Protein AF-0000000077098644 (afdb_homodimer)

Structure (mmCIF, N/CA/C/O backbone):
data_AF-0000000077098644-model_v1
#
loop_
_entity.id
_entity.type
_entity.pdbx_description
1 polymer 'Putative guanine deaminase'
#
loop_
_atom_site.group_PDB
_atom_site.id
_atom_site.type_symbol
_atom_site.label_atom_id
_atom_site.label_alt_id
_atom_site.label_comp_id
_atom_site.label_asym_id
_atom_site.label_entity_id
_atom_site.label_seq_id
_atom_site.pdbx_PDB_ins_code
_atom_site.Cartn_x
_atom_site.Cartn_y
_atom_site.Cartn_z
_atom_site.occupancy
_atom_site.B_iso_or_equiv
_atom_site.auth_seq_id
_atom_site.auth_comp_id
_atom_site.auth_asym_id
_atom_site.auth_atom_id
_atom_site.pdbx_PDB_model_num
ATOM 1 N N . MET A 1 1 ? 15.141 -17.438 -31.172 1 58.09 1 MET A N 1
ATOM 2 C CA . MET A 1 1 ? 15.016 -16.125 -30.547 1 58.09 1 MET A CA 1
ATOM 3 C C . MET A 1 1 ? 16.312 -15.328 -30.672 1 58.09 1 MET A C 1
ATOM 5 O O . MET A 1 1 ? 17.406 -15.891 -30.594 1 58.09 1 MET A O 1
ATOM 9 N N . LYS A 1 2 ? 16.281 -14.086 -31.203 1 70.31 2 LYS A N 1
ATOM 10 C CA . LYS A 1 2 ? 17.438 -13.336 -31.672 1 70.31 2 LYS A CA 1
ATOM 11 C C . LYS A 1 2 ? 18.234 -12.773 -30.484 1 70.31 2 LYS A C 1
ATOM 13 O O . LYS A 1 2 ? 17.656 -12.469 -29.438 1 70.31 2 LYS A O 1
ATOM 18 N N . ASN A 1 3 ? 19.5 -12.984 -30.406 1 91.62 3 ASN A N 1
ATOM 19 C CA . ASN A 1 3 ? 20.453 -12.375 -29.5 1 91.62 3 ASN A CA 1
ATOM 20 C C . ASN A 1 3 ? 20.359 -10.852 -29.5 1 91.62 3 ASN A C 1
ATOM 22 O O . ASN A 1 3 ? 20.234 -10.242 -30.562 1 91.62 3 ASN A O 1
ATOM 26 N N . PHE A 1 4 ? 20.203 -10.289 -28.406 1 98.12 4 PHE A N 1
ATOM 27 C CA . PHE A 1 4 ? 20.188 -8.836 -28.266 1 98.12 4 PHE A CA 1
ATOM 28 C C . PHE A 1 4 ? 20.734 -8.422 -26.891 1 98.12 4 PHE A C 1
ATOM 30 O O . PHE A 1 4 ? 21.047 -9.281 -26.062 1 98.12 4 PHE A O 1
ATOM 37 N N . ALA A 1 5 ? 20.906 -7.164 -26.734 1 98.5 5 ALA A N 1
ATOM 38 C CA . ALA A 1 5 ? 21.328 -6.625 -25.453 1 98.5 5 ALA A CA 1
ATOM 39 C C . ALA A 1 5 ? 20.453 -5.461 -25.016 1 98.5 5 ALA A C 1
ATOM 41 O O . ALA A 1 5 ? 19.906 -4.738 -25.859 1 98.5 5 ALA A O 1
ATOM 42 N N . LEU A 1 6 ? 20.203 -5.328 -23.781 1 98.75 6 LEU A N 1
ATOM 43 C CA . LEU A 1 6 ? 19.609 -4.148 -23.172 1 98.75 6 LEU A CA 1
ATOM 44 C C . LEU A 1 6 ? 20.656 -3.279 -22.5 1 98.75 6 LEU A C 1
ATOM 46 O O . LEU A 1 6 ? 21.469 -3.775 -21.703 1 98.75 6 LEU A O 1
ATOM 50 N N . LYS A 1 7 ? 20.672 -2.049 -22.828 1 98.69 7 LYS A N 1
ATOM 51 C CA . LYS A 1 7 ? 21.578 -1.112 -22.156 1 98.69 7 LYS A CA 1
ATOM 52 C C . LYS A 1 7 ? 20.844 -0.292 -21.109 1 98.69 7 LYS A C 1
ATOM 54 O O . LYS A 1 7 ? 19.781 0.269 -21.375 1 98.69 7 LYS A O 1
ATOM 59 N N . GLY A 1 8 ? 21.266 -0.245 -19.859 1 98.56 8 GLY A N 1
ATOM 60 C CA . GLY A 1 8 ? 20.672 0.546 -18.797 1 98.56 8 GLY A CA 1
ATOM 61 C C . GLY A 1 8 ? 21.281 0.28 -17.438 1 98.56 8 GLY A C 1
ATOM 62 O O . GLY A 1 8 ? 22.438 -0.147 -17.344 1 98.56 8 GLY A O 1
ATOM 63 N N . ASP A 1 9 ? 20.625 0.71 -16.375 1 98.81 9 ASP A N 1
ATOM 64 C CA . ASP A 1 9 ? 21.062 0.485 -15 1 98.81 9 ASP A CA 1
ATOM 65 C C . ASP A 1 9 ? 20.516 -0.837 -14.461 1 98.81 9 ASP A C 1
ATOM 67 O O . ASP A 1 9 ? 19.359 -0.913 -14.039 1 98.81 9 ASP A O 1
ATOM 71 N N . ILE A 1 10 ? 21.391 -1.859 -14.453 1 98.94 10 ILE A N 1
ATOM 72 C CA . ILE A 1 10 ? 20.984 -3.238 -14.203 1 98.94 10 ILE A CA 1
ATOM 73 C C . ILE A 1 10 ? 21.141 -3.557 -12.711 1 98.94 10 ILE A C 1
ATOM 75 O O . ILE A 1 10 ? 22.203 -3.316 -12.133 1 98.94 10 ILE A O 1
ATOM 79 N N . ILE A 1 11 ? 20.094 -4.043 -12.086 1 98.94 11 ILE A N 1
ATOM 80 C CA . ILE A 1 11 ? 20.109 -4.312 -10.648 1 98.94 11 ILE A CA 1
ATOM 81 C C . ILE A 1 11 ? 19.391 -5.617 -10.352 1 98.94 11 ILE A C 1
ATOM 83 O O . ILE A 1 11 ? 18.328 -5.891 -10.93 1 98.94 11 ILE A O 1
ATOM 87 N N . TYR A 1 12 ? 19.906 -6.535 -9.602 1 98.81 12 TYR A N 1
ATOM 88 C CA . TYR A 1 12 ? 19.312 -7.805 -9.211 1 98.81 12 TYR A CA 1
ATOM 89 C C . TYR A 1 12 ? 19.906 -8.32 -7.91 1 98.81 12 TYR A C 1
ATOM 91 O O . TYR A 1 12 ? 20.703 -7.617 -7.27 1 98.81 12 TYR A O 1
ATOM 99 N N . THR A 1 13 ? 19.422 -9.43 -7.383 1 98.56 13 THR A N 1
ATOM 100 C CA . THR A 1 13 ? 19.875 -10 -6.117 1 98.56 13 THR A CA 1
ATOM 101 C C . THR A 1 13 ? 20.297 -11.453 -6.301 1 98.56 13 THR A C 1
ATOM 103 O O . THR A 1 13 ? 19.5 -12.367 -6.078 1 98.56 13 THR A O 1
ATOM 106 N N . PRO A 1 14 ? 21.609 -11.719 -6.602 1 97.56 14 PRO A N 1
ATOM 107 C CA . PRO A 1 14 ? 22.062 -13.109 -6.707 1 97.56 14 PRO A CA 1
ATOM 108 C C . PRO A 1 14 ? 21.984 -13.859 -5.379 1 97.56 14 PRO A C 1
ATOM 110 O O . PRO A 1 14 ? 21.875 -15.086 -5.363 1 97.56 14 PRO A O 1
ATOM 113 N N . GLU A 1 15 ? 22.078 -13.148 -4.258 1 95.81 15 GLU A N 1
ATOM 114 C CA . GLU A 1 15 ? 21.906 -13.641 -2.895 1 95.81 15 GLU A CA 1
ATOM 115 C C . GLU A 1 15 ? 20.922 -12.773 -2.117 1 95.81 15 GLU A C 1
ATOM 117 O O . GLU A 1 15 ? 20.719 -11.602 -2.459 1 95.81 15 GLU A O 1
ATOM 122 N N . PRO A 1 16 ? 20.391 -13.445 -1.053 1 93.88 16 PRO A N 1
ATOM 123 C CA . PRO A 1 16 ? 19.422 -12.648 -0.293 1 93.88 16 PRO A CA 1
ATOM 124 C C . PRO A 1 16 ? 20.078 -11.461 0.425 1 93.88 16 PRO A C 1
ATOM 126 O O . PRO A 1 16 ? 21.203 -11.578 0.917 1 93.88 16 PRO A O 1
ATOM 129 N N . GLY A 1 17 ? 19.547 -10.312 0.445 1 90.5 17 GLY A N 1
ATOM 130 C CA . GLY A 1 17 ? 19.906 -9.234 1.354 1 90.5 17 GLY A CA 1
ATOM 131 C C . GLY A 1 17 ? 20.844 -8.219 0.729 1 90.5 17 GLY A C 1
ATOM 132 O O . GLY A 1 17 ? 21.25 -7.254 1.386 1 90.5 17 GLY A O 1
ATOM 133 N N . LYS A 1 18 ? 21.188 -8.508 -0.54 1 93.94 18 LYS A N 1
ATOM 134 C CA . LYS A 1 18 ? 22.094 -7.547 -1.161 1 93.94 18 LYS A CA 1
ATOM 135 C C . LYS A 1 18 ? 21.734 -7.328 -2.629 1 93.94 18 LYS A C 1
ATOM 137 O O . LYS A 1 18 ? 21.609 -8.281 -3.395 1 93.94 18 LYS A O 1
ATOM 142 N N . PHE A 1 19 ? 21.734 -6.066 -2.988 1 98 19 PHE A N 1
ATOM 143 C CA . PHE A 1 19 ? 21.594 -5.719 -4.398 1 98 19 PHE A CA 1
ATOM 144 C C . PHE A 1 19 ? 22.938 -5.766 -5.105 1 98 19 PHE A C 1
ATOM 146 O O . PHE A 1 19 ? 23.953 -5.352 -4.543 1 98 19 PHE A O 1
ATOM 153 N N . ARG A 1 20 ? 22.984 -6.344 -6.211 1 98.56 20 ARG A N 1
ATOM 154 C CA . ARG A 1 20 ? 24.094 -6.172 -7.152 1 98.56 20 ARG A CA 1
ATOM 155 C C . ARG A 1 20 ? 23.734 -5.164 -8.242 1 98.56 20 ARG A C 1
ATOM 157 O O . ARG A 1 20 ? 22.688 -5.289 -8.891 1 98.56 20 ARG A O 1
ATOM 164 N N . CYS A 1 21 ? 24.594 -4.121 -8.43 1 98.62 21 CYS A N 1
ATOM 165 C CA . CYS A 1 21 ? 24.297 -2.998 -9.312 1 98.62 21 CYS A CA 1
ATOM 166 C C . CYS A 1 21 ? 25.328 -2.885 -10.43 1 98.62 21 CYS A C 1
ATOM 168 O O . CYS A 1 21 ? 26.531 -3.002 -10.188 1 98.62 21 CYS A O 1
ATOM 170 N N . HIS A 1 22 ? 24.844 -2.764 -11.633 1 98.69 22 HIS A N 1
ATOM 171 C CA . HIS A 1 22 ? 25.672 -2.471 -12.805 1 98.69 22 HIS A CA 1
ATOM 172 C C . HIS A 1 22 ? 25.172 -1.228 -13.531 1 98.69 22 HIS A C 1
ATOM 174 O O . HIS A 1 22 ? 24.25 -1.31 -14.344 1 98.69 22 HIS A O 1
ATOM 180 N N . GLU A 1 23 ? 25.812 -0.122 -13.297 1 98.06 23 GLU A N 1
ATOM 181 C CA . GLU A 1 23 ? 25.391 1.157 -13.867 1 98.06 23 GLU A CA 1
ATOM 182 C C . GLU A 1 23 ? 25.75 1.241 -15.344 1 98.06 23 GLU A C 1
ATOM 184 O O . GLU A 1 23 ? 26.844 0.845 -15.75 1 98.06 23 GLU A O 1
ATOM 189 N N . ASP A 1 24 ? 24.828 1.708 -16.141 1 97.94 24 ASP A N 1
ATOM 190 C CA . ASP A 1 24 ? 25.062 1.985 -17.562 1 97.94 24 ASP A CA 1
ATOM 191 C C . ASP A 1 24 ? 25.766 0.818 -18.234 1 97.94 24 ASP A C 1
ATOM 193 O O . ASP A 1 24 ? 26.844 0.997 -18.828 1 97.94 24 ASP A O 1
ATOM 197 N N . SER A 1 25 ? 25.109 -0.327 -18.109 1 98.75 25 SER A N 1
ATOM 198 C CA . SER A 1 25 ? 25.719 -1.57 -18.578 1 98.75 25 SER A CA 1
ATOM 199 C C . SER A 1 25 ? 24.812 -2.283 -19.578 1 98.75 25 SER A C 1
ATOM 201 O O . SER A 1 25 ? 23.719 -1.815 -19.875 1 98.75 25 SER A O 1
ATOM 203 N N . TYR A 1 26 ? 25.391 -3.371 -20.141 1 98.69 26 TYR A N 1
ATOM 204 C CA . TYR A 1 26 ? 24.688 -4.176 -21.125 1 98.69 26 TYR A CA 1
ATOM 205 C C . TYR A 1 26 ? 24.281 -5.527 -20.547 1 98.69 26 TYR A C 1
ATOM 207 O O . TYR A 1 26 ? 25.125 -6.23 -19.969 1 98.69 26 TYR A O 1
ATOM 215 N N . LEU A 1 27 ? 23.062 -5.844 -20.625 1 98.88 27 LEU A N 1
ATOM 216 C CA . LEU A 1 27 ? 22.547 -7.18 -20.344 1 98.88 27 LEU A CA 1
ATOM 217 C C . LEU A 1 27 ? 22.297 -7.945 -21.641 1 98.88 27 LEU A C 1
ATOM 219 O O . LEU A 1 27 ? 21.438 -7.559 -22.422 1 98.88 27 LEU A O 1
ATOM 223 N N . VAL A 1 28 ? 22.938 -9.055 -21.828 1 98.69 28 VAL A N 1
ATOM 224 C CA . VAL A 1 28 ? 22.891 -9.734 -23.125 1 98.69 28 VAL A CA 1
ATOM 225 C C . VAL A 1 28 ? 22 -10.961 -23.031 1 98.69 28 VAL A C 1
ATOM 227 O O . VAL A 1 28 ? 22.125 -11.766 -22.109 1 98.69 28 VAL A O 1
ATOM 230 N N . CYS A 1 29 ? 21.078 -11.086 -23.922 1 98.62 29 CYS A N 1
ATOM 231 C CA . CYS A 1 29 ? 20.219 -12.25 -24.094 1 98.62 29 CYS A CA 1
ATOM 232 C C . CYS A 1 29 ? 20.703 -13.125 -25.25 1 98.62 29 CYS A C 1
ATOM 234 O O . CYS A 1 29 ? 20.922 -12.633 -26.359 1 98.62 29 CYS A O 1
ATOM 236 N N . GLY A 1 30 ? 20.953 -14.344 -25 1 97.38 30 GLY A N 1
ATOM 237 C CA . GLY A 1 30 ? 21.234 -15.344 -26.016 1 97.38 30 GLY A CA 1
ATOM 238 C C . GLY A 1 30 ? 20.266 -16.516 -25.984 1 97.38 30 GLY A C 1
ATOM 239 O O . GLY A 1 30 ? 20.312 -17.328 -25.062 1 97.38 30 GLY A O 1
ATOM 240 N N . ASP A 1 31 ? 19.484 -16.641 -27 1 95.75 31 ASP A N 1
ATOM 241 C CA . ASP A 1 31 ? 18.516 -17.734 -27.141 1 95.75 31 ASP A CA 1
ATOM 242 C C . ASP A 1 31 ? 17.609 -17.828 -25.906 1 95.75 31 ASP A C 1
ATOM 244 O O . ASP A 1 31 ? 17.484 -18.891 -25.297 1 95.75 31 ASP A O 1
ATOM 248 N N . GLY A 1 32 ? 17.203 -16.719 -25.438 1 97.44 32 GLY A N 1
ATOM 249 C CA . GLY A 1 32 ? 16.203 -16.641 -24.391 1 97.44 32 GLY A CA 1
ATOM 250 C C . GLY A 1 32 ? 16.797 -16.734 -23 1 97.44 32 GLY A C 1
ATOM 251 O O . GLY A 1 32 ? 16.078 -16.734 -22 1 97.44 32 GLY A O 1
ATOM 252 N N . LYS A 1 33 ? 18.125 -16.766 -22.922 1 98.38 33 LYS A N 1
ATOM 253 C CA . LYS A 1 33 ? 18.812 -16.906 -21.641 1 98.38 33 LYS A CA 1
ATOM 254 C C . LYS A 1 33 ? 19.781 -15.742 -21.422 1 98.38 33 LYS A C 1
ATOM 256 O O . LYS A 1 33 ? 20.219 -15.102 -22.391 1 98.38 33 LYS A O 1
ATOM 261 N N . VAL A 1 34 ? 20.062 -15.492 -20.188 1 98.75 34 VAL A N 1
ATOM 262 C CA . VAL A 1 34 ? 21.047 -14.477 -19.844 1 98.75 34 VAL A CA 1
ATOM 263 C C . VAL A 1 34 ? 22.453 -14.961 -20.188 1 98.75 34 VAL A C 1
ATOM 265 O O . VAL A 1 34 ? 22.859 -16.047 -19.781 1 98.75 34 VAL A O 1
ATOM 268 N N . LYS A 1 35 ? 23.156 -14.211 -20.938 1 98.25 35 LYS A N 1
ATOM 269 C CA . LYS A 1 35 ? 24.531 -14.547 -21.266 1 98.25 35 LYS A CA 1
ATOM 270 C C . LYS A 1 35 ? 25.5 -13.867 -20.297 1 98.25 35 LYS A C 1
ATOM 272 O O . LYS A 1 35 ? 26.578 -14.391 -20.016 1 98.25 35 LYS A O 1
ATOM 277 N N . GLY A 1 36 ? 25.062 -12.641 -19.875 1 98.06 36 GLY A N 1
ATOM 278 C CA . GLY A 1 36 ? 25.906 -11.914 -18.938 1 98.06 36 GLY A CA 1
ATOM 279 C C . GLY A 1 36 ? 25.703 -10.414 -18.984 1 98.06 36 GLY A C 1
ATOM 280 O O . GLY A 1 36 ? 24.828 -9.922 -19.703 1 98.06 36 GLY A O 1
ATOM 281 N N . ILE A 1 37 ? 26.422 -9.727 -18.141 1 98.75 37 ILE A N 1
ATOM 282 C CA . ILE A 1 37 ? 26.391 -8.273 -18.016 1 98.75 37 ILE A CA 1
ATOM 283 C C . ILE A 1 37 ? 27.797 -7.707 -18.266 1 98.75 37 ILE A C 1
ATOM 285 O O . ILE A 1 37 ? 28.781 -8.227 -17.734 1 98.75 37 ILE A O 1
ATOM 289 N N . TRP A 1 38 ? 27.859 -6.68 -19.078 1 98.31 38 TRP A N 1
ATOM 290 C CA . TRP A 1 38 ? 29.141 -6.051 -19.359 1 98.31 38 TRP A CA 1
ATOM 291 C C . TRP A 1 38 ? 29.016 -4.531 -19.391 1 98.31 38 TRP A C 1
ATOM 293 O O . TRP A 1 38 ? 28 -4 -19.859 1 98.31 38 TRP A O 1
ATOM 303 N N . ARG A 1 39 ? 30.016 -3.848 -18.969 1 97.19 39 ARG A N 1
ATOM 304 C CA . ARG A 1 39 ? 30.078 -2.396 -19.109 1 97.19 39 ARG A CA 1
ATOM 305 C C . ARG A 1 39 ? 30.266 -2 -20.562 1 97.19 39 ARG A C 1
ATOM 307 O O . ARG A 1 39 ? 29.672 -1.032 -21.031 1 97.19 39 ARG A O 1
ATOM 314 N N . GLU A 1 40 ? 31.094 -2.791 -21.172 1 96.38 40 GLU A N 1
ATOM 315 C CA . GLU A 1 40 ? 31.328 -2.689 -22.609 1 96.38 40 GLU A CA 1
ATOM 316 C C . GLU A 1 40 ? 31.109 -4.031 -23.312 1 96.38 40 GLU A C 1
ATOM 318 O O . GLU A 1 40 ? 31.578 -5.066 -22.828 1 96.38 40 GLU A O 1
ATOM 323 N N . LEU A 1 41 ? 30.469 -3.992 -24.406 1 96.12 41 LEU A N 1
ATOM 324 C CA . LEU A 1 41 ? 30.156 -5.242 -25.078 1 96.12 41 LEU A CA 1
ATOM 325 C C . LEU A 1 41 ? 31.422 -5.898 -25.625 1 96.12 41 LEU A C 1
ATOM 327 O O . LEU A 1 41 ? 32.219 -5.258 -26.312 1 96.12 41 LEU A O 1
ATOM 331 N N . PRO A 1 42 ? 31.578 -7.102 -25.312 1 95.12 42 PRO A N 1
ATOM 332 C CA . PRO A 1 42 ? 32.719 -7.824 -25.906 1 95.12 42 PRO A CA 1
ATOM 333 C C . PRO A 1 42 ? 32.625 -7.941 -27.422 1 95.12 42 PRO A C 1
ATOM 335 O O . PRO A 1 42 ? 31.531 -7.812 -27.984 1 95.12 42 PRO A O 1
ATOM 338 N N . GLU A 1 43 ? 33.688 -8.305 -28 1 95.81 43 GLU A N 1
ATOM 339 C CA . GLU A 1 43 ? 33.781 -8.414 -29.453 1 95.81 43 GLU A CA 1
ATOM 340 C C . GLU A 1 43 ? 32.875 -9.492 -29.984 1 95.81 43 GLU A C 1
ATOM 342 O O . GLU A 1 43 ? 32.312 -9.359 -31.094 1 95.81 43 GLU A O 1
ATOM 347 N N . ARG A 1 44 ? 32.688 -10.5 -29.266 1 94 44 ARG A N 1
ATOM 348 C CA . ARG A 1 44 ? 31.859 -11.625 -29.703 1 94 44 ARG A CA 1
ATOM 349 C C . ARG A 1 44 ? 30.406 -11.195 -29.875 1 94 44 ARG A C 1
ATOM 351 O O . ARG A 1 44 ? 29.625 -11.891 -30.531 1 94 44 ARG A O 1
ATOM 358 N N . PHE A 1 45 ? 30.078 -10.07 -29.297 1 94 45 PHE A N 1
ATOM 359 C CA . PHE A 1 45 ? 28.719 -9.562 -29.453 1 94 45 PHE A CA 1
ATOM 360 C C . PHE A 1 45 ? 28.703 -8.352 -30.375 1 94 45 PHE A C 1
ATOM 362 O O . PHE A 1 45 ? 27.766 -7.555 -30.344 1 94 45 PHE A O 1
ATOM 369 N N . SER A 1 46 ? 29.734 -8.172 -31.109 1 91.06 46 SER A N 1
ATOM 370 C CA . SER A 1 46 ? 29.797 -7.062 -32.062 1 91.06 46 SER A CA 1
ATOM 371 C C . SER A 1 46 ? 28.625 -7.117 -33.031 1 91.06 46 SER A C 1
ATOM 373 O O . SER A 1 46 ? 28.312 -8.18 -33.562 1 91.06 46 SER A O 1
ATOM 375 N N . GLY A 1 47 ? 27.922 -6.031 -33.281 1 91.75 47 GLY A N 1
ATOM 376 C CA . GLY A 1 47 ? 26.844 -5.949 -34.219 1 91.75 47 GLY A CA 1
ATOM 377 C C . GLY A 1 47 ? 25.516 -6.402 -33.656 1 91.75 47 GLY A C 1
ATOM 378 O O . GLY A 1 47 ? 24.484 -6.309 -34.344 1 91.75 47 GLY A O 1
ATOM 379 N N . ILE A 1 48 ? 25.578 -6.883 -32.438 1 94.31 48 ILE A N 1
ATOM 380 C CA . ILE A 1 48 ? 24.344 -7.34 -31.812 1 94.31 48 ILE A CA 1
ATOM 381 C C . ILE A 1 48 ? 23.375 -6.172 -31.672 1 94.31 48 ILE A C 1
ATOM 383 O O . ILE A 1 48 ? 23.797 -5.02 -31.531 1 94.31 48 ILE A O 1
ATOM 387 N N . ARG A 1 49 ? 22.109 -6.449 -31.844 1 96.75 49 ARG A N 1
ATOM 388 C CA . ARG A 1 49 ? 21.094 -5.422 -31.625 1 96.75 49 ARG A CA 1
ATOM 389 C C . ARG A 1 49 ? 21.078 -4.965 -30.172 1 96.75 49 ARG A C 1
ATOM 391 O O . ARG A 1 49 ? 21.094 -5.789 -29.25 1 96.75 49 ARG A O 1
ATOM 398 N N . VAL A 1 50 ? 21.094 -3.662 -29.984 1 97.69 50 VAL A N 1
ATOM 399 C CA . VAL A 1 50 ? 21.078 -3.1 -28.641 1 97.69 50 VAL A CA 1
ATOM 400 C C . VAL A 1 50 ? 19.859 -2.199 -28.469 1 97.69 50 VAL A C 1
ATOM 402 O O . VAL A 1 50 ? 19.641 -1.283 -29.266 1 97.69 50 VAL A O 1
ATOM 405 N N . GLU A 1 51 ? 18.969 -2.539 -27.547 1 97.56 51 GLU A N 1
ATOM 406 C CA . GLU A 1 51 ? 17.922 -1.62 -27.109 1 97.56 51 GLU A CA 1
ATOM 407 C C . GLU A 1 51 ? 18.438 -0.688 -26.016 1 97.56 51 GLU A C 1
ATOM 409 O O . GLU A 1 51 ? 18.891 -1.146 -24.969 1 97.56 51 GLU A O 1
ATOM 414 N N . ASP A 1 52 ? 18.328 0.62 -26.25 1 97.88 52 ASP A N 1
ATOM 415 C CA . ASP A 1 52 ? 18.938 1.594 -25.359 1 97.88 52 ASP A CA 1
ATOM 416 C C . ASP A 1 52 ? 17.938 2.125 -24.344 1 97.88 52 ASP A C 1
ATOM 418 O O . ASP A 1 52 ? 17.062 2.932 -24.688 1 97.88 52 ASP A O 1
ATOM 422 N N . TYR A 1 53 ? 18.062 1.683 -23.109 1 98 53 TYR A N 1
ATOM 423 C CA . TYR A 1 53 ? 17.25 2.154 -22 1 98 53 TYR A CA 1
ATOM 424 C C . TYR A 1 53 ? 18.094 2.949 -21 1 98 53 TYR A C 1
ATOM 426 O O . TYR A 1 53 ? 17.875 2.873 -19.797 1 98 53 TYR A O 1
ATOM 434 N N . SER A 1 54 ? 19.047 3.707 -21.516 1 97.69 54 SER A N 1
ATOM 435 C CA . SER A 1 54 ? 19.922 4.504 -20.672 1 97.69 54 SER A CA 1
ATOM 436 C C . SER A 1 54 ? 19.141 5.352 -19.688 1 97.69 54 SER A C 1
ATOM 438 O O . SER A 1 54 ? 18.172 6.016 -20.062 1 97.69 54 SER A O 1
ATOM 440 N N . GLY A 1 55 ? 19.578 5.312 -18.406 1 97.06 55 GLY A N 1
ATOM 441 C CA . GLY A 1 55 ? 18.953 6.098 -17.359 1 97.06 55 GLY A CA 1
ATOM 442 C C . GLY A 1 55 ? 17.812 5.371 -16.672 1 97.06 55 GLY A C 1
ATOM 443 O O . GLY A 1 55 ? 17.344 5.797 -15.609 1 97.06 55 GLY A O 1
ATOM 444 N N . LYS A 1 56 ? 17.391 4.211 -17.234 1 98.06 56 LYS A N 1
ATOM 445 C CA . LYS A 1 56 ? 16.281 3.451 -16.656 1 98.06 56 LYS A CA 1
ATOM 446 C C . LYS A 1 56 ? 16.797 2.227 -15.906 1 98.06 56 LYS A C 1
ATOM 448 O O . LYS A 1 56 ? 17.891 1.743 -16.172 1 98.06 56 LYS A O 1
ATOM 453 N N . LEU A 1 57 ? 16.031 1.795 -14.914 1 98.75 57 LEU A N 1
ATOM 454 C CA . LEU A 1 57 ? 16.359 0.584 -14.164 1 98.75 57 LEU A CA 1
ATOM 455 C C . LEU A 1 57 ? 15.969 -0.662 -14.953 1 98.75 57 LEU A C 1
ATOM 457 O O . LEU A 1 57 ? 14.914 -0.696 -15.586 1 98.75 57 LEU A O 1
ATOM 461 N N . ILE A 1 58 ? 16.828 -1.641 -14.969 1 98.88 58 ILE A N 1
ATOM 462 C CA . ILE A 1 58 ? 16.531 -2.957 -15.523 1 98.88 58 ILE A CA 1
ATOM 463 C C . ILE A 1 58 ? 16.688 -4.02 -14.438 1 98.88 58 ILE A C 1
ATOM 465 O O . ILE A 1 58 ? 17.766 -4.148 -13.836 1 98.88 58 ILE A O 1
ATOM 469 N N . PHE A 1 59 ? 15.672 -4.758 -14.109 1 98.94 59 PHE A N 1
ATOM 470 C CA . PHE A 1 59 ? 15.727 -5.805 -13.094 1 98.94 59 PHE A CA 1
ATOM 471 C C . PHE A 1 59 ? 14.984 -7.055 -13.57 1 98.94 59 PHE A C 1
ATOM 473 O O . PHE A 1 59 ? 14.273 -7.02 -14.578 1 98.94 59 PHE A O 1
ATOM 480 N N . PRO A 1 60 ? 15.211 -8.219 -12.938 1 98.94 60 PRO A N 1
ATOM 481 C CA . PRO A 1 60 ? 14.555 -9.453 -13.375 1 98.94 60 PRO A CA 1
ATOM 482 C C . PRO A 1 60 ? 13.031 -9.367 -13.289 1 98.94 60 PRO A C 1
ATOM 484 O O . PRO A 1 60 ? 12.492 -8.727 -12.383 1 98.94 60 PRO A O 1
ATOM 487 N N . GLY A 1 61 ? 12.352 -10.016 -14.258 1 98.81 61 GLY A N 1
ATOM 488 C CA . GLY A 1 61 ? 10.906 -10.141 -14.148 1 98.81 61 GLY A CA 1
ATOM 489 C C . GLY A 1 61 ? 10.461 -10.727 -12.82 1 98.81 61 GLY A C 1
ATOM 490 O O . GLY A 1 61 ? 11.102 -11.641 -12.289 1 98.81 61 GLY A O 1
ATOM 491 N N . LEU A 1 62 ? 9.43 -10.219 -12.266 1 98.88 62 LEU A N 1
ATOM 492 C CA . LEU A 1 62 ? 8.977 -10.633 -10.938 1 98.88 62 LEU A CA 1
ATOM 493 C C . LEU A 1 62 ? 8.148 -11.914 -11.023 1 98.88 62 LEU A C 1
ATOM 495 O O . LEU A 1 62 ? 7.586 -12.227 -12.078 1 98.88 62 LEU A O 1
ATOM 499 N N . CYS A 1 63 ? 8.109 -12.648 -9.93 1 98.94 63 CYS A N 1
ATOM 500 C CA . CYS A 1 63 ? 7.441 -13.945 -9.867 1 98.94 63 CYS A CA 1
ATOM 501 C C . CYS A 1 63 ? 6.312 -13.93 -8.844 1 98.94 63 CYS A C 1
ATOM 503 O O . CYS A 1 63 ? 6.539 -13.617 -7.672 1 98.94 63 CYS A O 1
ATOM 505 N N . ASP A 1 64 ? 5.125 -14.242 -9.25 1 98.94 64 ASP A 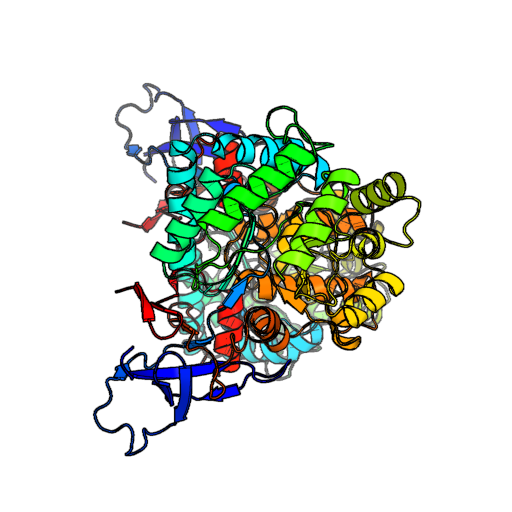N 1
ATOM 506 C CA . ASP A 1 64 ? 3.961 -14.367 -8.375 1 98.94 64 ASP A CA 1
ATOM 507 C C . ASP A 1 64 ? 3.604 -15.836 -8.148 1 98.94 64 ASP A C 1
ATOM 509 O O . ASP A 1 64 ? 2.979 -16.469 -9.008 1 98.94 64 ASP A O 1
ATOM 513 N N . LEU A 1 65 ? 3.84 -16.359 -6.941 1 98.94 65 LEU A N 1
ATOM 514 C CA . LEU A 1 65 ? 3.717 -17.781 -6.672 1 98.94 65 LEU A CA 1
ATOM 515 C C . LEU A 1 65 ? 2.277 -18.156 -6.328 1 98.94 65 LEU A C 1
ATOM 517 O O . LEU A 1 65 ? 1.948 -19.328 -6.191 1 98.94 65 LEU A O 1
ATOM 521 N N . HIS A 1 66 ? 1.433 -17.156 -6.203 1 98.94 66 HIS A N 1
ATOM 522 C CA . HIS A 1 66 ? 0.057 -17.469 -5.836 1 98.94 66 HIS A CA 1
ATOM 523 C C . HIS A 1 66 ? -0.893 -16.344 -6.234 1 98.94 66 HIS A C 1
ATOM 525 O O . HIS A 1 66 ? -0.877 -15.273 -5.625 1 98.94 66 HIS A O 1
ATOM 531 N N . ILE A 1 67 ? -1.764 -16.625 -7.184 1 98.88 67 ILE A N 1
ATOM 532 C CA . ILE A 1 67 ? -2.727 -15.633 -7.648 1 98.88 67 ILE A CA 1
ATOM 533 C C . ILE A 1 67 ? -3.988 -16.328 -8.148 1 98.88 67 ILE A C 1
ATOM 535 O O . ILE A 1 67 ? -3.914 -17.391 -8.773 1 98.88 67 ILE A O 1
ATOM 539 N N . HIS A 1 68 ? -5.172 -15.836 -7.805 1 98.88 68 HIS A N 1
ATOM 540 C CA . HIS A 1 68 ? -6.453 -16.312 -8.32 1 98.88 68 HIS A CA 1
ATOM 541 C C . HIS A 1 68 ? -6.938 -15.453 -9.484 1 98.88 68 HIS A C 1
ATOM 543 O O . HIS A 1 68 ? -7.496 -14.375 -9.266 1 98.88 68 HIS A O 1
ATOM 549 N N . ALA A 1 69 ? -6.875 -15.945 -10.664 1 98.81 69 ALA A N 1
ATOM 550 C CA . ALA A 1 69 ? -7.246 -15.156 -11.836 1 98.81 69 ALA A CA 1
ATOM 551 C C . ALA A 1 69 ? -8.719 -14.766 -11.789 1 98.81 69 ALA A C 1
ATOM 553 O O . ALA A 1 69 ? -9.062 -13.609 -12.047 1 98.81 69 ALA A O 1
ATOM 554 N N . PRO A 1 70 ? -9.617 -15.711 -11.375 1 98.75 70 PRO A N 1
ATOM 555 C CA . PRO A 1 70 ? -11.039 -15.375 -11.461 1 98.75 70 PRO A CA 1
ATOM 556 C C . PRO A 1 70 ? -11.469 -14.352 -10.414 1 98.75 70 PRO A C 1
ATOM 558 O O . PRO A 1 70 ? -12.602 -13.852 -10.453 1 98.75 70 PRO A O 1
ATOM 561 N N . GLN A 1 71 ? -10.617 -14.078 -9.492 1 98.5 71 GLN A N 1
ATOM 562 C CA . GLN A 1 71 ? -10.984 -13.156 -8.43 1 98.5 71 GLN A CA 1
ATOM 563 C C . GLN A 1 71 ? -10.586 -11.727 -8.773 1 98.5 71 GLN A C 1
ATOM 565 O O . GLN A 1 71 ? -10.953 -10.789 -8.07 1 98.5 71 GLN A O 1
ATOM 570 N N . TYR A 1 72 ? -9.922 -11.5 -9.867 1 98.31 72 TYR A N 1
ATOM 571 C CA . TYR A 1 72 ? -9.438 -10.188 -10.273 1 98.31 72 TYR A CA 1
ATOM 572 C C . TYR A 1 72 ? -10.578 -9.188 -10.391 1 98.31 72 TYR A C 1
ATOM 574 O O . TYR A 1 72 ? -10.406 -8 -10.102 1 98.31 72 TYR A O 1
ATOM 582 N N . SER A 1 73 ? -11.758 -9.633 -10.727 1 97.5 73 SER A N 1
ATOM 583 C CA . SER A 1 73 ? -12.875 -8.758 -11.07 1 97.5 73 SER A CA 1
ATOM 584 C C . SER A 1 73 ? -13.375 -7.988 -9.852 1 97.5 73 SER A C 1
ATOM 586 O O . SER A 1 73 ? -13.852 -6.859 -9.984 1 97.5 73 SER A O 1
ATOM 588 N N . PHE A 1 74 ? -13.227 -8.562 -8.68 1 97.62 74 PHE A N 1
ATOM 589 C CA . PHE A 1 74 ? -13.82 -7.887 -7.531 1 97.62 74 PHE A CA 1
ATOM 590 C C . PHE A 1 74 ? -12.734 -7.434 -6.555 1 97.62 74 PHE A C 1
ATOM 592 O O . PHE A 1 74 ? -13.008 -7.211 -5.375 1 97.62 74 PHE A O 1
ATOM 599 N N . ARG A 1 75 ? -11.461 -7.379 -7.062 1 97.44 75 ARG A N 1
ATOM 600 C CA . ARG A 1 75 ? -10.375 -6.926 -6.203 1 97.44 75 ARG A CA 1
ATOM 601 C C . ARG A 1 75 ? -10.695 -5.574 -5.578 1 97.44 75 ARG A C 1
ATOM 603 O O . ARG A 1 75 ? -11.312 -4.715 -6.219 1 97.44 75 ARG A O 1
ATOM 610 N N . GLY A 1 76 ? -10.312 -5.406 -4.32 1 96.44 76 GLY A N 1
ATOM 611 C CA . GLY A 1 76 ? -10.516 -4.168 -3.588 1 96.44 76 GLY A CA 1
ATOM 612 C C . GLY A 1 76 ? -11.906 -4.055 -2.984 1 96.44 76 GLY A C 1
ATOM 613 O O . GLY A 1 76 ? -12.297 -2.98 -2.525 1 96.44 76 GLY A O 1
ATOM 614 N N . ILE A 1 77 ? -12.703 -5.141 -2.959 1 95.25 77 ILE A N 1
ATOM 615 C CA . ILE A 1 77 ? -14.055 -5.125 -2.422 1 95.25 77 ILE A CA 1
ATOM 616 C C . ILE A 1 77 ? -14.164 -6.117 -1.266 1 95.25 77 ILE A C 1
ATOM 618 O O . ILE A 1 77 ? -13.625 -7.223 -1.334 1 95.25 77 ILE A O 1
ATOM 622 N N . GLY A 1 78 ? -14.812 -5.723 -0.227 1 91.81 78 GLY A N 1
ATOM 623 C CA . GLY A 1 78 ? -15.086 -6.605 0.896 1 91.81 78 GLY A CA 1
ATOM 624 C C . GLY A 1 78 ? -13.875 -6.832 1.781 1 91.81 78 GLY A C 1
ATOM 625 O O . GLY A 1 78 ? -13.773 -7.867 2.441 1 91.81 78 GLY A O 1
ATOM 626 N N . MET A 1 79 ? -12.961 -5.906 1.808 1 88.44 79 MET A N 1
ATOM 627 C CA . MET A 1 79 ? -11.68 -6.086 2.477 1 88.44 79 MET A CA 1
ATOM 628 C C . MET A 1 79 ? -11.82 -5.926 3.986 1 88.44 79 MET A C 1
ATOM 630 O O . MET A 1 79 ? -10.859 -6.113 4.73 1 88.44 79 MET A O 1
ATOM 634 N N . ASP A 1 80 ? -13.008 -5.676 4.492 1 85.38 80 ASP A N 1
ATOM 635 C CA . ASP A 1 80 ? -13.266 -5.582 5.926 1 85.38 80 ASP A CA 1
ATOM 636 C C . ASP A 1 80 ? -13.734 -6.922 6.488 1 85.38 80 ASP A C 1
ATOM 638 O O . ASP A 1 80 ? -13.969 -7.047 7.691 1 85.38 80 ASP A O 1
ATOM 642 N N . MET A 1 81 ? -13.805 -7.961 5.66 1 90.06 81 MET A N 1
ATOM 643 C CA . MET A 1 81 ? -14.25 -9.281 6.086 1 90.06 81 MET A CA 1
ATOM 644 C C . MET A 1 81 ? -13.062 -10.188 6.395 1 90.06 81 MET A C 1
ATOM 646 O O . MET A 1 81 ? -11.953 -9.953 5.91 1 90.06 81 MET A O 1
ATOM 650 N N . GLU A 1 82 ? -13.383 -11.188 7.246 1 93.19 82 GLU A N 1
ATOM 651 C CA . GLU A 1 82 ? -12.414 -12.266 7.418 1 93.19 82 GLU A CA 1
ATOM 652 C C . GLU A 1 82 ? -12.492 -13.266 6.27 1 93.19 82 GLU A C 1
ATOM 654 O O . GLU A 1 82 ? -13.391 -13.18 5.426 1 93.19 82 GLU A O 1
ATOM 659 N N . LEU A 1 83 ? -11.609 -14.211 6.254 1 93.62 83 LEU A N 1
ATOM 660 C CA . LEU A 1 83 ? -11.391 -15.109 5.129 1 93.62 83 LEU A CA 1
ATOM 661 C C . LEU A 1 83 ? -12.664 -15.867 4.777 1 93.62 83 LEU A C 1
ATOM 663 O O . LEU A 1 83 ? -13.172 -15.75 3.658 1 93.62 83 LEU A O 1
ATOM 667 N N . LEU A 1 84 ? -13.242 -16.641 5.727 1 93.94 84 LEU A N 1
ATOM 668 C CA . LEU A 1 84 ? -14.312 -17.578 5.406 1 93.94 84 LEU A CA 1
ATOM 669 C C . LEU A 1 84 ? -15.586 -16.844 5 1 93.94 84 LEU A C 1
ATOM 671 O O . LEU A 1 84 ? -16.172 -17.141 3.959 1 93.94 84 LEU A O 1
ATOM 675 N N . PRO A 1 85 ? -16 -15.734 5.734 1 94.69 85 PRO A N 1
ATOM 676 C CA . PRO A 1 85 ? -17.141 -14.953 5.25 1 94.69 85 PRO A CA 1
ATOM 677 C C . PRO A 1 85 ? -16.875 -14.273 3.91 1 94.69 85 PRO A C 1
ATOM 679 O O . PRO A 1 85 ? -17.781 -14.125 3.094 1 94.69 85 PRO A O 1
ATOM 682 N N . TRP A 1 86 ? -15.672 -13.844 3.666 1 96 86 TRP A N 1
ATOM 683 C CA . TRP A 1 86 ? -15.273 -13.211 2.414 1 96 86 TRP A CA 1
ATOM 684 C C . TRP A 1 86 ? -15.414 -14.172 1.243 1 96 86 TRP A C 1
ATOM 686 O O . TRP A 1 86 ? -15.859 -13.789 0.162 1 96 86 TRP A O 1
ATOM 696 N N . LEU A 1 87 ? -15.031 -15.477 1.418 1 95.81 87 LEU A N 1
ATOM 697 C CA . LEU A 1 87 ? -15.195 -16.516 0.404 1 95.81 87 LEU A CA 1
ATOM 698 C C . LEU A 1 87 ? -16.656 -16.688 0.042 1 95.81 87 LEU A C 1
ATOM 700 O O . LEU A 1 87 ? -17.016 -16.688 -1.139 1 95.81 87 LEU A O 1
ATOM 704 N N . GLU A 1 88 ? -17.5 -16.734 1.049 1 96 88 GLU A N 1
ATOM 705 C CA . GLU A 1 88 ? -18.922 -17 0.865 1 96 88 GLU A CA 1
ATOM 706 C C . GLU A 1 88 ? -19.625 -15.82 0.207 1 96 88 GLU A C 1
ATOM 708 O O . GLU A 1 88 ? -20.531 -16 -0.615 1 96 88 GLU A O 1
ATOM 713 N N . THR A 1 89 ? -19.234 -14.656 0.572 1 95.69 89 THR A N 1
ATOM 714 C CA . THR A 1 89 ? -19.953 -13.453 0.17 1 95.69 89 THR A CA 1
ATOM 715 C C . THR A 1 89 ? -19.516 -13 -1.22 1 95.69 89 THR A C 1
ATOM 717 O O . THR A 1 89 ? -20.344 -12.562 -2.025 1 95.69 89 THR A O 1
ATOM 720 N N . TYR A 1 90 ? -18.203 -13.156 -1.495 1 96.12 90 TYR A N 1
ATOM 721 C CA . TYR A 1 90 ? -17.703 -12.523 -2.719 1 96.12 90 TYR A CA 1
ATOM 722 C C . TYR A 1 90 ? -17.031 -13.547 -3.625 1 96.12 90 TYR A C 1
ATOM 724 O O . TYR A 1 90 ? -17.266 -13.57 -4.836 1 96.12 90 TYR A O 1
ATOM 732 N N . THR A 1 91 ? -16.219 -14.422 -3.086 1 97.69 91 THR A N 1
ATOM 733 C CA . THR A 1 91 ? -15.312 -15.258 -3.867 1 97.69 91 THR A CA 1
ATOM 734 C C . THR A 1 91 ? -16.094 -16.328 -4.629 1 97.69 91 THR A C 1
ATOM 736 O O . THR A 1 91 ? -16.016 -16.391 -5.855 1 97.69 91 THR A O 1
ATOM 739 N N . PHE A 1 92 ? -16.906 -17.156 -3.881 1 98.12 92 PHE A N 1
ATOM 740 C CA . PHE A 1 92 ? -17.609 -18.281 -4.504 1 98.12 92 PHE A CA 1
ATOM 741 C C . PHE A 1 92 ? -18.625 -17.797 -5.516 1 98.12 92 PHE A C 1
ATOM 743 O O . PHE A 1 92 ? -18.688 -18.297 -6.645 1 98.12 92 PHE A O 1
ATOM 750 N N . PRO A 1 93 ? -19.391 -16.734 -5.133 1 97.56 93 PRO A N 1
ATOM 751 C CA . PRO A 1 93 ? -20.344 -16.219 -6.125 1 97.56 93 PRO A CA 1
ATOM 752 C C . PRO A 1 93 ? -19.656 -15.711 -7.391 1 97.56 93 PRO A C 1
ATOM 754 O O . PRO A 1 93 ? -20.125 -15.977 -8.5 1 97.56 93 PRO A O 1
ATOM 757 N N . GLU A 1 94 ? -18.578 -15.055 -7.281 1 98 94 GLU A N 1
ATOM 758 C CA . GLU A 1 94 ? -17.875 -14.539 -8.445 1 98 94 GLU A CA 1
ATOM 759 C C . GLU A 1 94 ? -17.281 -15.672 -9.281 1 98 94 GLU A C 1
ATOM 761 O O . GLU A 1 94 ? -17.453 -15.703 -10.508 1 98 94 GLU A O 1
ATOM 766 N N . GLU A 1 95 ? -16.609 -16.578 -8.68 1 98.56 95 GLU A N 1
ATOM 767 C CA . GLU A 1 95 ? -15.938 -17.672 -9.391 1 98.56 95 GLU A CA 1
ATOM 768 C C . GLU A 1 95 ? -16.938 -18.562 -10.117 1 98.56 95 GLU A C 1
ATOM 770 O O . GLU A 1 95 ? -16.641 -19.094 -11.188 1 98.56 95 GLU A O 1
ATOM 775 N N . SER A 1 96 ? -18.125 -18.703 -9.539 1 98.56 96 SER A N 1
ATOM 776 C CA . SER A 1 96 ? -19.156 -19.547 -10.148 1 98.56 96 SER A CA 1
ATOM 777 C C . SER A 1 96 ? -19.562 -19 -11.516 1 98.56 96 SER A C 1
ATOM 779 O O . SER A 1 96 ? -20.031 -19.766 -12.375 1 98.56 96 SER A O 1
ATOM 781 N N . LYS A 1 97 ? -19.375 -17.734 -11.781 1 98.38 97 LYS A N 1
ATOM 782 C CA . LYS A 1 97 ? -19.797 -17.094 -13.023 1 98.38 97 LYS A CA 1
ATOM 783 C C . LYS A 1 97 ? -18.953 -17.578 -14.203 1 98.38 97 LYS A C 1
ATOM 785 O O . LYS A 1 97 ? -19.344 -17.391 -15.359 1 98.38 97 LYS A O 1
ATOM 790 N N . TYR A 1 98 ? -17.859 -18.188 -13.984 1 98.62 98 TYR A N 1
ATOM 791 C CA . TYR A 1 98 ? -16.891 -18.5 -15.031 1 98.62 98 TYR A CA 1
ATOM 792 C C . TYR A 1 98 ? -17.297 -19.75 -15.789 1 98.62 98 TYR A C 1
ATOM 794 O O . TYR A 1 98 ? -16.672 -20.109 -16.797 1 98.62 98 TYR A O 1
ATOM 802 N N . GLY A 1 99 ? -18.344 -20.391 -15.266 1 97.94 99 GLY A N 1
ATOM 803 C CA . GLY A 1 99 ? -18.953 -21.422 -16.094 1 97.94 99 GLY A CA 1
ATOM 804 C C . GLY A 1 99 ? -19.469 -20.906 -17.422 1 97.94 99 GLY A C 1
ATOM 805 O O . GLY A 1 99 ? -19.562 -21.656 -18.391 1 97.94 99 GLY A O 1
ATOM 806 N N . ASP A 1 100 ? -19.828 -19.641 -17.422 1 98.5 100 ASP A N 1
ATOM 807 C CA . ASP A 1 100 ? -20.141 -18.938 -18.656 1 98.5 100 ASP A CA 1
ATOM 808 C C . ASP A 1 100 ? -18.875 -18.438 -19.344 1 98.5 100 ASP A C 1
ATOM 810 O O . ASP A 1 100 ? -18.266 -17.469 -18.906 1 98.5 100 ASP A O 1
ATOM 814 N N . LEU A 1 101 ? -18.547 -19.062 -20.484 1 98.44 101 LEU A N 1
ATOM 815 C CA . LEU A 1 101 ? -17.266 -18.812 -21.141 1 98.44 101 LEU A CA 1
ATOM 816 C C . LEU A 1 101 ? -17.203 -17.375 -21.656 1 98.44 101 LEU A C 1
ATOM 818 O O . LEU A 1 101 ? -16.125 -16.797 -21.766 1 98.44 101 LEU A O 1
ATOM 822 N N . GLU A 1 102 ? -18.344 -16.812 -22 1 98.56 102 GLU A N 1
ATOM 823 C CA . GLU A 1 102 ? -18.359 -15.422 -22.422 1 98.56 102 GLU A CA 1
ATOM 824 C C . GLU A 1 102 ? -17.922 -14.492 -21.281 1 98.56 102 GLU A C 1
ATOM 826 O O . GLU A 1 102 ? -17.141 -13.57 -21.484 1 98.56 102 GLU A O 1
ATOM 831 N N . TYR A 1 103 ? -18.484 -14.727 -20.156 1 98.56 103 TYR A N 1
ATOM 832 C CA . TYR A 1 103 ? -18.078 -13.953 -19 1 98.56 103 TYR A CA 1
ATOM 833 C C . TYR A 1 103 ? -16.609 -14.195 -18.656 1 98.56 103 TYR A C 1
ATOM 835 O O . TYR A 1 103 ? -15.859 -13.25 -18.391 1 98.56 103 TYR A O 1
ATOM 843 N N . ALA A 1 104 ? -16.234 -15.461 -18.641 1 98.81 104 ALA A N 1
ATOM 844 C CA . ALA A 1 104 ? -14.844 -15.805 -18.344 1 98.81 104 ALA A CA 1
ATOM 845 C C . ALA A 1 104 ? -13.875 -15.086 -19.266 1 98.81 104 ALA A C 1
ATOM 847 O O . ALA A 1 104 ? -12.859 -14.547 -18.828 1 98.81 104 ALA A O 1
ATOM 848 N N . LYS A 1 105 ? -14.234 -15.078 -20.516 1 98.81 105 LYS A N 1
ATOM 849 C CA . LYS A 1 105 ? -13.375 -14.438 -21.516 1 98.81 105 LYS A CA 1
ATOM 850 C C . LYS A 1 105 ? -13.211 -12.945 -21.219 1 98.81 105 LYS A C 1
ATOM 852 O O . LYS A 1 105 ? -12.094 -12.43 -21.203 1 98.81 105 LYS A O 1
ATOM 857 N N . LYS A 1 106 ? -14.305 -12.305 -20.953 1 98.62 106 LYS A N 1
ATOM 858 C CA . LYS A 1 106 ? -14.281 -10.883 -20.656 1 98.62 106 LYS A CA 1
ATOM 859 C C . LYS A 1 106 ? -13.422 -10.594 -19.422 1 98.62 106 LYS A C 1
ATOM 861 O O . LYS A 1 106 ? -12.57 -9.703 -19.453 1 98.62 106 LYS A O 1
ATOM 866 N N . ALA A 1 107 ? -13.609 -11.289 -18.406 1 98.69 107 ALA A N 1
ATOM 867 C CA . ALA A 1 107 ? -12.906 -11.078 -17.141 1 98.69 107 ALA A CA 1
ATOM 868 C C . ALA A 1 107 ? -11.422 -11.422 -17.281 1 98.69 107 ALA A C 1
ATOM 870 O O . ALA A 1 107 ? -10.562 -10.656 -16.844 1 98.69 107 ALA A O 1
ATOM 871 N N . TYR A 1 108 ? -11.094 -12.555 -17.922 1 98.88 108 TYR A N 1
ATOM 872 C CA . TYR A 1 108 ? -9.711 -13 -18.031 1 98.88 108 TYR A CA 1
ATOM 873 C C . TYR A 1 108 ? -8.922 -12.078 -18.953 1 98.88 108 TYR A C 1
ATOM 875 O O . TYR A 1 108 ? -7.723 -11.867 -18.766 1 98.88 108 TYR A O 1
ATOM 883 N N . GLU A 1 109 ? -9.586 -11.508 -19.953 1 98.81 109 GLU A N 1
ATOM 884 C CA . GLU A 1 109 ? -8.898 -10.578 -20.844 1 98.81 109 GLU A CA 1
ATOM 885 C C . GLU A 1 109 ? -8.43 -9.336 -20.078 1 98.81 109 GLU A C 1
ATOM 887 O O . GLU A 1 109 ? -7.324 -8.836 -20.312 1 98.81 109 GLU A O 1
ATOM 892 N N . ILE A 1 110 ? -9.242 -8.812 -19.219 1 98.44 110 ILE A N 1
ATOM 893 C CA . ILE A 1 110 ? -8.859 -7.672 -18.391 1 98.44 110 ILE A CA 1
ATOM 894 C C . ILE A 1 110 ? -7.676 -8.047 -17.5 1 98.44 110 ILE A C 1
ATOM 896 O O . ILE A 1 110 ? -6.676 -7.332 -17.453 1 98.44 110 ILE A O 1
ATOM 900 N N . PHE A 1 111 ? -7.773 -9.203 -16.875 1 98.62 111 PHE A N 1
ATOM 901 C CA . PHE A 1 111 ? -6.742 -9.703 -15.969 1 98.62 111 PHE A CA 1
ATOM 902 C C . PHE A 1 111 ? -5.418 -9.867 -16.703 1 98.62 111 PHE A C 1
ATOM 904 O O . PHE A 1 111 ? -4.387 -9.359 -16.266 1 98.62 111 PHE A O 1
ATOM 911 N N . THR A 1 112 ? -5.418 -10.555 -17.844 1 98.62 112 THR A N 1
ATOM 912 C CA . THR A 1 112 ? -4.188 -10.906 -18.547 1 98.62 112 THR A CA 1
ATOM 913 C C . THR A 1 112 ? -3.543 -9.672 -19.156 1 98.62 112 THR A C 1
ATOM 915 O O . THR A 1 112 ? -2.316 -9.578 -19.234 1 98.62 112 THR A O 1
ATOM 918 N N . GLU A 1 113 ? -4.332 -8.742 -19.578 1 97.81 113 GLU A N 1
ATOM 919 C CA . GLU A 1 113 ? -3.766 -7.508 -20.109 1 97.81 113 GLU A CA 1
ATOM 920 C C . GLU A 1 113 ? -3.055 -6.715 -19.016 1 97.81 113 GLU A C 1
ATOM 922 O O . GLU A 1 113 ? -1.966 -6.18 -19.234 1 97.81 113 GLU A O 1
ATOM 927 N N . ASP A 1 114 ? -3.697 -6.629 -17.875 1 97.38 114 ASP A N 1
ATOM 928 C CA . ASP A 1 114 ? -3.057 -5.93 -16.766 1 97.38 114 ASP A CA 1
ATOM 929 C C . ASP A 1 114 ? -1.78 -6.645 -16.328 1 97.38 114 ASP A C 1
ATOM 931 O O . ASP A 1 114 ? -0.791 -6 -15.977 1 97.38 114 ASP A O 1
ATOM 935 N N . LEU A 1 115 ? -1.859 -7.941 -16.328 1 98.12 115 LEU A N 1
ATOM 936 C CA . LEU A 1 115 ? -0.675 -8.727 -15.992 1 98.12 115 LEU A CA 1
ATOM 937 C C . LEU A 1 115 ? 0.439 -8.484 -17 1 98.12 115 LEU A C 1
ATOM 939 O O . LEU A 1 115 ? 1.605 -8.344 -16.625 1 98.12 115 LEU A O 1
ATOM 943 N N . ARG A 1 116 ? 0.096 -8.445 -18.266 1 98.12 116 ARG A N 1
ATOM 944 C CA . ARG A 1 116 ? 1.054 -8.188 -19.328 1 98.12 116 ARG A CA 1
ATOM 945 C C . ARG A 1 116 ? 1.759 -6.848 -19.125 1 98.12 116 ARG A C 1
ATOM 947 O O . ARG A 1 116 ? 2.963 -6.734 -19.359 1 98.12 116 ARG A O 1
ATOM 954 N N . ARG A 1 117 ? 1.096 -5.887 -18.594 1 97.06 117 ARG A N 1
ATOM 955 C CA . ARG A 1 117 ? 1.629 -4.539 -18.422 1 97.06 117 ARG A CA 1
ATOM 956 C C . ARG A 1 117 ? 2.381 -4.402 -17.109 1 97.06 117 ARG A C 1
ATOM 958 O O . ARG A 1 117 ? 3.137 -3.445 -16.922 1 97.06 117 ARG A O 1
ATOM 965 N N . SER A 1 118 ? 2.141 -5.312 -16.203 1 97.62 118 SER A N 1
ATOM 966 C CA . SER A 1 118 ? 2.771 -5.258 -14.883 1 97.62 118 SER A CA 1
ATOM 967 C C . SER A 1 118 ? 4.223 -5.719 -14.945 1 97.62 118 SER A C 1
ATOM 969 O O . SER A 1 118 ? 4.723 -6.074 -16.016 1 97.62 118 SER A O 1
ATOM 971 N N . ALA A 1 119 ? 4.906 -5.773 -13.812 1 98.56 119 ALA A N 1
ATOM 972 C CA . ALA A 1 119 ? 6.301 -6.195 -13.742 1 98.56 119 ALA A CA 1
ATOM 973 C C . ALA A 1 119 ? 6.406 -7.707 -13.547 1 98.56 119 ALA A C 1
ATOM 975 O O . ALA A 1 119 ? 7.508 -8.25 -13.453 1 98.56 119 ALA A O 1
ATOM 976 N N . THR A 1 120 ? 5.273 -8.438 -13.547 1 98.81 120 THR A N 1
ATOM 977 C CA . THR A 1 120 ? 5.254 -9.875 -13.281 1 98.81 120 THR A CA 1
ATOM 978 C C . THR A 1 120 ? 5.449 -10.664 -14.57 1 98.81 120 THR A C 1
ATOM 980 O O . THR A 1 120 ? 4.727 -10.453 -15.547 1 98.81 120 THR A O 1
ATOM 983 N N . SER A 1 121 ? 6.426 -11.578 -14.531 1 98.62 121 SER A N 1
ATOM 984 C CA . SER A 1 121 ? 6.734 -12.352 -15.727 1 98.62 121 SER A CA 1
ATOM 985 C C . SER A 1 121 ? 6.336 -13.812 -15.562 1 98.62 121 SER A C 1
ATOM 987 O O . SER A 1 121 ? 6.121 -14.523 -16.547 1 98.62 121 SER A O 1
ATOM 989 N N . ARG A 1 122 ? 6.348 -14.289 -14.336 1 98.81 122 ARG A N 1
ATOM 990 C CA . ARG A 1 122 ? 5.996 -15.672 -14.023 1 98.81 122 ARG A CA 1
ATOM 991 C C . ARG A 1 122 ? 4.871 -15.734 -13 1 98.81 122 ARG A C 1
ATOM 993 O O . ARG A 1 122 ? 4.84 -14.953 -12.047 1 98.81 122 ARG A O 1
ATOM 1000 N N . VAL A 1 123 ? 3.945 -16.672 -13.258 1 98.88 123 VAL A N 1
ATOM 1001 C CA . VAL A 1 123 ? 2.816 -16.766 -12.336 1 98.88 123 VAL A CA 1
ATOM 1002 C C . VAL A 1 123 ? 2.494 -18.234 -12.055 1 98.88 123 VAL A C 1
ATOM 1004 O O . VAL A 1 123 ? 2.748 -19.109 -12.891 1 98.88 123 VAL A O 1
ATOM 1007 N N . ASN A 1 124 ? 2.064 -18.484 -10.898 1 98.75 124 ASN A N 1
ATOM 1008 C CA . ASN A 1 124 ? 1.364 -19.703 -10.484 1 98.75 124 ASN A CA 1
ATOM 1009 C C . ASN A 1 124 ? -0.105 -19.422 -10.18 1 98.75 124 ASN A C 1
ATOM 1011 O O . ASN A 1 124 ? -0.433 -18.891 -9.117 1 98.75 124 ASN A O 1
ATOM 1015 N N . VAL A 1 125 ? -1.046 -19.906 -11.078 1 98.81 125 VAL A N 1
ATOM 1016 C CA . VAL A 1 125 ? -2.377 -19.297 -11.125 1 98.81 125 VAL A CA 1
ATOM 1017 C C . VAL A 1 125 ? -3.428 -20.359 -10.773 1 98.81 125 VAL A C 1
ATOM 1019 O O . VAL A 1 125 ? -3.357 -21.484 -11.25 1 98.81 125 VAL A O 1
ATOM 1022 N N . PHE A 1 126 ? -4.34 -19.953 -9.914 1 98.88 126 PHE A N 1
ATOM 1023 C CA . PHE A 1 126 ? -5.578 -20.703 -9.695 1 98.88 126 PHE A CA 1
ATOM 1024 C C . PHE A 1 126 ? -6.641 -20.281 -10.711 1 98.88 126 PHE A C 1
ATOM 1026 O O . PHE A 1 126 ? -6.922 -19.094 -10.867 1 98.88 126 PHE A O 1
ATOM 1033 N N . ALA A 1 127 ? -7.211 -21.234 -11.398 1 98.81 127 ALA A N 1
ATOM 1034 C CA . ALA A 1 127 ? -8.406 -20.984 -12.195 1 98.81 127 ALA A CA 1
ATOM 1035 C C . ALA A 1 127 ? -9.672 -21.266 -11.391 1 98.81 127 ALA A C 1
ATOM 1037 O O . ALA A 1 127 ? -9.75 -20.906 -10.211 1 98.81 127 ALA A O 1
ATOM 1038 N N . THR A 1 128 ? -10.781 -21.703 -12.031 1 98.81 128 THR A N 1
ATOM 1039 C CA . THR A 1 128 ? -11.992 -22.172 -11.375 1 98.81 128 THR A CA 1
ATOM 1040 C C . THR A 1 128 ? -12.156 -23.672 -11.539 1 98.81 128 THR A C 1
ATOM 1042 O O . THR A 1 128 ? -11.25 -24.344 -12.023 1 98.81 128 THR A O 1
ATOM 1045 N N . ILE A 1 129 ? -13.289 -24.219 -11.07 1 98.75 129 ILE A N 1
ATOM 1046 C CA . ILE A 1 129 ? -13.547 -25.641 -11.195 1 98.75 129 ILE A CA 1
ATOM 1047 C C . ILE A 1 129 ? -13.922 -25.984 -12.641 1 98.75 129 ILE A C 1
ATOM 1049 O O . ILE A 1 129 ? -13.984 -27.156 -13.016 1 98.75 129 ILE A O 1
ATOM 1053 N N . HIS A 1 130 ? -14.125 -24.984 -13.508 1 98.69 130 HIS A N 1
ATOM 1054 C CA . HIS A 1 130 ? -14.633 -25.156 -14.859 1 98.69 130 HIS A CA 1
ATOM 1055 C C . HIS A 1 130 ? -13.508 -25.438 -15.844 1 98.69 130 HIS A C 1
ATOM 1057 O O . HIS A 1 130 ? -12.703 -24.562 -16.156 1 98.69 130 HIS A O 1
ATOM 1063 N N . ARG A 1 131 ? -13.516 -26.625 -16.391 1 98.56 131 ARG A N 1
ATOM 1064 C CA . ARG A 1 131 ? -12.438 -27.125 -17.25 1 98.56 131 ARG A CA 1
ATOM 1065 C C . ARG A 1 131 ? -12.195 -26.188 -18.422 1 98.56 131 ARG A C 1
ATOM 1067 O O . ARG A 1 131 ? -11.07 -25.75 -18.656 1 98.56 131 ARG A O 1
ATOM 1074 N N . GLU A 1 132 ? -13.234 -25.812 -19.141 1 98.69 132 GLU A N 1
ATOM 1075 C CA . GLU A 1 132 ? -13.102 -25 -20.359 1 98.69 132 GLU A CA 1
ATOM 1076 C C . GLU A 1 132 ? -12.586 -23.609 -20.016 1 98.69 132 GLU A C 1
ATOM 1078 O O . GLU A 1 132 ? -11.789 -23.047 -20.766 1 98.69 132 GLU A O 1
ATOM 1083 N N . ALA A 1 133 ? -13.055 -23.047 -18.922 1 98.88 133 ALA A N 1
ATOM 1084 C CA . ALA A 1 133 ? -12.578 -21.734 -18.484 1 98.88 133 ALA A CA 1
ATOM 1085 C C . ALA A 1 133 ? -11.094 -21.781 -18.125 1 98.88 133 ALA A C 1
ATOM 1087 O O . ALA A 1 133 ? -10.359 -20.828 -18.375 1 98.88 133 ALA A O 1
ATOM 1088 N N . ALA A 1 134 ? -10.68 -22.859 -17.516 1 98.88 134 ALA A N 1
ATOM 1089 C CA . ALA A 1 134 ? -9.273 -23.016 -17.172 1 98.88 134 ALA A CA 1
ATOM 1090 C C . ALA A 1 134 ? -8.398 -23.062 -18.422 1 98.88 134 ALA A C 1
ATOM 1092 O O . ALA A 1 134 ? -7.316 -22.469 -18.453 1 98.88 134 ALA A O 1
ATOM 1093 N N . VAL A 1 135 ? -8.859 -23.781 -19.422 1 98.88 135 VAL A N 1
ATOM 1094 C CA . VAL A 1 135 ? -8.125 -23.844 -20.672 1 98.88 135 VAL A CA 1
ATOM 1095 C C . VAL A 1 135 ? -8.055 -22.453 -21.297 1 98.88 135 VAL A C 1
ATOM 1097 O O . VAL A 1 135 ? -6.992 -22.016 -21.766 1 98.88 135 VAL A O 1
ATOM 1100 N N . LEU A 1 136 ? -9.195 -21.75 -21.281 1 98.88 136 LEU A N 1
ATOM 1101 C CA . LEU A 1 136 ? -9.266 -20.406 -21.828 1 98.88 136 LEU A CA 1
ATOM 1102 C C . LEU A 1 136 ? -8.281 -19.484 -21.125 1 98.88 136 LEU A C 1
ATOM 1104 O O . LEU A 1 136 ? -7.598 -18.688 -21.781 1 98.88 136 LEU A O 1
ATOM 1108 N N . LEU A 1 137 ? -8.211 -19.562 -19.812 1 98.94 137 LEU A N 1
ATOM 1109 C CA . LEU A 1 137 ? -7.266 -18.766 -19.047 1 98.94 137 LEU A CA 1
ATOM 1110 C C . LEU A 1 137 ? -5.836 -19.016 -19.516 1 98.94 137 LEU A C 1
ATOM 1112 O O . LEU A 1 137 ? -5.074 -18.062 -19.734 1 98.94 137 LEU A O 1
ATOM 1116 N N . MET A 1 138 ? -5.473 -20.281 -19.641 1 98.88 138 MET A N 1
ATOM 1117 C CA . MET A 1 138 ? -4.125 -20.641 -20.062 1 98.88 138 MET A CA 1
ATOM 1118 C C . MET A 1 138 ? -3.834 -20.094 -21.469 1 98.88 138 MET A C 1
ATOM 1120 O O . MET A 1 138 ? -2.736 -19.594 -21.719 1 98.88 138 MET A O 1
ATOM 1124 N N . ASP A 1 139 ? -4.832 -20.172 -22.344 1 98.88 139 ASP A N 1
ATOM 1125 C CA . ASP A 1 139 ? -4.695 -19.609 -23.688 1 98.88 139 ASP A CA 1
ATOM 1126 C C . ASP A 1 139 ? -4.391 -18.125 -23.641 1 98.88 139 ASP A C 1
ATOM 1128 O O . ASP A 1 139 ? -3.494 -17.641 -24.328 1 98.88 139 ASP A O 1
ATOM 1132 N N . LEU A 1 140 ? -5.113 -17.406 -22.844 1 98.88 140 LEU A N 1
ATOM 1133 C CA . LEU A 1 140 ? -5.004 -15.953 -22.781 1 98.88 140 LEU A CA 1
ATOM 1134 C C . LEU A 1 140 ? -3.707 -15.531 -22.094 1 98.88 140 LEU A C 1
ATOM 1136 O O . LEU A 1 140 ? -3.113 -14.516 -22.453 1 98.88 140 LEU A O 1
ATOM 1140 N N . LEU A 1 141 ? -3.262 -16.297 -21.109 1 98.88 141 LEU A N 1
ATOM 1141 C CA . LEU A 1 141 ? -1.975 -16.031 -20.484 1 98.88 141 LEU A CA 1
ATOM 1142 C C . LEU A 1 141 ? -0.833 -16.203 -21.469 1 98.88 141 LEU A C 1
ATOM 1144 O O . LEU A 1 141 ? 0.071 -15.367 -21.547 1 98.88 141 LEU A O 1
ATOM 1148 N N . GLU A 1 142 ? -0.897 -17.281 -22.25 1 98.62 142 GLU A N 1
ATOM 1149 C CA . GLU A 1 142 ? 0.13 -17.516 -23.266 1 98.62 142 GLU A CA 1
ATOM 1150 C C . GLU A 1 142 ? 0.106 -16.453 -24.344 1 98.62 142 GLU A C 1
ATOM 1152 O O . GLU A 1 142 ? 1.158 -15.992 -24.797 1 98.62 142 GLU A O 1
ATOM 1157 N N . LYS A 1 143 ? -1.104 -16.094 -24.734 1 98.44 143 LYS A N 1
ATOM 1158 C CA . LYS A 1 143 ? -1.241 -15.016 -25.703 1 98.44 143 LYS A CA 1
ATOM 1159 C C . LYS A 1 143 ? -0.608 -13.727 -25.188 1 98.44 143 LYS A C 1
ATOM 1161 O O . LYS A 1 143 ? -0.015 -12.969 -25.953 1 98.44 143 LYS A O 1
ATOM 1166 N N . ALA A 1 144 ? -0.687 -13.469 -23.891 1 98.38 144 ALA A N 1
ATOM 1167 C CA . ALA A 1 144 ? -0.121 -12.273 -23.25 1 98.38 144 ALA A CA 1
ATOM 1168 C C . ALA A 1 144 ? 1.393 -12.406 -23.094 1 98.38 144 ALA A C 1
ATOM 1170 O O . ALA A 1 144 ? 2.066 -11.445 -22.719 1 98.38 144 ALA A O 1
ATOM 1171 N N . GLY A 1 145 ? 1.948 -13.562 -23.328 1 98.19 145 GLY A N 1
ATOM 1172 C CA . GLY A 1 145 ? 3.381 -13.797 -23.25 1 98.19 145 GLY A CA 1
ATOM 1173 C C . GLY A 1 145 ? 3.852 -14.18 -21.859 1 98.19 145 GLY A C 1
ATOM 1174 O O . GLY A 1 145 ? 5.055 -14.219 -21.594 1 98.19 145 GLY A O 1
ATOM 1175 N N . ILE A 1 146 ? 2.908 -14.477 -20.984 1 98.44 146 ILE A N 1
ATOM 1176 C CA . ILE A 1 146 ? 3.227 -14.828 -19.594 1 98.44 146 ILE A CA 1
ATOM 1177 C C . ILE A 1 146 ? 3.516 -16.328 -19.5 1 98.44 146 ILE A C 1
ATOM 1179 O O . ILE A 1 146 ? 2.881 -17.141 -20.188 1 98.44 146 ILE A O 1
ATOM 1183 N N . CYS A 1 147 ? 4.484 -16.703 -18.672 1 98.38 147 CYS A N 1
ATOM 1184 C CA . CYS A 1 147 ? 4.844 -18.109 -18.484 1 98.38 147 CYS A CA 1
ATOM 1185 C C . CYS A 1 147 ? 4.645 -18.516 -17.031 1 98.38 147 CYS A C 1
ATOM 1187 O O . CYS A 1 147 ? 4.648 -17.672 -16.141 1 98.38 147 CYS A O 1
ATOM 1189 N N . GLY A 1 148 ? 4.441 -19.781 -16.766 1 98.69 148 GLY A N 1
ATOM 1190 C CA . GLY A 1 148 ? 4.32 -20.312 -15.43 1 98.69 148 GLY A CA 1
ATOM 1191 C C . GLY A 1 148 ? 3.434 -21.547 -15.352 1 98.69 148 GLY A C 1
ATOM 1192 O O . GLY A 1 148 ? 3.604 -22.484 -16.141 1 98.69 148 GLY A O 1
ATOM 1193 N N . PHE A 1 149 ? 2.623 -21.578 -14.367 1 98.88 149 PHE A N 1
ATOM 1194 C CA . PHE A 1 149 ? 1.729 -22.703 -14.133 1 98.88 149 PHE A CA 1
ATOM 1195 C C . PHE A 1 149 ? 0.303 -22.234 -13.891 1 98.88 149 PHE A C 1
ATOM 1197 O O . PHE A 1 149 ? 0.093 -21.141 -13.359 1 98.88 149 PHE A O 1
ATOM 1204 N N . ALA A 1 150 ? -0.635 -22.953 -14.328 1 98.88 150 ALA A N 1
ATOM 1205 C CA . ALA A 1 150 ? -2.045 -22.75 -14.016 1 98.88 150 ALA A CA 1
ATOM 1206 C C . ALA A 1 150 ? -2.758 -24.078 -13.766 1 98.88 150 ALA A C 1
ATOM 1208 O O . ALA A 1 150 ? -2.359 -25.109 -14.297 1 98.88 150 ALA A O 1
ATOM 1209 N N . GLY A 1 151 ? -3.729 -24.016 -12.906 1 98.75 151 GLY A N 1
ATOM 1210 C CA . GLY A 1 151 ? -4.422 -25.25 -12.602 1 98.75 151 GLY A CA 1
ATOM 1211 C C . GLY A 1 151 ? -5.926 -25.094 -12.484 1 98.75 151 GLY A C 1
ATOM 1212 O O . GLY A 1 151 ? -6.406 -24.078 -11.969 1 98.75 151 GLY A O 1
ATOM 1213 N N . LYS A 1 152 ? -6.68 -26.062 -13.031 1 98.88 152 LYS A N 1
ATOM 1214 C CA . LYS A 1 152 ? -8.094 -26.203 -12.711 1 98.88 152 LYS A CA 1
ATOM 1215 C C . LYS A 1 152 ? -8.297 -26.5 -11.227 1 98.88 152 LYS A C 1
ATOM 1217 O O . LYS A 1 152 ? -7.688 -27.438 -10.688 1 98.88 152 LYS A O 1
ATOM 1222 N N . VAL A 1 153 ? -9.141 -25.766 -10.609 1 98.88 153 VAL A N 1
ATOM 1223 C CA . VAL A 1 153 ? -9.383 -25.938 -9.18 1 98.88 153 VAL A CA 1
ATOM 1224 C C . VAL A 1 153 ? -10.242 -27.188 -8.961 1 98.88 153 VAL A C 1
ATOM 1226 O O . VAL A 1 153 ? -11.141 -27.484 -9.75 1 98.88 153 VAL A O 1
ATOM 1229 N N . CYS A 1 154 ? -9.93 -27.953 -7.926 1 98.81 154 CYS A N 1
ATOM 1230 C CA . CYS A 1 154 ? -10.711 -29.109 -7.5 1 98.81 154 CYS A CA 1
ATOM 1231 C C . CYS A 1 154 ? -11.406 -28.828 -6.172 1 98.81 154 CYS A C 1
ATOM 1233 O O . CYS A 1 154 ? -10.773 -28.406 -5.207 1 98.81 154 CYS A O 1
ATOM 1235 N N . MET A 1 155 ? -12.625 -28.984 -6.141 1 98.31 155 MET A N 1
ATOM 1236 C CA . MET A 1 155 ? -13.453 -28.719 -4.969 1 98.31 155 MET A CA 1
ATOM 1237 C C . MET A 1 155 ? -14.758 -29.5 -5.023 1 98.31 155 MET A C 1
ATOM 1239 O O . MET A 1 155 ? -15.578 -29.297 -5.922 1 98.31 155 MET A O 1
ATOM 1243 N N . ASP A 1 156 ? -15.023 -30.438 -3.998 1 98.38 156 ASP A N 1
ATOM 1244 C CA . ASP A 1 156 ? -16.203 -31.281 -4.109 1 98.38 156 ASP A CA 1
ATOM 1245 C C . ASP A 1 156 ? -16.984 -31.312 -2.799 1 98.38 156 ASP A C 1
ATOM 1247 O O . ASP A 1 156 ? -17.922 -32.094 -2.641 1 98.38 156 ASP A O 1
ATOM 1251 N N . ARG A 1 157 ? -16.594 -30.469 -1.828 1 97.69 157 ARG A N 1
ATOM 1252 C CA . ARG A 1 157 ? -17.359 -30.375 -0.588 1 97.69 157 ARG A CA 1
ATOM 1253 C C . ARG A 1 157 ? -17.203 -29.016 0.056 1 97.69 157 ARG A C 1
ATOM 1255 O O . ARG A 1 157 ? -16.281 -28.25 -0.297 1 97.69 157 ARG A O 1
ATOM 1262 N N . ASN A 1 158 ? -18.078 -28.625 1.038 1 96.81 158 ASN A N 1
ATOM 1263 C CA . ASN A 1 158 ? -18.031 -27.438 1.871 1 96.81 158 ASN A CA 1
ATOM 1264 C C . ASN A 1 158 ? -17.906 -26.172 1.028 1 96.81 158 ASN A C 1
ATOM 1266 O O . ASN A 1 158 ? -17.078 -25.312 1.305 1 96.81 158 ASN A O 1
ATOM 1270 N N . CYS A 1 159 ? -18.531 -26.062 -0.012 1 95.75 159 CYS A N 1
ATOM 1271 C CA . CYS A 1 159 ? -18.688 -24.938 -0.922 1 95.75 159 CYS A CA 1
ATOM 1272 C C . CYS A 1 159 ? -20.109 -24.875 -1.47 1 95.75 159 CYS A C 1
ATOM 1274 O O . CYS A 1 159 ? -20.891 -25.812 -1.298 1 95.75 159 CYS A O 1
ATOM 1276 N N . PRO A 1 160 ? -20.484 -23.812 -2.02 1 96.62 160 PRO A N 1
ATOM 1277 C CA . PRO A 1 160 ? -21.859 -23.688 -2.486 1 96.62 160 PRO A CA 1
ATOM 1278 C C . PRO A 1 160 ? -22.219 -24.719 -3.557 1 96.62 160 PRO A C 1
ATOM 1280 O O . PRO A 1 160 ? -21.375 -25.047 -4.398 1 96.62 160 PRO A O 1
ATOM 1283 N N . ASP A 1 161 ? -23.469 -25.094 -3.604 1 95.81 161 ASP A N 1
ATOM 1284 C CA . ASP A 1 161 ? -23.953 -26.125 -4.512 1 95.81 161 ASP A CA 1
ATOM 1285 C C . ASP A 1 161 ? -23.719 -25.719 -5.969 1 95.81 161 ASP A C 1
ATOM 1287 O O . ASP A 1 161 ? -23.438 -26.578 -6.816 1 95.81 161 ASP A O 1
ATOM 1291 N N . ASP A 1 162 ? -23.828 -24.469 -6.219 1 95.38 162 ASP A N 1
ATOM 1292 C CA . ASP A 1 162 ? -23.719 -24.016 -7.598 1 95.38 162 ASP A CA 1
ATOM 1293 C C . ASP A 1 162 ? -22.25 -23.828 -8 1 95.38 162 ASP A C 1
ATOM 1295 O O . ASP A 1 162 ? -21.953 -23.453 -9.141 1 95.38 162 ASP A O 1
ATOM 1299 N N . TYR A 1 163 ? -21.359 -24.062 -7.109 1 97.81 163 TYR A N 1
ATOM 1300 C CA . TYR A 1 163 ? -19.938 -24 -7.367 1 97.81 163 TYR A CA 1
ATOM 1301 C C . TYR A 1 163 ? -19.203 -25.141 -6.688 1 97.81 163 TYR A C 1
ATOM 1303 O O . TYR A 1 163 ? -18.234 -24.922 -5.945 1 97.81 163 TYR A O 1
ATOM 1311 N N . ARG A 1 164 ? -19.656 -26.25 -6.867 1 97.75 164 ARG A N 1
ATOM 1312 C CA . ARG A 1 164 ? -19.156 -27.5 -6.312 1 97.75 164 ARG A CA 1
ATOM 1313 C C . ARG A 1 164 ? -19.156 -28.609 -7.367 1 97.75 164 ARG A C 1
ATOM 1315 O O . ARG A 1 164 ? -20.109 -28.75 -8.125 1 97.75 164 ARG A O 1
ATOM 1322 N N . GLU A 1 165 ? -18.078 -29.344 -7.449 1 98 165 GLU A N 1
ATOM 1323 C CA . GLU A 1 165 ? -18.094 -30.516 -8.312 1 98 165 GLU A CA 1
ATOM 1324 C C . GLU A 1 165 ? -18.922 -31.641 -7.707 1 98 165 GLU A C 1
ATOM 1326 O O . GLU A 1 165 ? -19 -31.766 -6.484 1 98 165 GLU A O 1
ATOM 1331 N N . GLU A 1 166 ? -19.531 -32.406 -8.586 1 97 166 GLU A N 1
ATOM 1332 C CA . GLU A 1 166 ? -20.562 -33.344 -8.195 1 97 166 GLU A CA 1
ATOM 1333 C C . GLU A 1 166 ? -20.062 -34.344 -7.137 1 97 166 GLU A C 1
ATOM 1335 O O . GLU A 1 166 ? -20.75 -34.625 -6.156 1 97 166 GLU A O 1
ATOM 1340 N N . ASP A 1 167 ? -18.953 -34.938 -7.391 1 97.25 167 ASP A N 1
ATOM 1341 C CA . ASP A 1 167 ? -18.312 -35.875 -6.469 1 97.25 167 ASP A CA 1
ATOM 1342 C C . ASP A 1 167 ? -16.828 -36.031 -6.801 1 97.25 167 ASP A C 1
ATOM 1344 O O . ASP A 1 167 ? -16.312 -35.406 -7.734 1 97.25 167 ASP A O 1
ATOM 1348 N N . ALA A 1 168 ? -16.141 -36.781 -5.992 1 98.31 168 ALA A N 1
ATOM 1349 C CA . ALA A 1 168 ? -14.695 -36.969 -6.125 1 98.31 168 ALA A CA 1
ATOM 1350 C C . ALA A 1 168 ? -14.344 -37.531 -7.5 1 98.31 168 ALA A C 1
ATOM 1352 O O . ALA A 1 168 ? -13.375 -37.094 -8.133 1 98.31 168 ALA A O 1
ATOM 1353 N N . ARG A 1 169 ? -15.078 -38.5 -7.965 1 97.88 169 ARG A N 1
ATOM 1354 C CA . ARG A 1 169 ? -14.82 -39.156 -9.242 1 97.88 169 ARG A CA 1
ATOM 1355 C C . ARG A 1 169 ? -14.953 -38.188 -10.398 1 97.88 169 ARG A C 1
ATOM 1357 O O . ARG A 1 169 ? -14.078 -38.125 -11.273 1 97.88 169 ARG A O 1
ATOM 1364 N N . THR A 1 170 ? -16.016 -37.469 -10.359 1 97.88 170 THR A N 1
ATOM 1365 C CA . THR A 1 170 ? -16.25 -36.469 -11.406 1 97.88 170 THR A CA 1
ATOM 1366 C C . THR A 1 170 ? -15.141 -35.438 -11.414 1 97.88 170 THR A C 1
ATOM 1368 O O . THR A 1 170 ? -14.648 -35.062 -12.477 1 97.88 170 THR A O 1
ATOM 1371 N N . SER A 1 171 ? -14.805 -34.938 -10.266 1 98.31 171 SER A N 1
ATOM 1372 C CA . SER A 1 171 ? -13.742 -33.938 -10.156 1 98.31 171 SER A CA 1
ATOM 1373 C C . SER A 1 171 ? -12.43 -34.469 -10.719 1 98.31 171 SER A C 1
ATOM 1375 O O . SER A 1 171 ? -11.75 -33.781 -11.477 1 98.31 171 SER A O 1
ATOM 1377 N N . ALA A 1 172 ? -12.062 -35.656 -10.336 1 98.38 172 ALA A N 1
ATOM 1378 C CA . ALA A 1 172 ? -10.828 -36.281 -10.812 1 98.38 172 ALA A CA 1
ATOM 1379 C C . ALA A 1 172 ? -10.859 -36.469 -12.328 1 98.38 172 ALA A C 1
ATOM 1381 O O . ALA A 1 172 ? -9.859 -36.25 -13.008 1 98.38 172 ALA A O 1
ATOM 1382 N N . GLU A 1 173 ? -11.969 -36.938 -12.812 1 98.25 173 GLU A N 1
ATOM 1383 C CA . GLU A 1 173 ? -12.117 -37.156 -14.25 1 98.25 173 GLU A CA 1
ATOM 1384 C C . GLU A 1 173 ? -12.008 -35.875 -15.031 1 98.25 173 GLU A C 1
ATOM 1386 O O . GLU A 1 173 ? -11.359 -35.812 -16.078 1 98.25 173 GLU A O 1
ATOM 1391 N N . GLU A 1 174 ? -12.688 -34.844 -14.547 1 98.44 174 GLU A N 1
ATOM 1392 C CA . GLU A 1 174 ? -12.602 -33.531 -15.203 1 98.44 174 GLU A CA 1
ATOM 1393 C C . GLU A 1 174 ? -11.18 -33 -15.172 1 98.44 174 GLU A C 1
ATOM 1395 O O . GLU A 1 174 ? -10.75 -32.312 -16.109 1 98.44 174 GLU A O 1
ATOM 1400 N N . THR A 1 175 ? -10.5 -33.219 -14.094 1 98.75 175 THR A N 1
ATOM 1401 C CA . THR A 1 175 ? -9.109 -32.812 -13.984 1 98.75 175 THR A CA 1
ATOM 1402 C C . THR A 1 175 ? -8.25 -33.562 -15.008 1 98.75 175 THR A C 1
ATOM 1404 O O . THR A 1 175 ? -7.379 -32.969 -15.641 1 98.75 175 THR A O 1
ATOM 1407 N N . ARG A 1 176 ? -8.484 -34.844 -15.172 1 98.5 176 ARG A N 1
ATOM 1408 C CA . ARG A 1 176 ? -7.754 -35.625 -16.156 1 98.5 176 ARG A CA 1
ATOM 1409 C C . ARG A 1 176 ? -8.023 -35.125 -17.578 1 98.5 176 ARG A C 1
ATOM 1411 O O . ARG A 1 176 ? -7.109 -35.031 -18.391 1 98.5 176 ARG A O 1
ATOM 1418 N N . LYS A 1 177 ? -9.305 -34.875 -17.844 1 98.75 177 LYS A N 1
ATOM 1419 C CA . LYS A 1 177 ? -9.664 -34.344 -19.156 1 98.75 177 LYS A CA 1
ATOM 1420 C C . LYS A 1 177 ? -8.984 -33 -19.406 1 98.75 177 LYS A C 1
ATOM 1422 O O . LYS A 1 177 ? -8.484 -32.75 -20.516 1 98.75 177 LYS A O 1
ATOM 1427 N N . TRP A 1 178 ? -9.016 -32.156 -18.422 1 98.81 178 TRP A N 1
ATOM 1428 C CA . TRP A 1 178 ? -8.312 -30.875 -18.516 1 98.81 178 TRP A CA 1
ATOM 1429 C C . TRP A 1 178 ? -6.832 -31.094 -18.797 1 98.81 178 TRP A C 1
ATOM 1431 O O . TRP A 1 178 ? -6.285 -30.5 -19.734 1 98.81 178 TRP A O 1
ATOM 1441 N N . TYR A 1 179 ? -6.176 -31.938 -18.078 1 98.75 179 TYR A N 1
ATOM 1442 C CA . TYR A 1 179 ? -4.754 -32.25 -18.219 1 98.75 179 TYR A CA 1
ATOM 1443 C C . TYR A 1 179 ? -4.434 -32.719 -19.625 1 98.75 179 TYR A C 1
ATOM 1445 O O . TYR A 1 179 ? -3.465 -32.25 -20.25 1 98.75 179 TYR A O 1
ATOM 1453 N N . GLU A 1 180 ? -5.242 -33.594 -20.141 1 98.62 180 GLU A N 1
ATOM 1454 C CA . GLU A 1 180 ? -5.008 -34.125 -21.484 1 98.62 180 GLU A CA 1
ATOM 1455 C C . GLU A 1 180 ? -5.031 -33.031 -22.531 1 98.62 180 GLU A C 1
ATOM 1457 O O . GLU A 1 180 ? -4.309 -33.094 -23.531 1 98.62 180 GLU A O 1
ATOM 1462 N N . THR A 1 181 ? -5.828 -32.031 -22.266 1 98.5 181 THR A N 1
ATOM 1463 C CA . THR A 1 181 ? -5.969 -30.938 -23.203 1 98.5 181 THR A CA 1
ATOM 1464 C C . THR A 1 181 ? -4.746 -30.016 -23.156 1 98.5 181 THR A C 1
ATOM 1466 O O . THR A 1 181 ? -4.375 -29.406 -24.172 1 98.5 181 THR A O 1
ATOM 1469 N N . VAL A 1 182 ? -4.059 -29.953 -22.016 1 98.62 182 VAL A N 1
ATOM 1470 C CA . VAL A 1 182 ? -3.1 -28.859 -21.844 1 98.62 182 VAL A CA 1
ATOM 1471 C C . VAL A 1 182 ? -1.717 -29.438 -21.547 1 98.62 182 VAL A C 1
ATOM 1473 O O . VAL A 1 182 ? -0.752 -28.688 -21.375 1 98.62 182 VAL A O 1
ATOM 1476 N N . LYS A 1 183 ? -1.471 -30.734 -21.469 1 98.06 183 LYS A N 1
ATOM 1477 C CA . LYS A 1 183 ? -0.281 -31.391 -20.953 1 98.06 183 LYS A CA 1
ATOM 1478 C C . LYS A 1 183 ? 0.949 -31.062 -21.797 1 98.06 183 LYS A C 1
ATOM 1480 O O . LYS A 1 183 ? 2.078 -31.109 -21.297 1 98.06 183 LYS A O 1
ATOM 1485 N N . ASP A 1 184 ? 0.784 -30.656 -23.062 1 97.94 184 ASP A N 1
ATOM 1486 C CA . ASP A 1 184 ? 1.916 -30.438 -23.953 1 97.94 184 ASP A CA 1
ATOM 1487 C C . ASP A 1 184 ? 2.332 -28.969 -23.953 1 97.94 184 ASP A C 1
ATOM 1489 O O . ASP A 1 184 ? 3.279 -28.578 -24.641 1 97.94 184 ASP A O 1
ATOM 1493 N N . ARG A 1 185 ? 1.628 -28.188 -23.125 1 97.75 185 ARG A N 1
ATOM 1494 C CA . ARG A 1 185 ? 1.955 -26.766 -23.062 1 97.75 185 ARG A CA 1
ATOM 1495 C C . ARG A 1 185 ? 3.314 -26.547 -22.406 1 97.75 185 ARG A C 1
ATOM 1497 O O . ARG A 1 185 ? 3.648 -27.219 -21.422 1 97.75 185 ARG A O 1
ATOM 1504 N N . THR A 1 186 ? 4.059 -25.578 -22.969 1 95.62 186 THR A N 1
ATOM 1505 C CA . THR A 1 186 ? 5.402 -25.359 -22.453 1 95.62 186 THR A CA 1
ATOM 1506 C C . THR A 1 186 ? 5.516 -23.984 -21.797 1 95.62 186 THR A C 1
ATOM 1508 O O . THR A 1 186 ? 6.395 -23.75 -20.969 1 95.62 186 THR A O 1
ATOM 1511 N N . MET A 1 187 ? 4.641 -23.016 -22.172 1 97.44 187 MET A N 1
ATOM 1512 C CA . MET A 1 187 ? 4.668 -21.688 -21.562 1 97.44 187 MET A CA 1
ATOM 1513 C C . MET A 1 187 ? 3.865 -21.656 -20.266 1 97.44 187 MET A C 1
ATOM 1515 O O . MET 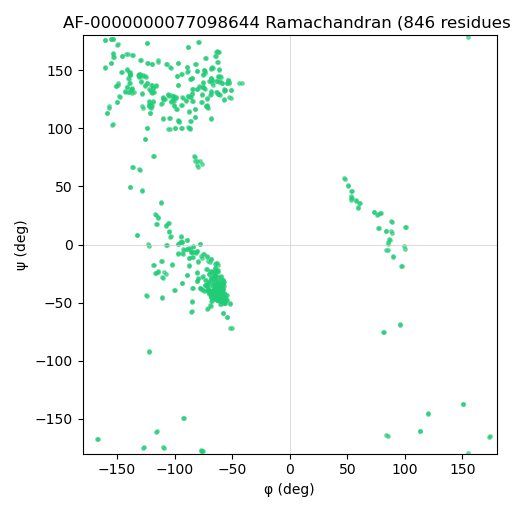A 1 187 ? 4.406 -21.359 -19.203 1 97.44 187 MET A O 1
ATOM 1519 N N . MET A 1 188 ? 2.598 -22.031 -20.422 1 98.44 188 MET A N 1
ATOM 1520 C CA . MET A 1 188 ? 1.741 -22.219 -19.25 1 98.44 188 MET A CA 1
ATOM 1521 C C . MET A 1 188 ? 1.513 -23.703 -18.969 1 98.44 188 MET A C 1
ATOM 1523 O O . MET A 1 188 ? 0.624 -24.312 -19.562 1 98.44 188 MET A O 1
ATOM 1527 N N . ARG A 1 189 ? 2.232 -24.25 -18.047 1 98.62 189 ARG A N 1
ATOM 1528 C CA . ARG A 1 189 ? 2.191 -25.672 -17.766 1 98.62 189 ARG A CA 1
ATOM 1529 C C . ARG A 1 189 ? 1.114 -26 -16.734 1 98.62 189 ARG A C 1
ATOM 1531 O O . ARG A 1 189 ? 0.746 -25.141 -15.93 1 98.62 189 ARG A O 1
ATOM 1538 N N . PRO A 1 190 ? 0.643 -27.172 -16.828 1 98.81 190 PRO A N 1
ATOM 1539 C CA . PRO A 1 190 ? -0.395 -27.562 -15.875 1 98.81 190 PRO A CA 1
ATOM 1540 C C . PRO A 1 190 ? 0.164 -27.844 -14.484 1 98.81 190 PRO A C 1
ATOM 1542 O O . PRO A 1 190 ? 1.277 -28.359 -14.352 1 98.81 190 PRO A O 1
ATOM 1545 N N . ILE A 1 191 ? -0.608 -27.531 -13.477 1 98.88 191 ILE A N 1
ATOM 1546 C CA . ILE A 1 191 ? -0.308 -27.797 -12.07 1 98.88 191 ILE A CA 1
ATOM 1547 C C . ILE A 1 191 ? -1.564 -28.297 -11.359 1 98.88 191 ILE A C 1
ATOM 1549 O O . ILE A 1 191 ? -2.664 -27.797 -11.609 1 98.88 191 ILE A O 1
ATOM 1553 N N . LEU A 1 192 ? -1.443 -29.359 -10.586 1 98.88 192 LEU A N 1
ATOM 1554 C CA . LEU A 1 192 ? -2.562 -29.906 -9.828 1 98.88 192 LEU A CA 1
ATOM 1555 C C . LEU A 1 192 ? -2.979 -28.953 -8.703 1 98.88 192 LEU A C 1
ATOM 1557 O O . LEU A 1 192 ? -2.139 -28.516 -7.922 1 98.88 192 LEU A O 1
ATOM 1561 N N . THR A 1 193 ? -4.355 -28.656 -8.586 1 98.88 193 THR A N 1
ATOM 1562 C CA . THR A 1 193 ? -4.766 -27.531 -7.75 1 98.88 193 THR A CA 1
ATOM 1563 C C . THR A 1 193 ? -5.969 -27.906 -6.891 1 98.88 193 THR A C 1
ATOM 1565 O O . THR A 1 193 ? -7.062 -27.375 -7.086 1 98.88 193 THR A O 1
ATOM 1568 N N . PRO A 1 194 ? -5.77 -28.859 -5.902 1 98.81 194 PRO A N 1
ATOM 1569 C CA . PRO A 1 194 ? -6.805 -28.844 -4.867 1 98.81 194 PRO A CA 1
ATOM 1570 C C . PRO A 1 194 ? -6.941 -27.469 -4.191 1 98.81 194 PRO A C 1
ATOM 1572 O O . PRO A 1 194 ? -5.941 -26.891 -3.762 1 98.81 194 PRO A O 1
ATOM 1575 N N . ARG A 1 195 ? -8.102 -26.938 -4.211 1 98.44 195 ARG A N 1
ATOM 1576 C CA . ARG A 1 195 ? -8.266 -25.578 -3.713 1 98.44 195 ARG A CA 1
ATOM 1577 C C . ARG A 1 195 ? -7.641 -25.422 -2.33 1 98.44 195 ARG A C 1
ATOM 1579 O O . ARG A 1 195 ? -6.75 -24.594 -2.133 1 98.44 195 ARG A O 1
ATOM 1586 N N . PHE A 1 196 ? -8.195 -25.969 -1.304 1 97.31 196 PHE A N 1
ATOM 1587 C CA . PHE A 1 196 ? -7.688 -26.172 0.047 1 97.31 196 PHE A CA 1
ATOM 1588 C C . PHE A 1 196 ? -8.367 -27.375 0.705 1 97.31 196 PHE A C 1
ATOM 1590 O O . PHE A 1 196 ? -9.391 -27.859 0.219 1 97.31 196 PHE A O 1
ATOM 1597 N N . LEU A 1 197 ? -7.832 -27.906 1.68 1 97 197 LEU A N 1
ATOM 1598 C CA . LEU A 1 197 ? -8.203 -29.203 2.232 1 97 197 LEU A CA 1
ATOM 1599 C C . LEU A 1 197 ? -9.68 -29.234 2.613 1 97 197 LEU A C 1
ATOM 1601 O O . LEU A 1 197 ? -10.375 -30.219 2.34 1 97 197 LEU A O 1
ATOM 1605 N N . PRO A 1 198 ? -10.242 -28.172 3.215 1 97.62 198 PRO A N 1
ATOM 1606 C CA . PRO A 1 198 ? -11.633 -28.234 3.676 1 97.62 198 PRO A CA 1
ATOM 1607 C C . PRO A 1 198 ? -12.625 -28.438 2.533 1 97.62 198 PRO A C 1
ATOM 1609 O O . PRO A 1 198 ? -13.727 -28.953 2.752 1 97.62 198 PRO A O 1
ATOM 1612 N N . SER A 1 199 ? -12.242 -28.094 1.359 1 98.06 199 SER A N 1
ATOM 1613 C CA . SER A 1 199 ? -13.211 -28.172 0.264 1 98.06 199 SER A CA 1
ATOM 1614 C C . SER A 1 199 ? -12.953 -29.391 -0.614 1 98.06 199 SER A C 1
ATOM 1616 O O . SER A 1 199 ? -13.547 -29.516 -1.689 1 98.06 199 SER A O 1
ATOM 1618 N N . CYS A 1 200 ? -12.078 -30.281 -0.275 1 98.44 200 CYS A N 1
ATOM 1619 C CA . CYS A 1 200 ? -11.766 -31.5 -0.995 1 98.44 200 CYS A CA 1
ATOM 1620 C C . CYS A 1 200 ? -11.977 -32.719 -0.106 1 98.44 200 CYS A C 1
ATOM 1622 O O . CYS A 1 200 ? -11.32 -32.875 0.932 1 98.44 200 CYS A O 1
ATOM 1624 N N . SER A 1 201 ? -12.859 -33.625 -0.51 1 98.12 201 SER A N 1
ATOM 1625 C CA . SER A 1 201 ? -13.086 -34.844 0.263 1 98.12 201 SER A CA 1
ATOM 1626 C C . SER A 1 201 ? -11.836 -35.719 0.296 1 98.12 201 SER A C 1
ATOM 1628 O O . SER A 1 201 ? -10.953 -35.594 -0.551 1 98.12 201 SER A O 1
ATOM 1630 N N . ASP A 1 202 ? -11.812 -36.625 1.224 1 97.69 202 ASP A N 1
ATOM 1631 C CA . ASP A 1 202 ? -10.703 -37.594 1.295 1 97.69 202 ASP A CA 1
ATOM 1632 C C . ASP A 1 202 ? -10.594 -38.406 0.008 1 97.69 202 ASP A C 1
ATOM 1634 O O . ASP A 1 202 ? -9.492 -38.656 -0.472 1 97.69 202 ASP A O 1
ATOM 1638 N N . GLU A 1 203 ? -11.727 -38.781 -0.469 1 98.31 203 GLU A N 1
ATOM 1639 C CA . GLU A 1 203 ? -11.75 -39.562 -1.709 1 98.31 203 GLU A CA 1
ATOM 1640 C C . GLU A 1 203 ? -11.141 -38.781 -2.861 1 98.31 203 GLU A C 1
ATOM 1642 O O . GLU A 1 203 ? -10.359 -39.312 -3.65 1 98.31 203 GLU A O 1
ATOM 1647 N N . LEU A 1 204 ? -11.508 -37.531 -2.963 1 98.62 204 LEU A N 1
ATOM 1648 C CA . LEU A 1 204 ? -10.938 -36.688 -4.004 1 98.62 204 LEU A CA 1
ATOM 1649 C C . LEU A 1 204 ? -9.43 -36.531 -3.828 1 98.62 204 LEU A C 1
ATOM 1651 O O . LEU A 1 204 ? -8.672 -36.656 -4.793 1 98.62 204 LEU A O 1
ATOM 1655 N N . MET A 1 205 ? -8.977 -36.281 -2.596 1 98.44 205 MET A N 1
ATOM 1656 C CA . MET A 1 205 ? -7.551 -36.125 -2.318 1 98.44 205 MET A CA 1
ATOM 1657 C C . MET A 1 205 ? -6.785 -37.375 -2.691 1 98.44 205 MET A C 1
ATOM 1659 O O . MET A 1 205 ? -5.668 -37.312 -3.201 1 98.44 205 MET A O 1
ATOM 1663 N N . GLU A 1 206 ? -7.387 -38.531 -2.445 1 98.38 206 GLU A N 1
ATOM 1664 C CA . GLU A 1 206 ? -6.777 -39.812 -2.818 1 98.38 206 GLU A CA 1
ATOM 1665 C C . GLU A 1 206 ? -6.625 -39.906 -4.332 1 98.38 206 GLU A C 1
ATOM 1667 O O . GLU A 1 206 ? -5.582 -40.344 -4.824 1 98.38 206 GLU A O 1
ATOM 1672 N N . GLN A 1 207 ? -7.66 -39.594 -5.012 1 98.56 207 GLN A N 1
ATOM 1673 C CA . GLN A 1 207 ? -7.629 -39.656 -6.469 1 98.56 207 GLN A CA 1
ATOM 1674 C C . GLN A 1 207 ? -6.598 -38.688 -7.039 1 98.56 207 GLN A C 1
ATOM 1676 O O . GLN A 1 207 ? -5.875 -39.031 -7.977 1 98.56 207 GLN A O 1
ATOM 1681 N N . LEU A 1 208 ? -6.527 -37.469 -6.496 1 98.56 208 LEU A N 1
ATOM 1682 C CA . LEU A 1 208 ? -5.562 -36.469 -6.953 1 98.56 208 LEU A CA 1
ATOM 1683 C C . LEU A 1 208 ? -4.137 -36.938 -6.656 1 98.56 208 LEU A C 1
ATOM 1685 O O . LEU A 1 208 ? -3.227 -36.688 -7.453 1 98.56 208 LEU A O 1
ATOM 1689 N N . GLY A 1 209 ? -3.928 -37.531 -5.461 1 98.25 209 GLY A N 1
ATOM 1690 C CA . GLY A 1 209 ? -2.623 -38.094 -5.145 1 98.25 209 GLY A CA 1
ATOM 1691 C C . GLY A 1 209 ? -2.162 -39.125 -6.145 1 98.25 209 GLY A C 1
ATOM 1692 O O . GLY A 1 209 ? -1.003 -39.125 -6.566 1 98.25 209 GLY A O 1
ATOM 1693 N N . LYS A 1 210 ? -3.07 -40.062 -6.48 1 98.06 210 LYS A N 1
ATOM 1694 C CA . LYS A 1 210 ? -2.77 -41.094 -7.48 1 98.06 210 LYS A CA 1
ATOM 1695 C C . LYS A 1 210 ? -2.43 -40.438 -8.828 1 98.06 210 LYS A C 1
ATOM 1697 O O . LYS A 1 210 ? -1.466 -40.844 -9.484 1 98.06 210 LYS A O 1
ATOM 1702 N N . PHE A 1 211 ? -3.205 -39.562 -9.188 1 98.25 211 PHE A N 1
ATOM 1703 C CA . PHE A 1 211 ? -3.01 -38.875 -10.453 1 98.25 211 PHE A CA 1
ATOM 1704 C C . PHE A 1 211 ? -1.667 -38.125 -10.477 1 98.25 211 PHE A C 1
ATOM 1706 O O . PHE A 1 211 ? -0.97 -38.156 -11.5 1 98.25 211 PHE A O 1
ATOM 1713 N N . GLN A 1 212 ? -1.328 -37.469 -9.391 1 98.31 212 GLN A N 1
ATOM 1714 C CA . GLN A 1 212 ? -0.045 -36.781 -9.258 1 98.31 212 GLN A CA 1
ATOM 1715 C C . GLN A 1 212 ? 1.116 -37.75 -9.469 1 98.31 212 GLN A C 1
ATOM 1717 O O . GLN A 1 212 ? 2.061 -37.438 -10.203 1 98.31 212 GLN A O 1
ATOM 1722 N N . ARG A 1 213 ? 1.059 -38.906 -8.875 1 97.44 213 ARG A N 1
ATOM 1723 C CA . ARG A 1 213 ? 2.107 -39.906 -9.008 1 97.44 213 ARG A CA 1
ATOM 1724 C C . ARG A 1 213 ? 2.232 -40.375 -10.461 1 97.44 213 ARG A C 1
ATOM 1726 O O . ARG A 1 213 ? 3.338 -40.625 -10.938 1 97.44 213 ARG A O 1
ATOM 1733 N N . GLU A 1 214 ? 1.135 -40.438 -11.125 1 97.56 214 GLU A N 1
ATOM 1734 C CA . GLU A 1 214 ? 1.101 -40.906 -12.508 1 97.56 214 GLU A CA 1
ATOM 1735 C C . GLU A 1 214 ? 1.719 -39.844 -13.445 1 97.56 214 GLU A C 1
ATOM 1737 O O . GLU A 1 214 ? 2.346 -40.219 -14.445 1 97.56 214 GLU A O 1
ATOM 1742 N N . THR A 1 215 ? 1.513 -38.625 -13.156 1 97.56 215 THR A N 1
ATOM 1743 C CA . THR A 1 215 ? 1.807 -37.594 -14.141 1 97.56 215 THR A CA 1
ATOM 1744 C C . THR A 1 215 ? 3.039 -36.781 -13.727 1 97.56 215 THR A C 1
ATOM 1746 O O . THR A 1 215 ? 3.646 -36.094 -14.555 1 97.56 215 THR A O 1
ATOM 1749 N N . GLY A 1 216 ? 3.322 -36.781 -12.398 1 97.5 216 GLY A N 1
ATOM 1750 C CA . GLY A 1 216 ? 4.426 -35.969 -11.906 1 97.5 216 GLY A CA 1
ATOM 1751 C C . GLY A 1 216 ? 4.09 -34.5 -11.82 1 97.5 216 GLY A C 1
ATOM 1752 O O . GLY A 1 216 ? 4.984 -33.656 -11.664 1 97.5 216 GLY A O 1
ATOM 1753 N N . LEU A 1 217 ? 2.855 -34.188 -11.898 1 98.31 217 LEU A N 1
ATOM 1754 C CA . LEU A 1 217 ? 2.424 -32.781 -11.852 1 98.31 217 LEU A CA 1
ATOM 1755 C C . LEU A 1 217 ? 2.871 -32.125 -10.555 1 98.31 217 LEU A C 1
ATOM 1757 O O . LEU A 1 217 ? 2.852 -32.75 -9.492 1 98.31 217 LEU A O 1
ATOM 1761 N N . TYR A 1 218 ? 3.334 -30.859 -10.68 1 98.69 218 TYR A N 1
ATOM 1762 C CA . TYR A 1 218 ? 3.486 -30.031 -9.484 1 98.69 218 TYR A CA 1
ATOM 1763 C C . TYR A 1 218 ? 2.146 -29.828 -8.789 1 98.69 218 TYR A C 1
ATOM 1765 O O . TYR A 1 218 ? 1.1 -30.203 -9.32 1 98.69 218 TYR A O 1
ATOM 1773 N N . VAL A 1 219 ? 2.189 -29.344 -7.539 1 98.88 219 VAL A N 1
ATOM 1774 C CA . VAL A 1 219 ? 0.972 -29.141 -6.762 1 98.88 219 VAL A CA 1
ATOM 1775 C C . VAL A 1 219 ? 0.954 -27.734 -6.184 1 98.88 219 VAL A C 1
ATOM 1777 O O . VAL A 1 219 ? 2 -27.188 -5.824 1 98.88 219 VAL A O 1
ATOM 1780 N N . GLN A 1 220 ? -0.192 -27.094 -6.168 1 98.88 220 GLN A N 1
ATOM 1781 C CA . GLN A 1 220 ? -0.397 -25.844 -5.434 1 98.88 220 GLN A CA 1
ATOM 1782 C C . GLN A 1 220 ? -1.657 -25.922 -4.578 1 98.88 220 GLN A C 1
ATOM 1784 O O . GLN A 1 220 ? -2.646 -26.547 -4.969 1 98.88 220 GLN A O 1
ATOM 1789 N N . SER A 1 221 ? -1.632 -25.281 -3.475 1 98.88 221 SER A N 1
ATOM 1790 C CA . SER A 1 221 ? -2.793 -25.172 -2.598 1 98.88 221 SER A CA 1
ATOM 1791 C C . SER A 1 221 ? -2.57 -24.109 -1.522 1 98.88 221 SER A C 1
ATOM 1793 O O . SER A 1 221 ? -1.771 -23.188 -1.706 1 98.88 221 SER A O 1
ATOM 1795 N N . HIS A 1 222 ? -3.438 -24.094 -0.515 1 98.81 222 HIS A N 1
ATOM 1796 C CA . HIS A 1 222 ? -3.34 -23.219 0.645 1 98.81 222 HIS A CA 1
ATOM 1797 C C . HIS A 1 222 ? -2.918 -23.984 1.889 1 98.81 222 HIS A C 1
ATOM 1799 O O . HIS A 1 222 ? -3.148 -25.188 1.981 1 98.81 222 HIS A O 1
ATOM 1805 N N . LEU A 1 223 ? -2.332 -23.266 2.789 1 98.81 223 LEU A N 1
ATOM 1806 C CA . LEU A 1 223 ? -1.863 -23.938 3.992 1 98.81 223 LEU A CA 1
ATOM 1807 C C . LEU A 1 223 ? -1.897 -23 5.195 1 98.81 223 LEU A C 1
ATOM 1809 O O . LEU A 1 223 ? -1.271 -21.938 5.176 1 98.81 223 LEU A O 1
ATOM 1813 N N . SER A 1 224 ? -2.604 -23.359 6.238 1 98.69 224 SER A N 1
ATOM 1814 C CA . SER A 1 224 ? -2.537 -22.781 7.578 1 98.69 224 SER A CA 1
ATOM 1815 C C . SER A 1 224 ? -2.652 -21.266 7.543 1 98.69 224 SER A C 1
ATOM 1817 O O . SER A 1 224 ? -1.818 -20.562 8.117 1 98.69 224 SER A O 1
ATOM 1819 N N . GLU A 1 225 ? -3.637 -20.766 6.879 1 98.19 225 GLU A N 1
ATOM 1820 C CA . GLU A 1 225 ? -3.771 -19.344 6.621 1 98.19 225 GLU A CA 1
ATOM 1821 C C . GLU A 1 225 ? -4.449 -18.625 7.793 1 98.19 225 GLU A C 1
ATOM 1823 O O . GLU A 1 225 ? -4.008 -17.562 8.219 1 98.19 225 GLU A O 1
ATOM 1828 N N . ASN A 1 226 ? -5.5 -19.141 8.227 1 96.81 226 ASN A N 1
ATOM 1829 C CA . ASN A 1 226 ? -6.387 -18.5 9.195 1 96.81 226 ASN A CA 1
ATOM 1830 C C . ASN A 1 226 ? -6.684 -19.422 10.375 1 96.81 226 ASN A C 1
ATOM 1832 O O . ASN A 1 226 ? -6.855 -20.625 10.195 1 96.81 226 ASN A O 1
ATOM 1836 N N . PRO A 1 227 ? -6.828 -18.906 11.578 1 95.94 227 PRO A N 1
ATOM 1837 C CA . PRO A 1 227 ? -7.039 -19.766 12.75 1 95.94 227 PRO A CA 1
ATOM 1838 C C . PRO A 1 227 ? -8.289 -20.641 12.617 1 95.94 227 PRO A C 1
ATOM 1840 O O . PRO A 1 227 ? -8.25 -21.812 12.961 1 95.94 227 PRO A O 1
ATOM 1843 N N . GLU A 1 228 ? -9.359 -20.047 12.156 1 95.88 228 GLU A N 1
ATOM 1844 C CA . GLU A 1 228 ? -10.594 -20.812 12.016 1 95.88 228 GLU A CA 1
ATOM 1845 C C . GLU A 1 228 ? -10.445 -21.906 10.977 1 95.88 228 GLU A C 1
ATOM 1847 O O . GLU A 1 228 ? -11.016 -22.984 11.117 1 95.88 228 GLU A O 1
ATOM 1852 N N . GLU A 1 229 ? -9.719 -21.641 9.953 1 96.38 229 GLU A N 1
ATOM 1853 C CA . GLU A 1 229 ? -9.43 -22.625 8.914 1 96.38 229 GLU A CA 1
ATOM 1854 C C . GLU A 1 229 ? -8.594 -23.781 9.469 1 96.38 229 GLU A C 1
ATOM 1856 O O . GLU A 1 229 ? -8.875 -24.938 9.195 1 96.38 229 GLU A O 1
ATOM 1861 N N . VAL A 1 230 ? -7.578 -23.484 10.25 1 97.62 230 VAL A N 1
ATOM 1862 C CA . VAL A 1 230 ? -6.695 -24.5 10.836 1 97.62 230 VAL A CA 1
ATOM 1863 C C . VAL A 1 230 ? -7.496 -25.406 11.758 1 97.62 230 VAL A C 1
ATOM 1865 O O . VAL A 1 230 ? -7.332 -26.641 11.719 1 97.62 230 VAL A O 1
ATOM 1868 N N . GLU A 1 231 ? -8.383 -24.766 12.547 1 97.44 231 GLU A N 1
ATOM 1869 C CA . GLU A 1 231 ? -9.242 -25.547 13.43 1 97.44 231 GLU A CA 1
ATOM 1870 C C . GLU A 1 231 ? -10.188 -26.453 12.633 1 97.44 231 GLU A C 1
ATOM 1872 O O . GLU A 1 231 ? -10.43 -27.594 13.016 1 97.44 231 GLU A O 1
ATOM 1877 N N . TRP A 1 232 ? -10.703 -25.906 11.578 1 97.62 232 TRP A N 1
ATOM 1878 C CA . TRP A 1 232 ? -11.609 -26.656 10.711 1 97.62 232 TRP A CA 1
ATOM 1879 C C . TRP A 1 232 ? -10.914 -27.891 10.125 1 97.62 232 TRP A C 1
ATOM 1881 O O . TRP A 1 232 ? -11.5 -28.969 10.078 1 97.62 232 TRP A O 1
ATOM 1891 N N . VAL A 1 233 ? -9.68 -27.766 9.727 1 97.88 233 VAL A N 1
ATOM 1892 C CA . VAL A 1 233 ? -8.922 -28.875 9.148 1 97.88 233 VAL A CA 1
ATOM 1893 C C . VAL A 1 233 ? -8.68 -29.938 10.211 1 97.88 233 VAL A C 1
ATOM 1895 O O . VAL A 1 233 ? -8.734 -31.141 9.914 1 97.88 233 VAL A O 1
ATOM 1898 N N . LYS A 1 234 ? -8.406 -29.5 11.398 1 97.12 234 LYS A N 1
ATOM 1899 C CA . LYS A 1 234 ? -8.227 -30.453 12.492 1 97.12 234 LYS A CA 1
ATOM 1900 C C . LYS A 1 234 ? -9.484 -31.297 12.695 1 97.12 234 LYS A C 1
ATOM 1902 O O . LYS A 1 234 ? -9.391 -32.469 13.031 1 97.12 234 LYS A O 1
ATOM 1907 N N . GLU A 1 235 ? -10.594 -30.688 12.508 1 98 235 GLU A N 1
ATOM 1908 C CA . GLU A 1 235 ? -11.867 -31.391 12.641 1 98 235 GLU A CA 1
ATOM 1909 C C . GLU A 1 235 ? -12.078 -32.375 11.492 1 98 235 GLU A C 1
ATOM 1911 O O . GLU A 1 235 ? -12.562 -33.5 11.695 1 98 235 GLU A O 1
ATOM 1916 N N . LEU A 1 236 ? -11.711 -32.031 10.312 1 97.69 236 LEU A N 1
ATOM 1917 C CA . LEU A 1 236 ? -11.945 -32.812 9.109 1 97.69 236 LEU A CA 1
ATOM 1918 C C . LEU A 1 236 ? -10.93 -33.938 8.984 1 97.69 236 LEU A C 1
ATOM 1920 O O . LEU A 1 236 ? -11.211 -34.969 8.367 1 97.69 236 LEU A O 1
ATOM 1924 N N . ALA A 1 237 ? -9.75 -33.688 9.531 1 97.25 237 ALA A N 1
ATOM 1925 C CA . ALA A 1 237 ? -8.656 -34.656 9.461 1 97.25 237 ALA A CA 1
ATOM 1926 C C . ALA A 1 237 ? -8.039 -34.906 10.836 1 97.25 237 ALA A C 1
ATOM 1928 O O . ALA A 1 237 ? -6.848 -34.625 11.039 1 97.25 237 ALA A O 1
ATOM 1929 N N . PRO A 1 238 ? -8.797 -35.438 11.727 1 96.06 238 PRO A N 1
ATOM 1930 C CA . PRO A 1 238 ? -8.305 -35.625 13.094 1 96.06 238 PRO A CA 1
ATOM 1931 C C . PRO A 1 238 ? -7.117 -36.594 13.172 1 96.06 238 PRO A C 1
ATOM 1933 O O . PRO A 1 238 ? -6.391 -36.594 14.172 1 96.06 238 PRO A O 1
ATOM 1936 N N . TRP A 1 239 ? -6.918 -37.312 12.164 1 94.81 239 TRP A N 1
ATOM 1937 C CA . TRP A 1 239 ? -5.82 -38.25 12.109 1 94.81 239 TRP A CA 1
ATOM 1938 C C . TRP A 1 239 ? -4.504 -37.562 11.781 1 94.81 239 TRP A C 1
ATOM 1940 O O . TRP A 1 239 ? -3.432 -38.156 11.914 1 94.81 239 TRP A O 1
ATOM 1950 N N . SER A 1 240 ? -4.539 -36.375 11.328 1 96.69 240 SER A N 1
ATOM 1951 C CA . SER A 1 240 ? -3.34 -35.656 10.93 1 96.69 240 SER A CA 1
ATOM 1952 C C . SER A 1 240 ? -2.73 -34.906 12.102 1 96.69 240 SER A C 1
ATOM 1954 O O . SER A 1 240 ? -3.451 -34.406 12.977 1 96.69 240 SER A O 1
ATOM 1956 N N . GLU A 1 241 ? -1.444 -34.75 12.117 1 96.44 241 GLU A N 1
ATOM 1957 C CA . GLU A 1 241 ? -0.737 -34 13.156 1 96.44 241 GLU A CA 1
ATOM 1958 C C . GLU A 1 241 ? -0.913 -32.5 12.977 1 96.44 241 GLU A C 1
ATOM 1960 O O . GLU A 1 241 ? -0.914 -31.75 13.953 1 96.44 241 GLU A O 1
ATOM 1965 N N . ASN A 1 242 ? -0.887 -32.062 11.82 1 97.38 242 ASN A N 1
ATOM 1966 C CA . ASN A 1 242 ? -1.102 -30.688 11.414 1 97.38 242 ASN A CA 1
ATOM 1967 C C . ASN A 1 242 ? -1.632 -30.594 9.984 1 97.38 242 ASN A C 1
ATOM 1969 O O . ASN A 1 242 ? -1.821 -31.609 9.32 1 97.38 242 ASN A O 1
ATOM 1973 N N . TYR A 1 243 ? -1.918 -29.406 9.539 1 98.38 243 TYR A N 1
ATOM 1974 C CA . TYR A 1 243 ? -2.525 -29.141 8.242 1 98.38 243 TYR A CA 1
ATOM 1975 C C . TYR A 1 243 ? -1.676 -29.719 7.109 1 98.38 243 TYR A C 1
ATOM 1977 O O . TYR A 1 243 ? -2.193 -30.375 6.211 1 98.38 243 TYR A O 1
ATOM 1985 N N . GLY A 1 244 ? -0.362 -29.5 7.07 1 98.5 244 GLY A N 1
ATOM 1986 C CA . GLY A 1 244 ? 0.542 -30.047 6.066 1 98.5 244 GLY A CA 1
ATOM 1987 C C . GLY A 1 244 ? 0.554 -31.562 6.02 1 98.5 244 GLY A C 1
ATOM 1988 O O . GLY A 1 244 ? 0.586 -32.156 4.941 1 98.5 244 GLY A O 1
ATOM 1989 N N . ASP A 1 245 ? 0.512 -32.125 7.203 1 98.19 245 ASP A N 1
ATOM 1990 C CA . ASP A 1 245 ? 0.476 -33.594 7.316 1 98.19 245 ASP A CA 1
ATOM 1991 C C . ASP A 1 245 ? -0.778 -34.156 6.656 1 98.19 245 ASP A C 1
ATOM 1993 O O . ASP A 1 245 ? -0.751 -35.25 6.109 1 98.19 245 ASP A O 1
ATOM 1997 N N . ALA A 1 246 ? -1.807 -33.438 6.723 1 98.19 246 ALA A N 1
ATOM 1998 C CA . ALA A 1 246 ? -3.051 -33.875 6.098 1 98.19 246 ALA A CA 1
ATOM 1999 C C . ALA A 1 246 ? -2.893 -33.969 4.582 1 98.19 246 ALA A C 1
ATOM 2001 O O . ALA A 1 246 ? -3.465 -34.875 3.957 1 98.19 246 ALA A O 1
ATOM 2002 N N . TYR A 1 247 ? -2.189 -33.062 3.955 1 98.5 247 TYR A N 1
ATOM 2003 C CA . TYR A 1 247 ? -1.87 -33.156 2.535 1 98.5 247 TYR A CA 1
ATOM 2004 C C . TYR A 1 247 ? -0.9 -34.312 2.281 1 98.5 247 TYR A C 1
ATOM 2006 O O . TYR A 1 247 ? -1.025 -35.031 1.286 1 98.5 247 TYR A O 1
ATOM 2014 N N . ASP A 1 248 ? 0.086 -34.375 3.164 1 98.19 248 ASP A N 1
ATOM 2015 C CA . ASP A 1 248 ? 1.184 -35.344 3.01 1 98.19 248 ASP A CA 1
ATOM 2016 C C . ASP A 1 248 ? 0.665 -36.75 2.947 1 98.19 248 ASP A C 1
ATOM 2018 O O . ASP A 1 248 ? 1.224 -37.594 2.236 1 98.19 248 ASP A O 1
ATOM 2022 N N . ARG A 1 249 ? -0.331 -37.031 3.65 1 96.62 249 ARG A N 1
ATOM 2023 C CA . ARG A 1 249 ? -0.935 -38.375 3.697 1 96.62 249 ARG A CA 1
ATOM 2024 C C . ARG A 1 249 ? -1.364 -38.812 2.307 1 96.62 249 ARG A C 1
ATOM 2026 O O . ARG A 1 249 ? -1.335 -40.031 2 1 96.62 249 ARG A O 1
ATOM 2033 N N . PHE A 1 250 ? -1.747 -37.938 1.522 1 97.44 250 PHE A N 1
ATOM 2034 C CA . PHE A 1 250 ? -2.25 -38.25 0.193 1 97.44 250 PHE A CA 1
ATOM 2035 C C . PHE A 1 250 ? -1.151 -38.094 -0.853 1 97.44 250 PHE A C 1
ATOM 2037 O O . PHE A 1 250 ? -1.403 -38.25 -2.051 1 97.44 250 PHE A O 1
ATOM 2044 N N . GLY A 1 251 ? 0.049 -37.719 -0.448 1 97.44 251 GLY A N 1
ATOM 2045 C CA . GLY A 1 251 ? 1.16 -37.531 -1.368 1 97.44 251 GLY A CA 1
ATOM 2046 C C . GLY A 1 251 ? 1.105 -36.219 -2.109 1 97.44 251 GLY A C 1
ATOM 2047 O O . GLY A 1 251 ? 1.626 -36.094 -3.221 1 97.44 251 GLY A O 1
ATOM 2048 N N . LEU A 1 252 ? 0.484 -35.25 -1.52 1 98.5 252 LEU A N 1
ATOM 2049 C CA . LEU A 1 252 ? 0.263 -33.969 -2.205 1 98.5 252 LEU A CA 1
ATOM 2050 C C . LEU A 1 252 ? 0.987 -32.844 -1.49 1 98.5 252 LEU A C 1
ATOM 2052 O O . LEU A 1 252 ? 0.549 -31.688 -1.544 1 98.5 252 LEU A O 1
ATOM 2056 N N . PHE A 1 253 ? 2.025 -33.125 -0.784 1 98.56 253 PHE A N 1
ATOM 2057 C CA . PHE A 1 253 ? 2.729 -32.125 0.006 1 98.56 253 PHE A CA 1
ATOM 2058 C C . PHE A 1 253 ? 4.223 -32.156 -0.305 1 98.56 253 PHE A C 1
ATOM 2060 O O . PHE A 1 253 ? 5.051 -32.062 0.604 1 98.56 253 PHE A O 1
ATOM 2067 N N . GLY A 1 254 ? 4.594 -32.188 -1.567 1 97.5 254 GLY A N 1
ATOM 2068 C CA . GLY A 1 254 ? 5.988 -32.188 -1.982 1 97.5 254 GLY A CA 1
ATOM 2069 C C . GLY A 1 254 ? 6.617 -33.562 -1.976 1 97.5 254 GLY A C 1
ATOM 2070 O O . GLY A 1 254 ? 5.914 -34.594 -2.051 1 97.5 254 GLY A O 1
ATOM 2071 N N . GLY A 1 255 ? 7.973 -33.656 -2.025 1 95.19 255 GLY A N 1
ATOM 2072 C CA . GLY A 1 255 ? 8.703 -34.906 -2.09 1 95.19 255 GLY A CA 1
ATOM 2073 C C . GLY A 1 255 ? 9.078 -35.312 -3.504 1 95.19 255 GLY A C 1
ATOM 2074 O O . GLY A 1 255 ? 10.234 -35.156 -3.906 1 95.19 255 GLY A O 1
ATOM 2075 N N . THR A 1 256 ? 8.07 -35.656 -4.281 1 92.12 256 THR A N 1
ATOM 2076 C CA . THR A 1 256 ? 8.344 -36.125 -5.629 1 92.12 256 THR A CA 1
ATOM 2077 C C . THR A 1 256 ? 8.086 -35.062 -6.664 1 92.12 256 THR A C 1
ATOM 2079 O O . THR A 1 256 ? 8.523 -35.156 -7.812 1 92.12 256 THR A O 1
ATOM 2082 N N . ALA A 1 257 ? 7.387 -34.094 -6.281 1 96 257 ALA A N 1
ATOM 2083 C CA . ALA A 1 257 ? 7.066 -32.969 -7.16 1 96 257 ALA A CA 1
ATOM 2084 C C . ALA A 1 257 ? 7.102 -31.656 -6.398 1 96 257 ALA A C 1
ATOM 2086 O O . ALA A 1 257 ? 6.816 -31.609 -5.199 1 96 257 ALA A O 1
ATOM 2087 N N . LYS A 1 258 ? 7.441 -30.594 -7.117 1 98.19 258 LYS A N 1
ATOM 2088 C CA . LYS A 1 258 ? 7.414 -29.281 -6.465 1 98.19 258 LYS A CA 1
ATOM 2089 C C . LYS A 1 258 ? 5.996 -28.922 -6.035 1 98.19 258 LYS A C 1
ATOM 2091 O O . LYS A 1 258 ? 5.027 -29.234 -6.734 1 98.19 258 LYS A O 1
ATOM 2096 N N . THR A 1 259 ? 5.918 -28.344 -4.914 1 98.81 259 THR A N 1
ATOM 2097 C CA . THR A 1 259 ? 4.641 -27.969 -4.32 1 98.81 259 THR A CA 1
ATOM 2098 C C . THR A 1 259 ? 4.715 -26.578 -3.711 1 98.81 259 THR A C 1
ATOM 2100 O O . THR A 1 259 ? 5.691 -26.234 -3.033 1 98.81 259 THR A O 1
ATOM 2103 N N . VAL A 1 260 ? 3.75 -25.734 -4.035 1 98.88 260 VAL A N 1
ATOM 2104 C CA . VAL A 1 260 ? 3.631 -24.422 -3.42 1 98.88 260 VAL A CA 1
ATOM 2105 C C . VAL A 1 260 ? 2.41 -24.375 -2.504 1 98.88 260 VAL A C 1
ATOM 2107 O O . VAL A 1 260 ? 1.316 -24.797 -2.902 1 98.88 260 VAL A O 1
ATOM 2110 N N . MET A 1 261 ? 2.594 -24 -1.276 1 98.94 261 MET A N 1
ATOM 2111 C CA . MET A 1 261 ? 1.527 -23.75 -0.312 1 98.94 261 MET A CA 1
ATOM 2112 C C . MET A 1 261 ? 1.436 -22.266 0.028 1 98.94 261 MET A C 1
ATOM 2114 O O . MET A 1 261 ? 2.408 -21.672 0.493 1 98.94 261 MET A O 1
ATOM 2118 N N . ALA A 1 262 ? 0.305 -21.672 -0.198 1 98.88 262 ALA A N 1
ATOM 2119 C CA . ALA A 1 262 ? 0.125 -20.234 0.003 1 98.88 262 ALA A CA 1
ATOM 2120 C C . ALA A 1 262 ? -0.117 -19.922 1.475 1 98.88 262 ALA A C 1
ATOM 2122 O O . ALA A 1 262 ? -0.697 -20.719 2.207 1 98.88 262 ALA A O 1
ATOM 2123 N N . HIS A 1 263 ? 0.298 -18.75 1.957 1 98.75 263 HIS A N 1
ATOM 2124 C CA . HIS A 1 263 ? 0.045 -18.078 3.221 1 98.75 263 HIS A CA 1
ATOM 2125 C C . HIS A 1 263 ? 0.943 -18.625 4.328 1 98.75 263 HIS A C 1
ATOM 2127 O O . HIS A 1 263 ? 1.87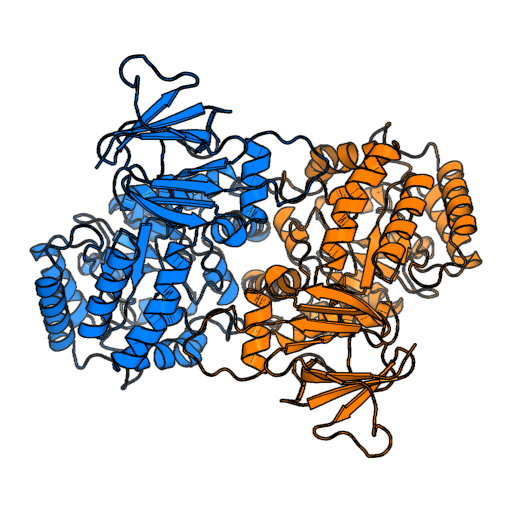8 -17.938 4.762 1 98.75 263 HIS A O 1
ATOM 2133 N N . CYS A 1 264 ? 0.659 -19.797 4.844 1 98.81 264 CYS A N 1
ATOM 2134 C CA . CYS A 1 264 ? 1.476 -20.469 5.848 1 98.81 264 CYS A CA 1
ATOM 2135 C C . CYS A 1 264 ? 1.639 -19.609 7.09 1 98.81 264 CYS A C 1
ATOM 2137 O O . CYS A 1 264 ? 2.715 -19.562 7.688 1 98.81 264 CYS A O 1
ATOM 2139 N N . VAL A 1 265 ? 0.636 -18.906 7.484 1 98.75 265 VAL A N 1
ATOM 2140 C CA . VAL A 1 265 ? 0.653 -17.953 8.586 1 98.75 265 VAL A CA 1
ATOM 2141 C C . VAL A 1 265 ? 0.804 -18.688 9.914 1 98.75 265 VAL A C 1
ATOM 2143 O O . VAL A 1 265 ? 1.56 -18.25 10.789 1 98.75 265 VAL A O 1
ATOM 2146 N N . TYR A 1 266 ? 0.14 -19.812 10.055 1 98.5 266 TYR A N 1
ATOM 2147 C CA . TYR A 1 266 ? 0.094 -20.531 11.328 1 98.5 266 TYR A CA 1
ATOM 2148 C C . TYR A 1 266 ? 0.795 -21.875 11.219 1 98.5 266 TYR A C 1
ATOM 2150 O O . TYR A 1 266 ? 0.438 -22.828 11.922 1 98.5 266 TYR A O 1
ATOM 2158 N N . SER A 1 267 ? 1.668 -21.953 10.281 1 98.5 267 SER A N 1
ATOM 2159 C CA . SER A 1 267 ? 2.502 -23.156 10.195 1 98.5 267 SER A CA 1
ATOM 2160 C C . SER A 1 267 ? 3.471 -23.234 11.375 1 98.5 267 SER A C 1
ATOM 2162 O O . SER A 1 267 ? 4.457 -22.5 11.422 1 98.5 267 SER A O 1
ATOM 2164 N N . GLY A 1 268 ? 3.242 -24.125 12.281 1 97.75 268 GLY A N 1
ATOM 2165 C CA . GLY A 1 268 ? 4.102 -24.312 13.438 1 97.75 268 GLY A CA 1
ATOM 2166 C C . GLY A 1 268 ? 5.402 -25.031 13.109 1 97.75 268 GLY A C 1
ATOM 2167 O O . GLY A 1 268 ? 5.652 -25.359 11.945 1 97.75 268 GLY A O 1
ATOM 2168 N N . LYS A 1 269 ? 6.199 -25.281 14.117 1 98 269 LYS A N 1
ATOM 2169 C CA . LYS A 1 269 ? 7.543 -25.828 13.969 1 98 269 LYS A CA 1
ATOM 2170 C C . LYS A 1 269 ? 7.504 -27.172 13.25 1 98 269 LYS A C 1
ATOM 2172 O O . LYS A 1 269 ? 8.305 -27.422 12.344 1 98 269 LYS A O 1
ATOM 2177 N N . LYS A 1 270 ? 6.59 -28.047 13.656 1 98.38 270 LYS A N 1
ATOM 2178 C CA . LYS A 1 270 ? 6.504 -29.375 13.055 1 98.38 270 LYS A CA 1
ATOM 2179 C C . LYS A 1 270 ? 6.09 -29.297 11.594 1 98.38 270 LYS A C 1
ATOM 2181 O O . LYS A 1 270 ? 6.609 -30.031 10.75 1 98.38 270 LYS A O 1
ATOM 2186 N N . GLU A 1 271 ? 5.121 -28.531 11.305 1 98.75 271 GLU A N 1
ATOM 2187 C CA . GLU A 1 271 ? 4.664 -28.359 9.93 1 98.75 271 GLU A CA 1
ATOM 2188 C C . GLU A 1 271 ? 5.758 -27.766 9.047 1 98.75 271 GLU A C 1
ATOM 2190 O O . GLU A 1 271 ? 5.953 -28.219 7.914 1 98.75 271 GLU A O 1
ATOM 2195 N N . ARG A 1 272 ? 6.484 -26.781 9.531 1 98.81 272 ARG A N 1
ATOM 2196 C CA . ARG A 1 272 ? 7.586 -26.188 8.781 1 98.81 272 ARG A CA 1
ATOM 2197 C C . ARG A 1 272 ? 8.695 -27.203 8.539 1 98.81 272 ARG A C 1
ATOM 2199 O O . ARG A 1 272 ? 9.32 -27.203 7.477 1 98.81 272 ARG A O 1
ATOM 2206 N N . ALA A 1 273 ? 8.945 -28.016 9.562 1 98.69 273 ALA A N 1
ATOM 2207 C CA . ALA A 1 273 ? 9.93 -29.078 9.375 1 98.69 273 ALA A CA 1
ATOM 2208 C C . ALA A 1 273 ? 9.508 -30.016 8.25 1 98.69 273 ALA A C 1
ATOM 2210 O O . ALA A 1 273 ? 10.352 -30.453 7.461 1 98.69 273 ALA A O 1
ATOM 2211 N N . LEU A 1 274 ? 8.25 -30.359 8.242 1 98.69 274 LEU A N 1
ATOM 2212 C CA . LEU A 1 274 ? 7.727 -31.203 7.172 1 98.69 274 LEU A CA 1
ATOM 2213 C C . LEU A 1 274 ? 7.844 -30.5 5.82 1 98.69 274 LEU A C 1
ATOM 2215 O O . LEU A 1 274 ? 8.188 -31.125 4.816 1 98.69 274 LEU A O 1
ATOM 2219 N N . MET A 1 275 ? 7.523 -29.234 5.777 1 98.81 275 MET A N 1
ATOM 2220 C CA . MET A 1 275 ? 7.68 -28.453 4.559 1 98.81 275 MET A CA 1
ATOM 2221 C C . MET A 1 275 ? 9.117 -28.516 4.043 1 98.81 275 MET A C 1
ATOM 2223 O O . MET A 1 275 ? 9.336 -28.719 2.846 1 98.81 275 MET A O 1
ATOM 2227 N N . LYS A 1 276 ? 10.055 -28.312 4.945 1 98.56 276 LYS A N 1
ATOM 2228 C CA . LYS A 1 276 ? 11.469 -28.375 4.578 1 98.56 276 LYS A CA 1
ATOM 2229 C C . LYS A 1 276 ? 11.836 -29.75 4.035 1 98.56 276 LYS A C 1
ATOM 2231 O O . LYS A 1 276 ? 12.461 -29.859 2.975 1 98.56 276 LYS A O 1
ATOM 2236 N N . ALA A 1 277 ? 11.414 -30.781 4.758 1 98.38 277 ALA A N 1
ATOM 2237 C CA . ALA A 1 277 ? 11.734 -32.156 4.387 1 98.38 277 ALA A CA 1
ATOM 2238 C C . ALA A 1 277 ? 11.164 -32.5 3.01 1 98.38 277 ALA A C 1
ATOM 2240 O O . ALA A 1 277 ? 11.773 -33.25 2.258 1 98.38 277 ALA A O 1
ATOM 2241 N N . ARG A 1 278 ? 10.031 -31.938 2.715 1 98.31 278 ARG A N 1
ATOM 2242 C CA . ARG A 1 278 ? 9.336 -32.25 1.475 1 98.31 278 ARG A CA 1
ATOM 2243 C C . ARG A 1 278 ? 9.695 -31.266 0.373 1 98.31 278 ARG A C 1
ATOM 2245 O O . ARG A 1 278 ? 9.273 -31.422 -0.773 1 98.31 278 ARG A O 1
ATOM 2252 N N . GLY A 1 279 ? 10.422 -30.219 0.675 1 98.31 279 GLY A N 1
ATOM 2253 C CA . GLY A 1 279 ? 10.805 -29.219 -0.301 1 98.31 279 GLY A CA 1
ATOM 2254 C C . GLY A 1 279 ? 9.656 -28.328 -0.723 1 98.31 279 GLY A C 1
ATOM 2255 O O . GLY A 1 279 ? 9.609 -27.859 -1.863 1 98.31 279 GLY A O 1
ATOM 2256 N N . VAL A 1 280 ? 8.703 -28.141 0.155 1 98.81 280 VAL A N 1
ATOM 2257 C CA . VAL A 1 280 ? 7.512 -27.344 -0.144 1 98.81 280 VAL A CA 1
ATOM 2258 C C . VAL A 1 280 ? 7.871 -25.859 -0.15 1 98.81 280 VAL A C 1
ATOM 2260 O O . VAL A 1 280 ? 8.633 -25.391 0.704 1 98.81 280 VAL A O 1
ATOM 2263 N N . TYR A 1 281 ? 7.391 -25.125 -1.18 1 98.88 281 TYR A N 1
ATOM 2264 C CA . TYR A 1 281 ? 7.523 -23.672 -1.253 1 98.88 281 TYR A CA 1
ATOM 2265 C C . TYR A 1 281 ? 6.402 -22.984 -0.486 1 98.88 281 TYR A C 1
ATOM 2267 O O . TYR A 1 281 ? 5.227 -23.312 -0.663 1 98.88 281 TYR A O 1
ATOM 2275 N N . ALA A 1 282 ? 6.754 -22.062 0.363 1 98.94 282 ALA A N 1
ATOM 2276 C CA . ALA A 1 282 ? 5.762 -21.172 0.953 1 98.94 282 ALA A CA 1
ATOM 2277 C C . ALA A 1 282 ? 5.578 -19.922 0.103 1 98.94 282 ALA A C 1
ATOM 2279 O O . ALA A 1 282 ? 6.547 -19.219 -0.208 1 98.94 282 ALA A O 1
ATOM 2280 N N . ALA A 1 283 ? 4.398 -19.625 -0.337 1 98.94 283 ALA A N 1
ATOM 2281 C CA . ALA A 1 283 ? 4.062 -18.359 -0.972 1 98.94 283 ALA A CA 1
ATOM 2282 C C . ALA A 1 283 ? 3.512 -17.359 0.047 1 98.94 283 ALA A C 1
ATOM 2284 O O . ALA A 1 283 ? 2.336 -17.422 0.416 1 98.94 283 ALA A O 1
ATOM 2285 N N . HIS A 1 284 ? 4.328 -16.484 0.476 1 98.88 284 HIS A N 1
ATOM 2286 C CA . HIS A 1 284 ? 3.932 -15.438 1.417 1 98.88 284 HIS A CA 1
ATOM 2287 C C . HIS A 1 284 ? 3.062 -14.383 0.738 1 98.88 284 HIS A C 1
ATOM 2289 O O . HIS A 1 284 ? 3.488 -13.758 -0.235 1 98.88 284 HIS A O 1
ATOM 2295 N N . CYS A 1 285 ? 1.844 -14.211 1.191 1 98.81 285 CYS A N 1
ATOM 2296 C CA . CYS A 1 285 ? 0.879 -13.273 0.625 1 98.81 285 CYS A CA 1
ATOM 2297 C C . CYS A 1 285 ? 0.48 -12.219 1.648 1 98.81 285 CYS A C 1
ATOM 2299 O O . CYS A 1 285 ? -0.654 -12.211 2.131 1 98.81 285 CYS A O 1
ATOM 2301 N N . PRO A 1 286 ? 1.352 -11.25 1.895 1 98.62 286 PRO A N 1
ATOM 2302 C CA . PRO A 1 286 ? 1.172 -10.359 3.039 1 98.62 286 PRO A CA 1
ATOM 2303 C C . PRO A 1 286 ? -0.087 -9.5 2.928 1 98.62 286 PRO A C 1
ATOM 2305 O O . PRO A 1 286 ? -0.792 -9.305 3.92 1 98.62 286 PRO A O 1
ATOM 2308 N N . GLN A 1 287 ? -0.383 -8.945 1.804 1 97.94 287 GLN A N 1
ATOM 2309 C CA . GLN A 1 287 ? -1.553 -8.078 1.691 1 97.94 287 GLN A CA 1
ATOM 2310 C C . GLN A 1 287 ? -2.842 -8.859 1.927 1 97.94 287 GLN A C 1
ATOM 2312 O O . GLN A 1 287 ? -3.76 -8.375 2.588 1 97.94 287 GLN A O 1
ATOM 2317 N N . SER A 1 288 ? -2.936 -10.047 1.28 1 98.12 288 SER A N 1
ATOM 2318 C CA . SER A 1 288 ? -4.102 -10.898 1.507 1 98.12 288 SER A CA 1
ATOM 2319 C C . SER A 1 288 ? -4.262 -11.234 2.984 1 98.12 288 SER A C 1
ATOM 2321 O O . SER A 1 288 ? -5.367 -11.188 3.523 1 98.12 288 SER A O 1
ATOM 2323 N N . ASN A 1 289 ? -3.141 -11.617 3.643 1 98.31 289 ASN A N 1
ATOM 2324 C CA . ASN A 1 289 ? -3.166 -11.938 5.066 1 98.31 289 ASN A CA 1
ATOM 2325 C C . ASN A 1 289 ? -3.672 -10.758 5.898 1 98.31 289 ASN A C 1
ATOM 2327 O O . ASN A 1 289 ? -4.414 -10.953 6.859 1 98.31 289 ASN A O 1
ATOM 2331 N N . LEU A 1 290 ? -3.273 -9.531 5.496 1 97.81 290 LEU A N 1
ATOM 2332 C CA . LEU A 1 290 ? -3.744 -8.32 6.172 1 97.81 290 LEU A CA 1
ATOM 2333 C C . LEU A 1 290 ? -5.227 -8.094 5.906 1 97.81 290 LEU A C 1
ATOM 2335 O O . LEU A 1 290 ? -6.012 -7.941 6.844 1 97.81 290 LEU A O 1
ATOM 2339 N N . ASN A 1 291 ? -5.605 -8.102 4.652 1 97.75 291 ASN A N 1
ATOM 2340 C CA . ASN A 1 291 ? -6.957 -7.75 4.234 1 97.75 291 ASN A CA 1
ATOM 2341 C C . ASN A 1 291 ? -7.992 -8.695 4.828 1 97.75 291 ASN A C 1
ATOM 2343 O O . ASN A 1 291 ? -9.094 -8.281 5.191 1 97.75 291 ASN A O 1
ATOM 2347 N N . LEU A 1 292 ? -7.629 -9.938 4.957 1 97.31 292 LEU A N 1
ATOM 2348 C CA . LEU A 1 292 ? -8.602 -10.93 5.402 1 97.31 292 LEU A CA 1
ATOM 2349 C C . LEU A 1 292 ? -8.352 -11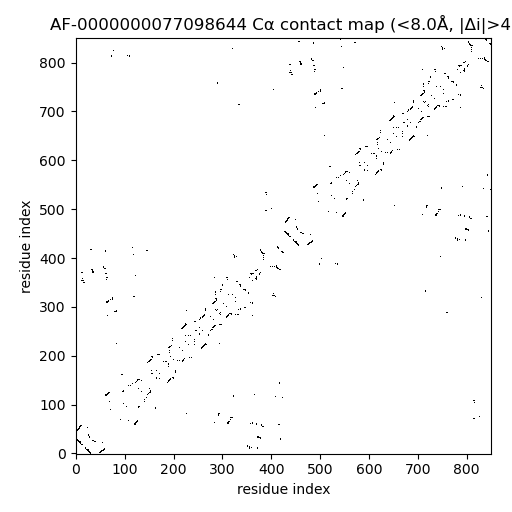.32 6.859 1 97.31 292 LEU A C 1
ATOM 2351 O O . LEU A 1 292 ? -8.867 -12.336 7.332 1 97.31 292 LEU A O 1
ATOM 2355 N N . SER A 1 293 ? -7.516 -10.57 7.539 1 96.94 293 SER A N 1
ATOM 2356 C CA . SER A 1 293 ? -7.246 -10.68 8.969 1 96.94 293 SER A CA 1
ATOM 2357 C C . SER A 1 293 ? -6.691 -12.055 9.32 1 96.94 293 SER A C 1
ATOM 2359 O O . SER A 1 293 ? -7.051 -12.633 10.352 1 96.94 293 SER A O 1
ATOM 2361 N N . SER A 1 294 ? -5.875 -12.586 8.375 1 97.62 294 SER A N 1
ATOM 2362 C CA . SER A 1 294 ? -5.309 -13.914 8.602 1 97.62 294 SER A CA 1
ATOM 2363 C C . SER A 1 294 ? -4.094 -13.844 9.516 1 97.62 294 SER A C 1
ATOM 2365 O O . SER A 1 294 ? -3.754 -14.836 10.18 1 97.62 294 SER A O 1
ATOM 2367 N N . GLY A 1 295 ? -3.441 -12.695 9.57 1 97.75 295 GLY A N 1
ATOM 2368 C CA . GLY A 1 295 ? -2.275 -12.555 10.43 1 97.75 295 GLY A CA 1
ATOM 2369 C C . GLY A 1 295 ? -0.985 -12.367 9.656 1 97.75 295 GLY A C 1
ATOM 2370 O O . GLY A 1 295 ? -0.996 -11.828 8.539 1 97.75 295 GLY A O 1
ATOM 2371 N N . ILE A 1 296 ? 0.133 -12.625 10.32 1 98.44 296 ILE A N 1
ATOM 2372 C CA . ILE A 1 296 ? 1.447 -12.391 9.727 1 98.44 296 ILE A CA 1
ATOM 2373 C C . ILE A 1 296 ? 2.252 -13.688 9.711 1 98.44 296 ILE A C 1
ATOM 2375 O O . ILE A 1 296 ? 2.502 -14.281 10.766 1 98.44 296 ILE A O 1
ATOM 2379 N N . ALA A 1 297 ? 2.635 -14.133 8.508 1 98.69 297 ALA A N 1
ATOM 2380 C CA . ALA A 1 297 ? 3.432 -15.352 8.391 1 98.69 297 ALA A CA 1
ATOM 2381 C C . ALA A 1 297 ? 4.832 -15.156 8.961 1 98.69 297 ALA A C 1
ATOM 2383 O O . ALA A 1 297 ? 5.422 -14.078 8.812 1 98.69 297 ALA A O 1
ATOM 2384 N N . PRO A 1 298 ? 5.414 -16.156 9.602 1 98.5 298 PRO A N 1
ATOM 2385 C CA . PRO A 1 298 ? 6.766 -16.047 10.156 1 98.5 298 PRO A CA 1
ATOM 2386 C C . PRO A 1 298 ? 7.852 -16.25 9.102 1 98.5 298 PRO A C 1
ATOM 2388 O O . PRO A 1 298 ? 8.648 -17.188 9.211 1 98.5 298 PRO A O 1
ATOM 2391 N N . VAL A 1 299 ? 7.98 -15.375 8.211 1 98.62 299 VAL A N 1
ATOM 2392 C CA . VAL A 1 299 ? 8.812 -15.523 7.02 1 98.62 299 VAL A CA 1
ATOM 2393 C C . VAL A 1 299 ? 10.281 -15.594 7.418 1 98.62 299 VAL A C 1
ATOM 2395 O O . VAL A 1 299 ? 11.047 -16.375 6.855 1 98.62 299 VAL A O 1
ATOM 2398 N N . ARG A 1 300 ? 10.742 -14.695 8.391 1 98.44 300 ARG A N 1
ATOM 2399 C CA . ARG A 1 300 ? 12.125 -14.758 8.852 1 98.44 300 ARG A CA 1
ATOM 2400 C C . ARG A 1 300 ? 12.461 -16.141 9.398 1 98.44 300 ARG A C 1
ATOM 2402 O O . ARG A 1 300 ? 13.531 -16.688 9.125 1 98.44 300 ARG A O 1
ATOM 2409 N N . THR A 1 301 ? 11.547 -16.672 10.203 1 98.62 301 THR A N 1
ATOM 2410 C CA . THR A 1 301 ? 11.727 -18.016 10.742 1 98.62 301 THR A CA 1
ATOM 2411 C C . THR A 1 301 ? 11.883 -19.031 9.609 1 98.62 301 THR A C 1
ATOM 2413 O O . THR A 1 301 ? 12.773 -19.891 9.656 1 98.62 301 THR A O 1
ATOM 2416 N N . MET A 1 302 ? 11.008 -18.953 8.625 1 98.75 302 MET A N 1
ATOM 2417 C CA . MET A 1 302 ? 11.055 -19.875 7.492 1 98.75 302 MET A CA 1
ATOM 2418 C C . MET A 1 302 ? 12.391 -19.781 6.762 1 98.75 302 MET A C 1
ATOM 2420 O O . MET A 1 302 ? 12.984 -20.812 6.422 1 98.75 302 MET A O 1
ATOM 2424 N N . LEU A 1 303 ? 12.852 -18.578 6.551 1 98.31 303 LEU A N 1
ATOM 2425 C CA . LEU A 1 303 ? 14.117 -18.359 5.859 1 98.31 303 LEU A CA 1
ATOM 2426 C C . LEU A 1 303 ? 15.281 -18.938 6.664 1 98.31 303 LEU A C 1
ATOM 2428 O O . LEU A 1 303 ? 16.156 -19.609 6.109 1 98.31 303 LEU A O 1
ATOM 2432 N N . GLU A 1 304 ? 15.281 -18.688 7.953 1 98.12 304 GLU A N 1
ATOM 2433 C CA . GLU A 1 304 ? 16.344 -19.172 8.828 1 98.12 304 GLU A CA 1
ATOM 2434 C C . GLU A 1 304 ? 16.359 -20.703 8.883 1 98.12 304 GLU A C 1
ATOM 2436 O O . GLU A 1 304 ? 17.406 -21.312 9.055 1 98.12 304 GLU A O 1
ATOM 2441 N N . GLU A 1 305 ? 15.211 -21.25 8.727 1 98.5 305 GLU A N 1
ATOM 2442 C CA . GLU A 1 305 ? 15.086 -22.703 8.766 1 98.5 305 GLU A CA 1
ATOM 2443 C C . GLU A 1 305 ? 15.383 -23.328 7.402 1 98.5 305 GLU A C 1
ATOM 2445 O O . GLU A 1 305 ? 15.391 -24.547 7.258 1 98.5 305 GLU A O 1
ATOM 2450 N N . GLY A 1 306 ? 15.57 -22.531 6.41 1 97.94 306 GLY A N 1
ATOM 2451 C CA . GLY A 1 306 ? 16 -23.016 5.109 1 97.94 306 GLY A CA 1
ATOM 2452 C C . GLY A 1 306 ? 14.844 -23.406 4.207 1 97.94 306 GLY A C 1
ATOM 2453 O O . GLY A 1 306 ? 15.008 -24.219 3.291 1 97.94 306 GLY A O 1
ATOM 2454 N N . LEU A 1 307 ? 13.664 -22.953 4.465 1 98.56 307 LEU A N 1
ATOM 2455 C CA . LEU A 1 307 ? 12.516 -23.234 3.615 1 98.56 307 LEU A CA 1
ATOM 2456 C C . LEU A 1 307 ? 12.578 -22.406 2.326 1 98.56 307 LEU A C 1
ATOM 2458 O O . LEU A 1 307 ? 13.188 -21.344 2.295 1 98.56 307 LEU A O 1
ATOM 2462 N N . HIS A 1 308 ? 12.023 -22.938 1.254 1 98.44 308 HIS A N 1
ATOM 2463 C CA . HIS A 1 308 ? 11.766 -22.156 0.055 1 98.44 308 HIS A CA 1
ATOM 2464 C C . HIS A 1 308 ? 10.617 -21.172 0.277 1 98.44 308 HIS A C 1
ATOM 2466 O O . HIS A 1 308 ? 9.516 -21.578 0.641 1 98.44 308 HIS A O 1
ATOM 2472 N N . VAL A 1 309 ? 10.938 -19.922 0.13 1 98.75 309 VAL A N 1
ATOM 2473 C CA . VAL A 1 309 ? 9.914 -18.906 0.321 1 98.75 309 VAL A CA 1
ATOM 2474 C C . VAL A 1 309 ? 9.875 -17.969 -0.889 1 98.75 309 VAL A C 1
ATOM 2476 O O . VAL A 1 309 ? 10.922 -17.562 -1.396 1 98.75 309 VAL A O 1
ATOM 2479 N N . GLY A 1 310 ? 8.766 -17.719 -1.462 1 98.81 310 GLY A N 1
ATOM 2480 C CA . GLY A 1 310 ? 8.469 -16.672 -2.439 1 98.81 310 GLY A CA 1
ATOM 2481 C C . GLY A 1 310 ? 7.281 -15.812 -2.051 1 98.81 310 GLY A C 1
ATOM 2482 O O . GLY A 1 310 ? 6.816 -15.867 -0.911 1 98.81 310 GLY A O 1
ATOM 2483 N N . LEU A 1 311 ? 6.879 -14.938 -2.922 1 98.94 311 LEU A N 1
ATOM 2484 C CA . LEU A 1 311 ? 5.777 -14.016 -2.652 1 98.94 311 LEU A CA 1
ATOM 2485 C C . LEU A 1 311 ? 4.594 -14.305 -3.568 1 98.94 311 LEU A C 1
ATOM 2487 O O . LEU A 1 311 ? 4.754 -14.945 -4.613 1 98.94 311 LEU A O 1
ATOM 2491 N N . GLY A 1 312 ? 3.449 -13.922 -3.191 1 98.94 312 GLY A N 1
ATOM 2492 C CA . GLY A 1 312 ? 2.238 -14 -3.992 1 98.94 312 GLY A CA 1
ATOM 2493 C C . GLY A 1 312 ? 1.285 -12.844 -3.748 1 98.94 312 GLY A C 1
ATOM 2494 O O . GLY A 1 312 ? 1.209 -12.32 -2.635 1 98.94 312 GLY A O 1
ATOM 2495 N N . THR A 1 313 ? 0.581 -12.492 -4.766 1 98.75 313 THR A N 1
ATOM 2496 C CA . THR A 1 313 ? -0.409 -11.43 -4.621 1 98.75 313 THR A CA 1
ATOM 2497 C C . THR A 1 313 ? -1.666 -11.953 -3.93 1 98.75 313 THR A C 1
ATOM 2499 O O . THR A 1 313 ? -2.289 -11.234 -3.143 1 98.75 313 THR A O 1
ATOM 2502 N N . ASP A 1 314 ? -2.037 -13.242 -4.273 1 98.62 314 ASP A N 1
ATOM 2503 C CA . ASP A 1 314 ? -3.283 -13.859 -3.822 1 98.62 314 ASP A CA 1
ATOM 2504 C C . ASP A 1 314 ? -4.484 -12.984 -4.168 1 98.62 314 ASP A C 1
ATOM 2506 O O . ASP A 1 314 ? -5.355 -12.758 -3.324 1 98.62 314 ASP A O 1
ATOM 2510 N N . MET A 1 315 ? -4.555 -12.531 -5.254 1 96.69 315 MET A N 1
ATOM 2511 C CA . MET A 1 315 ? -5.719 -11.781 -5.715 1 96.69 315 MET A CA 1
ATOM 2512 C C . MET A 1 315 ? -6.973 -12.641 -5.684 1 96.69 315 MET A C 1
ATOM 2514 O O . MET A 1 315 ? -6.969 -13.773 -6.18 1 96.69 315 MET A O 1
ATOM 2518 N N . ALA A 1 316 ? -7.969 -12.039 -5.059 1 96.44 316 ALA A N 1
ATOM 2519 C CA . ALA A 1 316 ? -8.375 -10.695 -4.645 1 96.44 316 ALA A CA 1
ATOM 2520 C C . ALA A 1 316 ? -8.227 -10.516 -3.139 1 96.44 316 ALA A C 1
ATOM 2522 O O . ALA A 1 316 ? -8.531 -9.453 -2.602 1 96.44 316 ALA A O 1
ATOM 2523 N N . GLY A 1 317 ? -7.746 -11.641 -2.438 1 97.31 317 GLY A N 1
ATOM 2524 C CA . GLY A 1 317 ? -7.367 -11.359 -1.062 1 97.31 317 GLY A CA 1
ATOM 2525 C C . GLY A 1 317 ? -6.41 -10.195 -0.933 1 97.31 317 GLY A C 1
ATOM 2526 O O . GLY A 1 317 ? -6.566 -9.344 -0.049 1 97.31 317 GLY A O 1
ATOM 2527 N N . GLY A 1 318 ? -5.348 -10.258 -1.707 1 97.69 318 GLY A N 1
ATOM 2528 C CA . GLY A 1 318 ? -4.598 -9.039 -1.979 1 97.69 318 GLY A CA 1
ATOM 2529 C C . GLY A 1 318 ? -5.23 -8.18 -3.055 1 97.69 318 GLY A C 1
ATOM 2530 O O . GLY A 1 318 ? -5.531 -8.664 -4.148 1 97.69 318 GLY A O 1
ATOM 2531 N N . ALA A 1 319 ? -5.336 -6.926 -2.854 1 96.69 319 ALA A N 1
ATOM 2532 C CA . ALA A 1 319 ? -6.039 -6.047 -3.783 1 96.69 319 ALA A CA 1
ATOM 2533 C C . ALA A 1 319 ? -5.152 -5.684 -4.973 1 96.69 319 ALA A C 1
ATOM 2535 O O . ALA A 1 319 ? -5.641 -5.512 -6.09 1 96.69 319 ALA A O 1
ATOM 2536 N N . SER A 1 320 ? -3.908 -5.598 -4.789 1 95.44 320 SER A N 1
ATOM 2537 C CA . SER A 1 320 ? -3.002 -5.07 -5.805 1 95.44 320 SER A CA 1
ATOM 2538 C C . SER A 1 320 ? -2.35 -6.195 -6.602 1 95.44 320 SER A C 1
ATOM 2540 O O . SER A 1 320 ? -1.86 -7.168 -6.023 1 95.44 320 SER A O 1
ATOM 2542 N N . LEU A 1 321 ? -2.273 -6.008 -7.926 1 96.62 321 LEU A N 1
ATOM 2543 C CA . LEU A 1 321 ? -1.596 -6.941 -8.812 1 96.62 321 LEU A CA 1
ATOM 2544 C C . LEU A 1 321 ? -0.087 -6.719 -8.789 1 96.62 321 LEU A C 1
ATOM 2546 O O . LEU A 1 321 ? 0.672 -7.527 -9.336 1 96.62 321 LEU A O 1
ATOM 2550 N N . SER A 1 322 ? 0.396 -5.699 -8.117 1 97.56 322 SER A N 1
ATOM 2551 C CA . SER A 1 322 ? 1.798 -5.293 -8.148 1 97.56 322 SER A CA 1
ATOM 2552 C C . SER A 1 322 ? 2.639 -6.133 -7.195 1 97.56 322 SER A C 1
ATOM 2554 O O . SER A 1 322 ? 2.492 -6.035 -5.977 1 97.56 322 SER A O 1
ATOM 2556 N N . MET A 1 323 ? 3.566 -6.867 -7.73 1 98.62 323 MET A N 1
ATOM 2557 C CA . MET A 1 323 ? 4.504 -7.629 -6.906 1 98.62 323 MET A CA 1
ATOM 2558 C C . MET A 1 323 ? 5.473 -6.699 -6.188 1 98.62 323 MET A C 1
ATOM 2560 O O . MET A 1 323 ? 6.027 -7.055 -5.145 1 98.62 323 MET A O 1
ATOM 2564 N N . LEU A 1 324 ? 5.723 -5.48 -6.742 1 98.44 324 LEU A N 1
ATOM 2565 C CA . LEU A 1 324 ? 6.523 -4.496 -6.016 1 98.44 324 LEU A CA 1
ATOM 2566 C C . LEU A 1 324 ? 5.84 -4.098 -4.711 1 98.44 324 LEU A C 1
ATOM 2568 O O . LEU A 1 324 ? 6.492 -4.008 -3.668 1 98.44 324 LEU A O 1
ATOM 2572 N N . ARG A 1 325 ? 4.551 -3.963 -4.812 1 97.56 325 ARG A N 1
ATOM 2573 C CA . ARG A 1 325 ? 3.771 -3.662 -3.617 1 97.56 325 ARG A CA 1
ATOM 2574 C C . ARG A 1 325 ? 3.826 -4.816 -2.623 1 97.56 325 ARG A C 1
ATOM 2576 O O . ARG A 1 325 ? 3.973 -4.598 -1.418 1 97.56 325 ARG A O 1
ATOM 2583 N N . VAL A 1 326 ? 3.73 -5.996 -3.109 1 98.62 326 VAL A N 1
ATOM 2584 C CA . VAL A 1 326 ? 3.787 -7.172 -2.246 1 98.62 326 VAL A CA 1
ATOM 2585 C C . VAL A 1 326 ? 5.113 -7.191 -1.487 1 98.62 326 VAL A C 1
ATOM 2587 O O . VAL A 1 326 ? 5.152 -7.535 -0.303 1 98.62 326 VAL A O 1
ATOM 2590 N N . MET A 1 327 ? 6.191 -6.82 -2.131 1 98.38 327 MET A N 1
ATOM 2591 C CA . MET A 1 327 ? 7.516 -6.789 -1.514 1 98.38 327 MET A CA 1
ATOM 2592 C C . MET A 1 327 ? 7.535 -5.848 -0.316 1 98.38 327 MET A C 1
ATOM 2594 O O . MET A 1 327 ? 8.031 -6.207 0.754 1 98.38 327 MET A O 1
ATOM 2598 N N . THR A 1 328 ? 6.977 -4.652 -0.514 1 97.88 328 THR A N 1
ATOM 2599 C CA . THR A 1 328 ? 7.027 -3.664 0.556 1 97.88 328 THR A CA 1
ATOM 2600 C C . THR A 1 328 ? 6.059 -4.027 1.677 1 97.88 328 THR A C 1
ATOM 2602 O O . THR A 1 328 ? 6.34 -3.783 2.852 1 97.88 328 THR A O 1
ATOM 2605 N N . ASP A 1 329 ? 4.895 -4.625 1.319 1 98 329 ASP A N 1
ATOM 2606 C CA . ASP A 1 329 ? 4.008 -5.168 2.344 1 98 329 ASP A CA 1
ATOM 2607 C C . ASP A 1 329 ? 4.723 -6.215 3.193 1 98 329 ASP A C 1
ATOM 2609 O O . ASP A 1 329 ? 4.535 -6.27 4.41 1 98 329 ASP A O 1
ATOM 2613 N N . ALA A 1 330 ? 5.5 -7.07 2.514 1 98.44 330 ALA A N 1
ATOM 2614 C CA . ALA A 1 330 ? 6.238 -8.109 3.227 1 98.44 330 ALA A CA 1
ATOM 2615 C C . ALA A 1 330 ? 7.207 -7.5 4.234 1 98.44 330 ALA A C 1
ATOM 2617 O O . ALA A 1 330 ? 7.316 -7.98 5.367 1 98.44 330 ALA A O 1
ATOM 2618 N N . VAL A 1 331 ? 7.898 -6.453 3.83 1 98 331 VAL A N 1
ATOM 2619 C CA . VAL A 1 331 ? 8.812 -5.762 4.734 1 98 331 VAL A CA 1
ATOM 2620 C C . VAL A 1 331 ? 8.039 -5.191 5.918 1 98 331 VAL A C 1
ATOM 2622 O O . VAL A 1 331 ? 8.406 -5.41 7.074 1 98 331 VAL A O 1
ATOM 2625 N N . GLN A 1 332 ? 6.965 -4.523 5.664 1 98.06 332 GLN A N 1
ATOM 2626 C CA . GLN A 1 332 ? 6.176 -3.828 6.676 1 98.06 332 GLN A CA 1
ATOM 2627 C C . GLN A 1 332 ? 5.617 -4.809 7.707 1 98.06 332 GLN A C 1
ATOM 2629 O O . GLN A 1 332 ? 5.738 -4.586 8.914 1 98.06 332 GLN A O 1
ATOM 2634 N N . VAL A 1 333 ? 5.043 -5.91 7.242 1 98.12 333 VAL A N 1
ATOM 2635 C CA . VAL A 1 333 ? 4.406 -6.824 8.188 1 98.12 333 VAL A CA 1
ATOM 2636 C C . VAL A 1 333 ? 5.473 -7.578 8.977 1 98.12 333 VAL A C 1
ATOM 2638 O O . VAL A 1 333 ? 5.25 -7.953 10.125 1 98.12 333 VAL A O 1
ATOM 2641 N N . SER A 1 334 ? 6.645 -7.824 8.375 1 98.06 334 SER A N 1
ATOM 2642 C CA . SER A 1 334 ? 7.719 -8.469 9.117 1 98.06 334 SER A CA 1
ATOM 2643 C C . SER A 1 334 ? 8.164 -7.613 10.297 1 98.06 334 SER A C 1
ATOM 2645 O O . SER A 1 334 ? 8.602 -8.141 11.328 1 98.06 334 SER A O 1
ATOM 2647 N N . LYS A 1 335 ? 8.008 -6.312 10.18 1 97.56 335 LYS A N 1
ATOM 2648 C CA . LYS A 1 335 ? 8.336 -5.402 11.273 1 97.56 335 LYS A CA 1
ATOM 2649 C C . LYS A 1 335 ? 7.324 -5.52 12.406 1 97.56 335 LYS A C 1
ATOM 2651 O O . LYS A 1 335 ? 7.688 -5.453 13.586 1 97.56 335 LYS A O 1
ATOM 2656 N N . MET A 1 336 ? 6.074 -5.656 12.039 1 97.62 336 MET A N 1
ATOM 2657 C CA . MET A 1 336 ? 5.043 -5.855 13.055 1 97.62 336 MET A CA 1
ATOM 2658 C C . MET A 1 336 ? 5.199 -7.211 13.734 1 97.62 336 MET A C 1
ATOM 2660 O O . MET A 1 336 ? 4.934 -7.348 14.93 1 97.62 336 MET A O 1
ATOM 2664 N N . TYR A 1 337 ? 5.648 -8.234 12.906 1 98.06 337 TYR A N 1
ATOM 2665 C CA . TYR A 1 337 ? 5.953 -9.531 13.5 1 98.06 337 TYR A CA 1
ATOM 2666 C C . TYR A 1 337 ? 7.039 -9.398 14.562 1 98.06 337 TYR A C 1
ATOM 2668 O O . TYR A 1 337 ? 6.898 -9.914 15.672 1 98.06 337 TYR A O 1
ATOM 2676 N N . TRP A 1 338 ? 8.094 -8.695 14.234 1 97.56 338 TRP A N 1
ATOM 2677 C CA . TRP A 1 338 ? 9.211 -8.445 15.148 1 97.56 338 TRP A CA 1
ATOM 2678 C C . TRP A 1 338 ? 8.742 -7.684 16.375 1 97.56 338 TRP A C 1
ATOM 2680 O O . TRP A 1 338 ? 9.125 -8.016 17.5 1 97.56 338 TRP A O 1
ATOM 2690 N N . ARG A 1 339 ? 7.844 -6.742 16.219 1 96.25 339 ARG A N 1
ATOM 2691 C CA . ARG A 1 339 ? 7.422 -5.84 17.297 1 96.25 339 ARG A CA 1
ATOM 2692 C C . ARG A 1 339 ? 6.48 -6.543 18.266 1 96.25 339 ARG A C 1
ATOM 2694 O O . ARG A 1 339 ? 6.559 -6.324 19.469 1 96.25 339 ARG A O 1
ATOM 2701 N N . TYR A 1 340 ? 5.594 -7.398 17.766 1 96.81 340 TYR A N 1
ATOM 2702 C CA . TYR A 1 340 ? 4.488 -7.844 18.609 1 96.81 340 TYR A CA 1
ATOM 2703 C C . TYR A 1 340 ? 4.562 -9.344 18.859 1 96.81 340 TYR A C 1
ATOM 2705 O O . TYR A 1 340 ? 4.02 -9.844 19.859 1 96.81 340 TYR A O 1
ATOM 2713 N N . LEU A 1 341 ? 5.242 -10.078 17.922 1 97.5 341 LEU A N 1
ATOM 2714 C CA . LEU A 1 341 ? 5.109 -11.531 18.016 1 97.5 341 LEU A CA 1
ATOM 2715 C C . LEU A 1 341 ? 6.422 -12.172 18.453 1 97.5 341 LEU A C 1
ATOM 2717 O O . LEU A 1 341 ? 6.426 -13.062 19.312 1 97.5 341 LEU A O 1
ATOM 2721 N N . ASP A 1 342 ? 7.574 -11.781 17.875 1 97.62 342 ASP A N 1
ATOM 2722 C CA . ASP A 1 342 ? 8.867 -12.367 18.234 1 97.62 342 ASP A CA 1
ATOM 2723 C C . ASP A 1 342 ? 10 -11.383 17.969 1 97.62 342 ASP A C 1
ATOM 2725 O O . ASP A 1 342 ? 10.508 -11.305 16.844 1 97.62 342 ASP A O 1
ATOM 2729 N N . LYS A 1 343 ? 10.555 -10.742 18.953 1 95.81 343 LYS A N 1
ATOM 2730 C CA . LYS A 1 343 ? 11.57 -9.703 18.859 1 95.81 343 LYS A CA 1
ATOM 2731 C C . LYS A 1 343 ? 12.906 -10.266 18.375 1 95.81 343 LYS A C 1
ATOM 2733 O O . LYS A 1 343 ? 13.805 -9.516 18 1 95.81 343 LYS A O 1
ATOM 2738 N N . LYS A 1 344 ? 13.086 -11.602 18.344 1 97.25 344 LYS A N 1
ATOM 2739 C CA . LYS A 1 344 ? 14.32 -12.242 17.891 1 97.25 344 LYS A CA 1
ATOM 2740 C C . LYS A 1 344 ? 14.344 -12.383 16.375 1 97.25 344 LYS A C 1
ATOM 2742 O O . LYS A 1 344 ? 15.391 -12.695 15.797 1 97.25 344 LYS A O 1
ATOM 2747 N N . LYS A 1 345 ? 13.242 -12.148 15.734 1 97.69 345 LYS A N 1
ATOM 2748 C CA . LYS A 1 345 ? 13.133 -12.305 14.289 1 97.69 345 LYS A CA 1
ATOM 2749 C C . LYS A 1 345 ? 13.25 -10.961 13.578 1 97.69 345 LYS A C 1
ATOM 2751 O O . LYS A 1 345 ? 12.266 -10.242 13.438 1 97.69 345 LYS A O 1
ATOM 2756 N N . LYS A 1 346 ? 14.414 -10.734 13.07 1 95.44 346 LYS A N 1
ATOM 2757 C CA . LYS A 1 346 ? 14.703 -9.461 12.422 1 95.44 346 LYS A CA 1
ATOM 2758 C C . LYS A 1 346 ? 13.789 -9.227 11.219 1 95.44 346 LYS A C 1
ATOM 2760 O O . LYS A 1 346 ? 13.523 -10.156 10.453 1 95.44 346 LYS A O 1
ATOM 2765 N N . PRO A 1 347 ? 13.312 -8 11.031 1 97 347 PRO A N 1
ATOM 2766 C CA . PRO A 1 347 ? 12.477 -7.699 9.867 1 97 347 PRO A CA 1
ATOM 2767 C C . PRO A 1 347 ? 13.211 -7.91 8.547 1 97 347 PRO A C 1
ATOM 2769 O O . PRO A 1 347 ? 14.445 -7.832 8.5 1 97 347 PRO A O 1
ATOM 2772 N N . LEU A 1 348 ? 12.438 -8.125 7.504 1 97.5 348 LEU A N 1
ATOM 2773 C CA . LEU A 1 348 ? 12.992 -8.25 6.164 1 97.5 348 LEU A CA 1
ATOM 2774 C C . LEU A 1 348 ? 13.57 -6.914 5.695 1 97.5 348 LEU A C 1
ATOM 2776 O O . LEU A 1 348 ? 13 -5.855 5.965 1 97.5 348 LEU A O 1
ATOM 2780 N N . SER A 1 349 ? 14.672 -6.949 5.012 1 96.69 349 SER A N 1
ATOM 2781 C CA . SER A 1 349 ? 15.203 -5.789 4.301 1 96.69 349 SER A CA 1
ATOM 2782 C C . SER A 1 349 ? 14.641 -5.699 2.889 1 96.69 349 SER A C 1
ATOM 2784 O O . SER A 1 349 ? 14.016 -6.648 2.404 1 96.69 349 SER A O 1
ATOM 2786 N N . ALA A 1 350 ? 14.891 -4.562 2.213 1 97 350 ALA A N 1
ATOM 2787 C CA . ALA A 1 350 ? 14.414 -4.359 0.849 1 97 350 ALA A CA 1
ATOM 2788 C C . ALA A 1 350 ? 15.031 -5.371 -0.108 1 97 350 ALA A C 1
ATOM 2790 O O . ALA A 1 350 ? 14.328 -6.008 -0.894 1 97 350 ALA A O 1
ATOM 2791 N N . PRO A 1 351 ? 16.328 -5.621 -0.039 1 98 351 PRO A N 1
ATOM 2792 C CA . PRO A 1 351 ? 16.906 -6.605 -0.956 1 98 351 PRO A CA 1
ATOM 2793 C C . PRO A 1 351 ? 16.406 -8.023 -0.701 1 98 351 PRO A C 1
ATOM 2795 O O . PRO A 1 351 ? 16.281 -8.812 -1.637 1 98 351 PRO A O 1
ATOM 2798 N N . GLU A 1 352 ? 16.125 -8.336 0.583 1 98.25 352 GLU A N 1
ATOM 2799 C CA . GLU A 1 352 ? 15.555 -9.648 0.873 1 98.25 352 GLU A CA 1
ATOM 2800 C C . GLU A 1 352 ? 14.172 -9.812 0.247 1 98.25 352 GLU A C 1
ATOM 2802 O O . GLU A 1 352 ? 13.867 -10.852 -0.34 1 98.25 352 GLU A O 1
ATOM 2807 N N . ALA A 1 353 ? 13.344 -8.789 0.439 1 98.44 353 ALA A N 1
ATOM 2808 C CA . ALA A 1 353 ? 12.008 -8.828 -0.159 1 98.44 353 ALA A CA 1
ATOM 2809 C C . ALA A 1 353 ? 12.094 -8.93 -1.68 1 98.44 353 ALA A C 1
ATOM 2811 O O . ALA A 1 353 ? 11.336 -9.672 -2.303 1 98.44 353 ALA A O 1
ATOM 2812 N N . PHE A 1 354 ? 13.008 -8.156 -2.305 1 98.75 354 PHE A N 1
ATOM 2813 C CA . PHE A 1 354 ? 13.227 -8.203 -3.746 1 98.75 354 PHE A CA 1
ATOM 2814 C C . PHE A 1 354 ? 13.648 -9.594 -4.191 1 98.75 354 PHE A C 1
ATOM 2816 O O . PHE A 1 354 ? 13.148 -10.109 -5.195 1 98.75 354 PHE A O 1
ATOM 2823 N N . TYR A 1 355 ? 14.492 -10.203 -3.412 1 98.81 355 TYR A N 1
ATOM 2824 C CA . TYR A 1 355 ? 14.938 -11.562 -3.676 1 98.81 355 TYR A CA 1
ATOM 2825 C C . TYR A 1 355 ? 13.766 -12.539 -3.654 1 98.81 355 TYR A C 1
ATOM 2827 O O . TYR A 1 355 ? 13.641 -13.383 -4.543 1 98.81 355 TYR A O 1
ATOM 2835 N N . LEU A 1 356 ? 12.93 -12.43 -2.693 1 98.88 356 LEU A N 1
ATOM 2836 C CA . LEU A 1 356 ? 11.789 -13.328 -2.561 1 98.88 356 LEU A CA 1
ATOM 2837 C C . LEU A 1 356 ? 10.867 -13.219 -3.77 1 98.88 356 LEU A C 1
ATOM 2839 O O . LEU A 1 356 ? 10.25 -14.203 -4.18 1 98.88 356 LEU A O 1
ATOM 2843 N N . GLY A 1 357 ? 10.766 -11.992 -4.344 1 98.81 357 GLY A N 1
ATOM 2844 C CA . GLY A 1 357 ? 9.875 -11.773 -5.473 1 98.81 357 GLY A CA 1
ATOM 2845 C C . GLY A 1 357 ? 10.531 -12.031 -6.816 1 98.81 357 GLY A C 1
ATOM 2846 O O . GLY A 1 357 ? 9.898 -11.898 -7.863 1 98.81 357 GLY A O 1
ATOM 2847 N N . THR A 1 358 ? 11.859 -12.352 -6.832 1 98.75 358 THR A N 1
ATOM 2848 C CA . THR A 1 358 ? 12.594 -12.656 -8.055 1 98.75 358 THR A CA 1
ATOM 2849 C C . THR A 1 358 ? 13.211 -14.055 -7.977 1 98.75 358 THR A C 1
ATOM 2851 O O . THR A 1 358 ? 12.516 -15.055 -8.148 1 98.75 358 THR A O 1
ATOM 2854 N N . LYS A 1 359 ? 14.422 -14.148 -7.516 1 98.62 359 LYS A N 1
ATOM 2855 C CA . LYS A 1 359 ? 15.141 -15.414 -7.555 1 98.62 359 LYS A CA 1
ATOM 2856 C C . LYS A 1 359 ? 14.547 -16.422 -6.562 1 98.62 359 LYS A C 1
ATOM 2858 O O . LYS A 1 359 ? 14.438 -17.609 -6.863 1 98.62 359 LYS A O 1
ATOM 2863 N N . GLY A 1 360 ? 14.211 -15.953 -5.355 1 98.06 360 GLY A N 1
ATOM 2864 C CA . GLY A 1 360 ? 13.609 -16.844 -4.371 1 98.06 360 GLY A CA 1
ATOM 2865 C C . GLY A 1 360 ? 12.375 -17.562 -4.887 1 98.06 360 GLY A C 1
ATOM 2866 O O . GLY A 1 360 ? 12.367 -18.781 -5.016 1 98.06 360 GLY A O 1
ATOM 2867 N N . GLY A 1 361 ? 11.32 -16.781 -5.238 1 98.31 361 GLY A N 1
ATOM 2868 C CA . GLY A 1 361 ? 10.125 -17.359 -5.828 1 98.31 361 GLY A CA 1
ATOM 2869 C C . GLY A 1 361 ? 10.367 -17.938 -7.211 1 98.31 361 GLY A C 1
ATOM 2870 O O . GLY A 1 361 ? 9.711 -18.906 -7.605 1 98.31 361 GLY A O 1
ATOM 2871 N N . GLY A 1 362 ? 11.32 -17.359 -7.898 1 98.62 362 GLY A N 1
ATOM 2872 C CA . GLY A 1 362 ? 11.625 -17.781 -9.258 1 98.62 362 GLY A CA 1
ATOM 2873 C C . GLY A 1 362 ? 12.148 -19.203 -9.352 1 98.62 362 GLY A C 1
ATOM 2874 O O . GLY A 1 362 ? 11.977 -19.875 -10.367 1 98.62 362 GLY A O 1
ATOM 2875 N N . SER A 1 363 ? 12.742 -19.688 -8.281 1 98.5 363 SER A N 1
ATOM 2876 C CA . SER A 1 363 ? 13.328 -21.016 -8.273 1 98.5 363 SER A CA 1
ATOM 2877 C C . SER A 1 363 ? 12.258 -22.094 -8.445 1 98.5 363 SER A C 1
ATOM 2879 O O . SER A 1 363 ? 12.57 -23.234 -8.812 1 98.5 363 SER A O 1
ATOM 2881 N N . PHE A 1 364 ? 11.047 -21.766 -8.18 1 98.75 364 PHE A N 1
ATOM 2882 C CA . PHE A 1 364 ? 9.945 -22.688 -8.398 1 98.75 364 PHE A CA 1
ATOM 2883 C C . PHE A 1 364 ? 9.773 -22.969 -9.891 1 98.75 364 PHE A C 1
ATOM 2885 O O . PHE A 1 364 ? 9.391 -24.078 -10.273 1 98.75 364 PHE A O 1
ATOM 2892 N N . PHE A 1 365 ? 10.125 -22.047 -10.703 1 98.5 365 PHE A N 1
ATOM 2893 C CA . PHE A 1 365 ? 9.914 -22.141 -12.141 1 98.5 365 PHE A CA 1
ATOM 2894 C C . PHE A 1 365 ? 11.172 -22.625 -12.844 1 98.5 365 PHE A C 1
ATOM 2896 O O . PHE A 1 365 ? 11.156 -22.875 -14.055 1 98.5 365 PHE A O 1
ATOM 2903 N N . GLY A 1 366 ? 12.25 -22.75 -12.172 1 97.81 366 GLY A N 1
ATOM 2904 C CA . GLY A 1 366 ? 13.555 -23.094 -12.734 1 97.81 366 GLY A CA 1
ATOM 2905 C C . GLY A 1 366 ? 14.602 -22.016 -12.477 1 97.81 366 GLY A C 1
ATOM 2906 O O . GLY A 1 366 ? 14.672 -21.469 -11.383 1 97.81 366 GLY A O 1
ATOM 2907 N N . GLN A 1 367 ? 15.508 -21.828 -13.438 1 98.31 367 GLN A N 1
ATOM 2908 C CA . GLN A 1 367 ? 16.5 -20.766 -13.336 1 98.31 367 GLN A CA 1
ATOM 2909 C C . GLN A 1 367 ? 15.906 -19.438 -13.781 1 98.31 367 GLN A C 1
ATOM 2911 O O . GLN A 1 367 ? 16.281 -18.891 -14.828 1 98.31 367 GLN A O 1
ATOM 2916 N N . VAL A 1 368 ? 15.062 -18.922 -12.984 1 98.56 368 VAL A N 1
ATOM 2917 C CA . VAL A 1 368 ? 14.273 -17.719 -13.234 1 98.56 368 VAL A CA 1
ATOM 2918 C C . VAL A 1 368 ? 14.492 -16.703 -12.102 1 98.56 368 VAL A C 1
ATOM 2920 O O . VAL A 1 368 ? 14.711 -17.094 -10.953 1 98.56 368 VAL A O 1
ATOM 2923 N N . GLY A 1 369 ? 14.516 -15.422 -12.406 1 98.62 369 GLY A N 1
ATOM 2924 C CA . GLY A 1 369 ? 14.477 -14.383 -11.391 1 98.62 369 GLY A CA 1
ATOM 2925 C C . GLY A 1 369 ? 15.844 -13.789 -11.094 1 98.62 369 GLY A C 1
ATOM 2926 O O . GLY A 1 369 ? 16.047 -13.156 -10.047 1 98.62 369 GLY A O 1
ATOM 2927 N N . SER A 1 370 ? 16.797 -14.031 -11.961 1 98.75 370 SER A N 1
ATOM 2928 C CA . SER A 1 370 ? 18.141 -13.5 -11.789 1 98.75 370 SER A CA 1
ATOM 2929 C C . SER A 1 370 ? 18.781 -13.172 -13.133 1 98.75 370 SER A C 1
ATOM 2931 O O . SER A 1 370 ? 18.266 -13.555 -14.188 1 98.75 370 SER A O 1
ATOM 2933 N N . PHE A 1 371 ? 19.812 -12.375 -13.102 1 98.88 371 PHE A N 1
ATOM 2934 C CA . PHE A 1 371 ? 20.562 -12.078 -14.312 1 98.88 371 PHE A CA 1
ATOM 2935 C C . PHE A 1 371 ? 21.891 -12.812 -14.32 1 98.88 371 PHE A C 1
ATOM 2937 O O . PHE A 1 371 ? 22.844 -12.383 -14.984 1 98.88 371 PHE A O 1
ATOM 2944 N N . GLU A 1 372 ? 21.969 -13.82 -13.492 1 98.69 372 GLU A N 1
ATOM 2945 C CA . GLU A 1 372 ? 23.125 -14.711 -13.594 1 98.69 372 GLU A CA 1
ATOM 2946 C C . GLU A 1 372 ? 23.109 -15.492 -14.906 1 98.69 372 GLU A C 1
ATOM 2948 O O . GLU A 1 372 ? 22.031 -15.797 -15.438 1 98.69 372 GLU A O 1
ATOM 2953 N N . GLU A 1 373 ? 24.297 -15.859 -15.383 1 98.5 373 GLU A N 1
ATOM 2954 C CA . GLU A 1 373 ? 24.406 -16.562 -16.656 1 98.5 373 GLU A CA 1
ATOM 2955 C C . GLU A 1 373 ? 23.578 -17.844 -16.672 1 98.5 373 GLU A C 1
ATOM 2957 O O . GLU A 1 373 ? 23.609 -18.609 -15.703 1 98.5 373 GLU A O 1
ATOM 2962 N N . GLY A 1 374 ? 22.844 -18.047 -17.703 1 98.38 374 GLY A N 1
ATOM 2963 C CA . GLY A 1 374 ? 22.094 -19.281 -17.875 1 98.38 374 GLY A CA 1
ATOM 2964 C C . GLY A 1 374 ? 20.641 -19.141 -17.438 1 98.38 374 GLY A C 1
ATOM 2965 O O . GLY A 1 374 ? 19.797 -19.969 -17.797 1 98.38 374 GLY A O 1
ATOM 2966 N N . TYR A 1 375 ? 20.312 -18.141 -16.641 1 98.81 375 TYR A N 1
ATOM 2967 C CA . TYR A 1 375 ? 18.938 -17.922 -16.219 1 98.81 375 TYR A CA 1
ATOM 2968 C C . TYR A 1 375 ? 18.078 -17.484 -17.406 1 98.81 375 TYR A C 1
ATOM 2970 O O . TYR A 1 375 ? 18.578 -16.953 -18.391 1 98.81 375 TYR A O 1
ATOM 2978 N N . GLU A 1 376 ? 16.781 -17.797 -17.359 1 98.62 376 GLU A N 1
ATOM 2979 C CA . GLU A 1 376 ? 15.852 -17.281 -18.344 1 98.62 376 GLU A CA 1
ATOM 2980 C C . GLU A 1 376 ? 15.906 -15.758 -18.422 1 98.62 376 GLU A C 1
ATOM 2982 O O . GLU A 1 376 ? 16.031 -15.094 -17.391 1 98.62 376 GLU A O 1
ATOM 2987 N N . PHE A 1 377 ? 15.852 -15.25 -19.625 1 98.69 377 PHE A N 1
ATOM 2988 C CA . PHE A 1 377 ? 15.93 -13.805 -19.812 1 98.69 377 PHE A CA 1
ATOM 2989 C C . PHE A 1 377 ? 14.57 -13.156 -19.594 1 98.69 377 PHE A C 1
ATOM 2991 O O . PHE A 1 377 ? 13.891 -12.797 -20.562 1 98.69 377 PHE A O 1
ATOM 2998 N N . ASP A 1 378 ? 14.125 -13.016 -18.406 1 98.81 378 ASP A N 1
ATOM 2999 C CA . ASP A 1 378 ? 12.992 -12.203 -17.953 1 98.81 378 ASP A CA 1
ATOM 3000 C C . ASP A 1 378 ? 13.461 -10.859 -17.406 1 98.81 378 ASP A C 1
ATOM 3002 O O . ASP A 1 378 ? 14.133 -10.805 -16.375 1 98.81 378 ASP A O 1
ATOM 3006 N N . ALA A 1 379 ? 13.07 -9.789 -18.031 1 98.88 379 ALA A N 1
ATOM 3007 C CA . ALA A 1 379 ? 13.57 -8.477 -17.625 1 98.88 379 ALA A CA 1
ATOM 3008 C C . ALA A 1 379 ? 12.469 -7.43 -17.672 1 98.88 379 ALA A C 1
ATOM 3010 O O . ALA A 1 379 ? 11.609 -7.457 -18.562 1 98.88 379 ALA A O 1
ATOM 3011 N N . VAL A 1 380 ? 12.484 -6.547 -16.766 1 98.88 380 VAL A N 1
ATOM 3012 C CA . VAL A 1 380 ? 11.594 -5.391 -16.703 1 98.88 380 VAL A CA 1
ATOM 3013 C C . VAL A 1 380 ? 12.414 -4.105 -16.781 1 98.88 380 VAL A C 1
ATOM 3015 O O . VAL A 1 380 ? 13.469 -3.998 -16.141 1 98.88 380 VAL A O 1
ATOM 3018 N N . VAL A 1 381 ? 12.047 -3.23 -17.594 1 98.81 381 VAL A N 1
ATOM 3019 C CA . VAL A 1 381 ? 12.625 -1.895 -17.672 1 98.81 381 VAL A CA 1
ATOM 3020 C C . VAL A 1 381 ? 11.695 -0.884 -17.016 1 98.81 381 VAL A C 1
ATOM 3022 O O . VAL A 1 381 ? 10.523 -0.775 -17.375 1 98.81 381 VAL A O 1
ATOM 3025 N N . LEU A 1 382 ? 12.195 -0.172 -16.031 1 98.56 382 LEU A N 1
ATOM 3026 C CA . LEU A 1 382 ? 11.398 0.767 -15.258 1 98.56 382 LEU A CA 1
ATOM 3027 C C . LEU A 1 382 ? 11.984 2.172 -15.328 1 98.56 382 LEU A C 1
ATOM 3029 O O . LEU A 1 382 ? 13.164 2.371 -15.047 1 98.56 382 LEU A O 1
ATOM 3033 N N . ASN A 1 383 ? 11.188 3.111 -15.766 1 97.88 383 ASN A N 1
ATOM 3034 C CA . ASN A 1 383 ? 11.57 4.52 -15.75 1 97.88 383 ASN A CA 1
ATOM 3035 C C . ASN A 1 383 ? 11.227 5.18 -14.414 1 97.88 383 ASN A C 1
ATOM 3037 O O . ASN A 1 383 ? 10.094 5.617 -14.211 1 97.88 383 ASN A O 1
ATOM 3041 N N . ASP A 1 384 ? 12.172 5.32 -13.555 1 96.62 384 ASP A N 1
ATOM 3042 C CA . ASP A 1 384 ? 11.906 5.859 -12.227 1 96.62 384 ASP A CA 1
ATOM 3043 C C . ASP A 1 384 ? 12.156 7.367 -12.188 1 96.62 384 ASP A C 1
ATOM 3045 O O . ASP A 1 384 ? 12.094 7.984 -11.125 1 96.62 384 ASP A O 1
ATOM 3049 N N . ALA A 1 385 ? 12.43 7.988 -13.344 1 93.88 385 ALA A N 1
ATOM 3050 C CA . ALA A 1 385 ? 12.617 9.438 -13.406 1 93.88 385 ALA A CA 1
ATOM 3051 C C . ALA A 1 385 ? 11.32 10.164 -13.086 1 93.88 385 ALA A C 1
ATOM 3053 O O . ALA A 1 385 ? 11.344 11.297 -12.602 1 93.88 385 ALA A O 1
ATOM 3054 N N . SER A 1 386 ? 10.266 9.523 -13.336 1 90.06 386 SER A N 1
ATOM 3055 C CA . SER A 1 386 ? 8.969 10.141 -13.086 1 90.06 386 SER A CA 1
ATOM 3056 C C . SER A 1 386 ? 8.672 10.234 -11.594 1 90.06 386 SER A C 1
ATOM 3058 O O . SER A 1 386 ? 7.797 10.992 -11.18 1 90.06 386 SER A O 1
ATOM 3060 N N . LEU A 1 387 ? 9.367 9.398 -10.828 1 95.12 387 LEU A N 1
ATOM 3061 C CA . LEU A 1 387 ? 9.266 9.5 -9.375 1 95.12 387 LEU A CA 1
ATOM 3062 C C . LEU A 1 387 ? 10.094 10.664 -8.852 1 95.12 387 LEU A C 1
ATOM 3064 O O . LEU A 1 387 ? 11.156 10.453 -8.266 1 95.12 387 LEU A O 1
ATOM 3068 N N . GLY A 1 388 ? 9.758 11.812 -9.023 1 94.38 388 GLY A N 1
ATOM 3069 C CA . GLY A 1 388 ? 10.469 13.055 -8.789 1 94.38 388 GLY A CA 1
ATOM 3070 C C . GLY A 1 388 ? 11.195 13.086 -7.465 1 94.38 388 GLY A C 1
ATOM 3071 O O . GLY A 1 388 ? 10.688 12.594 -6.457 1 94.38 388 GLY A O 1
ATOM 3072 N N . THR A 1 389 ? 12.406 13.625 -7.438 1 96.62 389 THR A N 1
ATOM 3073 C CA . THR A 1 389 ? 13.195 13.875 -6.238 1 96.62 389 THR A CA 1
ATOM 3074 C C . THR A 1 389 ? 14.281 14.914 -6.512 1 96.62 389 THR A C 1
ATOM 3076 O O . THR A 1 389 ? 14.703 15.094 -7.656 1 96.62 389 THR A O 1
ATOM 3079 N N . ALA A 1 390 ? 14.641 15.602 -5.469 1 97.12 390 ALA A N 1
ATOM 3080 C CA . ALA A 1 390 ? 15.734 16.562 -5.586 1 97.12 390 ALA A CA 1
ATOM 3081 C C . ALA A 1 390 ? 17.078 15.898 -5.352 1 97.12 390 ALA A C 1
ATOM 3083 O O . ALA A 1 390 ? 18.125 16.531 -5.512 1 97.12 390 ALA A O 1
ATOM 3084 N N . LEU A 1 391 ? 17.078 14.609 -5.016 1 97.31 391 LEU A N 1
ATOM 3085 C CA . LEU A 1 391 ? 18.297 13.906 -4.625 1 97.31 391 LEU A CA 1
ATOM 3086 C C . LEU A 1 391 ? 18.922 13.211 -5.82 1 97.31 391 LEU A C 1
ATOM 3088 O O . LEU A 1 391 ? 18.234 12.836 -6.77 1 97.31 391 LEU A O 1
ATOM 3092 N N . ASP A 1 392 ? 20.219 13.172 -5.785 1 95.81 392 ASP A N 1
ATOM 3093 C CA . ASP A 1 392 ? 20.953 12.242 -6.633 1 95.81 392 ASP A CA 1
ATOM 3094 C C . ASP A 1 392 ? 21.094 10.875 -5.961 1 95.81 392 ASP A C 1
ATOM 3096 O O . ASP A 1 392 ? 21.875 10.703 -5.027 1 95.81 392 ASP A O 1
ATOM 3100 N N . LEU A 1 393 ? 20.375 9.945 -6.43 1 96.88 393 LEU A N 1
ATOM 3101 C CA . LEU A 1 393 ? 20.219 8.68 -5.715 1 96.88 393 LEU A CA 1
ATOM 3102 C C . LEU A 1 393 ? 21.156 7.617 -6.273 1 96.88 393 LEU A C 1
ATOM 3104 O O . LEU A 1 393 ? 21.406 7.566 -7.48 1 96.88 393 LEU A O 1
ATOM 3108 N N . GLN A 1 394 ? 21.641 6.781 -5.391 1 96.94 394 GLN A N 1
ATOM 3109 C CA . GLN A 1 394 ? 22.328 5.562 -5.797 1 96.94 394 GLN A CA 1
ATOM 3110 C C . GLN A 1 394 ? 21.344 4.523 -6.324 1 96.94 394 GLN A C 1
ATOM 3112 O O . GLN A 1 394 ? 20.141 4.617 -6.066 1 96.94 394 GLN A O 1
ATOM 3117 N N . MET A 1 395 ? 21.891 3.566 -7.082 1 97.75 395 MET A N 1
ATOM 3118 C CA . MET A 1 395 ? 21.031 2.604 -7.77 1 97.75 395 MET A CA 1
ATOM 3119 C C . MET A 1 395 ? 20.188 1.811 -6.77 1 97.75 395 MET A C 1
ATOM 3121 O O . MET A 1 395 ? 19.031 1.523 -7.023 1 97.75 395 MET A O 1
ATOM 3125 N N . ASP A 1 396 ? 20.812 1.425 -5.66 1 97.19 396 ASP A N 1
ATOM 3126 C CA . ASP A 1 396 ? 20.062 0.66 -4.664 1 97.19 396 ASP A CA 1
ATOM 3127 C C . ASP A 1 396 ? 18.938 1.496 -4.062 1 97.19 396 ASP A C 1
ATOM 3129 O O . ASP A 1 396 ? 17.859 0.98 -3.791 1 97.19 396 ASP A O 1
ATOM 3133 N N . GLN A 1 397 ? 19.156 2.787 -3.824 1 97 397 GLN A N 1
ATOM 3134 C CA . GLN A 1 397 ? 18.125 3.693 -3.352 1 97 397 GLN A CA 1
ATOM 3135 C C . GLN A 1 397 ? 17.016 3.857 -4.395 1 97 397 GLN A C 1
ATOM 3137 O O . GLN A 1 397 ? 15.836 3.906 -4.055 1 97 397 GLN A O 1
ATOM 3142 N N . ARG A 1 398 ? 17.438 3.949 -5.684 1 97.88 398 ARG A N 1
ATOM 3143 C CA . ARG A 1 398 ? 16.469 4.035 -6.773 1 97.88 398 ARG A CA 1
ATOM 3144 C C . ARG A 1 398 ? 15.531 2.83 -6.777 1 97.88 398 ARG A C 1
ATOM 3146 O O . ARG A 1 398 ? 14.312 2.977 -6.914 1 97.88 398 ARG A O 1
ATOM 3153 N N . MET A 1 399 ? 16.125 1.667 -6.59 1 98.25 399 MET A N 1
ATOM 3154 C CA . MET A 1 399 ? 15.328 0.442 -6.629 1 98.25 399 MET A CA 1
ATOM 3155 C C . MET A 1 399 ? 14.383 0.365 -5.438 1 98.25 399 MET A C 1
ATOM 3157 O O . MET A 1 399 ? 13.211 0.013 -5.586 1 98.25 399 MET A O 1
ATOM 3161 N N . GLU A 1 400 ? 14.922 0.671 -4.254 1 97.44 400 GLU A N 1
ATOM 3162 C CA . GLU A 1 400 ? 14.062 0.658 -3.07 1 97.44 400 GLU A CA 1
ATOM 3163 C C . GLU A 1 400 ? 12.891 1.624 -3.223 1 97.44 400 GLU A C 1
ATOM 3165 O O . GLU A 1 400 ? 11.75 1.271 -2.934 1 97.44 400 GLU A O 1
ATOM 3170 N N . ARG A 1 401 ? 13.219 2.805 -3.691 1 97.31 401 ARG A N 1
ATOM 3171 C CA . ARG A 1 401 ? 12.188 3.809 -3.928 1 97.31 401 ARG A CA 1
ATOM 3172 C C . ARG A 1 401 ? 11.164 3.316 -4.949 1 97.31 401 ARG A C 1
ATOM 3174 O O . ARG A 1 401 ? 9.961 3.514 -4.773 1 97.31 401 ARG A O 1
ATOM 3181 N N . ALA A 1 402 ? 11.656 2.689 -5.949 1 97.88 402 ALA A N 1
ATOM 3182 C CA . ALA A 1 402 ? 10.766 2.164 -6.988 1 97.88 402 ALA A CA 1
ATOM 3183 C C . ALA A 1 402 ? 9.836 1.098 -6.422 1 97.88 402 ALA A C 1
ATOM 3185 O O . ALA A 1 402 ? 8.672 1.004 -6.824 1 97.88 402 ALA A O 1
ATOM 3186 N N . MET A 1 403 ? 10.328 0.29 -5.504 1 97.94 403 MET A N 1
ATOM 3187 C CA . MET A 1 403 ? 9.5 -0.738 -4.883 1 97.94 403 MET A CA 1
ATOM 3188 C C . MET A 1 403 ? 8.297 -0.116 -4.172 1 97.94 403 MET A C 1
ATOM 3190 O O . MET A 1 403 ? 7.191 -0.652 -4.227 1 97.94 403 MET A O 1
ATOM 3194 N N . TYR A 1 404 ? 8.453 1.033 -3.572 1 97.25 404 TYR A N 1
ATOM 3195 C CA . TYR A 1 404 ? 7.422 1.646 -2.744 1 97.25 404 TYR A CA 1
ATOM 3196 C C . TYR A 1 404 ? 6.504 2.525 -3.584 1 97.25 404 TYR A C 1
ATOM 3198 O O . TYR A 1 404 ? 5.336 2.717 -3.24 1 97.25 404 TYR A O 1
ATOM 3206 N N . LEU A 1 405 ? 7.051 3.029 -4.703 1 96.81 405 LEU A N 1
ATOM 3207 C CA . LEU A 1 405 ? 6.348 4.16 -5.297 1 96.81 405 LEU A CA 1
ATOM 3208 C C . LEU A 1 405 ? 5.859 3.824 -6.699 1 96.81 405 LEU A C 1
ATOM 3210 O O . LEU A 1 405 ? 4.996 4.516 -7.246 1 96.81 405 LEU A O 1
ATOM 3214 N N . SER A 1 406 ? 6.41 2.789 -7.309 1 95.88 406 SER A N 1
ATOM 3215 C CA . SER A 1 406 ? 6.117 2.553 -8.719 1 95.88 406 SER A CA 1
ATOM 3216 C C . SER A 1 406 ? 4.828 1.757 -8.883 1 95.88 406 SER A C 1
ATOM 3218 O O . SER A 1 406 ? 4.488 0.923 -8.047 1 95.88 406 SER A O 1
ATOM 3220 N N . GLY A 1 407 ? 4.09 2.111 -9.938 1 91.56 407 GLY A N 1
ATOM 3221 C CA . GLY A 1 407 ? 3.01 1.311 -10.5 1 91.56 407 GLY A CA 1
ATOM 3222 C C . GLY A 1 407 ? 3.277 0.851 -11.914 1 91.56 407 GLY A C 1
ATOM 3223 O O . GLY A 1 407 ? 4.434 0.752 -12.336 1 91.56 407 GLY A O 1
ATOM 3224 N N . THR A 1 408 ? 2.242 0.5 -12.539 1 92 408 THR A N 1
ATOM 3225 C CA . THR A 1 408 ? 2.367 0.024 -13.914 1 92 408 THR A CA 1
ATOM 3226 C C . THR A 1 408 ? 2.818 1.15 -14.836 1 92 408 THR A C 1
ATOM 3228 O O . THR A 1 408 ? 3.467 0.903 -15.859 1 92 408 THR A O 1
ATOM 3231 N N . GLU A 1 409 ? 2.561 2.361 -14.414 1 92.12 409 GLU A N 1
ATOM 3232 C CA . GLU A 1 409 ? 2.855 3.508 -15.266 1 92.12 409 GLU A CA 1
ATOM 3233 C C . GLU A 1 409 ? 4.359 3.697 -15.438 1 92.12 409 GLU A C 1
ATOM 3235 O O . GLU A 1 409 ? 4.809 4.293 -16.422 1 92.12 409 GLU A O 1
ATOM 3240 N N . GLU A 1 410 ? 5.125 3.201 -14.523 1 96.56 410 GLU A N 1
ATOM 3241 C CA . GLU A 1 410 ? 6.574 3.367 -14.594 1 96.56 410 GLU A CA 1
ATOM 3242 C C . GLU A 1 410 ? 7.215 2.25 -15.414 1 96.56 410 GLU A C 1
ATOM 3244 O O . GLU A 1 410 ? 8.383 2.346 -15.797 1 96.56 410 GLU A O 1
ATOM 3249 N N . ILE A 1 411 ? 6.461 1.185 -15.742 1 97.62 411 ILE A N 1
ATOM 3250 C CA . ILE A 1 411 ? 7 0.079 -16.531 1 97.62 411 ILE A CA 1
ATOM 3251 C C . ILE A 1 411 ? 7.082 0.482 -18 1 97.62 411 ILE A C 1
ATOM 3253 O O . ILE A 1 411 ? 6.066 0.799 -18.609 1 97.62 411 ILE A O 1
ATOM 3257 N N . THR A 1 412 ? 8.281 0.4 -18.547 1 97.31 412 THR A N 1
ATOM 3258 C CA . THR A 1 412 ? 8.539 0.847 -19.906 1 97.31 412 THR A CA 1
ATOM 3259 C C . THR A 1 412 ? 8.562 -0.338 -20.875 1 97.31 412 THR A C 1
ATOM 3261 O O . THR A 1 412 ? 8.109 -0.226 -22.016 1 97.31 412 THR A O 1
ATOM 3264 N N . ALA A 1 413 ? 9.133 -1.426 -20.422 1 98.44 413 ALA A N 1
ATOM 3265 C CA . ALA A 1 413 ? 9.219 -2.629 -21.25 1 98.44 413 ALA A CA 1
ATOM 3266 C C . ALA A 1 413 ? 9.336 -3.879 -20.375 1 98.44 413 ALA A C 1
ATOM 3268 O O . ALA A 1 413 ? 9.734 -3.799 -19.219 1 98.44 413 ALA A O 1
ATOM 3269 N N . LYS A 1 414 ? 8.938 -4.926 -20.969 1 98.62 414 LYS A N 1
ATOM 3270 C CA . LYS A 1 414 ? 9.023 -6.219 -20.297 1 98.62 414 LYS A CA 1
ATOM 3271 C C . LYS A 1 414 ? 9.391 -7.328 -21.266 1 98.62 414 LYS A C 1
ATOM 3273 O O . LYS A 1 414 ? 8.82 -7.414 -22.359 1 98.62 414 LYS A O 1
ATOM 3278 N N . TYR A 1 415 ? 10.344 -8.117 -20.906 1 98.56 415 TYR A N 1
ATOM 3279 C CA . TYR A 1 415 ? 10.789 -9.281 -21.656 1 98.56 415 TYR A CA 1
ATOM 3280 C C . TYR A 1 415 ? 10.547 -10.57 -20.875 1 98.56 415 TYR A C 1
ATOM 3282 O O . TYR A 1 415 ? 10.797 -10.625 -19.672 1 98.56 415 TYR A O 1
ATOM 3290 N N . VAL A 1 416 ? 10.039 -11.625 -21.531 1 98.5 416 VAL A N 1
ATOM 3291 C CA . VAL A 1 416 ? 9.867 -12.953 -20.953 1 98.5 416 VAL A CA 1
ATOM 3292 C C . VAL A 1 416 ? 10.516 -14 -21.844 1 98.5 416 VAL A C 1
ATOM 3294 O O . VAL A 1 416 ? 10.125 -14.148 -23.016 1 98.5 416 VAL A O 1
ATOM 3297 N N . GLY A 1 417 ? 11.492 -14.688 -21.344 1 97.38 417 GLY A N 1
ATOM 3298 C CA . GLY A 1 417 ? 12.219 -15.648 -22.156 1 97.38 417 GLY A CA 1
ATOM 3299 C C . GLY A 1 417 ? 12.875 -15.023 -23.359 1 97.38 417 GLY A C 1
ATOM 3300 O O . GLY A 1 417 ? 12.875 -15.617 -24.453 1 97.38 417 GLY A O 1
ATOM 3301 N N . GLY A 1 418 ? 13.266 -13.844 -23.234 1 97.62 418 GLY A N 1
ATOM 3302 C CA . GLY A 1 418 ? 13.953 -13.156 -24.312 1 97.62 418 GLY A CA 1
ATOM 3303 C C . GLY A 1 418 ? 13.008 -12.516 -25.312 1 97.62 418 GLY A C 1
ATOM 3304 O O . GLY A 1 418 ? 13.445 -11.867 -26.266 1 97.62 418 GLY A O 1
ATOM 3305 N N . ARG A 1 419 ? 11.75 -12.594 -25.109 1 97.38 419 ARG A N 1
ATOM 3306 C CA . ARG A 1 419 ? 10.766 -11.984 -26 1 97.38 419 ARG A CA 1
ATOM 3307 C C . ARG A 1 419 ? 10.172 -10.727 -25.375 1 97.38 419 ARG A C 1
ATOM 3309 O O . ARG A 1 419 ? 9.727 -10.742 -24.234 1 97.38 419 ARG A O 1
ATOM 3316 N N . LYS A 1 420 ? 10.203 -9.602 -26.156 1 98 420 LYS A N 1
ATOM 3317 C CA . LYS A 1 420 ? 9.539 -8.391 -25.703 1 98 420 LYS A CA 1
ATOM 3318 C C . LYS A 1 420 ? 8.023 -8.531 -25.75 1 98 420 LYS A C 1
ATOM 3320 O O . LYS A 1 420 ? 7.449 -8.633 -26.844 1 98 420 LYS A O 1
ATOM 3325 N N . ILE A 1 421 ? 7.328 -8.453 -24.609 1 98.19 421 ILE A N 1
ATOM 3326 C CA . ILE A 1 421 ? 5.895 -8.711 -24.625 1 98.19 421 ILE A CA 1
ATOM 3327 C C . ILE A 1 421 ? 5.129 -7.422 -24.344 1 98.19 421 ILE A C 1
ATOM 3329 O O . ILE A 1 421 ? 3.91 -7.363 -24.531 1 98.19 421 ILE A O 1
ATOM 3333 N N . PHE A 1 422 ? 5.785 -6.43 -23.875 1 97.5 422 PHE A N 1
ATOM 3334 C CA . PHE A 1 422 ? 5.172 -5.145 -23.562 1 97.5 422 PHE A CA 1
ATOM 3335 C C . PHE A 1 422 ? 6.164 -4.008 -23.766 1 97.5 422 PHE A C 1
ATOM 3337 O O . PHE A 1 422 ? 7.355 -4.156 -23.484 1 97.5 422 PHE A O 1
ATOM 3344 N N . GLU A 1 423 ? 5.75 -2.918 -24.344 1 96.12 423 GLU A N 1
ATOM 3345 C CA . GLU A 1 423 ? 6.523 -1.684 -24.453 1 96.12 423 GLU A CA 1
ATOM 3346 C C . GLU A 1 423 ? 5.613 -0.459 -24.406 1 96.12 423 GLU A C 1
ATOM 3348 O O . GLU A 1 423 ? 4.566 -0.438 -25.062 1 96.12 423 GLU A O 1
ATOM 3353 N N . ARG A 1 424 ? 5.973 0.447 -23.469 1 88.81 424 ARG A N 1
ATOM 3354 C CA . ARG A 1 424 ? 5.266 1.723 -23.406 1 88.81 424 ARG A CA 1
ATOM 3355 C C . ARG A 1 424 ? 5.992 2.789 -24.219 1 88.81 424 ARG A C 1
ATOM 3357 O O . ARG A 1 424 ? 7.199 2.988 -24.062 1 88.81 424 ARG A O 1
ATOM 3364 N N . LEU A 1 425 ? 5.387 3.373 -25.219 1 68.38 425 LEU A N 1
ATOM 3365 C CA . LEU A 1 425 ? 5.969 4.387 -26.094 1 68.38 425 LEU A CA 1
ATOM 3366 C C . LEU A 1 425 ? 5.973 5.75 -25.422 1 68.38 425 LEU A C 1
ATOM 3368 O O . LEU A 1 425 ? 5.082 6.059 -24.625 1 68.38 425 LEU A O 1
ATOM 3372 N N . MET B 1 1 ? -16.016 34.156 -6.32 1 58.75 1 MET B N 1
ATOM 3373 C CA . MET B 1 1 ? -15.891 32.812 -6.895 1 58.75 1 MET B CA 1
ATOM 3374 C C . MET B 1 1 ? -17.203 32.375 -7.512 1 58.75 1 MET B C 1
ATOM 3376 O O . MET B 1 1 ? -18.281 32.656 -6.969 1 58.75 1 MET B O 1
ATOM 3380 N N . LYS B 1 2 ? -17.25 31.969 -8.797 1 70.12 2 LYS B N 1
ATOM 3381 C CA . LYS B 1 2 ? -18.453 31.797 -9.602 1 70.12 2 LYS B CA 1
ATOM 3382 C C . LYS B 1 2 ? -19.188 30.516 -9.227 1 70.12 2 LYS B C 1
ATOM 3384 O O . LYS B 1 2 ? -18.578 29.547 -8.797 1 70.12 2 LYS B O 1
ATOM 3389 N N . ASN B 1 3 ? -20.453 30.578 -8.969 1 91.75 3 ASN B N 1
ATOM 3390 C CA . ASN B 1 3 ? -21.375 29.469 -8.789 1 91.75 3 ASN B CA 1
ATOM 3391 C C . ASN B 1 3 ? -21.312 28.484 -9.961 1 91.75 3 ASN B C 1
ATOM 3393 O O . ASN B 1 3 ? -21.234 28.891 -11.117 1 91.75 3 ASN B O 1
ATOM 3397 N N . PHE B 1 4 ? -21.125 27.281 -9.688 1 98.12 4 PHE B N 1
ATOM 3398 C CA . PHE B 1 4 ? -21.141 26.234 -10.695 1 98.12 4 PHE B CA 1
ATOM 3399 C C . PHE B 1 4 ? -21.609 24.922 -10.094 1 98.12 4 PHE B C 1
ATOM 3401 O O . PHE B 1 4 ? -21.875 24.828 -8.891 1 98.12 4 PHE B O 1
ATOM 3408 N N . ALA B 1 5 ? -21.812 23.969 -10.938 1 98.56 5 ALA B N 1
ATOM 3409 C CA . ALA B 1 5 ? -22.188 22.641 -10.492 1 98.56 5 ALA B CA 1
ATOM 3410 C C . ALA B 1 5 ? -21.312 21.578 -11.148 1 98.56 5 ALA B C 1
ATOM 3412 O O . ALA B 1 5 ? -20.828 21.75 -12.266 1 98.56 5 ALA B O 1
ATOM 3413 N N . LEU B 1 6 ? -21 20.547 -10.461 1 98.75 6 LEU B N 1
ATOM 3414 C CA . LEU B 1 6 ? -20.391 19.344 -11 1 98.75 6 LEU B CA 1
ATOM 3415 C C . LEU B 1 6 ? -21.438 18.234 -11.172 1 98.75 6 LEU B C 1
ATOM 3417 O O . LEU B 1 6 ? -22.188 17.938 -10.242 1 98.75 6 LEU B O 1
ATOM 3421 N N . LYS B 1 7 ? -21.5 17.688 -12.312 1 98.69 7 LYS B N 1
ATOM 3422 C CA . LYS B 1 7 ? -22.375 16.547 -12.547 1 98.69 7 LYS B CA 1
ATOM 3423 C C . LYS B 1 7 ? -21.609 15.234 -12.531 1 98.69 7 LYS B C 1
ATOM 3425 O O . LYS B 1 7 ? -20.578 15.102 -13.195 1 98.69 7 LYS B O 1
ATOM 3430 N N . GLY B 1 8 ? -21.969 14.242 -11.742 1 98.56 8 GLY B N 1
ATOM 3431 C CA . GLY B 1 8 ? -21.344 12.938 -11.688 1 98.56 8 GLY B CA 1
ATOM 3432 C C . GLY B 1 8 ? -21.859 12.062 -10.57 1 98.56 8 GLY B C 1
ATOM 3433 O O . GLY B 1 8 ? -23 12.234 -10.117 1 98.56 8 GLY B O 1
ATOM 3434 N N . ASP B 1 9 ? -21.172 10.984 -10.242 1 98.81 9 ASP B N 1
ATOM 3435 C CA . ASP B 1 9 ? -21.516 10.078 -9.156 1 98.81 9 ASP B CA 1
ATOM 3436 C C . ASP B 1 9 ? -20.906 10.539 -7.836 1 98.81 9 ASP B C 1
ATOM 3438 O O . ASP B 1 9 ? -19.734 10.297 -7.566 1 98.81 9 ASP B O 1
ATOM 3442 N N . ILE B 1 10 ? -21.734 11.18 -7.008 1 98.94 10 ILE B N 1
ATOM 3443 C CA . ILE B 1 10 ? -21.297 11.891 -5.816 1 98.94 10 ILE B CA 1
ATOM 3444 C C . ILE B 1 10 ? -21.359 10.961 -4.605 1 98.94 10 ILE B C 1
ATOM 3446 O O . ILE B 1 10 ? -22.391 10.328 -4.355 1 98.94 10 ILE B O 1
ATOM 3450 N N . ILE B 1 11 ? -20.266 10.828 -3.881 1 98.94 11 ILE B N 1
ATOM 3451 C CA . ILE B 1 11 ? -20.203 9.906 -2.748 1 98.94 11 ILE B CA 1
ATOM 3452 C C . ILE B 1 11 ? -19.422 10.555 -1.603 1 98.94 11 ILE B C 1
ATOM 3454 O O . ILE B 1 11 ? -18.406 11.203 -1.826 1 98.94 11 ILE B O 1
ATOM 3458 N N . TYR B 1 12 ? -19.875 10.562 -0.395 1 98.81 12 TYR B N 1
ATOM 3459 C CA . TYR B 1 12 ? -19.219 11.102 0.791 1 98.81 12 TYR B CA 1
ATOM 3460 C C . TYR B 1 12 ? -19.734 10.43 2.057 1 98.81 12 TYR B C 1
ATOM 3462 O O . TYR B 1 12 ? -20.516 9.469 1.983 1 98.81 12 TYR B O 1
ATOM 3470 N N . THR B 1 13 ? -19.188 10.758 3.221 1 98.56 13 THR B N 1
ATOM 3471 C CA . THR B 1 13 ? -19.562 10.148 4.496 1 98.56 13 THR B CA 1
ATOM 3472 C C . THR B 1 13 ? -19.953 11.227 5.512 1 98.56 13 THR B C 1
ATOM 3474 O O . THR B 1 13 ? -19.109 11.664 6.301 1 98.56 13 THR B O 1
ATOM 3477 N N . PRO B 1 14 ? -21.266 11.602 5.59 1 97.56 14 PRO B N 1
ATOM 3478 C CA . PRO B 1 14 ? -21.688 12.57 6.605 1 97.56 14 PRO B CA 1
ATOM 3479 C C . PRO B 1 14 ? -21.516 12.039 8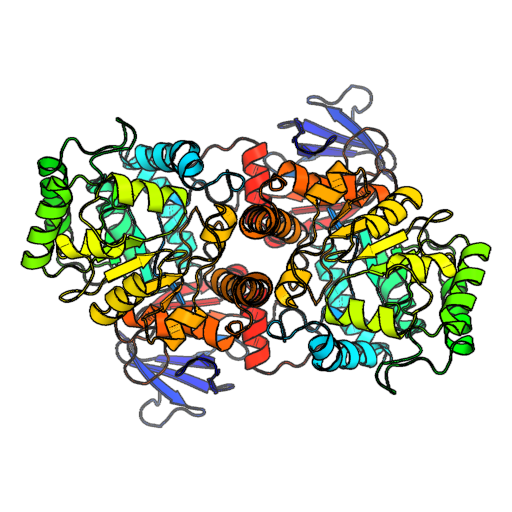.031 1 97.56 14 PRO B C 1
ATOM 3481 O O . PRO B 1 14 ? -21.375 12.828 8.969 1 97.56 14 PRO B O 1
ATOM 3484 N N . GLU B 1 15 ? -21.562 10.734 8.227 1 95.81 15 GLU B N 1
ATOM 3485 C CA . GLU B 1 15 ? -21.297 10.016 9.469 1 95.81 15 GLU B CA 1
ATOM 3486 C C . GLU B 1 15 ? -20.312 8.875 9.25 1 95.81 15 GLU B C 1
ATOM 3488 O O . GLU B 1 15 ? -20.156 8.391 8.125 1 95.81 15 GLU B O 1
ATOM 3493 N N . PRO B 1 16 ? -19.719 8.508 10.406 1 93.94 16 PRO B N 1
ATOM 3494 C CA . PRO B 1 16 ? -18.75 7.43 10.227 1 93.94 16 PRO B CA 1
ATOM 3495 C C . PRO B 1 16 ? -19.391 6.105 9.828 1 93.94 16 PRO B C 1
ATOM 3497 O O . PRO B 1 16 ? -20.5 5.797 10.281 1 93.94 16 PRO B O 1
ATOM 3500 N N . GLY B 1 17 ? -18.891 5.328 8.953 1 90.5 17 GLY B N 1
ATOM 3501 C CA . GLY B 1 17 ? -19.234 3.93 8.758 1 90.5 17 GLY B CA 1
ATOM 3502 C C . GLY B 1 17 ? -20.203 3.717 7.609 1 90.5 17 GLY B C 1
ATOM 3503 O O . GLY B 1 17 ? -20.594 2.582 7.316 1 90.5 17 GLY B O 1
ATOM 3504 N N . LYS B 1 18 ? -20.625 4.875 7.035 1 94.06 18 LYS B N 1
ATOM 3505 C CA . LYS B 1 18 ? -21.578 4.695 5.938 1 94.06 18 LYS B CA 1
ATOM 3506 C C . LYS B 1 18 ? -21.297 5.688 4.809 1 94.06 18 LYS B C 1
ATOM 3508 O O . LYS B 1 18 ? -21.203 6.891 5.047 1 94.06 18 LYS B O 1
ATOM 3513 N N . PHE B 1 19 ? -21.344 5.152 3.609 1 98 19 PHE B N 1
ATOM 3514 C CA . PHE B 1 19 ? -21.281 6.012 2.434 1 98 19 PHE B CA 1
ATOM 3515 C C . PHE B 1 19 ? -22.672 6.543 2.082 1 98 19 PHE B C 1
ATOM 3517 O O . PHE B 1 19 ? -23.656 5.82 2.178 1 98 19 PHE B O 1
ATOM 3524 N N . ARG B 1 20 ? -22.766 7.762 1.819 1 98.56 20 ARG B N 1
ATOM 3525 C CA . ARG B 1 20 ? -23.922 8.336 1.142 1 98.56 20 ARG B CA 1
ATOM 3526 C C . ARG B 1 20 ? -23.656 8.523 -0.348 1 98.56 20 ARG B C 1
ATOM 3528 O O . ARG B 1 20 ? -22.641 9.125 -0.73 1 98.56 20 ARG B O 1
ATOM 3535 N N . CYS B 1 21 ? -24.562 7.977 -1.214 1 98.62 21 CYS B N 1
ATOM 3536 C CA . CYS B 1 21 ? -24.328 7.93 -2.654 1 98.62 21 CYS B CA 1
ATOM 3537 C C . CYS B 1 21 ? -25.422 8.68 -3.404 1 98.62 21 CYS B C 1
ATOM 3539 O O . CYS B 1 21 ? -26.609 8.539 -3.092 1 98.62 21 CYS B O 1
ATOM 3541 N N . HIS B 1 22 ? -25.031 9.531 -4.301 1 98.75 22 HIS B N 1
ATOM 3542 C CA . HIS B 1 22 ? -25.922 10.211 -5.234 1 98.75 22 HIS B CA 1
ATOM 3543 C C . HIS B 1 22 ? -25.484 9.969 -6.68 1 98.75 22 HIS B C 1
ATOM 3545 O O . HIS B 1 22 ? -24.609 10.664 -7.191 1 98.75 22 HIS B O 1
ATOM 3551 N N . GLU B 1 23 ? -26.141 9.055 -7.336 1 98.06 23 GLU B N 1
ATOM 3552 C CA . GLU B 1 23 ? -25.797 8.672 -8.703 1 98.06 23 GLU B CA 1
ATOM 3553 C C . GLU B 1 23 ? -26.25 9.734 -9.703 1 98.06 23 GLU B C 1
ATOM 3555 O O . GLU B 1 23 ? -27.359 10.266 -9.594 1 98.06 23 GLU B O 1
ATOM 3560 N N . ASP B 1 24 ? -25.391 10.055 -10.625 1 97.94 24 ASP B N 1
ATOM 3561 C CA . ASP B 1 24 ? -25.703 10.953 -11.734 1 97.94 24 ASP B CA 1
ATOM 3562 C C . ASP B 1 24 ? -26.422 12.211 -11.242 1 97.94 24 ASP B C 1
ATOM 3564 O O . ASP B 1 24 ? -27.531 12.516 -11.688 1 97.94 24 ASP B O 1
ATOM 3568 N N . SER B 1 25 ? -25.719 12.867 -10.328 1 98.75 25 SER B N 1
ATOM 3569 C CA . SER B 1 25 ? -26.312 14.016 -9.648 1 98.75 25 SER B CA 1
ATOM 3570 C C . SER B 1 25 ? -25.453 15.258 -9.805 1 98.75 25 SER B C 1
ATOM 3572 O O . SER B 1 25 ? -24.375 15.203 -10.414 1 98.75 25 SER B O 1
ATOM 3574 N N . TYR B 1 26 ? -26.031 16.375 -9.305 1 98.69 26 TYR B N 1
ATOM 3575 C CA . TYR B 1 26 ? -25.344 17.656 -9.375 1 98.69 26 TYR B CA 1
ATOM 3576 C C . TYR B 1 26 ? -24.891 18.109 -7.992 1 98.69 26 TYR B C 1
ATOM 3578 O O . TYR B 1 26 ? -25.672 18.094 -7.039 1 98.69 26 TYR B O 1
ATOM 3586 N N . LEU B 1 27 ? -23.672 18.406 -7.867 1 98.88 27 LEU B N 1
ATOM 3587 C CA . LEU B 1 27 ? -23.094 19.078 -6.703 1 98.88 27 LEU B CA 1
ATOM 3588 C C . LEU B 1 27 ? -22.891 20.562 -6.969 1 98.88 27 LEU B C 1
ATOM 3590 O O . LEU B 1 27 ? -22.094 20.938 -7.82 1 98.88 27 LEU B O 1
ATOM 3594 N N . VAL B 1 28 ? -23.516 21.422 -6.211 1 98.69 28 VAL B N 1
ATOM 3595 C CA . VAL B 1 28 ? -23.531 22.844 -6.539 1 98.69 28 VAL B CA 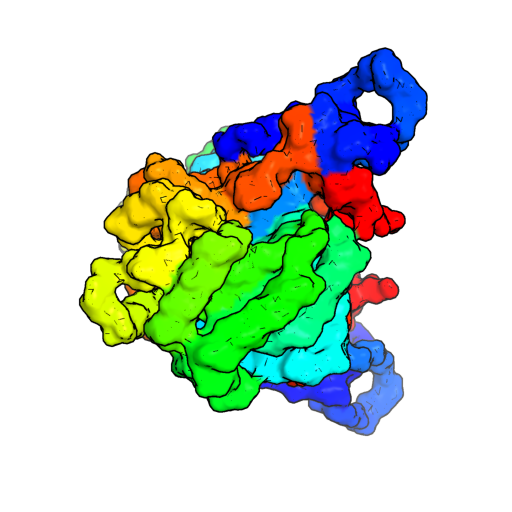1
ATOM 3596 C C . VAL B 1 28 ? -22.594 23.594 -5.59 1 98.69 28 VAL B C 1
ATOM 3598 O O . VAL B 1 28 ? -22.656 23.406 -4.375 1 98.69 28 VAL B O 1
ATOM 3601 N N . CYS B 1 29 ? -21.734 24.375 -6.125 1 98.62 29 CYS B N 1
ATOM 3602 C CA . CYS B 1 29 ? -20.859 25.281 -5.398 1 98.62 29 CYS B CA 1
ATOM 3603 C C . CYS B 1 29 ? -21.375 26.703 -5.449 1 98.62 29 CYS B C 1
ATOM 3605 O O . CYS B 1 29 ? -21.672 27.234 -6.527 1 98.62 29 CYS B O 1
ATOM 3607 N N . GLY B 1 30 ? -21.578 27.312 -4.348 1 97.44 30 GLY B N 1
ATOM 3608 C CA . GLY B 1 30 ? -21.891 28.719 -4.23 1 97.44 30 GLY B CA 1
ATOM 3609 C C . GLY B 1 30 ? -20.891 29.484 -3.375 1 97.44 30 GLY B C 1
ATOM 3610 O O . GLY B 1 30 ? -20.859 29.312 -2.154 1 97.44 30 GLY B O 1
ATOM 3611 N N . ASP B 1 31 ? -20.156 30.359 -3.975 1 95.75 31 ASP B N 1
ATOM 3612 C CA . ASP B 1 31 ? -19.172 31.203 -3.287 1 95.75 31 ASP B CA 1
ATOM 3613 C C . ASP B 1 31 ? -18.188 30.344 -2.477 1 95.75 31 ASP B C 1
ATOM 3615 O O . ASP B 1 31 ? -18 30.578 -1.282 1 95.75 31 ASP B O 1
ATOM 3619 N N . GLY B 1 32 ? -17.797 29.266 -3.043 1 97.44 32 GLY B N 1
ATOM 3620 C CA . GLY B 1 32 ? -16.75 28.453 -2.467 1 97.44 32 GLY B CA 1
ATOM 3621 C C . GLY B 1 32 ? -17.266 27.438 -1.464 1 97.44 32 GLY B C 1
ATOM 3622 O O . GLY B 1 32 ? -16.484 26.688 -0.869 1 97.44 32 GLY B O 1
ATOM 3623 N N . LYS B 1 33 ? -18.578 27.375 -1.321 1 98.38 33 LYS B N 1
ATOM 3624 C CA . LYS B 1 33 ? -19.188 26.469 -0.358 1 98.38 33 LYS B CA 1
ATOM 3625 C C . LYS B 1 33 ? -20.188 25.531 -1.043 1 98.38 33 LYS B C 1
ATOM 3627 O O . LYS B 1 33 ? -20.688 25.828 -2.125 1 98.38 33 LYS B O 1
ATOM 3632 N N . VAL B 1 34 ? -20.406 24.422 -0.409 1 98.75 34 VAL B N 1
ATOM 3633 C CA . VAL B 1 34 ? -21.391 23.469 -0.906 1 98.75 34 VAL B CA 1
ATOM 3634 C C . VAL B 1 34 ? -22.797 24.016 -0.684 1 98.75 34 VAL B C 1
ATOM 3636 O O . VAL B 1 34 ? -23.156 24.391 0.435 1 98.75 34 VAL B O 1
ATOM 3639 N N . LYS B 1 35 ? -23.547 24.078 -1.706 1 98.25 35 LYS B N 1
ATOM 3640 C CA . LYS B 1 35 ? -24.938 24.5 -1.576 1 98.25 35 LYS B CA 1
ATOM 3641 C C . LYS B 1 35 ? -25.875 23.297 -1.418 1 98.25 35 LYS B C 1
ATOM 3643 O O . LYS B 1 35 ? -26.922 23.406 -0.778 1 98.25 35 LYS B O 1
ATOM 3648 N N . GLY B 1 36 ? -25.438 22.203 -2.111 1 98.06 36 GLY B N 1
ATOM 3649 C CA . GLY B 1 36 ? -26.234 20.984 -2 1 98.06 36 GLY B CA 1
ATOM 3650 C C . GLY B 1 36 ? -26.078 20.047 -3.186 1 98.06 36 GLY B C 1
ATOM 3651 O O . GLY B 1 36 ? -25.25 20.297 -4.07 1 98.06 36 GLY B O 1
ATOM 3652 N N . ILE B 1 37 ? -26.781 18.953 -3.119 1 98.75 37 ILE B N 1
ATOM 3653 C CA . ILE B 1 37 ? -26.781 17.922 -4.152 1 98.75 37 ILE B CA 1
ATOM 3654 C C . ILE B 1 37 ? -28.203 17.703 -4.66 1 98.75 37 ILE B C 1
ATOM 3656 O O . ILE B 1 37 ? -29.141 17.609 -3.867 1 98.75 37 ILE B O 1
ATOM 3660 N N . TRP B 1 38 ? -28.328 17.656 -5.973 1 98.31 38 TRP B N 1
ATOM 3661 C CA . TRP B 1 38 ? -29.656 17.422 -6.559 1 98.31 38 TRP B CA 1
ATOM 3662 C C . TRP B 1 38 ? -29.562 16.469 -7.742 1 98.31 38 TRP B C 1
ATOM 3664 O O . TRP B 1 38 ? -28.578 16.5 -8.5 1 98.31 38 TRP B O 1
ATOM 3674 N N . ARG B 1 39 ? -30.562 15.664 -7.941 1 97.19 39 ARG B N 1
ATOM 3675 C CA . ARG B 1 39 ? -30.656 14.828 -9.133 1 97.19 39 ARG B CA 1
ATOM 3676 C C . ARG B 1 39 ? -30.938 15.672 -10.375 1 97.19 39 ARG B C 1
ATOM 3678 O O . ARG B 1 39 ? -30.391 15.414 -11.445 1 97.19 39 ARG B O 1
ATOM 3685 N N . GLU B 1 40 ? -31.781 16.641 -10.125 1 96.31 40 GLU B N 1
ATOM 3686 C CA . GLU B 1 40 ? -32.094 17.656 -11.117 1 96.31 40 GLU B CA 1
ATOM 3687 C C . GLU B 1 40 ? -31.859 19.062 -10.562 1 96.31 40 GLU B C 1
ATOM 3689 O O . GLU B 1 40 ? -32.281 19.375 -9.445 1 96.31 40 GLU B O 1
ATOM 3694 N N . LEU B 1 41 ? -31.281 19.875 -11.344 1 96.06 41 LEU B N 1
ATOM 3695 C CA . LEU B 1 41 ? -30.969 21.219 -10.852 1 96.06 41 LEU B CA 1
ATOM 3696 C C . LEU B 1 41 ? -32.25 22.016 -10.625 1 96.06 41 LEU B C 1
ATOM 3698 O O . LEU B 1 41 ? -33.094 22.109 -11.523 1 96.06 41 LEU B O 1
ATOM 3702 N N . PRO B 1 42 ? -32.344 22.562 -9.5 1 95.06 42 PRO B N 1
ATOM 3703 C CA . PRO B 1 42 ? -33.5 23.453 -9.258 1 95.06 42 PRO B CA 1
ATOM 3704 C C . PRO B 1 42 ? -33.5 24.688 -10.156 1 95.06 42 PRO B C 1
ATOM 3706 O O . PRO B 1 42 ? -32.438 25.062 -10.68 1 95.06 42 PRO B O 1
ATOM 3709 N N . GLU B 1 43 ? -34.594 25.344 -10.195 1 95.75 43 GLU B N 1
ATOM 3710 C CA . GLU B 1 43 ? -34.781 26.516 -11.039 1 95.75 43 GLU B CA 1
ATOM 3711 C C . GLU B 1 43 ? -33.844 27.641 -10.617 1 95.75 43 GLU B C 1
ATOM 3713 O O . GLU B 1 43 ? -33.375 28.406 -11.453 1 95.75 43 GLU B O 1
ATOM 3718 N N . ARG B 1 44 ? -33.625 27.766 -9.391 1 93.94 44 ARG B N 1
ATOM 3719 C CA . ARG B 1 44 ? -32.781 28.844 -8.867 1 93.94 44 ARG B CA 1
ATOM 3720 C C . ARG B 1 44 ? -31.359 28.734 -9.383 1 93.94 44 ARG B C 1
ATOM 3722 O O . ARG B 1 44 ? -30.594 29.688 -9.32 1 93.94 44 ARG B O 1
ATOM 3729 N N . PHE B 1 45 ? -31.031 27.562 -9.883 1 93.94 45 PHE B N 1
ATOM 3730 C CA . PHE B 1 45 ? -29.688 27.375 -10.445 1 93.94 45 PHE B CA 1
ATOM 3731 C C . PHE B 1 45 ? -29.75 27.297 -11.961 1 93.94 45 PHE B C 1
ATOM 3733 O O . PHE B 1 45 ? -28.828 26.781 -12.594 1 93.94 45 PHE B O 1
ATOM 3740 N N . SER B 1 46 ? -30.828 27.703 -12.516 1 91 46 SER B N 1
ATOM 3741 C CA . SER B 1 46 ? -30.953 27.703 -13.969 1 91 46 SER B CA 1
ATOM 3742 C C . SER B 1 46 ? -29.859 28.516 -14.625 1 91 46 SER B C 1
ATOM 3744 O O . SER B 1 46 ? -29.547 29.625 -14.188 1 91 46 SER B O 1
ATOM 3746 N N . GLY B 1 47 ? -29.188 28.016 -15.641 1 91.69 47 GLY B N 1
ATOM 3747 C CA . GLY B 1 47 ? -28.156 28.719 -16.391 1 91.69 47 GLY B CA 1
ATOM 3748 C C . GLY B 1 47 ? -26.781 28.625 -15.758 1 91.69 47 GLY B C 1
ATOM 3749 O O . GLY B 1 47 ? -25.797 29.109 -16.328 1 91.69 47 GLY B O 1
ATOM 3750 N N . ILE B 1 48 ? -26.766 28 -14.586 1 94.31 48 ILE B N 1
ATOM 3751 C CA . ILE B 1 48 ? -25.484 27.859 -13.906 1 94.31 48 ILE B CA 1
ATOM 3752 C C . ILE B 1 48 ? -24.547 27.016 -14.758 1 94.31 48 ILE B C 1
ATOM 3754 O O . ILE B 1 48 ? -24.984 26.156 -15.523 1 94.31 48 ILE B O 1
ATOM 3758 N N . ARG B 1 49 ? -23.281 27.344 -14.719 1 96.75 49 ARG B N 1
ATOM 3759 C CA . ARG B 1 49 ? -22.297 26.531 -15.414 1 96.75 49 ARG B CA 1
ATOM 3760 C C . ARG B 1 49 ? -22.219 25.141 -14.82 1 96.75 49 ARG B C 1
ATOM 3762 O O . ARG B 1 49 ? -22.172 24.969 -13.602 1 96.75 49 ARG B O 1
ATOM 3769 N N . VAL B 1 50 ? -22.266 24.156 -15.688 1 97.75 50 VAL B N 1
ATOM 3770 C CA . VAL B 1 50 ? -22.188 22.766 -15.25 1 97.75 50 VAL B CA 1
ATOM 3771 C C . VAL B 1 50 ? -20.984 22.078 -15.883 1 97.75 50 VAL B C 1
ATOM 3773 O O . VAL B 1 50 ? -20.828 22.094 -17.109 1 97.75 50 VAL B O 1
ATOM 3776 N N . GLU B 1 51 ? -20.031 21.625 -15.086 1 97.56 51 GLU B N 1
ATOM 3777 C CA . GLU B 1 51 ? -18.984 20.719 -15.547 1 97.56 51 GLU B CA 1
ATOM 3778 C C . GLU B 1 51 ? -19.469 19.281 -15.523 1 97.56 51 GLU B C 1
ATOM 3780 O O . GLU B 1 51 ? -19.844 18.766 -14.469 1 97.56 51 GLU B O 1
ATOM 3785 N N . ASP B 1 52 ? -19.406 18.609 -16.672 1 97.88 52 ASP B N 1
ATOM 3786 C CA . ASP B 1 52 ? -19.984 17.281 -16.797 1 97.88 52 ASP B CA 1
ATOM 3787 C C . ASP B 1 52 ? -18.938 16.188 -16.609 1 97.88 52 ASP B C 1
ATOM 3789 O O . ASP B 1 52 ? -18.109 15.953 -17.484 1 97.88 52 ASP B O 1
ATOM 3793 N N . TYR B 1 53 ? -19 15.539 -15.477 1 98 53 TYR B N 1
ATOM 3794 C CA . TYR B 1 53 ? -18.141 14.406 -15.156 1 98 53 TYR B CA 1
ATOM 3795 C C . TYR B 1 53 ? -18.938 13.117 -15.078 1 98 53 TYR B C 1
ATOM 3797 O O . TYR B 1 53 ? -18.656 12.25 -14.242 1 98 53 TYR B O 1
ATOM 3805 N N . SER B 1 54 ? -19.938 12.984 -15.93 1 97.69 54 SER B N 1
ATOM 3806 C CA . SER B 1 54 ? -20.797 11.805 -15.945 1 97.69 54 SER B CA 1
ATOM 3807 C C . SER B 1 54 ? -19.969 10.523 -15.992 1 97.69 54 SER B C 1
ATOM 3809 O O . SER B 1 54 ? -19.031 10.406 -16.797 1 97.69 54 SER B O 1
ATOM 3811 N N . GLY B 1 55 ? -20.344 9.57 -15.109 1 97.06 55 GLY B N 1
ATOM 3812 C CA . GLY B 1 55 ? -19.672 8.281 -15.07 1 97.06 55 GLY B CA 1
ATOM 3813 C C . GLY B 1 55 ? -18.469 8.258 -14.125 1 97.06 55 GLY B C 1
ATOM 3814 O O . GLY B 1 55 ? -17.953 7.188 -13.797 1 97.06 55 GLY B O 1
ATOM 3815 N N . LYS B 1 56 ? -18.047 9.453 -13.641 1 98.06 56 LYS B N 1
ATOM 3816 C CA . LYS B 1 56 ? -16.906 9.539 -12.742 1 98.06 56 LYS B CA 1
ATOM 3817 C C . LYS B 1 56 ? -17.344 9.75 -11.297 1 98.06 56 LYS B C 1
ATOM 3819 O O . LYS B 1 56 ? -18.453 10.234 -11.047 1 98.06 56 LYS B O 1
ATOM 3824 N N . LEU B 1 57 ? -16.516 9.289 -10.367 1 98.75 57 LEU B N 1
ATOM 3825 C CA . LEU B 1 57 ? -16.766 9.5 -8.945 1 98.75 57 LEU B CA 1
ATOM 3826 C C . LEU B 1 57 ? -16.391 10.922 -8.531 1 98.75 57 LEU B C 1
ATOM 3828 O O . LEU B 1 57 ? -15.375 11.453 -8.977 1 98.75 57 LEU B O 1
ATOM 3832 N N . ILE B 1 58 ? -17.234 11.547 -7.754 1 98.88 58 ILE B N 1
ATOM 3833 C CA . ILE B 1 58 ? -16.938 12.836 -7.129 1 98.88 58 ILE B CA 1
ATOM 3834 C C . ILE B 1 58 ? -17 12.695 -5.609 1 98.88 58 ILE B C 1
ATOM 3836 O O . ILE B 1 58 ? -18.031 12.297 -5.062 1 98.88 58 ILE B O 1
ATOM 3840 N N . PHE B 1 59 ? -15.945 12.938 -4.891 1 98.94 59 PHE B N 1
ATOM 3841 C CA . PHE B 1 59 ? -15.914 12.844 -3.436 1 98.94 59 PHE B CA 1
ATOM 3842 C C . PHE B 1 59 ? -15.18 14.031 -2.83 1 98.94 59 PHE B C 1
ATOM 3844 O O . PHE B 1 59 ? -14.523 14.797 -3.547 1 98.94 59 PHE B O 1
ATOM 3851 N N . PRO B 1 60 ? -15.336 14.312 -1.528 1 98.94 60 PRO B N 1
ATOM 3852 C CA . PRO B 1 60 ? -14.664 15.453 -0.905 1 98.94 60 PRO B CA 1
ATOM 3853 C C . PRO B 1 60 ? -13.148 15.375 -1 1 98.94 60 PRO B C 1
ATOM 3855 O O . PRO B 1 60 ? -12.578 14.289 -0.93 1 98.94 60 PRO B O 1
ATOM 3858 N N . GLY B 1 61 ? -12.5 16.547 -1.167 1 98.81 61 GLY B N 1
ATOM 3859 C CA . GLY B 1 61 ? -11.055 16.578 -1.069 1 98.81 61 GLY B CA 1
ATOM 3860 C C . GLY B 1 61 ? -10.523 15.961 0.209 1 98.81 61 GLY B C 1
ATOM 3861 O O . GLY B 1 61 ? -11.109 16.141 1.279 1 98.81 61 GLY B O 1
ATOM 3862 N N . LEU B 1 62 ? -9.477 15.234 0.129 1 98.88 62 LEU B N 1
ATOM 3863 C CA . LEU B 1 62 ? -8.938 14.508 1.275 1 98.88 62 LEU B CA 1
ATOM 3864 C C . LEU B 1 62 ? -8.086 15.422 2.148 1 98.88 62 LEU B C 1
ATOM 3866 O O . LEU B 1 62 ? -7.574 16.438 1.677 1 98.88 62 LEU B O 1
ATOM 3870 N N . CYS B 1 63 ? -7.965 15.078 3.416 1 98.94 63 CYS B N 1
ATOM 3871 C CA . CYS B 1 63 ? -7.266 15.883 4.406 1 98.94 63 CYS B CA 1
ATOM 3872 C C . CYS B 1 63 ? -6.086 15.125 5 1 98.94 63 CYS B C 1
ATOM 3874 O O . CYS B 1 63 ? -6.254 14.023 5.535 1 98.94 63 CYS B O 1
ATOM 3876 N N . ASP B 1 64 ? -4.918 15.656 4.906 1 98.94 64 ASP B N 1
ATOM 3877 C CA . ASP B 1 64 ? -3.703 15.109 5.5 1 98.94 64 ASP B CA 1
ATOM 3878 C C . ASP B 1 64 ? -3.295 15.898 6.742 1 98.94 64 ASP B C 1
ATOM 3880 O O . ASP B 1 64 ? -2.697 16.969 6.637 1 98.94 64 ASP B O 1
ATOM 3884 N N . LEU B 1 65 ? -3.447 15.312 7.934 1 98.94 65 LEU B N 1
ATOM 3885 C CA . LEU B 1 65 ? -3.275 16.031 9.188 1 98.94 65 LEU B CA 1
ATOM 3886 C C . LEU B 1 65 ? -1.81 16.047 9.609 1 98.94 65 LEU B C 1
ATOM 3888 O O . LEU B 1 65 ? -1.444 16.734 10.578 1 98.94 65 LEU B O 1
ATOM 3892 N N . HIS B 1 66 ? -0.989 15.328 8.891 1 98.94 66 HIS B N 1
ATOM 3893 C CA . HIS B 1 66 ? 0.412 15.289 9.289 1 98.94 66 HIS B CA 1
ATOM 3894 C C . HIS B 1 66 ? 1.31 14.883 8.125 1 98.94 66 HIS B C 1
ATOM 3896 O O . HIS B 1 66 ? 1.299 13.727 7.703 1 98.94 66 HIS B O 1
ATOM 3902 N N . ILE B 1 67 ? 2.139 15.812 7.68 1 98.88 67 ILE B N 1
ATOM 3903 C CA . ILE B 1 67 ? 3.049 15.539 6.57 1 98.88 67 ILE B CA 1
ATOM 3904 C C . ILE B 1 67 ? 4.301 16.406 6.711 1 98.88 67 ILE B C 1
ATOM 3906 O O . ILE B 1 67 ? 4.215 17.578 7.109 1 98.88 67 ILE B O 1
ATOM 3910 N N . HIS B 1 68 ? 5.48 15.859 6.492 1 98.88 68 HIS B N 1
ATOM 3911 C CA . HIS B 1 68 ? 6.738 16.594 6.453 1 98.88 68 HIS B CA 1
ATOM 3912 C C . HIS B 1 68 ? 7.137 16.922 5.02 1 98.88 68 HIS B C 1
ATOM 3914 O O . HIS B 1 68 ? 7.68 16.078 4.305 1 98.88 68 HIS B O 1
ATOM 3920 N N . ALA B 1 69 ? 7.023 18.141 4.633 1 98.81 69 ALA B N 1
ATOM 3921 C CA . ALA B 1 69 ? 7.309 18.531 3.252 1 98.81 69 ALA B CA 1
ATOM 3922 C C . ALA B 1 69 ? 8.766 18.281 2.898 1 98.81 69 ALA B C 1
ATOM 3924 O O . ALA B 1 69 ? 9.07 17.734 1.835 1 98.81 69 ALA B O 1
ATOM 3925 N N . PRO B 1 70 ? 9.719 18.609 3.838 1 98.75 70 PRO B N 1
ATOM 3926 C CA . PRO B 1 70 ? 11.133 18.5 3.447 1 98.75 70 PRO B CA 1
ATOM 3927 C C . PRO B 1 70 ? 11.586 17.047 3.318 1 98.75 70 PRO B C 1
ATOM 3929 O O . PRO B 1 70 ? 12.695 16.781 2.84 1 98.75 70 PRO B O 1
ATOM 3932 N N . GLN B 1 71 ? 10.773 16.141 3.756 1 98.56 71 GLN B N 1
ATOM 3933 C CA . GLN B 1 71 ? 11.18 14.734 3.725 1 98.56 71 GLN B CA 1
ATOM 3934 C C . GLN B 1 71 ? 10.719 14.062 2.438 1 98.56 71 GLN B C 1
ATOM 3936 O O . GLN B 1 71 ? 11.102 12.922 2.158 1 98.56 71 GLN B O 1
ATOM 3941 N N . TYR B 1 72 ? 10 14.727 1.59 1 98.31 72 TYR B N 1
ATOM 3942 C CA . TYR B 1 72 ? 9.461 14.18 0.352 1 98.31 72 TYR B CA 1
ATOM 3943 C C . TYR B 1 72 ? 10.57 13.648 -0.541 1 98.31 72 TYR B C 1
ATOM 3945 O O . TYR B 1 72 ? 10.391 12.656 -1.25 1 98.31 72 TYR B O 1
ATOM 3953 N N . SER B 1 73 ? 11.734 14.234 -0.476 1 97.44 73 SER B N 1
ATOM 3954 C CA . SER B 1 73 ? 12.812 13.969 -1.426 1 97.44 73 SER B CA 1
ATOM 3955 C C . SER B 1 73 ? 13.359 12.555 -1.255 1 97.44 73 SER B C 1
ATOM 3957 O O . SER B 1 73 ? 13.805 11.938 -2.223 1 97.44 73 SER B O 1
ATOM 3959 N N . PHE B 1 74 ? 13.289 12.016 -0.056 1 97.56 74 PHE B N 1
ATOM 3960 C CA . PHE B 1 74 ? 13.93 10.719 0.136 1 97.56 74 PHE B CA 1
ATOM 3961 C C . PHE B 1 74 ? 12.891 9.656 0.483 1 97.56 74 PHE B C 1
ATOM 3963 O O . PHE B 1 74 ? 13.227 8.625 1.062 1 97.56 74 PHE B O 1
ATOM 3970 N N . ARG B 1 75 ? 11.594 9.969 0.183 1 97.44 75 ARG B N 1
ATOM 3971 C CA . ARG B 1 75 ? 10.539 8.992 0.455 1 97.44 75 ARG B CA 1
ATOM 3972 C C . ARG B 1 75 ? 10.867 7.652 -0.186 1 97.44 75 ARG B C 1
ATOM 3974 O O . ARG B 1 75 ? 11.414 7.598 -1.288 1 97.44 75 ARG B O 1
ATOM 3981 N N . GLY B 1 76 ? 10.547 6.574 0.528 1 96.38 76 GLY B N 1
ATOM 3982 C CA . GLY B 1 76 ? 10.766 5.219 0.046 1 96.38 76 GLY B CA 1
ATOM 3983 C C . GLY B 1 76 ? 12.18 4.727 0.276 1 96.38 76 GLY B C 1
ATOM 3984 O O . GLY B 1 76 ? 12.57 3.688 -0.26 1 96.38 76 GLY B O 1
ATOM 3985 N N . ILE B 1 77 ? 13 5.434 1.079 1 95.25 77 ILE B N 1
ATOM 3986 C CA . ILE B 1 77 ? 14.383 5.051 1.342 1 95.25 77 ILE B CA 1
ATOM 3987 C C . ILE B 1 77 ? 14.578 4.816 2.838 1 95.25 77 ILE B C 1
ATOM 3989 O O . ILE B 1 77 ? 14.062 5.574 3.662 1 95.25 77 ILE B O 1
ATOM 3993 N N . GLY B 1 78 ? 15.273 3.787 3.184 1 91.81 78 GLY B N 1
ATOM 3994 C CA . GLY B 1 78 ? 15.625 3.518 4.566 1 91.81 78 GLY B CA 1
ATOM 3995 C C . GLY B 1 78 ? 14.477 2.967 5.383 1 91.81 78 GLY B C 1
ATOM 3996 O O . GLY B 1 78 ? 14.438 3.131 6.605 1 91.81 78 GLY B O 1
ATOM 3997 N N . MET B 1 79 ? 13.539 2.326 4.742 1 88.25 79 MET B N 1
ATOM 3998 C CA . MET B 1 79 ? 12.297 1.905 5.391 1 88.25 79 MET B CA 1
ATOM 3999 C C . MET B 1 79 ? 12.523 0.657 6.238 1 88.25 79 MET B C 1
ATOM 4001 O O . MET B 1 79 ? 11.617 0.201 6.934 1 88.25 79 MET B O 1
ATOM 4005 N N . ASP B 1 80 ? 13.727 0.139 6.297 1 85.25 80 ASP B N 1
ATOM 4006 C CA . ASP B 1 80 ? 14.062 -1.008 7.133 1 85.25 80 ASP B CA 1
ATOM 4007 C C . ASP B 1 80 ? 14.602 -0.558 8.492 1 85.25 80 ASP B C 1
ATOM 4009 O O . ASP B 1 80 ? 14.891 -1.388 9.359 1 85.25 80 ASP B O 1
ATOM 4013 N N . MET B 1 81 ? 14.656 0.745 8.75 1 89.94 81 MET B N 1
ATOM 4014 C CA . MET B 1 81 ? 15.156 1.287 10.008 1 89.94 81 MET B CA 1
ATOM 4015 C C . MET B 1 81 ? 14.016 1.607 10.961 1 89.94 81 MET B C 1
ATOM 4017 O O . MET B 1 81 ? 12.875 1.801 10.531 1 89.94 81 MET B O 1
ATOM 4021 N N . GLU B 1 82 ? 14.406 1.603 12.25 1 93.25 82 GLU B N 1
ATOM 4022 C CA . GLU B 1 82 ? 13.477 2.145 13.234 1 93.25 82 GLU B CA 1
ATOM 4023 C C . GLU B 1 82 ? 13.508 3.67 13.25 1 93.25 82 GLU B C 1
ATOM 4025 O O . GLU B 1 82 ? 14.352 4.281 12.586 1 93.25 82 GLU B O 1
ATOM 4030 N N . LEU B 1 83 ? 12.648 4.281 14.008 1 93.69 83 LEU B N 1
ATOM 4031 C CA . LEU B 1 83 ? 12.383 5.715 13.977 1 93.69 83 LEU B CA 1
ATOM 4032 C C . LEU B 1 83 ? 13.664 6.504 14.258 1 93.69 83 LEU B C 1
ATOM 4034 O O . LEU B 1 83 ? 14.102 7.297 13.422 1 93.69 83 LEU B O 1
ATOM 4038 N N . LEU B 1 84 ? 14.305 6.301 15.43 1 94 84 LEU B N 1
ATOM 4039 C CA . LEU B 1 84 ? 15.383 7.18 15.875 1 94 84 LEU B CA 1
ATOM 4040 C C . LEU B 1 84 ? 16.609 7.035 14.977 1 94 84 LEU B C 1
ATOM 4042 O O . LEU B 1 84 ? 17.141 8.031 14.5 1 94 84 LEU B O 1
ATOM 4046 N N . PRO B 1 85 ? 17.031 5.77 14.586 1 94.75 85 PRO B N 1
ATOM 4047 C CA . PRO B 1 85 ? 18.125 5.656 13.617 1 94.75 85 PRO B CA 1
ATOM 4048 C C . PRO B 1 85 ? 17.766 6.23 12.25 1 94.75 85 PRO B C 1
ATOM 4050 O O . PRO B 1 85 ? 18.625 6.77 11.555 1 94.75 85 PRO B O 1
ATOM 4053 N N . TRP B 1 86 ? 16.547 6.105 11.836 1 96.06 86 TRP B N 1
ATOM 4054 C CA . TRP B 1 86 ? 16.062 6.641 10.562 1 96.06 86 TRP B CA 1
ATOM 4055 C C . TRP B 1 86 ? 16.172 8.156 10.531 1 96.06 86 TRP B C 1
ATOM 4057 O O . TRP B 1 86 ? 16.547 8.742 9.516 1 96.06 86 TRP B O 1
ATOM 4067 N N . LEU B 1 87 ? 15.828 8.859 11.656 1 95.88 87 LEU B N 1
ATOM 4068 C CA . LEU B 1 87 ? 15.961 10.305 11.781 1 95.88 87 LEU B CA 1
ATOM 4069 C C . LEU B 1 87 ? 17.422 10.734 11.602 1 95.88 87 LEU B C 1
ATOM 4071 O O . LEU B 1 87 ? 17.703 11.641 10.812 1 95.88 87 LEU B O 1
ATOM 4075 N N . GLU B 1 88 ? 18.297 10.016 12.234 1 96 88 GLU B N 1
ATOM 4076 C CA . GLU B 1 88 ? 19.719 10.359 12.242 1 96 88 GLU B CA 1
ATOM 4077 C C . GLU B 1 88 ? 20.359 10.109 10.883 1 96 88 GLU B C 1
ATOM 4079 O O . GLU B 1 88 ? 21.234 10.867 10.445 1 96 88 GLU B O 1
ATOM 4084 N N . THR B 1 89 ? 19.953 9.078 10.25 1 95.75 89 THR B N 1
ATOM 4085 C CA . THR B 1 89 ? 20.625 8.617 9.031 1 95.75 89 THR B CA 1
ATOM 4086 C C . THR B 1 89 ? 20.094 9.367 7.812 1 95.75 89 THR B C 1
ATOM 4088 O O . THR B 1 89 ? 20.859 9.719 6.914 1 95.75 89 THR B O 1
ATOM 4091 N N . TYR B 1 90 ? 18.766 9.648 7.824 1 96.19 90 TYR B N 1
ATOM 4092 C CA . TYR B 1 90 ? 18.203 10.164 6.582 1 96.19 90 TYR B CA 1
ATOM 4093 C C . TYR B 1 90 ? 17.5 11.492 6.816 1 96.19 90 TYR B C 1
ATOM 4095 O O . TYR B 1 90 ? 17.688 12.438 6.043 1 96.19 90 TYR B O 1
ATOM 4103 N N . THR B 1 91 ? 16.734 11.625 7.859 1 97.75 91 THR B N 1
ATOM 4104 C CA . THR B 1 91 ? 15.805 12.742 8.039 1 97.75 91 THR B CA 1
ATOM 4105 C C . THR B 1 91 ? 16.562 14.031 8.328 1 97.75 91 THR B C 1
ATOM 4107 O O . THR B 1 91 ? 16.438 15.016 7.59 1 97.75 91 THR B O 1
ATOM 4110 N N . PHE B 1 92 ? 17.453 14.031 9.398 1 98.12 92 PHE B N 1
ATOM 4111 C CA . PHE B 1 92 ? 18.125 15.25 9.812 1 98.12 92 PHE B CA 1
ATOM 4112 C C . PHE B 1 92 ? 19.094 15.727 8.734 1 98.12 92 PHE B C 1
ATOM 4114 O O . PHE B 1 92 ? 19.094 16.906 8.383 1 98.12 92 PHE B O 1
ATOM 4121 N N . PRO B 1 93 ? 19.844 14.773 8.125 1 97.56 93 PRO B N 1
ATOM 4122 C CA . PRO B 1 93 ? 20.734 15.219 7.043 1 97.56 93 PRO B CA 1
ATOM 4123 C C . PRO B 1 93 ? 19.953 15.828 5.875 1 97.56 93 PRO B C 1
ATOM 4125 O O . PRO B 1 93 ? 20.375 16.859 5.328 1 97.56 93 PRO B O 1
ATOM 4128 N N . GLU B 1 94 ? 18.875 15.289 5.508 1 98.06 94 GLU B N 1
ATOM 4129 C CA . GLU B 1 94 ? 18.078 15.828 4.398 1 98.06 94 GLU B CA 1
ATOM 4130 C C . GLU B 1 94 ? 17.484 17.188 4.754 1 98.06 94 GLU B C 1
ATOM 4132 O O . GLU B 1 94 ? 17.594 18.141 3.98 1 98.06 94 GLU B O 1
ATOM 4137 N N . GLU B 1 95 ? 16.875 17.297 5.879 1 98.62 95 GLU B N 1
ATOM 4138 C CA . GLU B 1 95 ? 16.188 18.531 6.277 1 98.62 95 GLU B CA 1
ATOM 4139 C C . GLU B 1 95 ? 17.172 19.688 6.43 1 98.62 95 GLU B C 1
ATOM 4141 O O . GLU B 1 95 ? 16.828 20.828 6.16 1 98.62 95 GLU B O 1
ATOM 4146 N N . SER B 1 96 ? 18.391 19.375 6.84 1 98.56 96 SER B N 1
ATOM 4147 C CA . SER B 1 96 ? 19.391 20.406 7.035 1 98.56 96 SER B CA 1
ATOM 4148 C C . SER B 1 96 ? 19.734 21.109 5.723 1 98.56 96 SER B C 1
ATOM 4150 O O . SER B 1 96 ? 20.156 22.266 5.723 1 98.56 96 SER B O 1
ATOM 4152 N N . LYS B 1 97 ? 19.484 20.484 4.602 1 98.38 97 LYS B N 1
ATOM 4153 C CA . LYS B 1 97 ? 19.828 21.031 3.287 1 98.38 97 LYS B CA 1
ATOM 4154 C C . LYS B 1 97 ? 18.938 22.203 2.93 1 98.38 97 LYS B C 1
ATOM 4156 O O . LYS B 1 97 ? 19.25 22.984 2.029 1 98.38 97 LYS B O 1
ATOM 4161 N N . TYR B 1 98 ? 17.875 22.406 3.604 1 98.62 98 TYR B N 1
ATOM 4162 C CA . TYR B 1 98 ? 16.859 23.391 3.207 1 98.62 98 TYR B CA 1
ATOM 4163 C C . TYR B 1 98 ? 17.25 24.781 3.654 1 98.62 98 TYR B C 1
ATOM 4165 O O . TYR B 1 98 ? 16.578 25.766 3.307 1 98.62 98 TYR B O 1
ATOM 4173 N N . GLY B 1 99 ? 18.328 24.828 4.418 1 97.94 99 GLY B N 1
ATOM 4174 C CA . GLY B 1 99 ? 18.906 26.141 4.645 1 97.94 99 GLY B CA 1
ATOM 4175 C C . GLY B 1 99 ? 19.344 26.828 3.365 1 97.94 99 GLY B C 1
ATOM 4176 O O . GLY B 1 99 ? 19.406 28.062 3.305 1 97.94 99 GLY B O 1
ATOM 4177 N N . ASP B 1 100 ? 19.672 26.016 2.379 1 98.5 100 ASP B N 1
ATOM 4178 C CA . ASP B 1 100 ? 19.906 26.516 1.024 1 98.5 100 ASP B CA 1
ATOM 4179 C C . ASP B 1 100 ? 18.594 26.688 0.267 1 98.5 100 ASP B C 1
ATOM 4181 O O . ASP B 1 100 ? 17.984 25.703 -0.151 1 98.5 100 ASP B O 1
ATOM 4185 N N . LEU B 1 101 ? 18.219 27.953 0.026 1 98.44 101 LEU B N 1
ATOM 4186 C CA . LEU B 1 101 ? 16.906 28.25 -0.521 1 98.44 101 LEU B CA 1
ATOM 4187 C C . LEU B 1 101 ? 16.766 27.719 -1.944 1 98.44 101 LEU B C 1
ATOM 4189 O O . LEU B 1 101 ? 15.672 27.391 -2.391 1 98.44 101 LEU B O 1
ATOM 4193 N N . GLU B 1 102 ? 17.891 27.641 -2.652 1 98.56 102 GLU B N 1
ATOM 4194 C CA . GLU B 1 102 ? 17.828 27.062 -3.99 1 98.56 102 GLU B CA 1
ATOM 4195 C C . GLU B 1 102 ? 17.438 25.594 -3.938 1 98.56 102 GLU B C 1
ATOM 4197 O O . GLU B 1 102 ? 16.625 25.125 -4.73 1 98.56 102 GLU B O 1
ATOM 4202 N N . TYR B 1 103 ? 18.062 24.891 -3.061 1 98.56 103 TYR B N 1
ATOM 4203 C CA . TYR B 1 103 ? 17.703 23.5 -2.879 1 98.56 103 TYR B CA 1
ATOM 4204 C C . TYR B 1 103 ? 16.266 23.359 -2.398 1 98.56 103 TYR B C 1
ATOM 4206 O O . TYR B 1 103 ? 15.508 22.531 -2.904 1 98.56 103 TYR B O 1
ATOM 4214 N N . ALA B 1 104 ? 15.914 24.156 -1.4 1 98.81 104 ALA B N 1
ATOM 4215 C CA . ALA B 1 104 ? 14.562 24.109 -0.861 1 98.81 104 ALA B CA 1
ATOM 4216 C C . ALA B 1 104 ? 13.523 24.328 -1.961 1 98.81 104 ALA B C 1
ATOM 4218 O O . ALA B 1 104 ? 12.523 23.609 -2.023 1 98.81 104 ALA B O 1
ATOM 4219 N N . LYS B 1 105 ? 13.812 25.281 -2.793 1 98.81 105 LYS B N 1
ATOM 4220 C CA . LYS B 1 105 ? 12.883 25.594 -3.873 1 98.81 105 LYS B CA 1
ATOM 4221 C C . LYS B 1 105 ? 12.695 24.406 -4.805 1 98.81 105 LYS B C 1
ATOM 4223 O O . LYS B 1 105 ? 11.57 24.031 -5.133 1 98.81 105 LYS B O 1
ATOM 4228 N N . LYS B 1 106 ? 13.789 23.812 -5.191 1 98.62 106 LYS B N 1
ATOM 4229 C CA . LYS B 1 106 ? 13.742 22.672 -6.082 1 98.62 106 LYS B CA 1
ATOM 4230 C C . LYS B 1 106 ? 12.945 21.516 -5.461 1 98.62 106 LYS B C 1
ATOM 4232 O O . LYS B 1 106 ? 12.07 20.938 -6.113 1 98.62 106 LYS B O 1
ATOM 4237 N N . ALA B 1 107 ? 13.211 21.203 -4.277 1 98.69 107 ALA B N 1
ATOM 4238 C CA . ALA B 1 107 ? 12.57 20.094 -3.586 1 98.69 107 ALA B CA 1
ATOM 4239 C C . ALA B 1 107 ? 11.094 20.375 -3.334 1 98.69 107 ALA B C 1
ATOM 4241 O O . ALA B 1 107 ? 10.242 19.531 -3.588 1 98.69 107 ALA B O 1
ATOM 4242 N N . TYR B 1 108 ? 10.758 21.578 -2.855 1 98.88 108 TYR B N 1
ATOM 4243 C CA . TYR B 1 108 ? 9.383 21.922 -2.521 1 98.88 108 TYR B CA 1
ATOM 4244 C C . TYR B 1 108 ? 8.516 22.016 -3.775 1 98.88 108 TYR B C 1
ATOM 4246 O O . TYR B 1 108 ? 7.328 21.688 -3.74 1 98.88 108 TYR B O 1
ATOM 4254 N N . GLU B 1 109 ? 9.117 22.406 -4.891 1 98.81 109 GLU B N 1
ATOM 4255 C CA . GLU B 1 109 ? 8.359 22.469 -6.137 1 98.81 109 GLU B CA 1
ATOM 4256 C C . GLU B 1 109 ? 7.906 21.078 -6.566 1 98.81 109 GLU B C 1
ATOM 4258 O O . GLU B 1 109 ? 6.777 20.906 -7.031 1 98.81 109 GLU B O 1
ATOM 4263 N N . ILE B 1 110 ? 8.742 20.094 -6.453 1 98.44 110 ILE B N 1
ATOM 4264 C CA . ILE B 1 110 ? 8.375 18.719 -6.77 1 98.44 110 ILE B CA 1
ATOM 4265 C C . ILE B 1 110 ? 7.254 18.266 -5.844 1 98.44 110 ILE B C 1
ATOM 4267 O O . ILE B 1 110 ? 6.238 17.734 -6.305 1 98.44 110 ILE B O 1
ATOM 4271 N N . PHE B 1 111 ? 7.418 18.531 -4.559 1 98.62 111 PHE B N 1
ATOM 4272 C CA . PHE B 1 111 ? 6.449 18.141 -3.541 1 98.62 111 PHE B CA 1
ATOM 4273 C C . PHE B 1 111 ? 5.09 18.766 -3.814 1 98.62 111 PHE B C 1
ATOM 4275 O O . PHE B 1 111 ? 4.074 18.078 -3.861 1 98.62 111 PHE B O 1
ATOM 4282 N N . THR B 1 112 ? 5.047 20.094 -4.031 1 98.62 112 THR B N 1
ATOM 4283 C CA . THR B 1 112 ? 3.791 20.812 -4.148 1 98.62 112 THR B CA 1
ATOM 4284 C C . THR B 1 112 ? 3.08 20.469 -5.453 1 98.62 112 THR B C 1
ATOM 4286 O O . THR B 1 112 ? 1.849 20.438 -5.508 1 98.62 112 THR B O 1
ATOM 4289 N N . GLU B 1 113 ? 3.824 20.203 -6.465 1 97.81 113 GLU B N 1
ATOM 4290 C CA . GLU B 1 113 ? 3.197 19.781 -7.719 1 97.81 113 GLU B CA 1
ATOM 4291 C C . GLU B 1 113 ? 2.527 18.422 -7.578 1 97.81 113 GLU B C 1
ATOM 4293 O O . GLU B 1 113 ? 1.416 18.219 -8.07 1 97.81 113 GLU B O 1
ATOM 4298 N N . ASP B 1 114 ? 3.229 17.516 -6.949 1 97.31 114 ASP B N 1
ATOM 4299 C CA . ASP B 1 114 ? 2.631 16.203 -6.73 1 97.31 114 ASP B CA 1
ATOM 4300 C C . ASP B 1 114 ? 1.397 16.312 -5.836 1 97.31 114 ASP B C 1
ATOM 4302 O O . ASP B 1 114 ? 0.414 15.594 -6.043 1 97.31 114 ASP B O 1
ATOM 4306 N N . LEU B 1 115 ? 1.513 17.141 -4.84 1 98.06 115 LEU B N 1
ATOM 4307 C CA . LEU B 1 115 ? 0.368 17.375 -3.965 1 98.06 115 LEU B CA 1
ATOM 4308 C C . LEU B 1 115 ? -0.805 17.953 -4.746 1 98.06 115 LEU B C 1
ATOM 4310 O O . LEU B 1 115 ? -1.952 17.547 -4.547 1 98.06 115 LEU B O 1
ATOM 4314 N N . ARG B 1 116 ? -0.536 18.891 -5.609 1 98.12 116 ARG B N 1
ATOM 4315 C CA . ARG B 1 116 ? -1.558 19.516 -6.445 1 98.12 116 ARG B CA 1
ATOM 4316 C C . ARG B 1 116 ? -2.283 18.469 -7.289 1 98.12 116 ARG B C 1
ATOM 4318 O O . ARG B 1 116 ? -3.498 18.547 -7.477 1 98.12 116 ARG B O 1
ATOM 4325 N N . ARG B 1 117 ? -1.619 17.453 -7.715 1 97.06 117 ARG B N 1
ATOM 4326 C CA . ARG B 1 117 ? -2.176 16.438 -8.609 1 97.06 117 ARG B CA 1
ATOM 4327 C C . ARG B 1 117 ? -2.857 15.336 -7.82 1 97.06 117 ARG B C 1
ATOM 4329 O O . ARG B 1 117 ? -3.623 14.547 -8.383 1 97.06 117 ARG B O 1
ATOM 4336 N N . SER B 1 118 ? -2.547 15.242 -6.547 1 97.56 118 SER B N 1
ATOM 4337 C CA . SER B 1 118 ? -3.105 14.188 -5.707 1 97.56 118 SER B CA 1
ATOM 4338 C C . SER B 1 118 ? -4.543 14.5 -5.312 1 97.56 118 SER B C 1
ATOM 4340 O O . SER B 1 118 ? -5.09 15.531 -5.699 1 97.56 118 SER B O 1
ATOM 4342 N N . ALA B 1 119 ? -5.16 13.656 -4.5 1 98.56 119 ALA B N 1
ATOM 4343 C CA . ALA B 1 119 ? -6.539 13.844 -4.051 1 98.56 119 ALA B CA 1
ATOM 4344 C C . ALA B 1 119 ? -6.594 14.672 -2.773 1 98.56 119 ALA B C 1
ATOM 4346 O O . ALA B 1 119 ? -7.676 14.938 -2.242 1 98.56 119 ALA B O 1
ATOM 4347 N N . THR B 1 120 ? -5.445 15.172 -2.275 1 98.81 120 THR B N 1
ATOM 4348 C CA . THR B 1 120 ? -5.375 15.898 -1.014 1 98.81 120 THR B CA 1
ATOM 4349 C C . THR B 1 120 ? -5.621 17.391 -1.235 1 98.81 120 THR B C 1
ATOM 4351 O O . THR B 1 120 ? -4.957 18.016 -2.066 1 98.81 120 THR B O 1
ATOM 4354 N N . SER B 1 121 ? -6.566 17.922 -0.465 1 98.56 121 SER B N 1
ATOM 4355 C CA . SER B 1 121 ? -6.926 19.328 -0.63 1 98.56 121 SER B CA 1
ATOM 4356 C C . SER B 1 121 ? -6.477 20.156 0.568 1 98.56 121 SER B C 1
ATOM 4358 O O . SER B 1 121 ? -6.293 21.375 0.456 1 98.56 121 SER B O 1
ATOM 4360 N N . ARG B 1 122 ? -6.41 19.531 1.73 1 98.81 122 ARG B N 1
ATOM 4361 C CA . ARG B 1 122 ? -6.012 20.203 2.963 1 98.81 122 ARG B CA 1
ATOM 4362 C C . ARG B 1 122 ? -4.824 19.5 3.611 1 98.81 122 ARG B C 1
ATOM 4364 O O . ARG B 1 122 ? -4.762 18.266 3.625 1 98.81 122 ARG B O 1
ATOM 4371 N N . VAL B 1 123 ? -3.9 20.312 4.105 1 98.88 123 VAL B N 1
ATOM 4372 C CA . VAL B 1 123 ? -2.717 19.703 4.703 1 98.88 123 VAL B CA 1
ATOM 4373 C C . VAL B 1 123 ? -2.342 20.453 5.984 1 98.88 123 VAL B C 1
ATOM 4375 O O . VAL B 1 123 ? -2.619 21.641 6.121 1 98.88 123 VAL B O 1
ATOM 4378 N N . ASN B 1 124 ? -1.845 19.75 6.906 1 98.75 124 ASN B N 1
ATOM 4379 C CA . ASN B 1 124 ? -1.094 20.234 8.055 1 98.75 124 ASN B CA 1
ATOM 4380 C C . ASN B 1 124 ? 0.382 19.859 7.965 1 98.75 124 ASN B C 1
ATOM 4382 O O . ASN B 1 124 ? 0.753 18.719 8.234 1 98.75 124 ASN B O 1
ATOM 4386 N N . VAL B 1 125 ? 1.289 20.875 7.699 1 98.81 125 VAL B N 1
ATOM 4387 C CA . VAL B 1 125 ? 2.6 20.547 7.141 1 98.81 125 VAL B CA 1
ATOM 4388 C C . VAL B 1 125 ? 3.693 21 8.109 1 98.81 125 VAL B C 1
ATOM 4390 O O . VAL B 1 125 ? 3.627 22.094 8.672 1 98.81 125 VAL B O 1
ATOM 4393 N N . PHE B 1 126 ? 4.641 20.109 8.312 1 98.88 126 PHE B N 1
ATOM 4394 C CA . PHE B 1 126 ? 5.906 20.453 8.945 1 98.88 126 PHE B CA 1
ATOM 4395 C C . PHE B 1 126 ? 6.898 20.984 7.914 1 98.88 126 PHE B C 1
ATOM 4397 O O . PHE B 1 126 ? 7.137 20.344 6.891 1 98.88 126 PHE B O 1
ATOM 4404 N N . ALA B 1 127 ? 7.453 22.141 8.164 1 98.81 127 ALA B N 1
ATOM 4405 C CA . ALA B 1 127 ? 8.594 22.625 7.391 1 98.81 127 ALA B CA 1
ATOM 4406 C C . ALA B 1 127 ? 9.914 22.219 8.047 1 98.81 127 ALA B C 1
ATOM 4408 O O . ALA B 1 127 ? 10.047 21.094 8.539 1 98.81 127 ALA B O 1
ATOM 4409 N N . THR B 1 128 ? 10.992 23.016 7.914 1 98.81 128 THR B N 1
ATOM 4410 C CA . THR B 1 128 ? 12.25 22.844 8.633 1 98.81 128 THR B CA 1
ATOM 4411 C C . THR B 1 128 ? 12.445 23.953 9.664 1 98.81 128 THR B C 1
ATOM 4413 O O . THR B 1 128 ? 11.531 24.75 9.914 1 98.81 128 THR B O 1
ATOM 4416 N N . ILE B 1 129 ? 13.617 23.984 10.305 1 98.75 129 ILE B N 1
ATOM 4417 C CA . ILE B 1 129 ? 13.906 25.016 11.305 1 98.75 129 ILE B CA 1
ATOM 4418 C C . ILE B 1 129 ? 14.203 26.328 10.609 1 98.75 129 ILE B C 1
ATOM 4420 O O . ILE B 1 129 ? 14.281 27.375 11.258 1 98.75 129 ILE B O 1
ATOM 4424 N N . HIS B 1 130 ? 14.328 26.359 9.281 1 98.69 130 HIS B N 1
ATOM 4425 C CA . HIS B 1 130 ? 14.773 27.516 8.516 1 98.69 130 HIS B CA 1
ATOM 4426 C C . HIS B 1 130 ? 13.602 28.422 8.156 1 98.69 130 HIS B C 1
ATOM 4428 O O . HIS B 1 130 ? 12.766 28.062 7.32 1 98.69 130 HIS B O 1
ATOM 4434 N N . ARG B 1 131 ? 13.609 29.609 8.695 1 98.56 131 ARG B N 1
ATOM 4435 C CA . ARG B 1 131 ? 12.5 30.547 8.586 1 98.56 131 ARG B CA 1
ATOM 4436 C C . ARG B 1 131 ? 12.164 30.828 7.125 1 98.56 131 ARG B C 1
ATOM 4438 O O . ARG B 1 131 ? 11.016 30.703 6.703 1 98.56 131 ARG B O 1
ATOM 4445 N N . GLU B 1 132 ? 13.156 31.172 6.32 1 98.69 132 GLU B N 1
ATOM 4446 C CA . GLU B 1 132 ? 12.938 31.562 4.93 1 98.69 132 GLU B CA 1
ATOM 4447 C C . GLU B 1 132 ? 12.406 30.391 4.109 1 98.69 132 GLU B C 1
ATOM 4449 O O . GLU B 1 132 ? 11.555 30.578 3.234 1 98.69 132 GLU B O 1
ATOM 4454 N N . ALA B 1 133 ? 12.922 29.203 4.363 1 98.88 133 ALA B N 1
ATOM 4455 C CA . ALA B 1 133 ? 12.438 28.016 3.668 1 98.88 133 ALA B CA 1
ATOM 4456 C C . ALA B 1 133 ? 10.977 27.734 4.02 1 98.88 133 ALA B C 1
ATOM 4458 O O . ALA B 1 133 ? 10.211 27.266 3.174 1 98.88 133 ALA B O 1
ATOM 4459 N N . ALA B 1 134 ? 10.625 27.953 5.254 1 98.88 134 ALA B N 1
ATOM 4460 C CA . ALA B 1 134 ? 9.242 27.75 5.68 1 98.88 134 ALA B CA 1
ATOM 4461 C C . ALA B 1 134 ? 8.297 28.703 4.957 1 98.88 134 ALA B C 1
ATOM 4463 O O . ALA B 1 134 ? 7.203 28.312 4.539 1 98.88 134 ALA B O 1
ATOM 4464 N N . VAL B 1 135 ? 8.719 29.938 4.832 1 98.88 135 VAL B N 1
ATOM 4465 C CA . VAL B 1 135 ? 7.93 30.922 4.102 1 98.88 135 VAL B CA 1
ATOM 4466 C C . VAL B 1 135 ? 7.789 30.5 2.643 1 98.88 135 VAL B C 1
ATOM 4468 O O . VAL B 1 135 ? 6.691 30.531 2.08 1 98.88 135 VAL B O 1
ATOM 4471 N N . LEU B 1 136 ? 8.906 30.062 2.064 1 98.88 136 LEU B N 1
ATOM 4472 C CA . LEU B 1 136 ? 8.914 29.609 0.679 1 98.88 136 LEU B CA 1
ATOM 4473 C C . LEU B 1 136 ? 7.945 28.453 0.482 1 98.88 136 LEU B C 1
ATOM 4475 O O . LEU B 1 136 ? 7.211 28.406 -0.508 1 98.88 136 LEU B O 1
ATOM 4479 N N . LEU B 1 137 ? 7.953 27.5 1.395 1 98.94 137 LEU B N 1
ATOM 4480 C CA . LEU B 1 137 ? 7.031 26.359 1.336 1 98.94 137 LEU B CA 1
ATOM 4481 C C . LEU B 1 137 ? 5.586 26.844 1.3 1 98.94 137 LEU B C 1
ATOM 4483 O O . LEU B 1 137 ? 4.789 26.375 0.482 1 98.94 137 LEU B O 1
ATOM 4487 N N . MET B 1 138 ? 5.254 27.75 2.209 1 98.88 138 MET B N 1
ATOM 4488 C CA . MET B 1 138 ? 3.893 28.281 2.281 1 98.88 138 MET B CA 1
ATOM 4489 C C . MET B 1 138 ? 3.512 28.984 0.982 1 98.88 138 MET B C 1
ATOM 4491 O O . MET B 1 138 ? 2.391 28.828 0.496 1 98.88 138 MET B O 1
ATOM 4495 N N . ASP B 1 139 ? 4.457 29.734 0.411 1 98.88 139 ASP B N 1
ATOM 4496 C CA . ASP B 1 139 ? 4.227 30.391 -0.873 1 98.88 139 ASP B CA 1
ATOM 4497 C C . ASP B 1 139 ? 3.893 29.359 -1.959 1 98.88 139 ASP B C 1
ATOM 4499 O O . ASP B 1 139 ? 2.945 29.562 -2.727 1 98.88 139 ASP B O 1
ATOM 4503 N N . LEU B 1 140 ? 4.641 28.328 -2.033 1 98.88 140 LEU B N 1
ATOM 4504 C CA . LEU B 1 140 ? 4.5 27.328 -3.094 1 98.88 140 LEU B CA 1
ATOM 4505 C C . LEU B 1 140 ? 3.23 26.5 -2.902 1 98.88 140 LEU B C 1
ATOM 4507 O O . LEU B 1 140 ? 2.59 26.109 -3.877 1 98.88 140 LEU B O 1
ATOM 4511 N N . LEU B 1 141 ? 2.863 26.234 -1.659 1 98.88 141 LEU B N 1
ATOM 4512 C CA . LEU B 1 141 ? 1.605 25.547 -1.386 1 98.88 141 LEU B CA 1
ATOM 4513 C C . LEU B 1 141 ? 0.416 26.391 -1.831 1 98.88 141 LEU B C 1
ATOM 4515 O O . LEU B 1 141 ? -0.509 25.875 -2.467 1 98.88 141 LEU B O 1
ATOM 4519 N N . GLU B 1 142 ? 0.466 27.672 -1.52 1 98.56 142 GLU B N 1
ATOM 4520 C CA . GLU B 1 142 ? -0.608 28.578 -1.93 1 98.56 142 GLU B CA 1
ATOM 4521 C C . GLU B 1 142 ? -0.671 28.703 -3.449 1 98.56 142 GLU B C 1
ATOM 4523 O O . GLU B 1 142 ? -1.758 28.734 -4.031 1 98.56 142 GLU B O 1
ATOM 4528 N N . LYS B 1 143 ? 0.502 28.797 -4.031 1 98.44 143 LYS B N 1
ATOM 4529 C CA . LYS B 1 143 ? 0.559 28.844 -5.492 1 98.44 143 LYS B CA 1
ATOM 4530 C C . LYS B 1 143 ? -0.077 27.594 -6.105 1 98.44 143 LYS B C 1
ATOM 4532 O O . LYS B 1 143 ? -0.731 27.688 -7.145 1 98.44 143 LYS B O 1
ATOM 4537 N N . ALA B 1 144 ? 0.066 26.453 -5.469 1 98.31 144 ALA B N 1
ATOM 4538 C CA . ALA B 1 144 ? -0.493 25.172 -5.934 1 98.31 144 ALA B CA 1
ATOM 4539 C C . ALA B 1 144 ? -1.993 25.109 -5.664 1 98.31 144 ALA B C 1
ATOM 4541 O O . ALA B 1 144 ? -2.67 24.188 -6.117 1 98.31 144 ALA B O 1
ATOM 4542 N N . GLY B 1 145 ? -2.527 26.031 -4.887 1 98.19 145 GLY B N 1
ATOM 4543 C CA . GLY B 1 145 ? -3.947 26.078 -4.582 1 98.19 145 GLY B CA 1
ATOM 4544 C C . GLY B 1 145 ? -4.332 25.266 -3.367 1 98.19 145 GLY B C 1
ATOM 4545 O O . GLY B 1 145 ? -5.516 25.047 -3.105 1 98.19 145 GLY B O 1
ATOM 4546 N N . ILE B 1 146 ? -3.332 24.797 -2.619 1 98.44 146 ILE B N 1
ATOM 4547 C CA . ILE B 1 146 ? -3.564 23.969 -1.441 1 98.44 146 ILE B CA 1
ATOM 4548 C C . ILE B 1 146 ? -3.812 24.859 -0.225 1 98.44 146 ILE B C 1
ATOM 4550 O O . ILE B 1 146 ? -3.205 25.922 -0.093 1 98.44 146 ILE B O 1
ATOM 4554 N N . CYS B 1 147 ? -4.719 24.453 0.652 1 98.31 147 CYS B N 1
ATOM 4555 C CA . CYS B 1 147 ? -5.031 25.203 1.863 1 98.31 147 CYS B CA 1
ATOM 4556 C C . CYS B 1 147 ? -4.746 24.375 3.107 1 98.31 147 CYS B C 1
ATOM 4558 O O . CYS B 1 147 ? -4.723 23.141 3.047 1 98.31 147 CYS B O 1
ATOM 4560 N N . GLY B 1 148 ? -4.504 25 4.223 1 98.69 148 GLY B N 1
ATOM 4561 C CA . GLY B 1 148 ? -4.297 24.328 5.496 1 98.69 148 GLY B CA 1
ATOM 4562 C C . GLY B 1 148 ? -3.377 25.094 6.43 1 98.69 148 GLY B C 1
ATOM 4563 O O . GLY B 1 148 ? -3.564 26.281 6.652 1 98.69 148 GLY B O 1
ATOM 4564 N N . PHE B 1 149 ? -2.508 24.391 7.051 1 98.88 149 PHE B N 1
ATOM 4565 C CA . PHE B 1 149 ? -1.574 24.969 8.008 1 98.88 149 PHE B CA 1
ATOM 4566 C C . PHE B 1 149 ? -0.15 24.5 7.723 1 98.88 149 PHE B C 1
ATOM 4568 O O . PHE B 1 149 ? 0.06 23.391 7.219 1 98.88 149 PHE B O 1
ATOM 4575 N N . ALA B 1 150 ? 0.782 25.328 7.953 1 98.88 150 ALA B N 1
ATOM 4576 C CA . ALA B 1 150 ? 2.201 24.984 7.918 1 98.88 150 ALA B CA 1
ATOM 4577 C C . ALA B 1 150 ? 2.959 25.656 9.055 1 98.88 150 ALA B C 1
ATOM 4579 O O . ALA B 1 150 ? 2.553 26.734 9.523 1 98.88 150 ALA B O 1
ATOM 4580 N N . GLY B 1 151 ? 3.977 25 9.508 1 98.75 151 GLY B N 1
ATOM 4581 C CA . GLY B 1 151 ? 4.715 25.594 10.617 1 98.75 151 GLY B CA 1
ATOM 4582 C C . GLY B 1 151 ? 6.219 25.438 10.477 1 98.75 151 GLY B C 1
ATOM 4583 O O . GLY B 1 151 ? 6.703 24.406 10.023 1 98.75 151 GLY B O 1
ATOM 4584 N N . LYS B 1 152 ? 6.953 26.516 10.82 1 98.88 152 LYS B N 1
ATOM 4585 C CA . LYS B 1 152 ? 8.391 26.391 11.055 1 98.88 152 LYS B CA 1
ATOM 4586 C C . LYS B 1 152 ? 8.68 25.469 12.234 1 98.88 152 LYS B C 1
ATOM 4588 O O . LYS B 1 152 ? 8.125 25.641 13.32 1 98.88 152 LYS B O 1
ATOM 4593 N N . VAL B 1 153 ? 9.539 24.531 12.023 1 98.88 153 VAL B N 1
ATOM 4594 C CA . VAL B 1 153 ? 9.867 23.562 13.07 1 98.88 153 VAL B CA 1
ATOM 4595 C C . VAL B 1 153 ? 10.766 24.219 14.117 1 98.88 153 VAL B C 1
ATOM 4597 O O . VAL B 1 153 ? 11.633 25.031 13.781 1 98.88 153 VAL B O 1
ATOM 4600 N N . CYS B 1 154 ? 10.523 23.938 15.383 1 98.81 154 CYS B N 1
ATOM 4601 C CA . CYS B 1 154 ? 11.352 24.375 16.5 1 98.81 154 CYS B CA 1
ATOM 4602 C C . CYS B 1 154 ? 12.117 23.203 17.109 1 98.81 154 CYS B C 1
ATOM 4604 O O . CYS B 1 154 ? 11.523 22.188 17.453 1 98.81 154 CYS B O 1
ATOM 4606 N N . MET B 1 155 ? 13.344 23.312 17.188 1 98.31 155 MET B N 1
ATOM 4607 C CA . MET B 1 155 ? 14.227 22.266 17.672 1 98.31 155 MET B CA 1
ATOM 4608 C C . MET B 1 155 ? 15.539 22.844 18.172 1 98.31 155 MET B C 1
ATOM 4610 O O . MET B 1 155 ? 16.312 23.406 17.391 1 98.31 155 MET B O 1
ATOM 4614 N N . ASP B 1 156 ? 15.891 22.688 19.547 1 98.38 156 ASP B N 1
ATOM 4615 C CA . ASP B 1 156 ? 17.094 23.344 20.047 1 98.38 156 ASP B CA 1
ATOM 4616 C C . ASP B 1 156 ? 17.938 22.375 20.875 1 98.38 156 ASP B C 1
ATOM 4618 O O . ASP B 1 156 ? 18.906 22.797 21.531 1 98.38 156 ASP B O 1
ATOM 4622 N N . ARG B 1 157 ? 17.594 21.078 20.891 1 97.69 157 ARG B N 1
ATOM 4623 C CA . ARG B 1 157 ? 18.422 20.094 21.578 1 97.69 157 ARG B CA 1
ATOM 4624 C C . ARG B 1 157 ? 18.25 18.719 20.953 1 97.69 157 ARG B C 1
ATOM 4626 O O . ARG B 1 157 ? 17.312 18.484 20.203 1 97.69 157 ARG B O 1
ATOM 4633 N N . ASN B 1 158 ? 19.172 17.75 21.234 1 96.88 158 ASN B N 1
ATOM 4634 C CA . ASN B 1 158 ? 19.141 16.344 20.859 1 96.88 158 ASN B CA 1
ATOM 4635 C C . ASN B 1 158 ? 18.938 16.156 19.359 1 96.88 158 ASN B C 1
ATOM 4637 O O . ASN B 1 158 ? 18.109 15.367 18.938 1 96.88 158 ASN B O 1
ATOM 4641 N N . CYS B 1 159 ? 19.484 16.906 18.578 1 95.88 159 CYS B N 1
ATOM 4642 C CA . CYS B 1 159 ? 19.562 16.875 17.125 1 95.88 159 CYS B CA 1
ATOM 4643 C C . CYS B 1 159 ? 20.953 17.297 16.641 1 95.88 159 CYS B C 1
ATOM 4645 O O . CYS B 1 159 ? 21.766 17.797 17.422 1 95.88 159 CYS B O 1
ATOM 4647 N N . PRO B 1 160 ? 21.266 17.031 15.461 1 96.69 160 PRO B N 1
ATOM 4648 C CA . PRO B 1 160 ? 22.625 17.344 14.992 1 96.69 160 PRO B CA 1
ATOM 4649 C C . PRO B 1 160 ? 22.953 18.828 15.062 1 96.69 160 PRO B C 1
ATOM 4651 O O . PRO B 1 160 ? 22.078 19.672 14.82 1 96.69 160 PRO B O 1
ATOM 4654 N N . ASP B 1 161 ? 24.219 19.125 15.234 1 95.81 161 ASP B N 1
ATOM 4655 C CA . ASP B 1 161 ? 24.672 20.5 15.406 1 95.81 161 ASP B CA 1
ATOM 4656 C C . ASP B 1 161 ? 24.359 21.344 14.172 1 95.81 161 ASP B C 1
ATOM 4658 O O . ASP B 1 161 ? 24.047 22.531 14.289 1 95.81 161 ASP B O 1
ATOM 4662 N N . ASP B 1 162 ? 24.406 20.719 13.062 1 95.44 162 ASP B N 1
ATOM 4663 C CA . ASP B 1 162 ? 24.203 21.469 11.82 1 95.44 162 ASP B CA 1
ATOM 4664 C C . ASP B 1 162 ? 22.719 21.625 11.508 1 95.44 162 ASP B C 1
ATOM 4666 O O . ASP B 1 162 ? 22.359 22.219 10.5 1 95.44 162 ASP B O 1
ATOM 4670 N N . TYR B 1 163 ? 21.891 21.062 12.32 1 97.81 163 TYR B N 1
ATOM 4671 C CA . TYR B 1 163 ? 20.438 21.188 12.18 1 97.81 163 TYR B CA 1
ATOM 4672 C C . TYR B 1 163 ? 19.781 21.391 13.531 1 97.81 163 TYR B C 1
ATOM 4674 O O . TYR B 1 163 ? 18.859 20.672 13.898 1 97.81 163 TYR B O 1
ATOM 4682 N N . ARG B 1 164 ? 20.266 22.266 14.234 1 97.81 164 ARG B N 1
ATOM 4683 C CA . ARG B 1 164 ? 19.812 22.641 15.57 1 97.81 164 ARG B CA 1
ATOM 4684 C C . ARG B 1 164 ? 19.781 24.156 15.727 1 97.81 164 ARG B C 1
ATOM 4686 O O . ARG B 1 164 ? 20.703 24.844 15.297 1 97.81 164 ARG B O 1
ATOM 4693 N N . GLU B 1 165 ? 18.734 24.672 16.281 1 98 165 GLU B N 1
ATOM 4694 C CA . GLU B 1 165 ? 18.734 26.094 16.609 1 98 165 GLU B CA 1
ATOM 4695 C C . GLU B 1 165 ? 19.625 26.375 17.812 1 98 165 GLU B C 1
ATOM 4697 O O . GLU B 1 165 ? 19.766 25.547 18.703 1 98 165 GLU B O 1
ATOM 4702 N N . GLU B 1 166 ? 20.203 27.562 17.812 1 97.06 166 GLU B N 1
ATOM 4703 C CA . GLU B 1 166 ? 21.281 27.906 18.734 1 97.06 166 GLU B CA 1
ATOM 4704 C C . GLU B 1 166 ? 20.844 27.719 20.188 1 97.06 166 GLU B C 1
ATOM 4706 O O . GLU B 1 166 ? 21.594 27.172 21 1 97.06 166 GLU B O 1
ATOM 4711 N N . ASP B 1 167 ? 19.734 28.266 20.547 1 97.25 167 ASP B N 1
ATOM 4712 C CA . ASP B 1 167 ? 19.172 28.156 21.875 1 97.25 167 ASP B CA 1
ATOM 4713 C C . ASP B 1 167 ? 17.672 28.469 21.875 1 97.25 167 ASP B C 1
ATOM 4715 O O . ASP B 1 167 ? 17.109 28.75 20.828 1 97.25 167 ASP B O 1
ATOM 4719 N N . ALA B 1 168 ? 17.047 28.328 23 1 98.31 168 ALA B N 1
ATOM 4720 C CA . ALA B 1 168 ? 15.617 28.531 23.156 1 98.31 168 ALA B CA 1
ATOM 4721 C C . ALA B 1 168 ? 15.203 29.922 22.703 1 98.31 168 ALA B C 1
ATOM 4723 O O . ALA B 1 168 ? 14.195 30.094 22.031 1 98.31 168 ALA B O 1
ATOM 4724 N N . ARG B 1 169 ? 15.945 30.906 23.094 1 97.88 169 ARG B N 1
ATOM 4725 C CA . ARG B 1 169 ? 15.633 32.312 22.781 1 97.88 169 ARG B CA 1
ATOM 4726 C C . ARG B 1 169 ? 15.672 32.562 21.281 1 97.88 169 ARG B C 1
ATOM 4728 O O . ARG B 1 169 ? 14.758 33.156 20.719 1 97.88 169 ARG B O 1
ATOM 4735 N N . THR B 1 170 ? 16.719 32.094 20.703 1 97.94 170 THR B N 1
ATOM 4736 C CA . THR B 1 170 ? 16.859 32.25 19.266 1 97.94 170 THR B CA 1
ATOM 4737 C C . THR B 1 170 ? 15.734 31.547 18.531 1 97.94 170 THR B C 1
ATOM 4739 O O . THR B 1 170 ? 15.172 32.094 17.578 1 97.94 170 THR B O 1
ATOM 4742 N N . SER B 1 171 ? 15.445 30.344 18.906 1 98.31 171 SER B N 1
ATOM 4743 C CA . SER B 1 171 ? 14.367 29.578 18.281 1 98.31 171 SER B CA 1
ATOM 4744 C C . SER B 1 171 ? 13.039 30.328 18.391 1 98.31 171 SER B C 1
ATOM 4746 O O . SER B 1 171 ? 12.297 30.438 17.406 1 98.31 171 SER B O 1
ATOM 4748 N N . ALA B 1 172 ? 12.727 30.797 19.562 1 98.38 172 ALA B N 1
ATOM 4749 C CA . ALA B 1 172 ? 11.484 31.531 19.797 1 98.38 172 ALA B CA 1
ATOM 4750 C C . ALA B 1 172 ? 11.438 32.812 18.969 1 98.38 172 ALA B C 1
ATOM 4752 O O . ALA B 1 172 ? 10.391 33.156 18.406 1 98.38 172 ALA B O 1
ATOM 4753 N N . GLU B 1 173 ? 12.531 33.531 18.938 1 98.25 173 GLU B N 1
ATOM 4754 C CA . GLU B 1 173 ? 12.602 34.75 18.188 1 98.25 173 GLU B CA 1
ATOM 4755 C C . GLU B 1 173 ? 12.414 34.5 16.688 1 98.25 173 GLU B C 1
ATOM 4757 O O . GLU B 1 173 ? 11.711 35.25 16.016 1 98.25 173 GLU B O 1
ATOM 4762 N N . GLU B 1 174 ? 13.086 33.5 16.188 1 98.44 174 GLU B N 1
ATOM 4763 C CA . GLU B 1 174 ? 12.938 33.156 14.781 1 98.44 174 GLU B CA 1
ATOM 4764 C C . GLU B 1 174 ? 11.508 32.719 14.461 1 98.44 174 GLU B C 1
ATOM 4766 O O . GLU B 1 174 ? 11.008 32.969 13.367 1 98.44 174 GLU B O 1
ATOM 4771 N N . THR B 1 175 ? 10.891 32.031 15.367 1 98.75 175 THR B N 1
ATOM 4772 C CA . THR B 1 175 ? 9.492 31.656 15.211 1 98.75 175 THR B CA 1
ATOM 4773 C C . THR B 1 175 ? 8.602 32.906 15.148 1 98.75 175 THR B C 1
ATOM 4775 O O . THR B 1 175 ? 7.684 32.969 14.328 1 98.75 175 THR B O 1
ATOM 4778 N N . ARG B 1 176 ? 8.859 33.875 16.016 1 98.5 176 ARG B N 1
ATOM 4779 C CA . ARG B 1 176 ? 8.094 35.094 16.016 1 98.5 176 ARG B CA 1
ATOM 4780 C C . ARG B 1 176 ? 8.281 35.875 14.703 1 98.5 176 ARG B C 1
ATOM 4782 O O . ARG B 1 176 ? 7.316 36.406 14.148 1 98.5 176 ARG B O 1
ATOM 4789 N N . LYS B 1 177 ? 9.539 35.969 14.273 1 98.75 177 LYS B N 1
ATOM 4790 C CA . LYS B 1 177 ? 9.812 36.625 13 1 98.75 177 LYS B CA 1
ATOM 4791 C C . LYS B 1 177 ? 9.086 35.906 11.859 1 98.75 177 LYS B C 1
ATOM 4793 O O . LYS B 1 177 ? 8.523 36.594 10.984 1 98.75 177 LYS B O 1
ATOM 4798 N N . TRP B 1 178 ? 9.148 34.625 11.844 1 98.75 178 TRP B N 1
ATOM 4799 C CA . TRP B 1 178 ? 8.406 33.844 10.859 1 98.75 178 TRP B CA 1
ATOM 4800 C C . TRP B 1 178 ? 6.918 34.156 10.914 1 98.75 178 TRP B C 1
ATOM 4802 O O . TRP B 1 178 ? 6.305 34.469 9.883 1 98.75 178 TRP B O 1
ATOM 4812 N N . TYR B 1 179 ? 6.324 34.125 12.062 1 98.75 179 TYR B N 1
ATOM 4813 C CA . TYR B 1 179 ? 4.906 34.406 12.273 1 98.75 179 TYR B CA 1
ATOM 4814 C C . TYR B 1 179 ? 4.52 35.781 11.742 1 98.75 179 TYR B C 1
ATOM 4816 O O . TYR B 1 179 ? 3.506 35.906 11.055 1 98.75 179 TYR B O 1
ATOM 4824 N N . GLU B 1 180 ? 5.309 36.75 12.031 1 98.62 180 GLU B N 1
ATOM 4825 C CA . GLU B 1 180 ? 5.016 38.125 11.594 1 98.62 180 GLU B CA 1
ATOM 4826 C C . GLU B 1 180 ? 4.949 38.219 10.078 1 98.62 180 GLU B C 1
ATOM 4828 O O . GLU B 1 180 ? 4.18 39 9.531 1 98.62 180 GLU B O 1
ATOM 4833 N N . THR B 1 181 ? 5.738 37.375 9.438 1 98.44 181 THR B N 1
ATOM 4834 C CA . THR B 1 181 ? 5.797 37.406 7.984 1 98.44 181 THR B CA 1
ATOM 4835 C C . THR B 1 181 ? 4.555 36.75 7.391 1 98.44 181 THR B C 1
ATOM 4837 O O . THR B 1 181 ? 4.113 37.094 6.301 1 98.44 181 THR B O 1
ATOM 4840 N N . VAL B 1 182 ? 3.945 35.812 8.109 1 98.62 182 VAL B N 1
ATOM 4841 C CA . VAL B 1 182 ? 2.969 34.938 7.449 1 98.62 182 VAL B CA 1
ATOM 4842 C C . VAL B 1 182 ? 1.619 35.062 8.156 1 98.62 182 VAL B C 1
ATOM 4844 O O . VAL B 1 182 ? 0.646 34.406 7.754 1 98.62 182 VAL B O 1
ATOM 4847 N N . LYS B 1 183 ? 1.412 35.812 9.203 1 98.06 183 LYS B N 1
ATOM 4848 C CA . LYS B 1 183 ? 0.272 35.812 10.109 1 98.06 183 LYS B CA 1
ATOM 4849 C C . LYS B 1 183 ? -1.012 36.219 9.383 1 98.06 183 LYS B C 1
ATOM 4851 O O . LYS B 1 183 ? -2.109 35.844 9.812 1 98.06 183 LYS B O 1
ATOM 4856 N N . ASP B 1 184 ? -0.927 36.938 8.242 1 97.94 184 ASP B N 1
ATOM 4857 C CA . ASP B 1 184 ? -2.113 37.438 7.559 1 97.94 184 ASP B CA 1
ATOM 4858 C C . ASP B 1 184 ? -2.568 36.469 6.469 1 97.94 184 ASP B C 1
ATOM 4860 O O . ASP B 1 184 ? -3.562 36.719 5.785 1 97.94 184 ASP B O 1
ATOM 4864 N N . ARG B 1 185 ? -1.845 35.344 6.379 1 97.69 185 ARG B N 1
ATOM 4865 C CA . ARG B 1 185 ? -2.203 34.375 5.359 1 97.69 185 ARG B CA 1
ATOM 4866 C C . ARG B 1 185 ? -3.531 33.688 5.691 1 97.69 185 ARG B C 1
ATOM 4868 O O . ARG B 1 185 ? -3.795 33.375 6.852 1 97.69 185 ARG B O 1
ATOM 4875 N N . THR B 1 186 ? -4.332 33.469 4.625 1 95.56 186 THR B N 1
ATOM 4876 C CA . THR B 1 186 ? -5.652 32.906 4.863 1 95.56 186 THR B CA 1
ATOM 4877 C C . THR B 1 186 ? -5.758 31.516 4.238 1 95.56 186 THR B C 1
ATOM 4879 O O . THR B 1 186 ? -6.602 30.719 4.641 1 95.56 186 THR B O 1
ATOM 4882 N N . MET B 1 187 ? -4.922 31.203 3.23 1 97.38 187 MET B N 1
ATOM 4883 C CA . MET B 1 187 ? -4.941 29.875 2.604 1 97.38 187 MET B CA 1
ATOM 4884 C C . MET B 1 187 ? -4.066 28.906 3.375 1 97.38 187 MET B C 1
ATOM 4886 O O . MET B 1 187 ? -4.555 27.891 3.877 1 97.38 187 MET B O 1
ATOM 4890 N N . MET B 1 188 ? -2.793 29.281 3.484 1 98.44 188 MET B N 1
ATOM 4891 C CA . MET B 1 188 ? -1.868 28.531 4.332 1 98.44 188 MET B CA 1
ATOM 4892 C C . MET B 1 188 ? -1.592 29.281 5.629 1 98.44 188 MET B C 1
ATOM 4894 O O . MET B 1 188 ? -0.716 30.141 5.676 1 98.44 188 MET B O 1
ATOM 4898 N N . ARG B 1 189 ? -2.24 28.922 6.676 1 98.56 189 ARG B N 1
ATOM 4899 C CA . ARG B 1 189 ? -2.148 29.641 7.949 1 98.56 189 ARG B CA 1
ATOM 4900 C C . ARG B 1 189 ? -1.012 29.078 8.805 1 98.56 189 ARG B C 1
ATOM 4902 O O . ARG B 1 189 ? -0.621 27.922 8.656 1 98.56 189 ARG B O 1
ATOM 4909 N N . PRO B 1 190 ? -0.521 29.938 9.617 1 98.81 190 PRO B N 1
ATOM 4910 C CA . PRO B 1 190 ? 0.578 29.469 10.477 1 98.81 190 PRO B CA 1
ATOM 4911 C C . PRO B 1 190 ? 0.103 28.578 11.617 1 98.81 190 PRO B C 1
ATOM 4913 O O . PRO B 1 190 ? -0.984 28.797 12.164 1 98.81 190 PRO B O 1
ATOM 4916 N N . ILE B 1 191 ? 0.912 27.641 11.977 1 98.88 191 ILE B N 1
ATOM 4917 C CA . ILE B 1 191 ? 0.696 26.734 13.102 1 98.88 191 ILE B CA 1
ATOM 4918 C C . ILE B 1 191 ? 2.002 26.547 13.867 1 98.88 191 ILE B C 1
ATOM 4920 O O . ILE B 1 191 ? 3.072 26.438 13.273 1 98.88 191 ILE B O 1
ATOM 4924 N N . LEU B 1 192 ? 1.949 26.641 15.195 1 98.88 192 LEU B N 1
ATOM 4925 C CA . LEU B 1 192 ? 3.123 26.453 16.047 1 98.88 192 LEU B CA 1
ATOM 4926 C C . LEU B 1 192 ? 3.576 25 16.016 1 98.88 192 LEU B C 1
ATOM 4928 O O . LEU B 1 192 ? 2.77 24.078 16.234 1 98.88 192 LEU B O 1
ATOM 4932 N N . THR B 1 193 ? 4.945 24.734 15.805 1 98.88 193 THR B N 1
ATOM 4933 C CA . THR B 1 193 ? 5.371 23.391 15.461 1 98.88 193 THR B CA 1
ATOM 4934 C C . THR B 1 193 ? 6.633 23.016 16.234 1 98.88 193 THR B C 1
ATOM 4936 O O . THR B 1 193 ? 7.699 22.844 15.641 1 98.88 193 THR B O 1
ATOM 4939 N N . PRO B 1 194 ? 6.512 22.875 17.594 1 98.81 194 PRO B N 1
ATOM 4940 C CA . PRO B 1 194 ? 7.605 22.094 18.188 1 98.81 194 PRO B CA 1
ATOM 4941 C C . PRO B 1 194 ? 7.742 20.703 17.578 1 98.81 194 PRO B C 1
ATOM 4943 O O . PRO B 1 194 ? 6.75 19.969 17.469 1 98.81 194 PRO B O 1
ATOM 4946 N N . ARG B 1 195 ? 8.883 20.391 17.109 1 98.44 195 ARG B N 1
ATOM 4947 C CA . ARG B 1 195 ? 9.039 19.141 16.375 1 98.44 195 ARG B CA 1
ATOM 4948 C C . ARG B 1 195 ? 8.484 17.969 17.188 1 98.44 195 ARG B C 1
ATOM 4950 O O . ARG B 1 195 ? 7.586 17.25 16.734 1 98.44 195 ARG B O 1
ATOM 4957 N N . PHE B 1 196 ? 9.117 17.547 18.234 1 97.31 196 PHE B N 1
ATOM 4958 C CA . PHE B 1 196 ? 8.688 16.641 19.297 1 97.31 196 PHE B CA 1
ATOM 4959 C C . PHE B 1 196 ? 9.43 16.938 20.594 1 97.31 196 PHE B C 1
ATOM 4961 O O . PHE B 1 196 ? 10.438 17.656 20.594 1 97.31 196 PHE B O 1
ATOM 4968 N N . LEU B 1 197 ? 8.969 16.531 21.672 1 96.94 197 LEU B N 1
ATOM 4969 C CA . LEU B 1 197 ? 9.398 16.953 22.984 1 96.94 197 LEU B CA 1
ATOM 4970 C C . LEU B 1 197 ? 10.898 16.719 23.172 1 96.94 197 LEU B C 1
ATOM 4972 O O . LEU B 1 197 ? 11.602 17.594 23.703 1 96.94 197 LEU B O 1
ATOM 4976 N N . PRO B 1 198 ? 11.477 15.602 22.734 1 97.62 198 PRO B N 1
ATOM 4977 C CA . PRO B 1 198 ? 12.883 15.32 22.984 1 97.62 198 PRO B CA 1
ATOM 4978 C C . PRO B 1 198 ? 13.82 16.344 22.344 1 97.62 198 PRO B C 1
ATOM 4980 O O . PRO B 1 198 ? 14.945 16.547 22.828 1 97.62 198 PRO B O 1
ATOM 4983 N N . SER B 1 199 ? 13.359 17.016 21.359 1 98.06 199 SER B N 1
ATOM 4984 C CA . SER B 1 199 ? 14.258 17.922 20.656 1 98.06 199 SER B CA 1
ATOM 4985 C C . SER B 1 199 ? 13.992 19.375 21.031 1 98.06 199 SER B C 1
ATOM 4987 O O . SER B 1 199 ? 14.523 20.297 20.406 1 98.06 199 SER B O 1
ATOM 4989 N N . CYS B 1 200 ? 13.156 19.672 21.969 1 98.5 200 CYS B N 1
ATOM 4990 C CA . CYS B 1 200 ? 12.836 21 22.469 1 98.5 200 CYS B CA 1
ATOM 4991 C C . CYS B 1 200 ? 13.125 21.125 23.953 1 98.5 200 CYS B C 1
ATOM 4993 O O . CYS B 1 200 ? 12.539 20.406 24.766 1 98.5 200 CYS B O 1
ATOM 4995 N N . SER B 1 201 ? 14.008 22.047 24.344 1 98.19 201 SER B N 1
ATOM 4996 C CA . SER B 1 201 ? 14.305 22.25 25.75 1 98.19 201 SER B CA 1
ATOM 4997 C C . SER B 1 201 ? 13.086 22.766 26.516 1 98.19 201 SER B C 1
ATOM 4999 O O . SER B 1 201 ? 12.148 23.297 25.906 1 98.19 201 SER B O 1
ATOM 5001 N N . ASP B 1 202 ? 13.125 22.641 27.812 1 97.69 202 ASP B N 1
ATOM 5002 C CA . ASP B 1 202 ? 12.047 23.172 28.641 1 97.69 202 ASP B CA 1
ATOM 5003 C C . ASP B 1 202 ? 11.891 24.688 28.422 1 97.69 202 ASP B C 1
ATOM 5005 O O . ASP B 1 202 ? 10.773 25.188 28.375 1 97.69 202 ASP B O 1
ATOM 5009 N N . GLU B 1 203 ? 13.008 25.328 28.359 1 98.38 203 GLU B N 1
ATOM 5010 C CA . GLU B 1 203 ? 12.984 26.766 28.141 1 98.38 203 GLU B CA 1
ATOM 5011 C C . GLU B 1 203 ? 12.289 27.125 26.828 1 98.38 203 GLU B C 1
ATOM 5013 O O . GLU B 1 203 ? 11.484 28.047 26.781 1 98.38 203 GLU B O 1
ATOM 5018 N N . LEU B 1 204 ? 12.617 26.391 25.781 1 98.62 204 LEU B N 1
ATOM 5019 C CA . LEU B 1 204 ? 11.969 26.625 24.5 1 98.62 204 LEU B CA 1
ATOM 5020 C C . LEU B 1 204 ? 10.469 26.359 24.594 1 98.62 204 LEU B C 1
ATOM 5022 O O . LEU B 1 204 ? 9.664 27.156 24.109 1 98.62 204 LEU B O 1
ATOM 5026 N N . MET B 1 205 ? 10.078 25.25 25.203 1 98.44 205 MET B N 1
ATOM 5027 C CA . MET B 1 205 ? 8.672 24.891 25.344 1 98.44 205 MET B CA 1
ATOM 5028 C C . MET B 1 205 ? 7.914 25.984 26.109 1 98.44 205 MET B C 1
ATOM 5030 O O . MET B 1 205 ? 6.766 26.297 25.797 1 98.44 205 MET B O 1
ATOM 5034 N N . GLU B 1 206 ? 8.555 26.547 27.109 1 98.38 206 GLU B N 1
ATOM 5035 C CA . GLU B 1 206 ? 7.957 27.641 27.875 1 98.38 206 GLU B CA 1
ATOM 5036 C C . GLU B 1 206 ? 7.727 28.859 27 1 98.38 206 GLU B C 1
ATOM 5038 O O . GLU B 1 206 ? 6.668 29.5 27.062 1 98.38 206 GLU B O 1
ATOM 5043 N N . GLN B 1 207 ? 8.719 29.203 26.25 1 98.56 207 GLN B N 1
ATOM 5044 C CA . GLN B 1 207 ? 8.609 30.344 25.359 1 98.56 207 GLN B CA 1
ATOM 5045 C C . GLN B 1 207 ? 7.523 30.125 24.312 1 98.56 207 GLN B C 1
ATOM 5047 O O . GLN B 1 207 ? 6.758 31.047 24 1 98.56 207 GLN B O 1
ATOM 5052 N N . LEU B 1 208 ? 7.445 28.922 23.75 1 98.56 208 LEU B N 1
ATOM 5053 C CA . LEU B 1 208 ? 6.434 28.609 22.734 1 98.56 208 LEU B CA 1
ATOM 5054 C C . LEU B 1 208 ? 5.035 28.641 23.359 1 98.56 208 LEU B C 1
ATOM 5056 O O . LEU B 1 208 ? 4.078 29.047 22.703 1 98.56 208 LEU B O 1
ATOM 5060 N N . GLY B 1 209 ? 4.91 28.094 24.594 1 98.25 209 GLY B N 1
ATOM 5061 C CA . GLY B 1 209 ? 3.641 28.188 25.297 1 98.25 209 GLY B CA 1
ATOM 5062 C C . GLY B 1 209 ? 3.15 29.609 25.469 1 98.25 209 GLY B C 1
ATOM 5063 O O . GLY B 1 209 ? 1.971 29.906 25.25 1 98.25 209 GLY B O 1
ATOM 5064 N N . LYS B 1 210 ? 4.055 30.5 25.906 1 98.06 210 LYS B N 1
ATOM 5065 C CA . LYS B 1 210 ? 3.725 31.922 26.062 1 98.06 210 LYS B CA 1
ATOM 5066 C C . LYS B 1 210 ? 3.297 32.531 24.719 1 98.06 210 LYS B C 1
ATOM 5068 O O . LYS B 1 210 ? 2.311 33.25 24.656 1 98.06 210 LYS B O 1
ATOM 5073 N N . PHE B 1 211 ? 4.035 32.219 23.766 1 98.19 211 PHE B N 1
ATOM 5074 C CA . PHE B 1 211 ? 3.752 32.75 22.422 1 98.19 211 PHE B CA 1
ATOM 5075 C C . PHE B 1 211 ? 2.393 32.281 21.938 1 98.19 211 PHE B C 1
ATOM 5077 O O . PHE B 1 211 ? 1.641 33.031 21.312 1 98.19 211 PHE B O 1
ATOM 5084 N N . GLN B 1 212 ? 2.104 30.984 22.141 1 98.25 212 GLN B N 1
ATOM 5085 C CA . GLN B 1 212 ? 0.813 30.406 21.781 1 98.25 212 GLN B CA 1
ATOM 5086 C C . GLN B 1 212 ? -0.335 31.172 22.438 1 98.25 212 GLN B C 1
ATOM 5088 O O . GLN B 1 212 ? -1.325 31.5 21.797 1 98.25 212 GLN B O 1
ATOM 5093 N N . ARG B 1 213 ? -0.224 31.453 23.688 1 97.38 213 ARG B N 1
ATOM 5094 C CA . ARG B 1 213 ? -1.255 32.188 24.422 1 97.38 213 ARG B CA 1
ATOM 5095 C C . ARG B 1 213 ? -1.45 33.594 23.859 1 97.38 213 ARG B C 1
ATOM 5097 O O . ARG B 1 213 ? -2.574 34.094 23.797 1 97.38 213 ARG B O 1
ATOM 5104 N N . GLU B 1 214 ? -0.385 34.156 23.422 1 97.56 214 GLU B N 1
ATOM 5105 C CA . GLU B 1 214 ? -0.417 35.531 22.875 1 97.56 214 GLU B CA 1
ATOM 5106 C C . GLU B 1 214 ? -1.108 35.531 21.516 1 97.56 214 GLU B C 1
ATOM 5108 O O . GLU B 1 214 ? -1.783 36.531 21.172 1 97.56 214 GLU B O 1
ATOM 5113 N N . THR B 1 215 ? -0.923 34.531 20.75 1 97.5 215 THR B N 1
ATOM 5114 C CA . THR B 1 215 ? -1.296 34.594 19.344 1 97.5 215 THR B CA 1
ATOM 5115 C C . THR B 1 215 ? -2.523 33.75 19.062 1 97.5 215 THR B C 1
ATOM 5117 O O . THR B 1 215 ? -3.193 33.906 18.047 1 97.5 215 THR B O 1
ATOM 5120 N N . GLY B 1 216 ? -2.73 32.719 19.938 1 97.44 216 GLY B N 1
ATOM 5121 C CA . GLY B 1 216 ? -3.824 31.781 19.688 1 97.44 216 GLY B CA 1
ATOM 5122 C C . GLY B 1 216 ? -3.52 30.766 18.609 1 97.44 216 GLY B C 1
ATOM 5123 O O . GLY B 1 216 ? -4.422 30.078 18.109 1 97.44 216 GLY B O 1
ATOM 5124 N N . LEU B 1 217 ? -2.299 30.656 18.25 1 98.31 217 LEU B N 1
ATOM 5125 C CA . LEU B 1 217 ? -1.9 29.734 17.203 1 98.31 217 LEU B CA 1
ATOM 5126 C C . LEU B 1 217 ? -2.293 28.297 17.562 1 98.31 217 LEU B C 1
ATOM 5128 O O . LEU B 1 217 ? -2.199 27.891 18.719 1 98.31 217 LEU B O 1
ATOM 5132 N N . TYR B 1 218 ? -2.789 27.547 16.531 1 98.69 218 TYR B N 1
ATOM 5133 C CA . TYR B 1 218 ? -2.896 26.109 16.688 1 98.69 218 TYR B CA 1
ATOM 5134 C C . TYR B 1 218 ? -1.525 25.469 16.906 1 98.69 218 TYR B C 1
ATOM 5136 O O . TYR B 1 218 ? -0.5 26.156 16.797 1 98.69 218 TYR B O 1
ATOM 5144 N N . VAL B 1 219 ? -1.51 24.219 17.344 1 98.88 219 VAL B N 1
ATOM 5145 C CA . VAL B 1 219 ? -0.257 23.516 17.625 1 98.88 219 VAL B CA 1
ATOM 5146 C C . VAL B 1 219 ? -0.243 22.172 16.922 1 98.88 219 VAL B C 1
ATOM 5148 O O . VAL B 1 219 ? -1.283 21.516 16.797 1 98.88 219 VAL B O 1
ATOM 5151 N N . GLN B 1 220 ? 0.881 21.781 16.375 1 98.88 220 GLN B N 1
ATOM 5152 C CA . GLN B 1 220 ? 1.095 20.422 15.898 1 98.88 220 GLN B CA 1
ATOM 5153 C C . GLN B 1 220 ? 2.4 19.844 16.438 1 98.88 220 GLN B C 1
ATOM 5155 O O . GLN B 1 220 ? 3.381 20.562 16.609 1 98.88 220 GLN B O 1
ATOM 5160 N N . SER B 1 221 ? 2.422 18.594 16.672 1 98.88 221 SER B N 1
ATOM 5161 C CA . SER B 1 221 ? 3.625 17.875 17.094 1 98.88 221 SER B CA 1
ATOM 5162 C C . SER B 1 221 ? 3.436 16.375 16.984 1 98.88 221 SER B C 1
ATOM 5164 O O . SER B 1 221 ? 2.602 15.891 16.219 1 98.88 221 SER B O 1
ATOM 5166 N N . HIS B 1 222 ? 4.352 15.617 17.578 1 98.81 222 HIS B N 1
ATOM 5167 C CA . HIS B 1 222 ? 4.297 14.164 17.656 1 98.81 222 HIS B CA 1
ATOM 5168 C C . HIS B 1 222 ? 3.961 13.711 19.078 1 98.81 222 HIS B C 1
ATOM 5170 O O . HIS B 1 222 ? 4.227 14.43 20.047 1 98.81 222 HIS B O 1
ATOM 5176 N N . LEU B 1 223 ? 3.41 12.539 19.141 1 98.81 223 LEU B N 1
ATOM 5177 C CA . LEU B 1 223 ? 3.025 12.047 20.453 1 98.81 223 LEU B CA 1
ATOM 5178 C C . LEU B 1 223 ? 3.098 10.531 20.516 1 98.81 223 LEU B C 1
ATOM 5180 O O . LEU B 1 223 ? 2.443 9.844 19.734 1 98.81 223 LEU B O 1
ATOM 5184 N N . SER B 1 224 ? 3.867 9.977 21.438 1 98.69 224 SER B N 1
ATOM 5185 C CA . SER B 1 224 ? 3.857 8.586 21.875 1 98.69 224 SER B CA 1
ATOM 5186 C C . SER B 1 224 ? 3.934 7.633 20.688 1 98.69 224 SER B C 1
ATOM 5188 O O . SER B 1 224 ? 3.115 6.719 20.562 1 98.69 224 SER B O 1
ATOM 5190 N N . GLU B 1 225 ? 4.871 7.84 19.828 1 98.19 225 GLU B N 1
ATOM 5191 C CA . GLU B 1 225 ? 4.957 7.117 18.562 1 98.19 225 GLU B CA 1
ATOM 5192 C C . GLU B 1 225 ? 5.68 5.781 18.734 1 98.19 225 GLU B C 1
ATOM 5194 O O . GLU B 1 225 ? 5.234 4.758 18.219 1 98.19 225 GLU B O 1
ATOM 5199 N N . ASN B 1 226 ? 6.773 5.801 19.344 1 96.88 226 ASN B N 1
ATOM 5200 C CA . ASN B 1 226 ? 7.691 4.676 19.438 1 96.88 226 ASN B CA 1
ATOM 5201 C C . ASN B 1 226 ? 8.07 4.379 20.891 1 96.88 226 ASN B C 1
ATOM 5203 O O . ASN B 1 226 ? 8.266 5.297 21.688 1 96.88 226 ASN B O 1
ATOM 5207 N N . PRO B 1 227 ? 8.281 3.133 21.266 1 95.94 227 PRO B N 1
ATOM 5208 C CA . PRO B 1 227 ? 8.578 2.805 22.656 1 95.94 227 PRO B CA 1
ATOM 5209 C C . PRO B 1 227 ? 9.836 3.498 23.172 1 95.94 227 PRO B C 1
ATOM 5211 O O . PRO B 1 227 ? 9.859 4 24.297 1 95.94 227 PRO B O 1
ATOM 5214 N N . GLU B 1 228 ? 10.867 3.488 22.359 1 95.94 228 GLU B N 1
ATOM 5215 C CA . GLU B 1 228 ? 12.117 4.121 22.781 1 95.94 228 GLU B CA 1
ATOM 5216 C C . GLU B 1 228 ? 11.938 5.629 22.953 1 95.94 228 GLU B C 1
ATOM 5218 O O . GLU B 1 228 ? 12.539 6.23 23.844 1 95.94 228 GLU B O 1
ATOM 5223 N N . GLU B 1 229 ? 11.148 6.219 22.125 1 96.44 229 GLU B N 1
ATOM 5224 C CA . GLU B 1 229 ? 10.82 7.637 22.219 1 96.44 229 GLU B CA 1
ATOM 5225 C C . GLU B 1 229 ? 10.047 7.938 23.5 1 96.44 229 GLU B C 1
ATOM 5227 O O . GLU B 1 229 ? 10.344 8.914 24.203 1 96.44 229 GLU B O 1
ATOM 5232 N N . VAL B 1 230 ? 9.078 7.137 23.844 1 97.62 230 VAL B N 1
ATOM 5233 C CA . VAL B 1 230 ? 8.258 7.32 25.047 1 97.62 230 VAL B CA 1
ATOM 5234 C C . VAL B 1 230 ? 9.133 7.234 26.297 1 97.62 230 VAL B C 1
ATOM 5236 O O . VAL B 1 230 ? 8.992 8.047 27.203 1 97.62 230 VAL B O 1
ATOM 5239 N N . GLU B 1 231 ? 10.039 6.242 26.266 1 97.5 231 GLU B N 1
ATOM 5240 C CA . GLU B 1 231 ? 10.961 6.094 27.375 1 97.5 231 GLU B CA 1
ATOM 5241 C C . GLU B 1 231 ? 11.883 7.305 27.5 1 97.5 231 GLU B C 1
ATOM 5243 O O . GLU B 1 231 ? 12.18 7.762 28.609 1 97.5 231 GLU B O 1
ATOM 5248 N N . TRP B 1 232 ? 12.336 7.77 26.391 1 97.62 232 TRP B N 1
ATOM 5249 C CA . TRP B 1 232 ? 13.211 8.938 26.344 1 97.62 232 TRP B CA 1
ATOM 5250 C C . TRP B 1 232 ? 12.516 10.156 26.938 1 97.62 232 TRP B C 1
ATOM 5252 O O . TRP B 1 232 ? 13.117 10.914 27.703 1 97.62 232 TRP B O 1
ATOM 5262 N N . VAL B 1 233 ? 11.25 10.359 26.656 1 97.88 233 VAL B N 1
ATOM 5263 C CA . VAL B 1 233 ? 10.484 11.492 27.156 1 97.88 233 VAL B CA 1
ATOM 5264 C C . VAL B 1 233 ? 10.328 11.375 28.672 1 97.88 233 VAL B C 1
ATOM 5266 O O . VAL B 1 233 ? 10.398 12.375 29.391 1 97.88 233 VAL B O 1
ATOM 5269 N N . LYS B 1 234 ? 10.109 10.172 29.125 1 97.19 234 LYS B N 1
ATOM 5270 C CA . LYS B 1 234 ? 10.016 9.953 30.562 1 97.19 234 LYS B CA 1
ATOM 5271 C C . LYS B 1 234 ? 11.297 10.383 31.266 1 97.19 234 LYS B C 1
ATOM 5273 O O . LYS B 1 234 ? 11.25 10.883 32.406 1 97.19 234 LYS B O 1
ATOM 5278 N N . GLU B 1 235 ? 12.383 10.156 30.625 1 98 235 GLU B N 1
ATOM 5279 C CA . GLU B 1 235 ? 13.672 10.547 31.188 1 98 235 GLU B CA 1
ATOM 5280 C C . GLU B 1 235 ? 13.844 12.062 31.188 1 98 235 GLU B C 1
ATOM 5282 O O . GLU B 1 235 ? 14.359 12.641 32.125 1 98 235 GLU B O 1
ATOM 5287 N N . LEU B 1 236 ? 13.406 12.719 30.156 1 97.75 236 LEU B N 1
ATOM 5288 C CA . LEU B 1 236 ? 13.602 14.156 29.969 1 97.75 236 LEU B CA 1
ATOM 5289 C C . LEU B 1 236 ? 12.602 14.953 30.797 1 97.75 236 LEU B C 1
ATOM 5291 O O . LEU B 1 236 ? 12.875 16.109 31.156 1 97.75 236 LEU B O 1
ATOM 5295 N N . ALA B 1 237 ? 11.445 14.352 31.031 1 97.25 237 ALA B N 1
ATOM 5296 C CA . ALA B 1 237 ? 10.375 15.008 31.781 1 97.25 237 ALA B CA 1
ATOM 5297 C C . ALA B 1 237 ? 9.836 14.086 32.875 1 97.25 237 ALA B C 1
ATOM 5299 O O . ALA B 1 237 ? 8.656 13.734 32.875 1 97.25 237 ALA B O 1
ATOM 5300 N N . PRO B 1 238 ? 10.656 13.789 33.812 1 96.12 238 PRO B N 1
ATOM 5301 C CA . PRO B 1 238 ? 10.242 12.859 34.875 1 96.12 238 PRO B CA 1
ATOM 5302 C C . PRO B 1 238 ? 9.094 13.398 35.719 1 96.12 238 PRO B C 1
ATOM 5304 O O . PRO B 1 238 ? 8.422 12.633 36.406 1 96.12 238 PRO B O 1
ATOM 5307 N N . TRP B 1 239 ? 8.859 14.625 35.625 1 94.81 239 TRP B N 1
ATOM 5308 C CA . TRP B 1 239 ? 7.789 15.273 36.375 1 94.81 239 TRP B CA 1
ATOM 5309 C C . TRP B 1 239 ? 6.438 15.039 35.719 1 94.81 239 TRP B C 1
ATOM 5311 O O . TRP B 1 239 ? 5.391 15.312 36.312 1 94.81 239 TRP B O 1
ATOM 5321 N N . SER B 1 240 ? 6.41 14.602 34.531 1 96.69 240 SER B N 1
ATOM 5322 C CA . SER B 1 240 ? 5.172 14.406 33.781 1 96.69 240 SER B CA 1
ATOM 5323 C C . SER B 1 240 ? 4.609 13 34 1 96.69 240 SER B C 1
ATOM 5325 O O . SER B 1 240 ? 5.367 12.039 34.156 1 96.69 240 SER B O 1
ATOM 5327 N N . GLU B 1 241 ? 3.332 12.859 33.969 1 96.44 241 GLU B N 1
ATOM 5328 C CA . GLU B 1 241 ? 2.666 11.562 34.094 1 96.44 241 GLU B CA 1
ATOM 5329 C C . GLU B 1 241 ? 2.793 10.734 32.844 1 96.44 241 GLU B C 1
ATOM 5331 O O . GLU B 1 241 ? 2.83 9.5 32.906 1 96.44 241 GLU B O 1
ATOM 5336 N N . ASN B 1 242 ? 2.688 11.336 31.75 1 97.38 242 ASN B N 1
ATOM 5337 C CA . ASN B 1 242 ? 2.844 10.75 30.438 1 97.38 242 ASN B CA 1
ATOM 5338 C C . ASN B 1 242 ? 3.289 11.789 29.406 1 97.38 242 ASN B C 1
ATOM 5340 O O . ASN B 1 242 ? 3.471 12.961 29.75 1 97.38 242 ASN B O 1
ATOM 5344 N N . TYR B 1 243 ? 3.52 11.375 28.203 1 98.44 243 TYR B N 1
ATOM 5345 C CA . TYR B 1 243 ? 4.047 12.211 27.125 1 98.44 243 TYR B CA 1
ATOM 5346 C C . TYR B 1 243 ? 3.15 13.414 26.875 1 98.44 243 TYR B C 1
ATOM 5348 O O . TYR B 1 243 ? 3.633 14.547 26.766 1 98.44 243 TYR B O 1
ATOM 5356 N N . GLY B 1 244 ? 1.827 13.273 26.766 1 98.5 244 GLY B N 1
ATOM 5357 C CA . GLY B 1 244 ? 0.882 14.367 26.578 1 98.5 244 GLY B CA 1
ATOM 5358 C C . GLY B 1 244 ? 0.904 15.383 27.703 1 98.5 244 GLY B C 1
ATOM 5359 O O . GLY B 1 244 ? 0.822 16.594 27.453 1 98.5 244 GLY B O 1
ATOM 5360 N N . ASP B 1 245 ? 1.029 14.852 28.891 1 98.19 245 ASP B N 1
ATOM 5361 C CA . ASP B 1 245 ? 1.107 15.711 30.078 1 98.19 245 ASP B CA 1
ATOM 5362 C C . ASP B 1 245 ? 2.336 16.609 30.016 1 98.19 245 ASP B C 1
ATOM 5364 O O . ASP B 1 245 ? 2.305 17.75 30.516 1 98.19 245 ASP B O 1
ATOM 5368 N N . ALA B 1 246 ? 3.348 16.125 29.453 1 98.19 246 ALA B N 1
ATOM 5369 C CA . ALA B 1 246 ? 4.566 16.906 29.312 1 98.19 246 ALA B CA 1
ATOM 5370 C C . ALA B 1 246 ? 4.328 18.125 28.422 1 98.19 246 ALA B C 1
ATOM 5372 O O . ALA B 1 246 ? 4.883 19.203 28.688 1 98.19 246 ALA B O 1
ATOM 5373 N N . TYR B 1 247 ? 3.572 18 27.359 1 98.5 247 TYR B N 1
ATOM 5374 C CA . TYR B 1 247 ? 3.178 19.141 26.531 1 98.5 247 TYR B CA 1
ATOM 5375 C C . TYR B 1 247 ? 2.225 20.047 27.297 1 98.5 247 TYR B C 1
ATOM 5377 O O . TYR B 1 247 ? 2.314 21.281 27.203 1 98.5 247 TYR B O 1
ATOM 5385 N N . ASP B 1 248 ? 1.292 19.391 27.984 1 98.19 248 ASP B N 1
ATOM 5386 C CA . ASP B 1 248 ? 0.213 20.109 28.656 1 98.19 248 ASP B CA 1
ATOM 5387 C C . ASP B 1 248 ? 0.766 21.094 29.688 1 98.19 248 ASP B C 1
ATOM 5389 O O . ASP B 1 248 ? 0.196 22.172 29.891 1 98.19 248 ASP B O 1
ATOM 5393 N N . ARG B 1 249 ? 1.793 20.75 30.297 1 96.62 249 ARG B N 1
ATOM 5394 C CA . ARG B 1 249 ? 2.432 21.594 31.312 1 96.62 249 ARG B CA 1
ATOM 5395 C C . ARG B 1 249 ? 2.805 22.953 30.734 1 96.62 249 ARG B C 1
ATOM 5397 O O . ARG B 1 249 ? 2.795 23.953 31.453 1 96.62 249 ARG B O 1
ATOM 5404 N N . PHE B 1 250 ? 3.127 22.984 29.531 1 97.44 250 PHE B N 1
ATOM 5405 C CA . PHE B 1 250 ? 3.566 24.219 28.891 1 97.44 250 PHE B CA 1
ATOM 5406 C C . PHE B 1 250 ? 2.412 24.891 28.156 1 97.44 250 PHE B C 1
ATOM 5408 O O . PHE B 1 250 ? 2.605 25.906 27.484 1 97.44 250 PHE B O 1
ATOM 5415 N N . GLY B 1 251 ? 1.222 24.312 28.203 1 97.38 251 GLY B N 1
ATOM 5416 C CA . GLY B 1 251 ? 0.058 24.859 27.531 1 97.38 251 GLY B CA 1
ATOM 5417 C C . GLY B 1 251 ? 0.034 24.578 26.047 1 97.38 251 GLY B C 1
ATOM 5418 O O . GLY B 1 251 ? -0.556 25.328 25.266 1 97.38 251 GLY B O 1
ATOM 5419 N N . LEU B 1 252 ? 0.666 23.5 25.641 1 98.5 252 LEU B N 1
ATOM 5420 C CA . LEU B 1 252 ? 0.815 23.203 24.219 1 98.5 252 LEU B CA 1
ATOM 5421 C C . LEU B 1 252 ? 0.103 21.906 23.859 1 98.5 252 LEU B C 1
ATOM 5423 O O . LEU B 1 252 ? 0.512 21.203 22.922 1 98.5 252 LEU B O 1
ATOM 5427 N N . PHE B 1 253 ? -0.891 21.547 24.594 1 98.56 253 PHE B N 1
ATOM 5428 C CA . PHE B 1 253 ? -1.577 20.281 24.375 1 98.56 253 PHE B CA 1
ATOM 5429 C C . PHE B 1 253 ? -3.082 20.5 24.266 1 98.56 253 PHE B C 1
ATOM 5431 O O . PHE B 1 253 ? -3.863 19.734 24.844 1 98.56 253 PHE B O 1
ATOM 5438 N N . GLY B 1 254 ? -3.525 21.484 23.5 1 97.5 254 GLY B N 1
ATOM 5439 C CA . GLY B 1 254 ? -4.938 21.75 23.312 1 97.5 254 GLY B CA 1
ATOM 5440 C C . GLY B 1 254 ? -5.527 22.625 24.406 1 97.5 254 GLY B C 1
ATOM 5441 O O . GLY B 1 254 ? -4.801 23.359 25.078 1 97.5 254 GLY B O 1
ATOM 5442 N N . GLY B 1 255 ? -6.887 22.672 24.5 1 95.12 255 GLY B N 1
ATOM 5443 C CA . GLY B 1 255 ? -7.582 23.516 25.453 1 95.12 255 GLY B CA 1
ATOM 5444 C C . GLY B 1 255 ? -8.023 24.844 24.859 1 95.12 255 GLY B C 1
ATOM 5445 O O . GLY B 1 255 ? -9.211 25.047 24.609 1 95.12 255 GLY B O 1
ATOM 5446 N N . THR B 1 256 ? -7.059 25.688 24.562 1 92 256 THR B N 1
ATOM 5447 C CA . THR B 1 256 ? -7.395 27.016 24.078 1 92 256 THR B CA 1
ATOM 5448 C C . THR B 1 256 ? -7.223 27.109 22.562 1 92 256 THR B C 1
ATOM 5450 O O . THR B 1 256 ? -7.727 28.047 21.938 1 92 256 THR B O 1
ATOM 5453 N N . ALA B 1 257 ? -6.523 26.219 22.047 1 95.88 257 ALA B N 1
ATOM 5454 C CA . ALA B 1 257 ? -6.285 26.172 20.609 1 95.88 257 ALA B CA 1
ATOM 5455 C C . ALA B 1 257 ? -6.301 24.734 20.109 1 95.88 257 ALA B C 1
ATOM 5457 O O . ALA B 1 257 ? -5.945 23.797 20.844 1 95.88 257 ALA B O 1
ATOM 5458 N N . LYS B 1 258 ? -6.703 24.578 18.844 1 98.19 258 LYS B N 1
ATOM 5459 C CA . LYS B 1 258 ? -6.672 23.234 18.281 1 98.19 258 LYS B CA 1
ATOM 5460 C C . LYS B 1 258 ? -5.242 22.703 18.203 1 98.19 258 LYS B C 1
ATOM 5462 O O . LYS B 1 258 ? -4.309 23.453 17.938 1 98.19 258 LYS B O 1
ATOM 5467 N N . THR B 1 259 ? -5.113 21.484 18.5 1 98.81 259 THR B N 1
ATOM 5468 C CA . THR B 1 259 ? -3.814 20.812 18.516 1 98.81 259 THR B CA 1
ATOM 5469 C C . THR B 1 259 ? -3.893 19.453 17.844 1 98.81 259 THR B C 1
ATOM 5471 O O . THR B 1 259 ? -4.836 18.688 18.078 1 98.81 259 THR B O 1
ATOM 5474 N N . VAL B 1 260 ? -2.969 19.172 16.938 1 98.88 260 VAL B N 1
ATOM 5475 C CA . VAL B 1 260 ? -2.848 17.859 16.328 1 98.88 260 VAL B CA 1
ATOM 5476 C C . VAL B 1 260 ? -1.58 17.172 16.828 1 98.88 260 VAL B C 1
ATOM 5478 O O . VAL B 1 260 ? -0.499 17.766 16.828 1 98.88 260 VAL B O 1
ATOM 5481 N N . MET B 1 261 ? -1.71 15.984 17.344 1 98.94 261 MET B N 1
ATOM 5482 C CA . MET B 1 261 ? -0.598 15.117 17.719 1 98.94 261 MET B CA 1
ATOM 5483 C C . MET B 1 261 ? -0.525 13.898 16.812 1 98.94 261 MET B C 1
ATOM 5485 O O . MET B 1 261 ? -1.486 13.133 16.703 1 98.94 261 MET B O 1
ATOM 5489 N N . ALA B 1 262 ? 0.569 13.711 16.141 1 98.88 262 ALA B N 1
ATOM 5490 C CA . ALA B 1 262 ? 0.723 12.633 15.172 1 98.88 262 ALA B CA 1
ATOM 5491 C C . ALA B 1 262 ? 1.037 11.312 15.867 1 98.88 262 ALA B C 1
ATOM 5493 O O . ALA B 1 262 ? 1.679 11.297 16.922 1 98.88 262 ALA B O 1
ATOM 5494 N N . HIS B 1 263 ? 0.62 10.188 15.32 1 98.75 263 HIS B N 1
ATOM 5495 C CA . HIS B 1 263 ? 0.926 8.789 15.609 1 98.75 263 HIS B CA 1
ATOM 5496 C C . HIS B 1 263 ? 0.1 8.273 16.781 1 98.75 263 HIS B C 1
ATOM 5498 O O . HIS B 1 263 ? -0.833 7.492 16.594 1 98.75 263 HIS B O 1
ATOM 5504 N N . CYS B 1 264 ? 0.446 8.656 18 1 98.81 264 CYS B N 1
ATOM 5505 C CA . CYS B 1 264 ? -0.296 8.312 19.203 1 98.81 264 CYS B CA 1
ATOM 5506 C C . CYS B 1 264 ? -0.411 6.797 19.359 1 98.81 264 CYS B C 1
ATOM 5508 O O . CYS B 1 264 ? -1.453 6.289 19.781 1 98.81 264 CYS B O 1
ATOM 5510 N N . VAL B 1 265 ? 0.592 6.07 19.031 1 98.75 265 VAL B N 1
ATOM 5511 C CA . VAL B 1 265 ? 0.613 4.613 19.016 1 98.75 265 VAL B CA 1
ATOM 5512 C C . VAL B 1 265 ? 0.556 4.078 20.438 1 98.75 265 VAL B C 1
ATOM 5514 O O . VAL B 1 265 ? -0.162 3.113 20.719 1 98.75 265 VAL B O 1
ATOM 5517 N N . TYR B 1 266 ? 1.253 4.707 21.359 1 98.5 266 TYR B N 1
ATOM 5518 C CA . TYR B 1 266 ? 1.387 4.207 22.719 1 98.5 266 TYR B CA 1
ATOM 5519 C C . TYR B 1 266 ? 0.71 5.145 23.719 1 98.5 266 TYR B C 1
ATOM 5521 O O . TYR B 1 266 ? 1.12 5.23 24.875 1 98.5 266 TYR B O 1
ATOM 5529 N N . SER B 1 267 ? -0.205 5.891 23.203 1 98.56 267 SER B N 1
ATOM 5530 C CA . SER B 1 267 ? -1.016 6.707 24.109 1 98.56 267 SER B CA 1
ATOM 5531 C C . SER B 1 267 ? -1.918 5.836 24.969 1 98.56 267 SER B C 1
ATOM 5533 O O . SER B 1 267 ? -2.918 5.297 24.5 1 98.56 267 SER B O 1
ATOM 5535 N N . GLY B 1 268 ? -1.618 5.734 26.234 1 97.81 268 GLY B N 1
ATOM 5536 C CA . GLY B 1 268 ? -2.412 4.949 27.172 1 97.81 268 GLY B CA 1
ATOM 5537 C C . GLY B 1 268 ? -3.707 5.629 27.578 1 97.81 268 GLY B C 1
ATOM 5538 O O . GLY B 1 268 ? -4.012 6.727 27.109 1 97.81 268 GLY B O 1
ATOM 5539 N N . LYS B 1 269 ? -4.445 4.992 28.453 1 98 269 LYS B N 1
ATOM 5540 C CA . LYS B 1 269 ? -5.777 5.434 28.859 1 98 269 LYS B CA 1
ATOM 5541 C C . LYS B 1 269 ? -5.746 6.852 29.422 1 98 269 LYS B C 1
ATOM 5543 O O . LYS B 1 269 ? -6.582 7.684 29.062 1 98 269 LYS B O 1
ATOM 5548 N N . LYS B 1 270 ? -4.789 7.133 30.297 1 98.38 270 LYS B N 1
ATOM 5549 C CA . LYS B 1 270 ? -4.703 8.453 30.922 1 98.38 270 LYS B CA 1
ATOM 5550 C C . LYS B 1 270 ? -4.367 9.523 29.891 1 98.38 270 LYS B C 1
ATOM 5552 O O . LYS B 1 270 ? -4.914 10.625 29.938 1 98.38 270 LYS B O 1
ATOM 5557 N N . GLU B 1 271 ? -3.439 9.266 29.062 1 98.75 271 GLU B N 1
ATOM 5558 C CA . GLU B 1 271 ? -3.059 10.219 28.016 1 98.75 271 GLU B CA 1
ATOM 5559 C C . GLU B 1 271 ? -4.219 10.484 27.062 1 98.75 271 GLU B C 1
ATOM 5561 O O . GLU B 1 271 ? -4.461 11.625 26.672 1 98.75 271 GLU B O 1
ATOM 5566 N N . ARG B 1 272 ? -4.941 9.461 26.656 1 98.81 272 ARG B N 1
ATOM 5567 C CA . ARG B 1 272 ? -6.094 9.617 25.781 1 98.81 272 ARG B CA 1
ATOM 5568 C C . ARG B 1 272 ? -7.191 10.43 26.453 1 98.81 272 ARG B C 1
ATOM 5570 O O . ARG B 1 272 ? -7.867 11.234 25.812 1 98.81 272 ARG B O 1
ATOM 5577 N N . ALA B 1 273 ? -7.363 10.172 27.75 1 98.69 273 ALA B N 1
ATOM 5578 C CA . ALA B 1 273 ? -8.328 10.977 28.5 1 98.69 273 ALA B CA 1
ATOM 5579 C C . ALA B 1 273 ? -7.949 12.453 28.469 1 98.69 273 ALA B C 1
ATOM 5581 O O . ALA B 1 273 ? -8.82 13.32 28.328 1 98.69 273 ALA B O 1
ATOM 5582 N N . LEU B 1 274 ? -6.684 12.711 28.641 1 98.69 274 LEU B N 1
ATOM 5583 C CA . LEU B 1 274 ? -6.199 14.086 28.562 1 98.69 274 LEU B CA 1
ATOM 5584 C C . LEU B 1 274 ? -6.41 14.656 27.156 1 98.69 274 LEU B C 1
ATOM 5586 O O . LEU B 1 274 ? -6.789 15.82 27.016 1 98.69 274 LEU B O 1
ATOM 5590 N N . MET B 1 275 ? -6.121 13.883 26.156 1 98.81 275 MET B N 1
ATOM 5591 C CA . MET B 1 275 ? -6.367 14.297 24.766 1 98.81 275 MET B CA 1
ATOM 5592 C C . MET B 1 275 ? -7.824 14.703 24.578 1 98.81 275 MET B C 1
ATOM 5594 O O . MET B 1 275 ? -8.109 15.734 23.969 1 98.81 275 MET B O 1
ATOM 5598 N N . LYS B 1 276 ? -8.711 13.859 25.062 1 98.56 276 LYS B N 1
ATOM 5599 C CA . LYS B 1 276 ? -10.141 14.141 24.953 1 98.56 276 LYS B CA 1
ATOM 5600 C C . LYS B 1 276 ? -10.5 15.438 25.672 1 98.56 276 LYS B C 1
ATOM 5602 O O . LYS B 1 276 ? -11.18 16.297 25.094 1 98.56 276 LYS B O 1
ATOM 5607 N N . ALA B 1 277 ? -10.016 15.547 26.875 1 98.38 277 ALA B N 1
ATOM 5608 C CA . ALA B 1 277 ? -10.328 16.719 27.703 1 98.38 277 ALA B CA 1
ATOM 5609 C C . ALA B 1 277 ? -9.828 18 27.047 1 98.38 277 ALA B C 1
ATOM 5611 O O . ALA B 1 277 ? -10.453 19.047 27.188 1 98.38 277 ALA B O 1
ATOM 5612 N N . ARG B 1 278 ? -8.719 17.906 26.375 1 98.31 278 ARG B N 1
ATOM 5613 C CA . ARG B 1 278 ? -8.078 19.062 25.781 1 98.31 278 ARG B CA 1
ATOM 5614 C C . ARG B 1 278 ? -8.523 19.266 24.328 1 98.31 278 ARG B C 1
ATOM 5616 O O . ARG B 1 278 ? -8.164 20.25 23.688 1 98.31 278 ARG B O 1
ATOM 5623 N N . GLY B 1 279 ? -9.266 18.328 23.766 1 98.31 279 GLY B N 1
ATOM 5624 C CA . GLY B 1 279 ? -9.727 18.422 22.391 1 98.31 279 GLY B CA 1
ATOM 5625 C C . GLY B 1 279 ? -8.617 18.188 21.375 1 98.31 279 GLY B C 1
ATOM 5626 O O . GLY B 1 279 ? -8.648 18.766 20.281 1 98.31 279 GLY B O 1
ATOM 5627 N N . VAL B 1 280 ? -7.629 17.422 21.75 1 98.81 280 VAL B N 1
ATOM 5628 C CA . VAL B 1 280 ? -6.48 17.156 20.891 1 98.81 280 VAL B CA 1
ATOM 5629 C C . VAL B 1 280 ? -6.871 16.203 19.766 1 98.81 280 VAL B C 1
ATOM 5631 O O . VAL B 1 280 ? -7.594 15.227 20.016 1 98.81 280 VAL B O 1
ATOM 5634 N N . TYR B 1 281 ? -6.465 16.516 18.531 1 98.88 281 TYR B N 1
ATOM 5635 C CA . TYR B 1 281 ? -6.637 15.633 17.391 1 98.88 281 TYR B CA 1
ATOM 5636 C C . TYR B 1 281 ? -5.492 14.633 17.297 1 98.88 281 TYR B C 1
ATOM 5638 O O . TYR B 1 281 ? -4.32 15.008 17.375 1 98.88 281 TYR B O 1
ATOM 5646 N N . ALA B 1 282 ? -5.816 13.375 17.156 1 98.94 282 ALA B N 1
ATOM 5647 C CA . ALA B 1 282 ? -4.816 12.375 16.797 1 98.94 282 ALA B CA 1
ATOM 5648 C C . ALA B 1 282 ? -4.711 12.219 15.289 1 98.94 282 ALA B C 1
ATOM 5650 O O . ALA B 1 282 ? -5.715 11.984 14.609 1 98.94 282 ALA B O 1
ATOM 5651 N N . ALA B 1 283 ? -3.561 12.383 14.719 1 98.94 283 ALA B N 1
ATOM 5652 C CA . ALA B 1 283 ? -3.295 12.055 13.32 1 98.94 283 ALA B CA 1
ATOM 5653 C C . ALA B 1 283 ? -2.713 10.648 13.195 1 98.94 283 ALA B C 1
ATOM 5655 O O . ALA B 1 283 ? -1.516 10.445 13.406 1 98.94 283 ALA B O 1
ATOM 5656 N N . HIS B 1 284 ? -3.525 9.727 12.844 1 98.88 284 HIS B N 1
ATOM 5657 C CA . HIS B 1 284 ? -3.104 8.352 12.633 1 98.88 284 HIS B CA 1
ATOM 5658 C C . HIS B 1 284 ? -2.301 8.211 11.344 1 98.88 284 HIS B C 1
ATOM 5660 O O . HIS B 1 284 ? -2.793 8.539 10.266 1 98.88 284 HIS B O 1
ATOM 5666 N N . CYS B 1 285 ? -1.066 7.781 11.445 1 98.81 285 CYS B N 1
ATOM 5667 C CA . CYS B 1 285 ? -0.159 7.629 10.312 1 98.81 285 CYS B CA 1
ATOM 5668 C C . CYS B 1 285 ? 0.27 6.176 10.148 1 98.81 285 CYS B C 1
ATOM 5670 O O . CYS B 1 285 ? 1.428 5.836 10.391 1 98.81 285 CYS B O 1
ATOM 5672 N N . PRO B 1 286 ? -0.609 5.344 9.625 1 98.62 286 PRO B N 1
ATOM 5673 C CA . PRO B 1 286 ? -0.392 3.896 9.672 1 98.62 286 PRO B CA 1
ATOM 5674 C C . PRO B 1 286 ? 0.839 3.457 8.883 1 98.62 286 PRO B C 1
ATOM 5676 O O . PRO B 1 286 ? 1.593 2.592 9.336 1 98.62 286 PRO B O 1
ATOM 5679 N N . GLN B 1 287 ? 1.067 3.949 7.719 1 97.94 287 GLN B N 1
ATOM 5680 C CA . GLN B 1 287 ? 2.209 3.502 6.93 1 97.94 287 GLN B CA 1
ATOM 5681 C C . GLN B 1 287 ? 3.525 3.867 7.609 1 97.94 287 GLN B C 1
ATOM 5683 O O . GLN B 1 287 ? 4.469 3.072 7.621 1 97.94 287 GLN B O 1
ATOM 5688 N N . SER B 1 288 ? 3.611 5.137 8.086 1 98.12 288 SER B N 1
ATOM 5689 C CA . SER B 1 288 ? 4.805 5.551 8.812 1 98.12 288 SER B CA 1
ATOM 5690 C C . SER B 1 288 ? 5.055 4.648 10.016 1 98.12 288 SER B C 1
ATOM 5692 O O . SER B 1 288 ? 6.191 4.238 10.266 1 98.12 288 SER B O 1
ATOM 5694 N N . ASN B 1 289 ? 3.984 4.359 10.797 1 98.31 289 ASN B N 1
ATOM 5695 C CA . ASN B 1 289 ? 4.094 3.488 11.961 1 98.31 289 ASN B CA 1
ATOM 5696 C C . ASN B 1 289 ? 4.617 2.105 11.578 1 98.31 289 ASN B C 1
ATOM 5698 O O . ASN B 1 289 ? 5.414 1.517 12.305 1 98.31 289 ASN B O 1
ATOM 5702 N N . LEU B 1 290 ? 4.164 1.602 10.406 1 97.81 290 LEU B N 1
ATOM 5703 C CA . LEU B 1 290 ? 4.641 0.319 9.898 1 97.81 290 LEU B CA 1
ATOM 5704 C C . LEU B 1 290 ? 6.102 0.411 9.477 1 97.81 290 LEU B C 1
ATOM 5706 O O . LEU B 1 290 ? 6.934 -0.385 9.922 1 97.81 290 LEU B O 1
ATOM 5710 N N . ASN B 1 291 ? 6.414 1.373 8.641 1 97.75 291 ASN B N 1
ATOM 5711 C CA . ASN B 1 291 ? 7.73 1.492 8.031 1 97.75 291 ASN B CA 1
ATOM 5712 C C . ASN B 1 291 ? 8.82 1.684 9.078 1 97.75 291 ASN B C 1
ATOM 5714 O O . ASN B 1 291 ? 9.93 1.161 8.938 1 97.75 291 ASN B O 1
ATOM 5718 N N . LEU B 1 292 ? 8.5 2.383 10.125 1 97.31 292 LEU B N 1
ATOM 5719 C CA . LEU B 1 292 ? 9.516 2.717 11.117 1 97.31 292 LEU B CA 1
ATOM 5720 C C . LEU B 1 292 ? 9.359 1.853 12.367 1 97.31 292 LEU B C 1
ATOM 5722 O O . LEU B 1 292 ? 9.93 2.16 13.414 1 97.31 292 LEU B O 1
ATOM 5726 N N . SER B 1 293 ? 8.531 0.829 12.281 1 96.94 293 SER B N 1
ATOM 5727 C CA . SER B 1 293 ? 8.344 -0.194 13.305 1 96.94 293 SER B CA 1
ATOM 5728 C C . SER B 1 293 ? 7.844 0.416 14.609 1 96.94 293 SER B C 1
ATOM 5730 O O . SER B 1 293 ? 8.273 0.015 15.695 1 96.94 293 SER B O 1
ATOM 5732 N N . SER B 1 294 ? 7 1.456 14.445 1 97.69 294 SER B N 1
ATOM 5733 C CA . SER B 1 294 ? 6.477 2.131 15.625 1 97.69 294 SER B CA 1
ATOM 5734 C C . SER B 1 294 ? 5.312 1.355 16.234 1 97.69 294 SER B C 1
ATOM 5736 O O . SER B 1 294 ? 5.039 1.473 17.438 1 97.69 294 SER B O 1
ATOM 5738 N N . GLY B 1 295 ? 4.637 0.563 15.43 1 97.81 295 GLY B N 1
ATOM 5739 C CA . GLY B 1 295 ? 3.516 -0.214 15.938 1 97.81 295 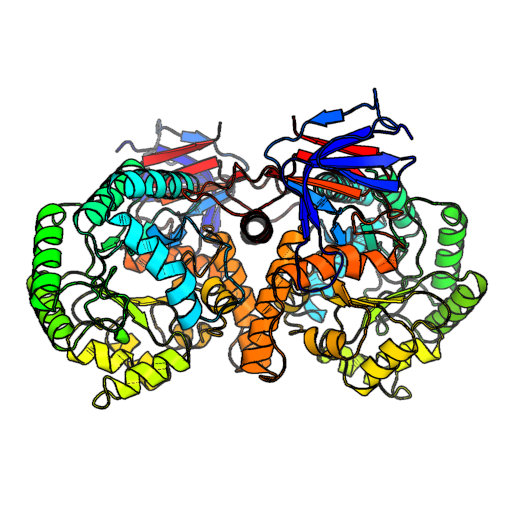GLY B CA 1
ATOM 5740 C C . GLY B 1 295 ? 2.182 0.214 15.359 1 97.81 295 GLY B C 1
ATOM 5741 O O . GLY B 1 295 ? 2.117 0.713 14.234 1 97.81 295 GLY B O 1
ATOM 5742 N N . ILE B 1 296 ? 1.107 -0.151 16.047 1 98.44 296 ILE B N 1
ATOM 5743 C CA . ILE B 1 296 ? -0.242 0.104 15.562 1 98.44 296 ILE B CA 1
ATOM 5744 C C . ILE B 1 296 ? -1.016 0.936 16.578 1 98.44 296 ILE B C 1
ATOM 5746 O O . ILE B 1 296 ? -1.192 0.516 17.719 1 98.44 296 ILE B O 1
ATOM 5750 N N . ALA B 1 297 ? -1.455 2.131 16.156 1 98.69 297 ALA B N 1
ATOM 5751 C CA . ALA B 1 297 ? -2.225 2.996 17.047 1 98.69 297 ALA B CA 1
ATOM 5752 C C . ALA B 1 297 ? -3.596 2.396 17.344 1 98.69 297 ALA B C 1
ATOM 5754 O O . ALA B 1 297 ? -4.219 1.793 16.469 1 98.69 297 ALA B O 1
ATOM 5755 N N . PRO B 1 298 ? -4.117 2.535 18.547 1 98.5 298 PRO B N 1
ATOM 5756 C CA . PRO B 1 298 ? -5.438 2.02 18.922 1 98.5 298 PRO B CA 1
ATOM 5757 C C . PRO B 1 298 ? -6.574 2.926 18.453 1 98.5 298 PRO B C 1
ATOM 5759 O O . PRO B 1 298 ? -7.34 3.436 19.266 1 98.5 298 PRO B O 1
ATOM 5762 N N . VAL B 1 299 ? -6.77 3.029 17.203 1 98.62 299 VAL B N 1
ATOM 5763 C CA . VAL B 1 299 ? -7.656 4.012 16.594 1 98.62 299 VAL B CA 1
ATOM 5764 C C . VAL B 1 299 ? -9.102 3.719 16.984 1 98.62 299 VAL B C 1
ATOM 5766 O O . VAL B 1 299 ? -9.875 4.637 17.266 1 98.62 299 VAL B O 1
ATOM 5769 N N . ARG B 1 300 ? -9.531 2.395 16.953 1 98.44 300 ARG B N 1
ATOM 5770 C CA . ARG B 1 300 ? -10.891 2.055 17.359 1 98.44 300 ARG B CA 1
ATOM 5771 C C . ARG B 1 300 ? -11.164 2.518 18.797 1 98.44 300 ARG B C 1
ATOM 5773 O O . ARG B 1 300 ? -12.234 3.057 19.078 1 98.44 300 ARG B O 1
ATOM 5780 N N . THR B 1 301 ? -10.195 2.268 19.672 1 98.62 301 THR B N 1
ATOM 5781 C CA . THR B 1 301 ? -10.32 2.723 21.047 1 98.62 301 THR B CA 1
ATOM 5782 C C . THR B 1 301 ? -10.508 4.234 21.109 1 98.62 301 THR B C 1
ATOM 5784 O O . THR B 1 301 ? -11.367 4.73 21.828 1 98.62 301 THR B O 1
ATOM 5787 N N . MET B 1 302 ? -9.688 4.961 20.359 1 98.75 302 MET B N 1
ATOM 5788 C CA . MET B 1 302 ? -9.773 6.418 20.328 1 98.75 302 MET B CA 1
ATOM 5789 C C . MET B 1 302 ? -11.148 6.879 19.859 1 98.75 302 MET B C 1
ATOM 5791 O O . MET B 1 302 ? -11.734 7.785 20.453 1 98.75 302 MET B O 1
ATOM 5795 N N . LEU B 1 303 ? -11.641 6.246 18.828 1 98.31 303 LEU B N 1
ATOM 5796 C CA . LEU B 1 303 ? -12.953 6.605 18.297 1 98.31 303 LEU B CA 1
ATOM 5797 C C . LEU B 1 303 ? -14.047 6.336 19.312 1 98.31 303 LEU B C 1
ATOM 5799 O O . LEU B 1 303 ? -14.938 7.172 19.516 1 98.31 303 LEU B O 1
ATOM 5803 N N . GLU B 1 304 ? -14 5.195 19.953 1 98.12 304 GLU B N 1
ATOM 5804 C CA . GLU B 1 304 ? -15 4.816 20.953 1 98.12 304 GLU B CA 1
ATOM 5805 C C . GLU B 1 304 ? -14.969 5.77 22.141 1 98.12 304 GLU B C 1
ATOM 5807 O O . GLU B 1 304 ? -16 6.008 22.781 1 98.12 304 GLU B O 1
ATOM 5812 N N . GLU B 1 305 ? -13.82 6.273 22.406 1 98.5 305 GLU B N 1
ATOM 5813 C CA . GLU B 1 305 ? -13.664 7.188 23.531 1 98.5 305 GLU B CA 1
ATOM 5814 C C . GLU B 1 305 ? -14.023 8.617 23.141 1 98.5 305 GLU B C 1
ATOM 5816 O O . GLU B 1 305 ? -14 9.523 23.984 1 98.5 305 GLU B O 1
ATOM 5821 N N . GLY B 1 306 ? -14.281 8.852 21.906 1 97.94 306 GLY B N 1
ATOM 5822 C CA . GLY B 1 306 ? -14.766 10.141 21.438 1 97.94 306 GLY B CA 1
ATOM 5823 C C . GLY B 1 306 ? -13.656 11.109 21.094 1 97.94 306 GLY B C 1
ATOM 5824 O O . GLY B 1 306 ? -13.859 12.328 21.109 1 97.94 306 GLY B O 1
ATOM 5825 N N . LEU B 1 307 ? -12.477 10.648 20.859 1 98.56 307 LEU B N 1
ATOM 5826 C CA . LEU B 1 307 ? -11.367 11.508 20.469 1 98.56 307 LEU B CA 1
ATOM 5827 C C . LEU B 1 307 ? -11.516 11.961 19.016 1 98.56 307 LEU B C 1
ATOM 5829 O O . LEU B 1 307 ? -12.148 11.273 18.203 1 98.56 307 LEU B O 1
ATOM 5833 N N . HIS B 1 308 ? -11.008 13.133 18.703 1 98.44 308 HIS B N 1
ATOM 5834 C CA . HIS B 1 308 ? -10.844 13.547 17.312 1 98.44 308 HIS B CA 1
ATOM 5835 C C . HIS B 1 308 ? -9.711 12.773 16.641 1 98.44 308 HIS B C 1
ATOM 5837 O O . HIS B 1 308 ? -8.57 12.781 17.125 1 98.44 308 HIS B O 1
ATOM 5843 N N . VAL B 1 309 ? -10.062 12.062 15.602 1 98.75 309 VAL B N 1
ATOM 5844 C CA . VAL B 1 309 ? -9.055 11.281 14.898 1 98.75 309 VAL B CA 1
ATOM 5845 C C . VAL B 1 309 ? -9.109 11.602 13.406 1 98.75 309 VAL B C 1
ATOM 5847 O O . VAL B 1 309 ? -10.195 11.703 12.82 1 98.75 309 VAL B O 1
ATOM 5850 N N . GLY B 1 310 ? -8.039 11.898 12.781 1 98.81 310 GLY B N 1
ATOM 5851 C CA . GLY B 1 310 ? -7.816 11.984 11.344 1 98.81 310 GLY B CA 1
ATOM 5852 C C . GLY B 1 310 ? -6.637 11.156 10.875 1 98.81 310 GLY B C 1
ATOM 5853 O O . GLY B 1 310 ? -6.109 10.328 11.625 1 98.81 310 GLY B O 1
ATOM 5854 N N . LEU B 1 311 ? -6.305 11.258 9.617 1 98.94 311 LEU B N 1
ATOM 5855 C CA . LEU B 1 311 ? -5.211 10.484 9.039 1 98.94 311 LEU B CA 1
ATOM 5856 C C . LEU B 1 311 ? -4.074 11.398 8.602 1 98.94 311 LEU B C 1
ATOM 5858 O O . LEU B 1 311 ? -4.273 12.602 8.422 1 98.94 311 LEU B O 1
ATOM 5862 N N . GLY B 1 312 ? -2.918 10.883 8.477 1 98.94 312 GLY B N 1
ATOM 5863 C CA . GLY B 1 312 ? -1.753 11.578 7.953 1 98.94 312 GLY B CA 1
ATOM 5864 C C . GLY B 1 312 ? -0.818 10.672 7.18 1 98.94 312 GLY B C 1
ATOM 5865 O O . GLY B 1 312 ? -0.697 9.484 7.492 1 98.94 312 GLY B O 1
ATOM 5866 N N . THR B 1 313 ? -0.173 11.234 6.219 1 98.75 313 THR B N 1
ATOM 5867 C CA . THR B 1 313 ? 0.795 10.461 5.449 1 98.75 313 THR B CA 1
ATOM 5868 C C . THR B 1 313 ? 2.1 10.305 6.223 1 98.75 313 THR B C 1
ATOM 5870 O O . THR B 1 313 ? 2.75 9.258 6.148 1 98.75 313 THR B O 1
ATOM 5873 N N . ASP B 1 314 ? 2.484 11.414 6.969 1 98.62 314 ASP B N 1
ATOM 5874 C CA . ASP B 1 314 ? 3.766 11.5 7.66 1 98.62 314 ASP B CA 1
ATOM 5875 C C . ASP B 1 314 ? 4.926 11.227 6.707 1 98.62 314 ASP B C 1
ATOM 5877 O O . ASP B 1 314 ? 5.836 10.461 7.035 1 98.62 314 ASP B O 1
ATOM 5881 N N . MET B 1 315 ? 4.926 11.758 5.648 1 96.75 315 MET B N 1
ATOM 5882 C CA . MET B 1 315 ? 6.043 11.656 4.715 1 96.75 315 MET B CA 1
ATOM 5883 C C . MET B 1 315 ? 7.32 12.219 5.324 1 96.75 315 MET B C 1
ATOM 5885 O O . MET B 1 315 ? 7.32 13.328 5.855 1 96.75 315 MET B O 1
ATOM 5889 N N . ALA B 1 316 ? 8.336 11.367 5.223 1 96.44 316 ALA B N 1
ATOM 5890 C CA . ALA B 1 316 ? 8.734 10.195 4.445 1 96.44 316 ALA B CA 1
ATOM 5891 C C . ALA B 1 316 ? 8.664 8.93 5.289 1 96.44 316 ALA B C 1
ATOM 5893 O O . ALA B 1 316 ? 8.961 7.832 4.805 1 96.44 316 ALA B O 1
ATOM 5894 N N . GLY B 1 317 ? 8.258 9.117 6.629 1 97.31 317 GLY B N 1
ATOM 5895 C CA . GLY B 1 317 ? 7.953 7.875 7.328 1 97.31 317 GLY B CA 1
ATOM 5896 C C . GLY B 1 317 ? 6.973 6.996 6.578 1 97.31 317 GLY B C 1
ATOM 5897 O O . GLY B 1 317 ? 7.156 5.777 6.5 1 97.31 317 GLY B O 1
ATOM 5898 N N . GLY B 1 318 ? 5.871 7.602 6.18 1 97.62 318 GLY B N 1
ATOM 5899 C CA . GLY B 1 318 ? 5.078 7 5.121 1 97.62 318 GLY B CA 1
ATOM 5900 C C . GLY B 1 318 ? 5.625 7.281 3.734 1 97.62 318 GLY B C 1
ATOM 5901 O O . GLY B 1 318 ? 5.863 8.438 3.379 1 97.62 318 GLY B O 1
ATOM 5902 N N . ALA B 1 319 ? 5.711 6.32 2.908 1 96.69 319 ALA B N 1
ATOM 5903 C CA . ALA B 1 319 ? 6.336 6.477 1.599 1 96.69 319 ALA B CA 1
ATOM 5904 C C . ALA B 1 319 ? 5.379 7.125 0.604 1 96.69 319 ALA B C 1
ATOM 5906 O O . ALA B 1 319 ? 5.801 7.871 -0.282 1 96.69 319 ALA B O 1
ATOM 5907 N N . SER B 1 320 ? 4.141 6.898 0.726 1 95.44 320 SER B N 1
ATOM 5908 C CA . SER B 1 320 ? 3.166 7.305 -0.281 1 95.44 320 SER B CA 1
ATOM 5909 C C . SER B 1 320 ? 2.5 8.625 0.095 1 95.44 320 SER B C 1
ATOM 5911 O O . SER B 1 320 ? 2.072 8.805 1.237 1 95.44 320 SER B O 1
ATOM 5913 N N . LEU B 1 321 ? 2.344 9.508 -0.905 1 96.56 321 LEU B N 1
ATOM 5914 C CA . LEU B 1 321 ? 1.643 10.781 -0.732 1 96.56 321 LEU B CA 1
ATOM 5915 C C . LEU B 1 321 ? 0.133 10.578 -0.81 1 96.56 321 LEU B C 1
ATOM 5917 O O . LEU B 1 321 ? -0.635 11.492 -0.508 1 96.56 321 LEU B O 1
ATOM 5921 N N . SER B 1 322 ? -0.336 9.391 -1.122 1 97.56 322 SER B N 1
ATOM 5922 C CA . SER B 1 322 ? -1.746 9.117 -1.38 1 97.56 322 SER B CA 1
ATOM 5923 C C . SER B 1 322 ? -2.518 8.914 -0.08 1 97.56 322 SER B C 1
ATOM 5925 O O . SER B 1 322 ? -2.307 7.922 0.625 1 97.56 322 SER B O 1
ATOM 5927 N N . MET B 1 323 ? -3.449 9.773 0.18 1 98.62 323 MET B N 1
ATOM 5928 C CA . MET B 1 323 ? -4.32 9.609 1.342 1 98.62 323 MET B CA 1
ATOM 5929 C C . MET B 1 323 ? -5.27 8.438 1.151 1 98.62 323 MET B C 1
ATOM 5931 O O . MET B 1 323 ? -5.754 7.859 2.127 1 98.62 323 MET B O 1
ATOM 5935 N N . LEU B 1 324 ? -5.59 8.07 -0.115 1 98.44 324 LEU B N 1
ATOM 5936 C CA . LEU B 1 324 ? -6.371 6.859 -0.348 1 98.44 324 LEU B CA 1
ATOM 5937 C C . LEU B 1 324 ? -5.633 5.625 0.155 1 98.44 324 LEU B C 1
ATOM 5939 O O . LEU B 1 324 ? -6.227 4.754 0.796 1 98.44 324 LEU B O 1
ATOM 5943 N N . ARG B 1 325 ? -4.355 5.641 -0.087 1 97.56 325 ARG B N 1
ATOM 5944 C CA . ARG B 1 325 ? -3.518 4.555 0.417 1 97.56 325 ARG B CA 1
ATOM 5945 C C . ARG B 1 325 ? -3.49 4.547 1.941 1 97.56 325 ARG B C 1
ATOM 5947 O O . ARG B 1 325 ? -3.578 3.486 2.562 1 97.56 325 ARG B O 1
ATOM 5954 N N . VAL B 1 326 ? -3.389 5.691 2.514 1 98.62 326 VAL B N 1
ATOM 5955 C CA . VAL B 1 326 ? -3.367 5.797 3.969 1 98.62 326 VAL B CA 1
ATOM 5956 C C . VAL B 1 326 ? -4.648 5.203 4.551 1 98.62 326 VAL B C 1
ATOM 5958 O O . VAL B 1 326 ? -4.613 4.523 5.578 1 98.62 326 VAL B O 1
ATOM 5961 N N . MET B 1 327 ? -5.766 5.422 3.912 1 98.38 327 MET B N 1
ATOM 5962 C CA . MET B 1 327 ? -7.055 4.898 4.363 1 98.38 327 MET B CA 1
ATOM 5963 C C . MET B 1 327 ? -7.035 3.375 4.422 1 98.38 327 MET B C 1
ATOM 5965 O O . MET B 1 327 ? -7.457 2.781 5.414 1 98.38 327 MET B O 1
ATOM 5969 N N . THR B 1 328 ? -6.52 2.768 3.352 1 97.94 328 THR B N 1
ATOM 5970 C CA . THR B 1 328 ? -6.539 1.31 3.293 1 97.94 328 THR B CA 1
ATOM 5971 C C . THR B 1 328 ? -5.5 0.716 4.238 1 97.94 328 THR B C 1
ATOM 5973 O O . THR B 1 328 ? -5.723 -0.345 4.828 1 97.94 328 THR B O 1
ATOM 5976 N N . ASP B 1 329 ? -4.344 1.403 4.398 1 98 329 ASP B N 1
ATOM 5977 C CA . ASP B 1 329 ? -3.387 0.996 5.422 1 98 329 ASP B CA 1
ATOM 5978 C C . ASP B 1 329 ? -4.027 1.01 6.809 1 98 329 ASP B C 1
ATOM 5980 O O . ASP B 1 329 ? -3.771 0.122 7.625 1 98 329 ASP B O 1
ATOM 5984 N N . ALA B 1 330 ? -4.816 2.061 7.066 1 98.44 330 ALA B N 1
ATOM 5985 C CA . ALA B 1 330 ? -5.484 2.172 8.359 1 98.44 330 ALA B CA 1
ATOM 5986 C C . ALA B 1 330 ? -6.414 0.984 8.602 1 98.44 330 ALA B C 1
ATOM 5988 O O . ALA B 1 330 ? -6.449 0.428 9.703 1 98.44 330 ALA B O 1
ATOM 5989 N N . VAL B 1 331 ? -7.16 0.595 7.582 1 98 331 VAL B N 1
ATOM 5990 C CA . VAL B 1 331 ? -8.039 -0.563 7.691 1 98 331 VAL B CA 1
ATOM 5991 C C . VAL B 1 331 ? -7.215 -1.814 7.98 1 98 331 VAL B C 1
ATOM 5993 O O . VAL B 1 331 ? -7.512 -2.561 8.914 1 98 331 VAL B O 1
ATOM 5996 N N . GLN B 1 332 ? -6.176 -2.029 7.246 1 98.06 332 GLN B N 1
ATOM 5997 C CA . GLN B 1 332 ? -5.352 -3.23 7.328 1 98.06 332 GLN B CA 1
ATOM 5998 C C . GLN B 1 332 ? -4.715 -3.365 8.711 1 98.06 332 GLN B C 1
ATOM 6000 O O . GLN B 1 332 ? -4.777 -4.43 9.328 1 98.06 332 GLN B O 1
ATOM 6005 N N . VAL B 1 333 ? -4.137 -2.281 9.211 1 98.12 333 VAL B N 1
ATOM 6006 C CA . VAL B 1 333 ? -3.428 -2.391 10.484 1 98.12 333 VAL B CA 1
ATOM 6007 C C . VAL B 1 333 ? -4.43 -2.527 11.625 1 98.12 333 VAL B C 1
ATOM 6009 O O . VAL B 1 333 ? -4.137 -3.15 12.648 1 98.12 333 VAL B O 1
ATOM 6012 N N . SER B 1 334 ? -5.625 -1.937 11.484 1 98.06 334 SER B N 1
ATOM 6013 C CA . SER B 1 334 ? -6.641 -2.111 12.516 1 98.06 334 SER B CA 1
ATOM 6014 C C . SER B 1 334 ? -7.047 -3.574 12.656 1 98.06 334 SER B C 1
ATOM 6016 O O . SER B 1 334 ? -7.41 -4.023 13.742 1 98.06 334 SER B O 1
ATOM 6018 N N . LYS B 1 335 ? -6.93 -4.324 11.578 1 97.56 335 LYS B N 1
ATOM 6019 C CA . LYS B 1 335 ? -7.223 -5.754 11.617 1 97.56 335 LYS B CA 1
ATOM 6020 C C . LYS B 1 335 ? -6.145 -6.516 12.383 1 97.56 335 LYS B C 1
ATOM 6022 O O . LYS B 1 335 ? -6.445 -7.461 13.117 1 97.56 335 LYS B O 1
ATOM 6027 N N . MET B 1 336 ? -4.91 -6.113 12.18 1 97.62 336 MET B N 1
ATOM 6028 C CA . MET B 1 336 ? -3.82 -6.73 12.938 1 97.62 336 MET B CA 1
ATOM 6029 C C . MET B 1 336 ? -3.91 -6.375 14.414 1 97.62 336 MET B C 1
ATOM 6031 O O . MET B 1 336 ? -3.576 -7.191 15.273 1 97.62 336 MET B O 1
ATOM 6035 N N . TYR B 1 337 ? -4.371 -5.09 14.68 1 98.12 337 TYR B N 1
ATOM 6036 C CA . TYR B 1 337 ? -4.613 -4.715 16.062 1 98.12 337 TYR B CA 1
ATOM 6037 C C . TYR B 1 337 ? -5.641 -5.637 16.719 1 98.12 337 TYR B C 1
ATOM 6039 O O . TYR B 1 337 ? -5.426 -6.141 17.812 1 98.12 337 TYR B O 1
ATOM 6047 N N . TRP B 1 338 ? -6.734 -5.871 16.016 1 97.56 338 TRP B N 1
ATOM 6048 C CA . TRP B 1 338 ? -7.801 -6.754 16.484 1 97.56 338 TRP B CA 1
ATOM 6049 C C . TRP B 1 338 ? -7.285 -8.172 16.672 1 97.56 338 TRP B C 1
ATOM 6051 O O . TRP B 1 338 ? -7.594 -8.82 17.688 1 97.56 338 TRP B O 1
ATOM 6061 N N . ARG B 1 339 ? -6.418 -8.641 15.82 1 96.25 339 ARG B N 1
ATOM 6062 C CA . ARG B 1 339 ? -5.965 -10.031 15.797 1 96.25 339 ARG B CA 1
ATOM 6063 C C . ARG B 1 339 ? -4.949 -10.289 16.906 1 96.25 339 ARG B C 1
ATOM 6065 O O . ARG B 1 339 ? -4.965 -11.352 17.531 1 96.25 339 ARG B O 1
ATOM 6072 N N . TYR B 1 340 ? -4.059 -9.336 17.188 1 96.81 340 TYR B N 1
ATOM 6073 C CA . TYR B 1 340 ? -2.895 -9.656 18 1 96.81 340 TYR B CA 1
ATOM 6074 C C . TYR B 1 340 ? -2.916 -8.875 19.312 1 96.81 340 TYR B C 1
ATOM 6076 O O . TYR B 1 340 ? -2.301 -9.289 20.297 1 96.81 340 TYR B O 1
ATOM 6084 N N . LEU B 1 341 ? -3.635 -7.711 19.297 1 97.5 341 LEU B N 1
ATOM 6085 C CA . LEU B 1 341 ? -3.461 -6.832 20.453 1 97.5 341 LEU B CA 1
ATOM 6086 C C . LEU B 1 341 ? -4.73 -6.789 21.297 1 97.5 341 LEU B C 1
ATOM 6088 O O . LEU B 1 341 ? -4.668 -6.859 22.531 1 97.5 341 LEU B O 1
ATOM 6092 N N . ASP B 1 342 ? -5.918 -6.637 20.703 1 97.62 342 ASP B N 1
ATOM 6093 C CA . ASP B 1 342 ? -7.176 -6.555 21.453 1 97.62 342 ASP B CA 1
ATOM 6094 C C . ASP B 1 342 ? -8.352 -7.02 20.594 1 97.62 342 ASP B C 1
ATOM 6096 O O . ASP B 1 342 ? -8.922 -6.238 19.828 1 97.62 342 ASP B O 1
ATOM 6100 N N . LYS B 1 343 ? -8.867 -8.195 20.766 1 95.75 343 LYS B N 1
ATOM 6101 C CA . LYS B 1 343 ? -9.914 -8.828 19.969 1 95.75 343 LYS B CA 1
ATOM 6102 C C . LYS B 1 343 ? -11.258 -8.125 20.156 1 95.75 343 LYS B C 1
ATOM 6104 O O . LYS B 1 343 ? -12.195 -8.352 19.391 1 95.75 343 LYS B O 1
ATOM 6109 N N . LYS B 1 344 ? -11.406 -7.242 21.156 1 97.25 344 LYS B N 1
ATOM 6110 C CA . LYS B 1 344 ? -12.648 -6.523 21.422 1 97.25 344 LYS B CA 1
ATOM 6111 C C . LYS B 1 344 ? -12.758 -5.273 20.562 1 97.25 344 LYS B C 1
ATOM 6113 O O . LYS B 1 344 ? -13.82 -4.66 20.469 1 97.25 344 LYS B O 1
ATOM 6118 N N . LYS B 1 345 ? -11.695 -4.918 19.906 1 97.69 345 LYS B N 1
ATOM 6119 C CA . LYS B 1 345 ? -11.664 -3.707 19.078 1 97.69 345 LYS B CA 1
ATOM 6120 C C . LYS B 1 345 ? -11.852 -4.035 17.609 1 97.69 345 LYS B C 1
ATOM 6122 O O . LYS B 1 345 ? -10.891 -4.363 16.906 1 97.69 345 LYS B O 1
ATOM 6127 N N . LYS B 1 346 ? -13.039 -3.838 17.172 1 95.44 346 LYS B N 1
ATOM 6128 C CA . LYS B 1 346 ? -13.398 -4.18 15.797 1 95.44 346 LYS B CA 1
ATOM 6129 C C . LYS B 1 346 ? -12.555 -3.385 14.797 1 95.44 346 LYS B C 1
ATOM 6131 O O . LYS B 1 346 ? -12.312 -2.193 14.992 1 95.44 346 LYS B O 1
ATOM 6136 N N . PRO B 1 347 ? -12.133 -4.027 13.703 1 97 347 PRO B N 1
ATOM 6137 C CA . PRO B 1 347 ? -11.375 -3.311 12.68 1 97 347 PRO B CA 1
ATOM 6138 C C . PRO B 1 347 ? -12.172 -2.186 12.023 1 97 347 PRO B C 1
ATOM 6140 O O . PRO B 1 347 ? -13.406 -2.225 12.016 1 97 347 PRO B O 1
ATOM 6143 N N . LEU B 1 348 ? -11.445 -1.229 11.469 1 97.5 348 LEU B N 1
ATOM 6144 C CA . LEU B 1 348 ? -12.078 -0.145 10.719 1 97.5 348 LEU B CA 1
ATOM 6145 C C . LEU B 1 348 ? -12.711 -0.668 9.438 1 97.5 348 LEU B C 1
ATOM 6147 O O . LEU B 1 348 ? -12.148 -1.546 8.773 1 97.5 348 LEU B O 1
ATOM 6151 N N . SER B 1 349 ? -13.852 -0.157 9.078 1 96.69 349 SER B N 1
ATOM 6152 C CA . SER B 1 349 ? -14.445 -0.382 7.766 1 96.69 349 SER B CA 1
ATOM 6153 C C . SER B 1 349 ? -13.961 0.653 6.754 1 96.69 349 SER B C 1
ATOM 6155 O O . SER B 1 349 ? -13.344 1.653 7.129 1 96.69 349 SER B O 1
ATOM 6157 N N . ALA B 1 350 ? -14.281 0.421 5.465 1 97.06 350 ALA B N 1
ATOM 6158 C CA . ALA B 1 350 ? -13.883 1.341 4.402 1 97.06 350 ALA B CA 1
ATOM 6159 C C . ALA B 1 350 ? -14.523 2.711 4.59 1 97.06 350 ALA B C 1
ATOM 6161 O O . ALA B 1 350 ? -13.852 3.738 4.531 1 97.06 350 ALA B O 1
ATOM 6162 N N . PRO B 1 351 ? -15.812 2.789 4.895 1 98.06 351 PRO B N 1
ATOM 6163 C CA . PRO B 1 351 ? -16.422 4.109 5.086 1 98.06 351 PRO B CA 1
ATOM 6164 C C . PRO B 1 351 ? -15.859 4.844 6.301 1 98.06 351 PRO B C 1
ATOM 6166 O O . PRO B 1 351 ? -15.766 6.074 6.297 1 98.06 351 PRO B O 1
ATOM 6169 N N . GLU B 1 352 ? -15.5 4.074 7.352 1 98.25 352 GLU B N 1
ATOM 6170 C CA . GLU B 1 352 ? -14.898 4.719 8.508 1 98.25 352 GLU B CA 1
ATOM 6171 C C . GLU B 1 352 ? -13.547 5.336 8.156 1 98.25 352 GLU B C 1
ATOM 6173 O O . GLU B 1 352 ? -13.25 6.461 8.555 1 98.25 352 GLU B O 1
ATOM 6178 N N . ALA B 1 353 ? -12.727 4.547 7.457 1 98.44 353 ALA B N 1
ATOM 6179 C CA . ALA B 1 353 ? -11.43 5.066 7.035 1 98.44 353 ALA B CA 1
ATOM 6180 C C . ALA B 1 353 ? -11.586 6.281 6.129 1 98.44 353 ALA B C 1
ATOM 6182 O O . ALA B 1 353 ? -10.844 7.258 6.25 1 98.44 353 ALA B O 1
ATOM 6183 N N . PHE B 1 354 ? -12.555 6.234 5.188 1 98.75 354 PHE B N 1
ATOM 6184 C CA . PHE B 1 354 ? -12.852 7.352 4.301 1 98.75 354 PHE B CA 1
ATOM 6185 C C . PHE B 1 354 ? -13.258 8.586 5.098 1 98.75 354 PHE B C 1
ATOM 6187 O O . PHE B 1 354 ? -12.805 9.695 4.809 1 98.75 354 PHE B O 1
ATOM 6194 N N . TYR B 1 355 ? -14.039 8.367 6.109 1 98.81 355 TYR B N 1
ATOM 6195 C CA . TYR B 1 355 ? -14.477 9.438 6.996 1 98.81 355 TYR B CA 1
ATOM 6196 C C . TYR B 1 355 ? -13.281 10.086 7.691 1 98.81 355 TYR B C 1
ATOM 6198 O O . TYR B 1 355 ? -13.18 11.312 7.75 1 98.81 355 TYR B O 1
ATOM 6206 N N . LEU B 1 356 ? -12.398 9.305 8.172 1 98.88 356 LEU B N 1
ATOM 6207 C CA . LEU B 1 356 ? -11.227 9.812 8.883 1 98.88 356 LEU B CA 1
ATOM 6208 C C . LEU B 1 356 ? -10.375 10.688 7.973 1 98.88 356 LEU B C 1
ATOM 6210 O O . LEU B 1 356 ? -9.758 11.656 8.422 1 98.88 356 LEU B O 1
ATOM 6214 N N . GLY B 1 357 ? -10.336 10.336 6.668 1 98.81 357 GLY B N 1
ATOM 6215 C CA . GLY B 1 357 ? -9.516 11.07 5.723 1 98.81 357 GLY B CA 1
ATOM 6216 C C . GLY B 1 357 ? -10.234 12.242 5.086 1 98.81 357 GLY B C 1
ATOM 6217 O O . GLY B 1 357 ? -9.664 12.969 4.273 1 98.81 357 GLY B O 1
ATOM 6218 N N . THR B 1 358 ? -11.547 12.438 5.395 1 98.75 358 THR B N 1
ATOM 6219 C CA . THR B 1 358 ? -12.344 13.539 4.879 1 98.75 358 THR B CA 1
ATOM 6220 C C . THR B 1 358 ? -12.922 14.375 6.02 1 98.75 358 THR B C 1
ATOM 6222 O O . THR B 1 358 ? -12.211 15.172 6.633 1 98.75 358 THR B O 1
ATOM 6225 N N . LYS B 1 359 ? -14.102 14.055 6.453 1 98.62 359 LYS B N 1
ATOM 6226 C CA . LYS B 1 359 ? -14.789 14.891 7.434 1 98.62 359 LYS B CA 1
ATOM 6227 C C . LYS B 1 359 ? -14.117 14.797 8.805 1 98.62 359 LYS B C 1
ATOM 6229 O O . LYS B 1 359 ? -14 15.797 9.508 1 98.62 359 LYS B O 1
ATOM 6234 N N . GLY B 1 360 ? -13.727 13.586 9.211 1 98.12 360 GLY B N 1
ATOM 6235 C CA . GLY B 1 360 ? -13.055 13.422 10.492 1 98.12 360 GLY B CA 1
ATOM 6236 C C . GLY B 1 360 ? -11.836 14.312 10.641 1 98.12 360 GLY B C 1
ATOM 6237 O O . GLY B 1 360 ? -11.805 15.203 11.484 1 98.12 360 GLY B O 1
ATOM 6238 N N . GLY B 1 361 ? -10.82 14.102 9.758 1 98.31 361 GLY B N 1
ATOM 6239 C CA . GLY B 1 361 ? -9.641 14.961 9.758 1 98.31 361 GLY B CA 1
ATOM 6240 C C . GLY B 1 361 ? -9.938 16.375 9.32 1 98.31 361 GLY B C 1
ATOM 6241 O O . GLY B 1 361 ? -9.289 17.328 9.766 1 98.31 361 GLY B O 1
ATOM 6242 N N . GLY B 1 362 ? -10.945 16.516 8.492 1 98.62 362 GLY B N 1
ATOM 6243 C CA . GLY B 1 362 ? -11.312 17.812 7.945 1 98.62 362 GLY B CA 1
ATOM 6244 C C . GLY B 1 362 ? -11.805 18.781 9 1 98.62 362 GLY B C 1
ATOM 6245 O O . GLY B 1 362 ? -11.672 20 8.836 1 98.62 362 GLY B O 1
ATOM 6246 N N . SER B 1 363 ? -12.328 18.266 10.086 1 98.5 363 SER B N 1
ATOM 6247 C CA . SER B 1 363 ? -12.875 19.109 11.141 1 98.5 363 SER B CA 1
ATOM 6248 C C . SER B 1 363 ? -11.797 19.953 11.789 1 98.5 363 SER B C 1
ATOM 6250 O O . SER B 1 363 ? -12.094 20.953 12.438 1 98.5 363 SER B O 1
ATOM 6252 N N . PHE B 1 364 ? -10.578 19.562 11.641 1 98.75 364 PHE B N 1
ATOM 6253 C CA . PHE B 1 364 ? -9.469 20.359 12.141 1 98.75 364 PHE B CA 1
ATOM 6254 C C . PHE B 1 364 ? -9.367 21.688 11.383 1 98.75 364 PHE B C 1
ATOM 6256 O O . PHE B 1 364 ? -8.977 22.703 11.961 1 98.75 364 PHE B O 1
ATOM 6263 N N . PHE B 1 365 ? -9.789 21.703 10.188 1 98.5 365 PHE B N 1
ATOM 6264 C CA . PHE B 1 365 ? -9.648 22.859 9.305 1 98.5 365 PHE B CA 1
ATOM 6265 C C . PHE B 1 365 ? -10.93 23.688 9.289 1 98.5 365 PHE B C 1
ATOM 6267 O O . PHE B 1 365 ? -10.977 24.766 8.703 1 98.5 365 PHE B O 1
ATOM 6274 N N . GLY B 1 366 ? -11.977 23.219 9.883 1 97.75 366 GLY B N 1
ATOM 6275 C CA . GLY B 1 366 ? -13.297 23.828 9.844 1 97.75 366 GLY B CA 1
ATOM 6276 C C . GLY B 1 366 ? -14.359 22.922 9.25 1 97.75 366 GLY B C 1
ATOM 6277 O O . GLY B 1 366 ? -14.383 21.719 9.539 1 97.75 366 GLY B O 1
ATOM 6278 N N . GLN B 1 367 ? -15.32 23.5 8.547 1 98.31 367 GLN B N 1
ATOM 6279 C CA . GLN B 1 367 ? -16.328 22.719 7.844 1 98.31 367 GLN B CA 1
ATOM 6280 C C . GLN B 1 367 ? -15.789 22.203 6.508 1 98.31 367 GLN B C 1
ATOM 6282 O O . GLN B 1 367 ? -16.234 22.656 5.445 1 98.31 367 GLN B O 1
ATOM 6287 N N . VAL B 1 368 ? -14.922 21.281 6.578 1 98.56 368 VAL B N 1
ATOM 6288 C CA . VAL B 1 368 ? -14.18 20.719 5.461 1 98.56 368 VAL B CA 1
ATOM 6289 C C . VAL B 1 368 ? -14.367 19.203 5.438 1 98.56 368 VAL B C 1
ATOM 6291 O O . VAL B 1 368 ? -14.5 18.578 6.488 1 98.56 368 VAL B O 1
ATOM 6294 N N . GLY B 1 369 ? -14.43 18.594 4.258 1 98.62 369 GLY B N 1
ATOM 6295 C CA . GLY B 1 369 ? -14.359 17.141 4.121 1 98.62 369 GLY B CA 1
ATOM 6296 C C . GLY B 1 369 ? -15.727 16.5 3.938 1 98.62 369 GLY B C 1
ATOM 6297 O O . GLY B 1 369 ? -15.875 15.297 4.129 1 98.62 369 GLY B O 1
ATOM 6298 N N . SER B 1 370 ? -16.719 17.297 3.627 1 98.81 370 SER B N 1
ATOM 6299 C CA . SER B 1 370 ? -18.062 16.781 3.402 1 98.81 370 SER B CA 1
ATOM 6300 C C . SER B 1 370 ? -18.781 17.578 2.314 1 98.81 370 SER B C 1
ATOM 6302 O O . SER B 1 370 ? -18.312 18.641 1.902 1 98.81 370 SER B O 1
ATOM 6304 N N . PHE B 1 371 ? -19.828 17.016 1.781 1 98.88 371 PHE B N 1
ATOM 6305 C CA . PHE B 1 371 ? -20.656 17.719 0.808 1 98.88 371 PHE B CA 1
ATOM 6306 C C . PHE B 1 371 ? -21.969 18.172 1.433 1 98.88 371 PHE B C 1
ATOM 6308 O O . PHE B 1 371 ? -22.953 18.359 0.729 1 98.88 371 PHE B O 1
ATOM 6315 N N . GLU B 1 372 ? -21.969 18.203 2.752 1 98.75 372 GLU B N 1
ATOM 6316 C CA . GLU B 1 372 ? -23.109 18.828 3.424 1 98.75 372 GLU B CA 1
ATOM 6317 C C . GLU B 1 372 ? -23.141 20.328 3.172 1 98.75 372 GLU B C 1
ATOM 6319 O O . GLU B 1 372 ? -22.094 20.953 3 1 98.75 372 GLU B O 1
ATOM 6324 N N . GLU B 1 373 ? -24.344 20.906 3.215 1 98.5 373 GLU B N 1
ATOM 6325 C CA . GLU B 1 373 ? -24.516 22.328 2.93 1 98.5 373 GLU B CA 1
ATOM 6326 C C . GLU B 1 373 ? -23.656 23.172 3.855 1 98.5 373 GLU B C 1
ATOM 6328 O O . GLU B 1 373 ? -23.609 22.938 5.062 1 98.5 373 GLU B O 1
ATOM 6333 N N . GLY B 1 374 ? -22.969 24.125 3.295 1 98.44 374 GLY B N 1
ATOM 6334 C CA . GLY B 1 374 ? -22.188 25.062 4.078 1 98.44 374 GLY B CA 1
ATOM 6335 C C . GLY B 1 374 ? -20.719 24.688 4.18 1 98.44 374 GLY B C 1
ATOM 6336 O O . GLY B 1 374 ? -19.875 25.516 4.535 1 98.44 374 GLY B O 1
ATOM 6337 N N . TYR B 1 375 ? -20.375 23.438 3.906 1 98.81 375 TYR B N 1
ATOM 6338 C CA . TYR B 1 375 ? -18.984 23 3.932 1 98.81 375 TYR B CA 1
ATOM 6339 C C . TYR B 1 375 ? -18.203 23.641 2.799 1 98.81 375 TYR B C 1
ATOM 6341 O O . TYR B 1 375 ? -18.766 24.047 1.781 1 98.81 375 TYR B O 1
ATOM 6349 N N . GLU B 1 376 ? -16.906 23.844 2.992 1 98.56 376 GLU B N 1
ATOM 6350 C CA . GLU B 1 376 ? -16.031 24.281 1.904 1 98.56 376 GLU B CA 1
ATOM 6351 C C . GLU B 1 376 ? -16.141 23.344 0.702 1 98.56 376 GLU B C 1
ATOM 6353 O O . GLU B 1 376 ? -16.219 22.125 0.863 1 98.56 376 GLU B O 1
ATOM 6358 N N . PHE B 1 377 ? -16.156 23.938 -0.464 1 98.69 377 PHE B N 1
ATOM 6359 C CA . PHE B 1 377 ? -16.281 23.141 -1.68 1 98.69 377 PHE B CA 1
ATOM 6360 C C . PHE B 1 377 ? -14.93 22.594 -2.111 1 98.69 377 PHE B C 1
ATOM 6362 O O . PHE B 1 377 ? -14.312 23.125 -3.037 1 98.69 377 PHE B O 1
ATOM 6369 N N . ASP B 1 378 ? -14.422 21.594 -1.476 1 98.81 378 ASP B N 1
ATOM 6370 C CA . ASP B 1 378 ? -13.289 20.766 -1.855 1 98.81 378 ASP B CA 1
ATOM 6371 C C . ASP B 1 378 ? -13.766 19.453 -2.498 1 98.81 378 ASP B C 1
ATOM 6373 O O . ASP B 1 378 ? -14.367 18.609 -1.832 1 98.81 378 ASP B O 1
ATOM 6377 N N . ALA B 1 379 ? -13.438 19.25 -3.736 1 98.88 379 ALA B N 1
ATOM 6378 C CA . ALA B 1 379 ? -13.945 18.078 -4.449 1 98.88 379 ALA B CA 1
ATOM 6379 C C . ALA B 1 379 ? -12.875 17.453 -5.34 1 98.88 379 ALA B C 1
ATOM 6381 O O . ALA B 1 379 ? -12.07 18.172 -5.938 1 98.88 379 ALA B O 1
ATOM 6382 N N . VAL B 1 380 ? -12.867 16.188 -5.414 1 98.88 380 VAL B N 1
ATOM 6383 C CA . VAL B 1 380 ? -12.008 15.422 -6.305 1 98.88 380 VAL B CA 1
ATOM 6384 C C . VAL B 1 380 ? -12.859 14.617 -7.281 1 98.88 380 VAL B C 1
ATOM 6386 O O . VAL B 1 380 ? -13.875 14.039 -6.895 1 98.88 380 VAL B O 1
ATOM 6389 N N . VAL B 1 381 ? -12.547 14.688 -8.508 1 98.81 381 VAL B N 1
ATOM 6390 C CA . VAL B 1 381 ? -13.172 13.875 -9.539 1 98.81 381 VAL B CA 1
ATOM 6391 C C . VAL B 1 381 ? -12.227 12.734 -9.93 1 98.81 381 VAL B C 1
ATOM 6393 O O . VAL B 1 381 ? -11.078 12.969 -10.312 1 98.81 381 VAL B O 1
ATOM 6396 N N . LEU B 1 382 ? -12.695 11.508 -9.812 1 98.56 382 LEU B N 1
ATOM 6397 C CA . LEU B 1 382 ? -11.875 10.328 -10.062 1 98.56 382 LEU B CA 1
ATOM 6398 C C . LEU B 1 382 ? -12.5 9.461 -11.156 1 98.56 382 LEU B C 1
ATOM 6400 O O . LEU B 1 382 ? -13.672 9.078 -11.055 1 98.56 382 LEU B O 1
ATOM 6404 N N . ASN B 1 383 ? -11.75 9.219 -12.195 1 97.88 383 ASN B N 1
ATOM 6405 C CA . ASN B 1 383 ? -12.164 8.281 -13.234 1 97.88 383 ASN B CA 1
ATOM 6406 C C . ASN B 1 383 ? -11.758 6.848 -12.891 1 97.88 383 ASN B C 1
ATOM 6408 O O . ASN B 1 383 ? -10.625 6.438 -13.148 1 97.88 383 ASN B O 1
ATOM 6412 N N . ASP B 1 384 ? -12.664 6.074 -12.398 1 96.56 384 ASP B N 1
ATOM 6413 C CA . ASP B 1 384 ? -12.336 4.719 -11.969 1 96.56 384 ASP B CA 1
ATOM 6414 C C . ASP B 1 384 ? -12.609 3.707 -13.07 1 96.56 384 ASP B C 1
ATOM 6416 O O . ASP B 1 384 ? -12.516 2.496 -12.852 1 96.56 384 ASP B O 1
ATOM 6420 N N . ALA B 1 385 ? -12.953 4.184 -14.273 1 93.75 385 ALA B N 1
ATOM 6421 C CA . ALA B 1 385 ? -13.18 3.291 -15.406 1 93.75 385 ALA B CA 1
ATOM 6422 C C . ALA B 1 385 ? -11.891 2.578 -15.812 1 93.75 385 ALA B C 1
ATOM 6424 O O . ALA B 1 385 ? -11.93 1.461 -16.344 1 93.75 385 ALA B O 1
ATOM 6425 N N . SER B 1 386 ? -10.82 3.215 -15.555 1 90.19 386 SER B N 1
ATOM 6426 C CA . SER B 1 386 ? -9.539 2.637 -15.93 1 90.19 386 SER B CA 1
ATOM 6427 C C . SER B 1 386 ? -9.18 1.456 -15.039 1 90.19 386 SER B C 1
ATOM 6429 O O . SER B 1 386 ? -8.305 0.655 -15.375 1 90.19 386 SER B O 1
ATOM 6431 N N . LEU B 1 387 ? -9.805 1.413 -13.867 1 95.12 387 LEU B N 1
ATOM 6432 C CA . LEU B 1 387 ? -9.641 0.253 -13 1 95.12 387 LEU B CA 1
ATOM 6433 C C . LEU B 1 387 ? -10.469 -0.925 -13.5 1 95.12 387 LEU B C 1
ATOM 6435 O O . LEU B 1 387 ? -11.477 -1.279 -12.891 1 95.12 387 LEU B O 1
ATOM 6439 N N . GLY B 1 388 ? -10.195 -1.505 -14.516 1 94.5 388 GLY B N 1
ATOM 6440 C CA . GLY B 1 388 ? -10.922 -2.51 -15.273 1 94.5 388 GLY B CA 1
ATOM 6441 C C . GLY B 1 388 ? -11.586 -3.559 -14.398 1 94.5 388 GLY B C 1
ATOM 6442 O O . GLY B 1 388 ? -11.008 -3.986 -13.391 1 94.5 388 GLY B O 1
ATOM 6443 N N . THR B 1 389 ? -12.789 -3.959 -14.727 1 96.69 389 THR B N 1
ATOM 6444 C CA . THR B 1 389 ? -13.516 -5.051 -14.094 1 96.69 389 THR B CA 1
ATOM 6445 C C . THR B 1 389 ? -14.641 -5.547 -15 1 96.69 389 THR B C 1
ATOM 6447 O O . THR B 1 389 ? -15.133 -4.805 -15.852 1 96.69 389 THR B O 1
ATOM 6450 N N . ALA B 1 390 ? -14.961 -6.793 -14.844 1 97.12 390 ALA B N 1
ATOM 6451 C CA . ALA B 1 390 ? -16.078 -7.359 -15.586 1 97.12 390 ALA B CA 1
ATOM 6452 C C . ALA B 1 390 ? -17.391 -7.137 -14.852 1 97.12 390 ALA B C 1
ATOM 6454 O O . ALA B 1 390 ? -18.469 -7.453 -15.383 1 97.12 390 ALA B O 1
ATOM 6455 N N . LEU B 1 391 ? -17.344 -6.566 -13.664 1 97.38 391 LEU B N 1
ATOM 6456 C CA . LEU B 1 391 ? -18.516 -6.438 -12.812 1 97.38 391 LEU B CA 1
ATOM 6457 C C . LEU B 1 391 ? -19.188 -5.09 -13.023 1 97.38 391 LEU B C 1
ATOM 6459 O O . LEU B 1 391 ? -18.547 -4.109 -13.383 1 97.38 391 LEU B O 1
ATOM 6463 N N . ASP B 1 392 ? -20.484 -5.121 -12.898 1 95.81 392 ASP B N 1
ATOM 6464 C CA . ASP B 1 392 ? -21.234 -3.887 -12.695 1 95.81 392 ASP B CA 1
ATOM 6465 C C . ASP B 1 392 ? -21.297 -3.512 -11.219 1 95.81 392 ASP B C 1
ATOM 6467 O O . ASP B 1 392 ? -22.047 -4.121 -10.445 1 95.81 392 ASP B O 1
ATOM 6471 N N . LEU B 1 393 ? -20.578 -2.549 -10.844 1 96.88 393 LEU B N 1
ATOM 6472 C CA . LEU B 1 393 ? -20.359 -2.268 -9.43 1 96.88 393 LEU B CA 1
ATOM 6473 C C . LEU B 1 393 ? -21.297 -1.176 -8.938 1 96.88 393 LEU B C 1
ATOM 6475 O O . LEU B 1 393 ? -21.594 -0.227 -9.664 1 96.88 393 LEU B O 1
ATOM 6479 N N . GLN B 1 394 ? -21.719 -1.32 -7.703 1 96.94 394 GLN B N 1
ATOM 6480 C CA . GLN B 1 394 ? -22.391 -0.235 -7.004 1 96.94 394 GLN B CA 1
ATOM 6481 C C . GLN B 1 394 ? -21.406 0.864 -6.609 1 96.94 394 GLN B C 1
ATOM 6483 O O . GLN B 1 394 ? -20.203 0.638 -6.574 1 96.94 394 GLN B O 1
ATOM 6488 N N . MET B 1 395 ? -21.969 2.047 -6.344 1 97.75 395 MET B N 1
ATOM 6489 C CA . MET B 1 395 ? -21.125 3.215 -6.102 1 97.75 395 MET B CA 1
ATOM 6490 C C . MET B 1 395 ? -20.219 2.99 -4.895 1 97.75 395 MET B C 1
ATOM 6492 O O . MET B 1 395 ? -19.062 3.398 -4.906 1 97.75 395 MET B O 1
ATOM 6496 N N . ASP B 1 396 ? -20.766 2.387 -3.846 1 97.19 396 ASP B N 1
ATOM 6497 C CA . ASP B 1 396 ? -19.953 2.145 -2.662 1 97.19 396 ASP B CA 1
ATOM 6498 C C . ASP B 1 396 ? -18.812 1.17 -2.967 1 97.19 396 ASP B C 1
ATOM 6500 O O . ASP B 1 396 ? -17.703 1.327 -2.459 1 97.19 396 ASP B O 1
ATOM 6504 N N . GLN B 1 397 ? -19.062 0.143 -3.783 1 97 397 GLN B N 1
ATOM 6505 C CA . GLN B 1 397 ? -18.016 -0.779 -4.223 1 97 397 GLN B CA 1
ATOM 6506 C C . GLN B 1 397 ? -16.984 -0.065 -5.082 1 97 397 GLN B C 1
ATOM 6508 O O . GLN B 1 397 ? -15.781 -0.328 -4.965 1 97 397 GLN B O 1
ATOM 6513 N N . ARG B 1 398 ? -17.453 0.844 -5.961 1 97.88 398 ARG B N 1
ATOM 6514 C CA . ARG B 1 398 ? -16.562 1.639 -6.785 1 97.88 398 ARG B CA 1
ATOM 6515 C C . ARG B 1 398 ? -15.594 2.447 -5.922 1 97.88 398 ARG B C 1
ATOM 6517 O O . ARG B 1 398 ? -14.391 2.484 -6.188 1 97.88 398 ARG B O 1
ATOM 6524 N N . MET B 1 399 ? -16.141 3.045 -4.887 1 98.31 399 MET B N 1
ATOM 6525 C CA . MET B 1 399 ? -15.32 3.893 -4.023 1 98.31 399 MET B CA 1
ATOM 6526 C C . MET B 1 399 ? -14.312 3.059 -3.24 1 98.31 399 MET B C 1
ATOM 6528 O O . MET B 1 399 ? -13.148 3.43 -3.133 1 98.31 399 MET B O 1
ATOM 6532 N N . GLU B 1 400 ? -14.797 1.949 -2.676 1 97.56 400 GLU B N 1
ATOM 6533 C CA . GLU B 1 400 ? -13.883 1.079 -1.945 1 97.56 400 GLU B CA 1
ATOM 6534 C C . GLU B 1 400 ? -12.742 0.597 -2.842 1 97.56 400 GLU B C 1
ATOM 6536 O O . GLU B 1 400 ? -11.578 0.634 -2.445 1 97.56 400 GLU B O 1
ATOM 6541 N N . ARG B 1 401 ? -13.117 0.177 -4.02 1 97.38 401 ARG B N 1
ATOM 6542 C CA . ARG B 1 401 ? -12.125 -0.271 -4.996 1 97.38 401 ARG B CA 1
ATOM 6543 C C . ARG B 1 401 ? -11.148 0.848 -5.336 1 97.38 401 ARG B C 1
ATOM 6545 O O . ARG B 1 401 ? -9.945 0.616 -5.434 1 97.38 401 ARG B O 1
ATOM 6552 N N . ALA B 1 402 ? -11.672 2.006 -5.484 1 97.88 402 ALA B N 1
ATOM 6553 C CA . ALA B 1 402 ? -10.828 3.154 -5.805 1 97.88 402 ALA B CA 1
ATOM 6554 C C . ALA B 1 402 ? -9.844 3.441 -4.68 1 97.88 402 ALA B C 1
ATOM 6556 O O . ALA B 1 402 ? -8.703 3.838 -4.93 1 97.88 402 ALA B O 1
ATOM 6557 N N . MET B 1 403 ? -10.266 3.26 -3.445 1 98 403 MET B N 1
ATOM 6558 C CA . MET B 1 403 ? -9.383 3.477 -2.305 1 98 403 MET B CA 1
ATOM 6559 C C . MET B 1 403 ? -8.164 2.561 -2.381 1 98 403 MET B C 1
ATOM 6561 O O . MET B 1 403 ? -7.047 2.979 -2.064 1 98 403 MET B O 1
ATOM 6565 N N . TYR B 1 404 ? -8.312 1.361 -2.863 1 97.31 404 TYR B N 1
ATOM 6566 C CA . TYR B 1 404 ? -7.25 0.36 -2.852 1 97.31 404 TYR B CA 1
ATOM 6567 C C . TYR B 1 404 ? -6.402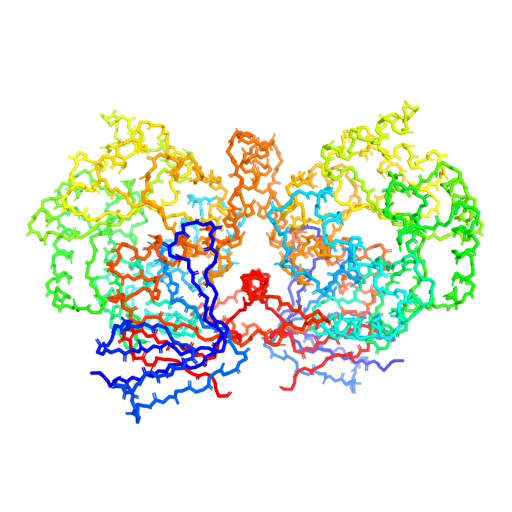 0.447 -4.113 1 97.31 404 TYR B C 1
ATOM 6569 O O . TYR B 1 404 ? -5.223 0.091 -4.102 1 97.31 404 TYR B O 1
ATOM 6577 N N . LEU B 1 405 ? -7.012 0.954 -5.195 1 96.94 405 LEU B N 1
ATOM 6578 C CA . LEU B 1 405 ? -6.375 0.686 -6.477 1 96.94 405 LEU B CA 1
ATOM 6579 C C . LEU B 1 405 ? -5.957 1.984 -7.16 1 96.94 405 LEU B C 1
ATOM 6581 O O . LEU B 1 405 ? -5.141 1.971 -8.086 1 96.94 405 LEU B O 1
ATOM 6585 N N . SER B 1 406 ? -6.516 3.107 -6.738 1 96 406 SER B N 1
ATOM 6586 C CA . SER B 1 406 ? -6.293 4.34 -7.488 1 96 406 SER B CA 1
ATOM 6587 C C . SER B 1 406 ? -4.992 5.016 -7.066 1 96 406 SER B C 1
ATOM 6589 O O . SER B 1 406 ? -4.594 4.93 -5.902 1 96 406 SER B O 1
ATOM 6591 N N . GLY B 1 407 ? -4.316 5.598 -8.062 1 91.62 407 GLY B N 1
ATOM 6592 C CA . GLY B 1 407 ? -3.25 6.57 -7.867 1 91.62 407 GLY B CA 1
ATOM 6593 C C . GLY B 1 407 ? -3.586 7.941 -8.414 1 91.62 407 GLY B C 1
ATOM 6594 O O . GLY B 1 407 ? -4.762 8.297 -8.539 1 91.62 407 GLY B O 1
ATOM 6595 N N . THR B 1 408 ? -2.584 8.68 -8.617 1 92 408 THR B N 1
ATOM 6596 C CA . THR B 1 408 ? -2.775 10.031 -9.133 1 92 408 THR B CA 1
ATOM 6597 C C . THR B 1 408 ? -3.305 9.992 -10.562 1 92 408 THR B C 1
ATOM 6599 O O . THR B 1 408 ? -4 10.906 -11 1 92 408 THR B O 1
ATOM 6602 N N . GLU B 1 409 ? -3.053 8.875 -11.219 1 92.06 409 GLU B N 1
ATOM 6603 C CA . GLU B 1 409 ? -3.422 8.781 -12.625 1 92.06 409 GLU B CA 1
ATOM 6604 C C . GLU B 1 409 ? -4.938 8.75 -12.797 1 92.06 409 GLU B C 1
ATOM 6606 O O . GLU B 1 409 ? -5.453 9.102 -13.859 1 92.06 409 GLU B O 1
ATOM 6611 N N . GLU B 1 410 ? -5.641 8.352 -11.789 1 96.56 410 GLU B N 1
ATOM 6612 C CA . GLU B 1 410 ? -7.094 8.266 -11.891 1 96.56 410 GLU B CA 1
ATOM 6613 C C . GLU B 1 410 ? -7.75 9.602 -11.531 1 96.56 410 GLU B C 1
ATOM 6615 O O . GLU B 1 410 ? -8.938 9.805 -11.797 1 96.56 410 GLU B O 1
ATOM 6620 N N . ILE B 1 411 ? -6.996 10.555 -10.961 1 97.62 411 ILE B N 1
ATOM 6621 C CA . ILE B 1 411 ? -7.547 11.852 -10.602 1 97.62 411 ILE B CA 1
ATOM 6622 C C . ILE B 1 411 ? -7.719 12.711 -11.852 1 97.62 411 ILE B C 1
ATOM 6624 O O . ILE B 1 411 ? -6.742 13 -12.547 1 97.62 411 ILE B O 1
ATOM 6628 N N . THR B 1 412 ? -8.93 13.156 -12.086 1 97.31 412 THR B N 1
ATOM 6629 C CA . THR B 1 412 ? -9.273 13.898 -13.297 1 97.31 412 THR B CA 1
ATOM 6630 C C . THR B 1 412 ? -9.32 15.398 -13.016 1 97.31 412 THR B C 1
ATOM 6632 O O . THR B 1 412 ? -8.938 16.203 -13.859 1 97.31 412 THR B O 1
ATOM 6635 N N . ALA B 1 413 ? -9.836 15.75 -11.859 1 98.38 413 ALA B N 1
ATOM 6636 C CA . ALA B 1 413 ? -9.945 17.156 -11.477 1 98.38 413 ALA B CA 1
ATOM 6637 C C . ALA B 1 413 ? -9.984 17.297 -9.953 1 98.38 413 ALA B C 1
ATOM 6639 O O . ALA B 1 413 ? -10.32 16.359 -9.242 1 98.38 413 ALA B O 1
ATOM 6640 N N . LYS B 1 414 ? -9.594 18.438 -9.562 1 98.62 414 LYS B N 1
ATOM 6641 C CA . LYS B 1 414 ? -9.617 18.766 -8.133 1 98.62 414 LYS B CA 1
ATOM 6642 C C . LYS B 1 414 ? -10.008 20.219 -7.906 1 98.62 414 LYS B C 1
ATOM 6644 O O . LYS B 1 414 ? -9.5 21.109 -8.578 1 98.62 414 LYS B O 1
ATOM 6649 N N . TYR B 1 415 ? -10.922 20.422 -7.02 1 98.56 415 TYR B N 1
ATOM 6650 C CA . TYR B 1 415 ? -11.375 21.75 -6.598 1 98.56 415 TYR B CA 1
ATOM 6651 C C . TYR B 1 415 ? -11.055 21.984 -5.125 1 98.56 415 TYR B C 1
ATOM 6653 O O . TYR B 1 415 ? -11.234 21.094 -4.289 1 98.56 415 TYR B O 1
ATOM 6661 N N . VAL B 1 416 ? -10.562 23.188 -4.773 1 98.5 416 VAL B N 1
ATOM 6662 C CA . VAL B 1 416 ? -10.328 23.609 -3.396 1 98.5 416 VAL B CA 1
ATOM 6663 C C . VAL B 1 416 ? -11 24.953 -3.152 1 98.5 416 VAL B C 1
ATOM 6665 O O . VAL B 1 416 ? -10.672 25.953 -3.814 1 98.5 416 VAL B O 1
ATOM 6668 N N . GLY B 1 417 ? -11.922 24.984 -2.238 1 97.38 417 GLY B N 1
ATOM 6669 C CA . GLY B 1 417 ? -12.664 26.219 -1.994 1 97.38 417 GLY B CA 1
ATOM 6670 C C . GLY B 1 417 ? -13.406 26.719 -3.219 1 97.38 417 GLY B C 1
ATOM 6671 O O . GLY B 1 417 ? -13.453 27.922 -3.471 1 97.38 417 GLY B O 1
ATOM 6672 N N . GLY B 1 418 ? -13.82 25.844 -4.016 1 97.62 418 GLY B N 1
ATOM 6673 C CA . GLY B 1 418 ? -14.578 26.203 -5.199 1 97.62 418 GLY B CA 1
ATOM 6674 C C . GLY B 1 418 ? -13.703 26.562 -6.387 1 97.62 418 GLY B C 1
ATOM 6675 O O . GLY B 1 418 ? -14.203 26.859 -7.473 1 97.62 418 GLY B O 1
ATOM 6676 N N . ARG B 1 419 ? -12.445 26.516 -6.262 1 97.38 419 ARG B N 1
ATOM 6677 C CA . ARG B 1 419 ? -11.523 26.812 -7.352 1 97.38 419 ARG B CA 1
ATOM 6678 C C . ARG B 1 419 ? -10.93 25.531 -7.938 1 97.38 419 ARG B C 1
ATOM 6680 O O . ARG B 1 419 ? -10.414 24.688 -7.207 1 97.38 419 ARG B O 1
ATOM 6687 N N . LYS B 1 420 ? -11.023 25.391 -9.305 1 97.94 420 LYS B N 1
ATOM 6688 C CA . LYS B 1 420 ? -10.367 24.266 -9.961 1 97.94 420 LYS B CA 1
ATOM 6689 C C . LYS B 1 420 ? -8.852 24.453 -9.969 1 97.94 420 LYS B C 1
ATOM 6691 O O . LYS B 1 420 ? -8.328 25.344 -10.625 1 97.94 420 LYS B O 1
ATOM 6696 N N . ILE B 1 421 ? -8.102 23.547 -9.32 1 98.12 421 ILE B N 1
ATOM 6697 C CA . ILE B 1 421 ? -6.66 23.766 -9.211 1 98.12 421 ILE B CA 1
ATOM 6698 C C . ILE B 1 421 ? -5.914 22.734 -10.055 1 98.12 421 ILE B C 1
ATOM 6700 O O . ILE B 1 421 ? -4.711 22.859 -10.289 1 98.12 421 ILE B O 1
ATOM 6704 N N . PHE B 1 422 ? -6.574 21.703 -10.477 1 97.44 422 PHE B N 1
ATOM 6705 C CA . PHE B 1 422 ? -5.977 20.656 -11.289 1 97.44 422 PHE B CA 1
ATOM 6706 C C . PHE B 1 422 ? -7.012 20.047 -12.227 1 97.44 422 PHE B C 1
ATOM 6708 O O . PHE B 1 422 ? -8.18 19.891 -11.859 1 97.44 422 PHE B O 1
ATOM 6715 N N . GLU B 1 423 ? -6.648 19.781 -13.453 1 96.12 423 GLU B N 1
ATOM 6716 C CA . GLU B 1 423 ? -7.453 19.047 -14.414 1 96.12 423 GLU B CA 1
ATOM 6717 C C . GLU B 1 423 ? -6.57 18.25 -15.375 1 96.12 423 GLU B C 1
ATOM 6719 O O . GLU B 1 423 ? -5.559 18.766 -15.867 1 96.12 423 GLU B O 1
ATOM 6724 N N . ARG B 1 424 ? -6.918 16.922 -15.453 1 89 424 ARG B N 1
ATOM 6725 C CA . ARG B 1 424 ? -6.242 16.078 -16.422 1 89 424 ARG B CA 1
ATOM 6726 C C . ARG B 1 424 ? -7.031 15.992 -17.734 1 89 424 ARG B C 1
ATOM 6728 O O . ARG B 1 424 ? -8.227 15.695 -17.719 1 89 424 ARG B O 1
ATOM 6735 N N . LEU B 1 425 ? -6.492 16.391 -18.859 1 68.69 425 LEU B N 1
ATOM 6736 C CA . LEU B 1 425 ? -7.141 16.391 -20.156 1 68.69 425 LEU B CA 1
ATOM 6737 C C . LEU B 1 425 ? -7.117 14.992 -20.781 1 68.69 425 LEU B C 1
ATOM 6739 O O . LEU B 1 425 ? -6.188 14.227 -20.547 1 68.69 425 LEU B O 1
#

pLDDT: mean 97.44, std 3.22, range [58.09, 98.94]

Secondary structure (DSSP, 8-state):
---EEEEEEEEE-SSTT--EEEEEEEEEEETTEEEEEESS--GGGTT-EEEEEEEEEEEEPEEEEEEEGGGGGGTTSSTTS-HHHHIIIIIHHHHHGGGSHHHHHHHHHHHHHHHHHSSEEEEEEE--S-HHHHHHHHHHHHHTT-EEEEE-EE--SSS-GGGS-S-HHHHHHHHHHHHHHHTT-SSEEE-BEE--GGGS-HHHHHHHHHHHHHH---EEEEES-SHHHHHHHHHH-TTSSSHHHHHHTTT-SSSSS-EEEEE-TT--HHHHHHHHHHTPEEEE-HHHHHHTT-----HHHHHHTT-EEEE---TTTS----HHHHHHHHHHHHHHIIIII-TTSPPPPHHHHHHIIIIIHHTTTSS-S--STTSB--EEEE-GGGS--SS---HHHHHHHHHHH--GGGEEEEEETTEEEEE--/---EEEEEEEEE-SSTT--EEEEEEEEEEETTEEEEEESS--GGGTT-EEEEEEEEEEEEPEEEEEEEGGGGGGTTSSTTS-HHHHIIIIIHHHHHGGGSHHHHHHHHHHHHHHHHHSSEEEEEEE--S-HHHHHHHHHHHHHTT-EEEEE-EE--SSS-GGGS-S-HHHHHHHHHHHHHHHTT-SSEEE-BEE--GGGS-HHHHHHHHHHHHHH---EEEEES-SHHHHHHHHHH-TTSSSHHHHHHTTT-SSSSS-EEEEE-TT--HHHHHHHHHHTPEEEE-HHHHHHTT-----HHHHHHTT-EEEE---TTTS----HHHHHHHHHHHHHHIIIII-TTSPPPPHHHHHHIIIIIHHTTTSS-S--STTSB--EEEE-GGGS--SS---HHHHHHHHHHH--GGGEEEEEETTEEEEE--

Solvent-accessible surface area (backbone atoms only — not comparable to full-atom values): 41143 Å² total; per-residue (Å²): 108,78,54,33,29,42,31,14,29,36,40,43,33,95,47,76,63,40,75,48,78,39,72,67,18,32,43,32,31,48,66,23,15,19,65,35,74,34,75,62,80,55,74,92,53,63,86,51,51,68,48,82,40,72,91,20,42,32,32,42,17,25,24,31,57,27,33,29,61,62,34,50,50,56,32,32,52,68,56,72,34,45,54,72,64,34,36,66,71,48,48,52,60,52,42,42,50,30,70,40,56,70,56,31,49,55,38,45,50,53,46,34,52,53,42,42,51,36,63,54,36,33,38,30,35,38,46,38,72,36,51,69,40,28,53,50,48,46,51,46,33,44,72,40,51,39,31,40,34,38,17,50,29,38,43,41,36,88,57,55,79,85,57,42,37,90,32,41,66,56,41,50,50,48,50,51,55,41,43,70,74,41,65,85,42,80,48,45,24,64,29,46,22,52,52,38,67,77,22,38,45,70,66,28,44,45,49,50,21,52,48,30,70,74,68,54,43,32,36,39,37,52,36,38,41,32,71,69,58,45,52,50,41,45,70,76,38,66,87,36,89,43,72,57,47,52,36,41,75,37,59,62,43,24,68,85,28,58,20,41,30,31,40,38,30,64,54,48,73,68,44,47,50,49,28,46,75,20,56,24,28,37,17,41,24,46,49,18,23,31,28,23,55,32,52,67,47,56,57,54,58,39,52,74,70,64,37,49,46,20,25,17,38,34,28,34,52,6,56,53,90,48,66,46,50,42,28,49,40,43,29,31,48,30,25,50,39,19,72,75,74,41,74,86,40,66,51,48,41,68,35,32,31,50,14,21,28,11,30,46,27,14,49,78,80,43,60,31,21,36,68,50,65,69,14,37,24,29,34,26,32,33,47,61,76,79,64,66,56,69,62,88,71,52,71,70,50,50,50,42,22,42,31,64,68,56,59,54,85,31,41,35,33,34,26,40,55,54,37,79,60,36,71,60,132,109,76,54,32,29,42,31,15,30,36,40,42,32,95,46,76,63,38,74,46,78,38,72,66,17,32,42,34,31,48,66,22,16,18,64,33,73,34,76,61,82,53,74,93,54,63,87,51,50,68,49,80,39,74,91,20,41,32,33,43,16,24,24,31,57,26,32,29,61,62,35,49,50,55,32,30,52,67,57,73,33,44,54,70,63,34,38,67,70,48,48,52,62,51,41,43,49,32,70,41,56,69,55,32,49,55,38,45,51,53,48,32,52,53,42,42,51,40,65,53,38,35,39,31,35,38,44,37,71,36,51,69,40,27,51,49,47,46,52,47,32,44,73,39,52,40,31,41,33,36,15,50,30,38,43,42,38,88,55,55,80,84,57,42,37,90,34,41,64,55,43,49,50,48,49,51,54,42,42,70,73,40,65,84,42,80,48,45,23,66,29,46,23,52,52,38,68,77,23,37,44,68,67,28,44,44,50,49,22,55,50,31,70,74,69,55,43,31,37,39,36,54,34,37,41,32,72,70,57,45,54,50,42,46,67,77,40,66,87,35,89,43,71,58,48,52,36,40,75,38,60,63,42,22,68,85,28,58,21,41,29,30,40,40,30,64,54,47,73,68,46,46,50,48,30,46,75,20,57,26,27,38,17,40,21,46,50,18,23,32,29,24,57,34,51,66,46,57,56,56,60,40,51,74,70,64,37,49,46,21,24,15,38,34,29,33,52,7,57,52,90,49,63,44,50,42,29,48,41,41,29,31,48,30,26,51,39,19,73,74,72,41,75,86,40,65,50,46,42,67,35,31,30,51,14,22,27,11,30,46,27,14,49,78,80,42,61,32,22,35,69,50,65,68,12,37,24,28,33,26,32,32,47,60,75,79,64,68,55,68,64,89,73,53,72,68,50,49,50,41,22,41,33,65,68,56,60,55,85,31,41,37,32,34,26,40,55,52,38,80,60,36,73,60,131

InterPro domains:
  IPR006680 Amidohydrolase-related [PF01979] (58-386)
  IPR011059 Metal-dependent hydrolase, composite domain superfamily [G3DSA:2.30.40.10] (18-418)
  IPR011059 Metal-dependent hydrolase, composite domain superfamily [SSF51338] (5-72)
  IPR032466 Metal-dependent hydrolase [SSF51556] (60-367)
  IPR051607 Metallo-dependent Hydrolases [PTHR11271] (3-424)

Foldseek 3Di:
DAKAKEFEWEWAPPDFPDIDTDGRWIFIDDQQFTADIGNDDDPVCPPGHYDYQYQWYKFFQWEAEEAEQQQLVQFPPPLQAADPVCCQPRVQVSLLVVLPVVVLLVSLLVSLQQVLLASHQEYEYEHAQRLVSQVSSLVSNVVLVHAYEYEREAFAAPGDPSRHDPDLVRSLVSRVVSCVVCCPPDRYHYAYEHAFDLRAAPSNLLSSLVVCVVNVHEYEYAFQQAPVVFVSCCVRCVVAPGRLRVSVVNPRQAQSHEYEYERQQPQDPVNLVVNVVRQYEYAHAQQLSNSNVRAARLVLVSVVVPHQYAYHNHPSSRRDPHLLQRLVSQQVRQVVCCVPPNVVRDGGDSSNSLCRRFVSSQVSVPQTRHSPGGRRPKMWIFALVVVDDPDDDDPVRSVSCCSNDPDSVRTAWIDGSRHTSDGDD/DAKAKEFEWEWAPPDFPDIDIDGRWIFIDDQQFTAFIGNDDDPVCPPGHYDYQYQWYKFFQWEAEEAEQQQLVQFPPPLQAADPVCCQPRVQVSLLVVLPVVVLLVSLLVSLQQVLLASHQEYEYEHAQRLVSQVSSLVSNVVLVHAYEYEREAFADDGDPSRHDPDLVRSLVSRVVSCVVCCPPDRYHYAYEHAFDLRAAPSNLLSSLVVCVVNVHEYEYAFQQAPVVFVSCCVRCVVAPGRLRVSVVSPRQAQSHEYEYERQQPQDPVNLVVNVVRQYEYAHAQQLSNSNVRAARLVLVSVVVPHQYAYHNHPSSRRDPHLLQRLVSQQVRQVVCCVPPNVVRDGGDSSNSLCRRFVSSQVNVPQTRHSPGGRRPKMWIFALVVVDDPDDDDPVRSVSVCSNDPDSVRTAWIDGSRHTSDGDD

Organism: Anaerostipes caccae (strain DSM 14662 / CCUG 47493 / JCM 13470 / NCIMB 13811 / L1-92) (NCBI:txid411490)

Radius of gyration: 27.42 Å; Cα contacts (8 Å, |Δi|>4): 2117; chains: 2; bounding box: 69×79×71 Å

Nearest PDB structures (foldseek):
  2i9u-assembly1_B  TM=9.794E-01  e=6.353E-55  Clostridium acetobutylicum ATCC 824
  6oh9-assembly1_A-2  TM=9.473E-01  e=3.792E-45  Saccharomyces cerevisiae S288C
  2uz9-assembly1_A  TM=9.437E-01  e=7.391E-45  Homo sapiens
  6oha-assembly1_A-2  TM=9.443E-01  e=3.803E-44  Saccharomyces cerevisiae S288C
  2ood-assembly1_A-2  TM=8.839E-01  e=2.250E-37  Bradyrhizobium diazoefficiens USDA 110

Sequence (850 aa):
MKNFALKGDIIYTPEPGKFRCHEDSYLVCGDGKVKGIWRELPERFSGIRVEDYSGKLIFPGLCDLHIHAPQYSFRGIGMDMELLPWLETYTFPEESKYGDLEYAKKAYEIFTEDLRRSATSRVNVFATIHREAAVLLMDLLEKAGICGFAGKVCMDRNCPDDYREEDARTSAEETRKWYETVKDRTMMRPILTPRFLPSCSDELMEQLGKFQRETGLYVQSHLSENPEEVEWVKELAPWSENYGDAYDRFGLFGGTAKTVMAHCVYSGKKERALMKARGVYAAHCPQSNLNLSSGIAPVRTMLEEGLHVGLGTDMAGGASLSMLRVMTDAVQVSKMYWRYLDKKKKPLSAPEAFYLGTKGGGSFFGQVGSFEEGYEFDAVVLNDASLGTALDLQMDQRMERAMYLSGTEEITAKYVGGRKIFERLMKNFALKGDIIYTPEPGKFRCHEDSYLVCGDGKVKGIWRELPERFSGIRVEDYSGKLIFPGLCDLHIHAPQYSFRGIGMDMELLPWLETYTFPEESKYGDLEYAKKAYEIFTEDLRRSATSRVNVFATIHREAAVLLMDLLEKAGICGFAGKVCMDRNCPDDYREEDARTSAEETRKWYETVKDRTMMRPILTPRFLPSCSDELMEQLGKFQRETGLYVQSHLSENPEEVEWVKELAPWSENYGDAYDRFGLFGGTAKTVMAHCVYSGKKERALMKARGVYAAHCPQSNLNLSSGIAPVRTMLEEGLHVGLGTDMAGGASLSMLRVMTDAVQVSKMYWRYLDKKKKPLSAPEAFYLGTKGGGSFFGQVGSFEEGYEFDAVVLNDASLGTALDLQMDQRMERAMYLSGTEEITAKYVGGRKIFERL